Protein AF-D1A2J7-F1 (afdb_monomer)

Nearest PDB structures (foldseek):
  5mzh-assembly2_B  TM=9.781E-01  e=3.201E-33  Chlamydomonas reinhardtii
  8g3e-assembly2_B  TM=8.248E-01  e=3.879E-25  Homo sapiens
  3ow8-assembly2_B  TM=8.418E-01  e=2.308E-22  Homo sapiens
  7som-assembly1_S  TM=8.426E-01  e=3.817E-22  Chlamydomonas reinhardtii
  9dtr-assembly1_J  TM=8.241E-01  e=5.162E-22  Saccharomyces cerevisiae

Foldseek 3Di:
DDAQDQFPVFWGFHAWPDDAPFWTKTWTQRNVVRDIKIKTKGDLVCLVPPVQLVVLVVVCLVLQCVQDDQQEWHWDDWDDGPSITMTITHDAPFAFQVVVLVVPQQADDQLLLLLQLLSVLVSLQSQVVVVQAQQQDDRRQWTDGPNRRIHGHPSDRDDDPPFDDDDDPPGDDGDLLQAALCRLWSHDDGNLRVLSSSLQRSLCNNGSDGQFDDPDSVVSSVCLQPNQGDFSCVSPVPNDPLSSVLSSQSSDNDSVSHDPHSVVSSVSSVVVNVVVVDDPPDDDDDDDDDDDDDDDDDDDDDDDDDDDDDDDDDDDDDDDDDDDDDDDDDDDDDDDDDDDDDDDDDDDDDDDDDDDDDDPPPDPPDAQLQADQPPQLDDDDDDDDDDDDDDDDDDDDDDDDCPVPALFDDWQDDFPFFFRDWYAQQQNQWIWTWFQSQWIWIAGQVRRHTQDIQDDGPGGFQYWYAQNVRQWIWTWGQSQWIWIAGNRRNHTPDIQDDGPGTFNYWDAQSNNQWIWTFFQSQWIWIAGNVVRDTPDIQDDGPGGWSEKDAQSVRQKIWIWFQSQWIWIAGPNVSDTLDILDDGPGGFQYKDAQLNRQWIWTFFQSQWIWIAGNVRRHTQDIQHDAPGGWRDKDAQSNNQWMWIFAQSQWIWIAGRVRRHTDGIQHDGHRWQDWDAQNNRQWIWIWFQQQKIWIAGRRRRHTPDINHDDRGGWNDWDARNVNQWIWTTGRSRIITIGGDDD

Solvent-accessible surface area (backbone atoms only — not comparable to full-atom values): 41440 Å² total; per-residue (Å²): 141,56,67,68,45,65,49,88,85,41,32,32,31,60,45,80,74,48,78,53,76,58,27,40,31,26,37,23,41,32,70,84,74,75,43,70,27,28,36,40,33,43,38,55,69,50,51,75,74,29,68,65,55,46,54,34,46,54,49,39,54,58,51,40,54,67,54,88,48,93,26,40,60,45,42,80,49,70,52,74,49,97,75,23,44,38,38,33,26,65,54,77,80,58,47,34,43,44,59,53,42,71,79,26,63,69,24,53,61,65,73,59,48,41,56,47,49,26,41,50,27,51,34,48,34,63,35,44,79,73,72,46,63,38,83,63,56,48,46,73,38,26,34,37,30,89,88,73,45,51,30,47,41,76,71,51,49,74,69,83,91,59,71,80,86,86,81,60,93,90,59,59,71,84,72,76,63,32,54,31,39,44,65,78,66,70,46,89,78,55,63,52,42,41,41,21,12,48,18,28,49,54,41,18,42,51,52,32,46,57,71,52,79,59,99,42,73,70,57,33,48,48,38,51,59,67,50,77,61,66,57,59,42,79,82,39,74,85,52,53,69,72,57,42,51,50,35,36,34,26,44,38,62,54,60,88,66,22,72,92,46,52,59,61,55,23,53,52,33,49,51,59,52,50,69,68,70,55,78,78,77,82,85,80,80,86,82,83,86,84,89,85,83,91,80,90,82,86,88,87,82,90,85,83,88,83,85,85,88,84,85,82,90,82,88,82,85,85,89,79,88,84,88,84,81,85,82,88,80,89,81,90,80,86,81,84,83,83,83,84,86,84,79,90,78,90,79,90,82,90,83,87,86,81,82,89,76,87,73,80,82,76,75,91,74,81,76,79,67,51,34,72,57,76,76,75,82,71,86,87,76,91,76,86,84,80,91,80,86,88,87,85,88,87,85,91,74,86,86,69,84,81,68,87,80,61,49,70,71,34,79,44,76,81,57,87,30,32,20,33,12,42,32,52,28,68,85,36,55,34,33,40,38,10,13,54,66,17,31,35,38,34,27,34,56,88,76,54,45,78,71,31,72,39,77,77,59,87,26,29,20,33,11,47,32,48,28,66,85,36,56,36,30,38,39,11,13,52,63,13,34,35,36,36,25,34,55,87,74,40,47,79,72,47,76,48,77,77,57,86,28,29,21,38,21,43,41,50,28,63,86,37,55,35,34,40,40,20,12,55,64,20,34,35,38,35,26,32,57,82,83,65,44,77,74,46,71,43,74,77,58,87,30,34,24,42,20,61,32,50,27,64,84,40,55,36,34,40,38,9,11,58,62,20,29,33,35,35,29,34,55,91,79,58,43,76,74,39,72,42,74,77,58,83,28,32,18,37,21,44,41,51,27,62,84,33,58,35,29,41,37,11,12,53,62,17,31,36,36,37,25,34,51,91,72,49,50,79,72,44,74,46,57,64,54,86,28,33,16,41,21,59,32,52,27,61,85,36,55,34,34,40,37,10,12,49,63,10,29,34,38,36,27,32,55,91,80,52,45,80,70,45,64,42,63,94,46,62,35,20,42,20,50,34,46,28,63,86,37,58,33,30,40,39,22,12,61,69,14,43,33,36,37,24,35,56,86,82,49,46,79,73,48,77,49,75,83,50,86,20,26,24,40,16,57,40,50,27,66,84,38,52,32,37,38,39,10,13,54,59,13,32,35,37,36,27,53,45,82,134

Mean predicted aligned error: 19.13 Å

Organism: Thermomonospora curvata (strain ATCC 19995 / DSM 43183 / JCM 3096 / KCTC 9072 / NBRC 15933 / NCIMB 10081 / Henssen B9) (NCBI:txid471852)

InterPro domains:
  IPR000719 Protein kinase domain [PF00069] (11-260)
  IPR000719 Protein kinase domain [PS50011] (11-270)
  IPR000719 Protein kinase domain [SM00220] (11-270)
  IPR001680 WD40 repeat [PF00400] (616-653)
  IPR001680 WD40 repeat [PF00400] (659-695)
  IPR001680 WD40 repeat [PF00400] (699-736)
  IPR001680 WD40 repeat [PS50082] (412-453)
  IPR001680 WD40 repeat [PS50082] (454-495)
  IPR001680 WD40 repeat [PS50082] (496-537)
  IPR001680 WD40 repeat [PS50082] (538-579)
  IPR001680 WD40 repeat [PS50082] (580-621)
  IPR001680 WD40 repeat [PS50082] (622-663)
  IPR001680 WD40 repeat [PS50082] (663-704)
  IPR001680 WD40 repeat [PS50082] (705-740)
  IPR001680 WD40 repeat [SM00320] (405-444)
  IPR001680 WD40 repeat [SM00320] (447-486)
  IPR001680 WD40 repeat [SM00320] (489-528)
  IPR001680 WD40 repeat [SM00320] (531-570)
  IPR001680 WD40 repeat [SM00320] (573-612)
  IPR001680 WD40 repeat [SM00320] (615-654)

Sequence (740 aa):
MEPGLEIAGRYRLERSLGRGGFGEVWAAADMLRDRQVAIKFLYPQISATNPVAVAKFRQEAKIAARLDHPGITRVDDFGLHEGQWFLVMEFLHGRTLAAELADHPQGLPVPRVVALGEQLADALVAAHEMGVVHRDLKPVNLMVIDGDRLKVCDFGIARMADASVAVTFTGQVGTPLYMAPEQWLGEPTDHRTDLYAMGGILFHLLTGHPPFTADGARELMGRHLNADPPRARTERPEIPVALDALIVELLAKDPRQRPARTADVRDRLRDIQQSRTSPPPASESTSAAPDDATRRLSPPPEPQSTSPAGSAAPGPTRPSVPESRSPAFDGAARPPSPPPAPGVRDTNGTRRPGGPRRVARRALLGGAVLSLAAAAAVPLSRLTARTGSDGRAGGTGSAGTDDGDSPLRFTLKGHEKWVESVAFSPDGATLATASWDGTARLWNAKNGKPVATLEGHRGEVISVAFSPDGATLATGSGDGTARLWNAKNGELIITLKGHQKAIGSVVFSPDGATLATASWDNTVRLWNARSSELITALKGHKEVVQSVAFSPDGALLATASSDDTARLWRVRSGELITALKGHRSTVASVVFSPDGATLATASRDGTARLWRAKDGELITVLKGHQDQVTSVAFSPDGAALATAGWDGTARLWRVKDGEFIAILANHPEVWSVAFSPDGALLATANNKGIARLWNARNGELITTLEGHHGGIGSVAFSPDGALLATASRDGTAKLWRVGD

Structure (mmCIF, N/CA/C/O backbone):
data_AF-D1A2J7-F1
#
_entry.id   AF-D1A2J7-F1
#
loop_
_atom_site.group_PDB
_atom_site.id
_atom_site.type_symbol
_atom_site.label_atom_id
_atom_site.label_alt_id
_atom_site.label_comp_id
_atom_site.label_asym_id
_atom_site.label_entity_id
_atom_site.label_seq_id
_atom_site.pdbx_PDB_ins_code
_atom_site.Cartn_x
_atom_site.Cartn_y
_atom_site.Cartn_z
_atom_site.occupancy
_atom_site.B_iso_or_equiv
_atom_site.auth_seq_id
_atom_site.auth_comp_id
_atom_site.auth_asym_id
_atom_site.auth_atom_id
_atom_site.pdbx_PDB_model_num
ATOM 1 N N . MET A 1 1 ? 6.672 -34.340 -22.392 1.00 81.31 1 MET A N 1
ATOM 2 C CA . MET A 1 1 ? 7.098 -34.424 -23.801 1.00 81.31 1 MET A CA 1
ATOM 3 C C . MET A 1 1 ? 8.396 -35.198 -23.889 1.00 81.31 1 MET A C 1
ATOM 5 O O . MET A 1 1 ? 9.254 -34.997 -23.032 1.00 81.31 1 MET A O 1
ATOM 9 N N . GLU A 1 2 ? 8.529 -36.074 -24.884 1.00 87.50 2 GLU A N 1
ATOM 10 C CA . GLU A 1 2 ? 9.724 -36.893 -25.126 1.00 87.50 2 GLU A CA 1
ATOM 11 C C . GLU A 1 2 ? 10.015 -37.024 -26.633 1.00 87.50 2 GLU A C 1
ATOM 13 O O . GLU A 1 2 ? 9.089 -36.867 -27.437 1.00 87.50 2 GLU A O 1
ATOM 18 N N . PRO A 1 3 ? 11.277 -37.273 -27.041 1.00 92.38 3 PRO A N 1
ATOM 19 C CA . PRO A 1 3 ? 11.607 -37.565 -28.434 1.00 92.38 3 PRO A CA 1
ATOM 20 C C . PRO A 1 3 ? 10.793 -38.748 -28.970 1.00 92.38 3 PRO A C 1
ATOM 22 O O . PRO A 1 3 ? 10.616 -39.746 -28.280 1.00 92.38 3 PRO A O 1
ATOM 25 N N . GLY A 1 4 ? 10.325 -38.648 -30.210 1.00 89.88 4 GLY A N 1
ATOM 26 C CA . GLY A 1 4 ? 9.503 -39.662 -30.870 1.00 89.88 4 GLY A CA 1
ATOM 27 C C . GLY A 1 4 ? 7.994 -39.482 -30.687 1.00 89.88 4 GLY A C 1
ATOM 28 O O . GLY A 1 4 ? 7.241 -40.073 -31.455 1.00 89.88 4 GLY A O 1
ATOM 29 N N . LEU A 1 5 ? 7.542 -38.640 -29.749 1.00 92.12 5 LEU A N 1
ATOM 30 C CA . LEU A 1 5 ? 6.118 -38.343 -29.571 1.00 92.12 5 LEU A CA 1
ATOM 31 C C . LEU A 1 5 ? 5.534 -37.675 -30.825 1.00 92.12 5 LEU A C 1
ATOM 33 O O . LEU A 1 5 ? 6.095 -36.701 -31.336 1.00 92.12 5 LEU A O 1
ATOM 37 N N . GLU A 1 6 ? 4.394 -38.181 -31.295 1.00 92.81 6 GLU A N 1
ATOM 38 C CA . GLU A 1 6 ? 3.688 -37.648 -32.460 1.00 92.81 6 GLU A CA 1
ATOM 39 C C . GLU A 1 6 ? 2.525 -36.741 -32.048 1.00 92.81 6 GLU A C 1
ATOM 41 O O . GLU A 1 6 ? 1.570 -37.153 -31.395 1.00 92.81 6 GLU A O 1
ATOM 46 N N . ILE A 1 7 ? 2.590 -35.485 -32.477 1.00 91.81 7 ILE A N 1
ATOM 47 C CA . ILE A 1 7 ? 1.627 -34.438 -32.154 1.00 91.81 7 ILE A CA 1
ATOM 48 C C . ILE A 1 7 ? 0.661 -34.284 -33.316 1.00 91.81 7 ILE A C 1
ATOM 50 O O . ILE A 1 7 ? 1.070 -34.073 -34.464 1.00 91.81 7 ILE A O 1
ATOM 54 N N . ALA A 1 8 ? -0.630 -34.398 -33.002 1.00 85.88 8 ALA A N 1
ATOM 55 C CA . ALA A 1 8 ? -1.730 -34.320 -33.965 1.00 85.88 8 ALA A CA 1
ATOM 56 C C . ALA A 1 8 ? -1.561 -35.261 -35.184 1.00 85.88 8 ALA A C 1
ATOM 58 O O . ALA A 1 8 ? -2.025 -34.944 -36.276 1.00 85.88 8 ALA A O 1
ATOM 59 N N . GLY A 1 9 ? -0.865 -36.396 -35.011 1.00 87.69 9 GLY A N 1
ATOM 60 C CA . GLY A 1 9 ? -0.579 -37.362 -36.082 1.00 87.69 9 GLY A CA 1
ATOM 61 C C . GLY A 1 9 ? 0.308 -36.820 -37.211 1.00 87.69 9 GLY A C 1
ATOM 62 O O . GLY A 1 9 ? 0.310 -37.376 -38.306 1.00 87.69 9 GLY A O 1
ATOM 63 N N . ARG A 1 10 ? 1.017 -35.707 -36.981 1.00 92.38 10 ARG A N 1
ATOM 64 C CA . ARG A 1 10 ? 1.725 -34.968 -38.034 1.00 92.38 10 ARG A CA 1
ATOM 65 C C . ARG A 1 10 ? 3.153 -34.591 -37.673 1.00 92.38 10 ARG A C 1
ATOM 67 O O . ARG A 1 10 ? 4.033 -34.672 -38.527 1.00 92.38 10 ARG A O 1
ATOM 74 N N . TYR A 1 11 ? 3.377 -34.141 -36.446 1.00 95.44 11 TYR A N 1
ATOM 75 C CA . TYR A 1 11 ? 4.680 -33.633 -36.041 1.00 95.44 11 TYR A CA 1
ATOM 76 C C . TYR A 1 11 ? 5.353 -34.607 -35.086 1.00 95.44 11 TYR A C 1
ATOM 78 O O . TYR A 1 11 ? 4.806 -34.875 -34.021 1.00 95.44 11 TYR A O 1
ATOM 86 N N . ARG A 1 12 ? 6.537 -35.112 -35.430 1.00 95.81 12 ARG A N 1
ATOM 87 C CA . ARG A 1 12 ? 7.303 -36.004 -34.553 1.00 95.81 12 ARG A CA 1
ATOM 88 C C . ARG A 1 12 ? 8.371 -35.216 -33.811 1.00 95.81 12 ARG A C 1
ATOM 90 O O . ARG A 1 12 ? 9.242 -34.631 -34.448 1.00 95.81 12 ARG A O 1
ATOM 97 N N . LEU A 1 13 ? 8.314 -35.195 -32.481 1.00 95.88 13 LEU A N 1
ATOM 98 C CA . LEU A 1 13 ? 9.298 -34.485 -31.662 1.00 95.88 13 LEU A CA 1
ATOM 99 C C . LEU A 1 13 ? 10.685 -35.129 -31.778 1.00 95.88 13 LEU A C 1
ATOM 101 O O . LEU A 1 13 ? 10.816 -36.346 -31.698 1.00 95.88 13 LEU A O 1
ATOM 105 N N . GLU A 1 14 ? 11.730 -34.317 -31.913 1.00 95.00 14 GLU A N 1
ATOM 106 C CA . GLU A 1 14 ? 13.114 -34.788 -32.061 1.00 95.00 14 GLU A CA 1
ATOM 107 C C . GLU A 1 14 ? 13.950 -34.473 -30.820 1.00 95.00 14 GLU A C 1
ATOM 109 O O . GLU A 1 14 ? 14.566 -35.357 -30.229 1.00 95.00 14 GLU A O 1
ATOM 114 N N . ARG A 1 15 ? 13.974 -33.202 -30.402 1.00 93.19 15 ARG A N 1
ATOM 115 C CA . ARG A 1 15 ? 14.736 -32.745 -29.230 1.00 93.19 15 ARG A CA 1
ATOM 116 C C . ARG A 1 15 ? 14.168 -31.457 -28.648 1.00 93.19 15 ARG A C 1
ATOM 118 O O . ARG A 1 15 ? 13.649 -30.616 -29.377 1.00 93.19 15 ARG A O 1
ATOM 125 N N . SER A 1 16 ? 14.333 -31.269 -27.343 1.00 89.62 16 SER A N 1
ATOM 126 C CA . SER A 1 16 ? 14.023 -30.002 -26.674 1.00 89.62 16 SER A CA 1
ATOM 127 C C . SER A 1 16 ? 15.036 -28.927 -27.085 1.00 89.62 16 SER A C 1
ATOM 129 O O . SER A 1 16 ? 16.241 -29.151 -26.998 1.00 89.62 16 SER A O 1
ATOM 131 N N . LEU A 1 17 ? 14.551 -27.755 -27.495 1.00 82.19 17 LEU A N 1
ATOM 132 C CA . LEU A 1 17 ? 15.356 -26.572 -27.833 1.00 82.19 17 LEU A CA 1
ATOM 133 C C . LEU A 1 17 ? 15.484 -25.605 -26.655 1.00 82.19 17 LEU A C 1
ATOM 135 O O . LEU A 1 17 ? 16.475 -24.891 -26.546 1.00 82.19 17 LEU A O 1
ATOM 139 N N . GLY A 1 18 ? 14.502 -25.595 -25.754 1.00 74.69 18 GLY A N 1
ATOM 140 C CA . GLY A 1 18 ? 14.533 -24.735 -24.578 1.00 74.69 18 GLY A CA 1
ATOM 141 C C . GLY A 1 18 ? 13.274 -24.853 -23.732 1.00 74.69 18 GLY A C 1
ATOM 142 O O . GLY A 1 18 ? 12.224 -25.288 -24.202 1.00 74.69 18 GLY A O 1
ATOM 143 N N . ARG A 1 19 ? 13.381 -24.457 -22.464 1.00 71.19 19 ARG A N 1
ATOM 144 C CA . ARG A 1 19 ? 12.265 -24.411 -21.515 1.00 71.19 19 ARG A CA 1
ATOM 145 C C . ARG A 1 19 ? 12.180 -23.021 -20.904 1.00 71.19 19 ARG A C 1
ATOM 147 O O . ARG A 1 19 ? 13.189 -22.482 -20.463 1.00 71.19 19 ARG A O 1
ATOM 154 N N . GLY A 1 20 ? 10.977 -22.464 -20.864 1.00 63.41 20 GLY A N 1
ATOM 155 C CA . GLY A 1 20 ? 10.654 -21.233 -20.148 1.00 63.41 20 GLY A CA 1
ATOM 156 C C . GLY A 1 20 ? 9.660 -21.500 -19.019 1.00 63.41 20 GLY A C 1
ATOM 157 O O . GLY A 1 20 ? 9.145 -22.608 -18.871 1.00 63.41 20 GLY A O 1
ATOM 158 N N . GLY A 1 21 ? 9.343 -20.476 -18.227 1.00 55.31 21 GLY A N 1
ATOM 159 C CA . GLY A 1 21 ? 8.409 -20.622 -17.101 1.00 55.31 21 GLY A CA 1
ATOM 160 C C . GLY A 1 21 ? 6.950 -20.913 -17.478 1.00 55.31 21 GLY A C 1
ATOM 161 O O . GLY A 1 21 ? 6.178 -21.283 -16.599 1.00 55.31 21 GLY A O 1
ATOM 162 N N . PHE A 1 22 ? 6.567 -20.781 -18.753 1.00 59.84 22 PHE A N 1
ATOM 163 C CA . PHE A 1 22 ? 5.202 -21.072 -19.216 1.00 59.84 22 PHE A CA 1
ATOM 164 C C . PHE A 1 22 ? 5.108 -22.240 -20.205 1.00 59.84 22 PHE A C 1
ATOM 166 O O . PHE A 1 22 ? 4.009 -22.699 -20.511 1.00 59.84 22 PHE A O 1
ATOM 173 N N . GLY A 1 23 ? 6.236 -22.756 -20.685 1.00 73.75 23 GLY A N 1
ATOM 174 C CA . GLY A 1 23 ? 6.220 -23.753 -21.740 1.00 73.75 23 GLY A CA 1
ATOM 175 C C . GLY A 1 23 ? 7.594 -24.255 -22.141 1.00 73.75 23 GLY A C 1
ATOM 176 O O . GLY A 1 23 ? 8.616 -23.838 -21.597 1.00 73.75 23 GLY A O 1
ATOM 177 N N . GLU A 1 24 ? 7.611 -25.133 -23.130 1.00 82.75 24 GLU A N 1
ATOM 178 C CA . GLU A 1 24 ? 8.833 -25.685 -23.707 1.00 82.75 24 GLU A CA 1
ATOM 179 C C . GLU A 1 24 ? 8.776 -25.667 -25.232 1.00 82.75 24 GLU A C 1
ATOM 181 O O . GLU A 1 24 ? 7.705 -25.802 -25.821 1.00 82.75 24 GLU A O 1
ATOM 186 N N . VAL A 1 25 ? 9.930 -25.477 -25.865 1.00 87.19 25 VAL A N 1
ATOM 187 C CA . VAL A 1 25 ? 10.082 -25.439 -27.321 1.00 87.19 25 VAL A CA 1
ATOM 188 C C . VAL A 1 25 ? 10.868 -26.665 -27.761 1.00 87.19 25 VAL A C 1
ATOM 190 O O . VAL A 1 25 ? 11.909 -26.981 -27.184 1.00 87.19 25 VAL A O 1
ATOM 193 N N . TRP A 1 26 ? 10.377 -27.347 -28.789 1.00 93.19 26 TRP A N 1
ATOM 194 C CA . TRP A 1 26 ? 10.939 -28.577 -29.336 1.00 93.19 26 TRP A CA 1
ATOM 195 C C . TRP A 1 26 ? 11.224 -28.435 -30.825 1.00 93.19 26 TRP A C 1
ATOM 197 O O . TRP A 1 26 ? 10.441 -27.834 -31.548 1.00 93.19 26 TRP A O 1
ATOM 207 N N . ALA A 1 27 ? 12.316 -29.029 -31.295 1.00 93.94 27 ALA A N 1
ATOM 208 C CA . ALA A 1 27 ? 12.475 -29.343 -32.706 1.00 93.94 27 ALA A CA 1
ATOM 209 C C . ALA A 1 27 ? 11.601 -30.554 -33.028 1.00 93.94 27 ALA A C 1
ATOM 211 O O . ALA A 1 27 ? 11.544 -31.502 -32.235 1.00 93.94 27 ALA A O 1
ATOM 212 N N . ALA A 1 28 ? 10.932 -30.522 -34.173 1.00 96.06 28 ALA A N 1
ATOM 213 C CA . ALA A 1 28 ? 10.098 -31.612 -34.644 1.00 96.06 28 ALA A CA 1
ATOM 214 C C . ALA A 1 28 ? 10.176 -31.755 -36.167 1.00 96.06 28 ALA A C 1
ATOM 216 O O . ALA A 1 28 ? 10.334 -30.767 -36.885 1.00 96.06 28 ALA A O 1
ATOM 217 N N . ALA A 1 29 ? 10.002 -32.978 -36.655 1.00 95.81 29 ALA A N 1
ATOM 218 C CA . ALA A 1 29 ? 9.806 -33.259 -38.070 1.00 95.81 29 ALA A CA 1
ATOM 219 C C . ALA A 1 29 ? 8.319 -33.102 -38.429 1.00 95.81 29 ALA A C 1
ATOM 221 O O . ALA A 1 29 ? 7.461 -33.764 -37.841 1.00 95.81 29 ALA A O 1
ATOM 222 N N . ASP A 1 30 ? 7.999 -32.242 -39.398 1.00 95.38 30 ASP A N 1
ATOM 223 C CA . ASP A 1 30 ? 6.678 -32.162 -40.032 1.00 95.38 30 ASP A CA 1
ATOM 224 C C . ASP A 1 30 ? 6.581 -33.267 -41.089 1.00 95.38 30 ASP A C 1
ATOM 226 O O . ASP A 1 30 ? 6.999 -33.084 -42.233 1.00 95.38 30 ASP A O 1
ATOM 230 N N . MET A 1 31 ? 6.030 -34.420 -40.702 1.00 93.31 31 MET A N 1
ATOM 231 C CA . MET A 1 31 ? 6.002 -35.633 -41.531 1.00 93.31 31 MET A CA 1
ATOM 232 C C . MET A 1 31 ? 5.179 -35.468 -42.815 1.00 93.31 31 MET A C 1
ATOM 234 O O . MET A 1 31 ? 5.348 -36.234 -43.757 1.00 93.31 31 MET A O 1
ATOM 238 N N . LEU A 1 32 ? 4.290 -34.469 -42.862 1.00 91.06 32 LEU A N 1
ATOM 239 C CA . LEU A 1 32 ? 3.464 -34.184 -44.035 1.00 91.06 32 LEU A CA 1
ATOM 240 C C . LEU A 1 32 ? 4.198 -33.328 -45.074 1.00 91.06 32 LEU A C 1
ATOM 242 O O . LEU A 1 32 ? 3.936 -33.454 -46.266 1.00 91.06 32 LEU A O 1
ATOM 246 N N . ARG A 1 33 ? 5.060 -32.407 -44.624 1.00 89.12 33 ARG A N 1
ATOM 247 C CA . ARG A 1 33 ? 5.744 -31.424 -45.488 1.00 89.12 33 ARG A CA 1
ATOM 248 C C . ARG A 1 33 ? 7.241 -31.683 -45.649 1.00 89.12 33 ARG A C 1
ATOM 250 O O . ARG A 1 33 ? 7.902 -30.864 -46.275 1.00 89.12 33 ARG A O 1
ATOM 257 N N . ASP A 1 34 ? 7.741 -32.771 -45.070 1.00 91.00 34 ASP A N 1
ATOM 258 C CA . ASP A 1 34 ? 9.143 -33.195 -45.103 1.00 91.00 34 ASP A CA 1
ATOM 259 C C . ASP A 1 34 ? 10.122 -32.055 -44.775 1.00 91.00 34 ASP A C 1
ATOM 261 O O . ASP A 1 34 ? 10.998 -31.676 -45.551 1.00 91.00 34 ASP A O 1
ATOM 265 N N . ARG A 1 35 ? 9.906 -31.423 -43.617 1.00 93.44 35 ARG A N 1
ATOM 266 C CA . ARG A 1 35 ? 10.731 -30.308 -43.135 1.00 93.44 35 ARG A CA 1
ATOM 267 C C . ARG A 1 35 ? 10.834 -30.306 -41.618 1.00 93.44 35 ARG A C 1
ATOM 269 O O . ARG A 1 35 ? 9.960 -30.830 -40.926 1.00 93.44 35 ARG A O 1
ATOM 276 N N . GLN A 1 36 ? 11.845 -29.618 -41.103 1.00 94.75 36 GLN A N 1
ATOM 277 C CA . GLN A 1 36 ? 11.961 -29.355 -39.673 1.00 94.75 36 GLN A CA 1
ATOM 278 C C . GLN A 1 36 ? 11.129 -28.130 -39.265 1.00 94.75 36 GLN A C 1
ATOM 280 O O . GLN A 1 36 ? 11.053 -27.132 -39.988 1.00 94.75 36 GLN A O 1
ATOM 285 N N . VAL A 1 37 ? 10.510 -28.211 -38.091 1.00 95.06 37 VAL A N 1
ATOM 286 C CA . VAL A 1 37 ? 9.739 -27.137 -37.456 1.00 95.06 37 VAL A CA 1
ATOM 287 C C . VAL A 1 37 ? 10.133 -26.996 -35.988 1.00 95.06 37 VAL A C 1
ATOM 289 O O . VAL A 1 37 ? 10.673 -27.921 -35.379 1.00 95.06 37 VAL A O 1
ATOM 292 N N . ALA A 1 38 ? 9.854 -25.832 -35.410 1.00 93.06 38 ALA A N 1
ATOM 293 C CA . ALA A 1 38 ? 9.911 -25.624 -33.971 1.00 93.06 38 ALA A CA 1
ATOM 294 C C . ALA A 1 38 ? 8.486 -25.630 -33.405 1.00 93.06 38 ALA A C 1
ATOM 296 O O . ALA A 1 38 ? 7.606 -24.962 -33.937 1.00 93.06 38 ALA A O 1
ATOM 297 N N . ILE A 1 39 ? 8.240 -26.370 -32.326 1.00 91.88 39 ILE A N 1
ATOM 298 C CA . ILE A 1 39 ? 6.930 -26.445 -31.679 1.00 91.88 39 ILE A CA 1
ATOM 299 C C . ILE A 1 39 ? 7.042 -25.954 -30.246 1.00 91.88 39 ILE A C 1
ATOM 301 O O . ILE A 1 39 ? 7.759 -26.536 -29.435 1.00 91.88 39 ILE A O 1
ATOM 305 N N . LYS A 1 40 ? 6.317 -24.882 -29.936 1.00 88.25 40 LYS A N 1
ATOM 306 C CA . LYS A 1 40 ? 6.196 -24.313 -28.594 1.00 88.25 40 LYS A CA 1
ATOM 307 C C . LYS A 1 40 ? 4.934 -24.848 -27.938 1.00 88.25 40 LYS A C 1
ATOM 309 O O . LYS A 1 40 ? 3.840 -24.691 -28.474 1.00 88.25 40 LYS A O 1
ATOM 314 N N . PHE A 1 41 ? 5.084 -25.442 -26.766 1.00 86.81 41 PHE A N 1
ATOM 315 C CA . PHE A 1 41 ? 3.991 -25.979 -25.967 1.00 86.81 41 PHE A CA 1
ATOM 316 C C . PHE A 1 41 ? 3.742 -25.124 -24.734 1.00 86.81 41 PHE A C 1
ATOM 318 O O . PHE A 1 41 ? 4.685 -24.763 -24.035 1.00 86.81 41 PHE A O 1
ATOM 325 N N . LEU A 1 42 ? 2.475 -24.877 -24.412 1.00 81.50 42 LEU A N 1
ATOM 326 C CA . LEU A 1 42 ? 2.054 -24.354 -23.112 1.00 81.50 42 LEU A CA 1
ATOM 327 C C . LEU A 1 42 ? 1.994 -25.517 -22.113 1.00 81.50 42 LEU A C 1
ATOM 329 O O . LEU A 1 42 ? 1.465 -26.568 -22.462 1.00 81.50 42 LEU A O 1
ATOM 333 N N . TYR A 1 43 ? 2.503 -25.389 -20.882 1.00 81.12 43 TYR A N 1
ATOM 334 C CA . TYR A 1 43 ? 2.447 -26.528 -19.948 1.00 81.12 43 TYR A CA 1
ATOM 335 C C . TYR A 1 43 ? 0.995 -26.940 -19.616 1.00 81.12 43 TYR A C 1
ATOM 337 O O . TYR A 1 43 ? 0.129 -26.065 -19.477 1.00 81.12 43 TYR A O 1
ATOM 345 N N . PRO A 1 44 ? 0.701 -28.245 -19.427 1.00 78.88 44 PRO A N 1
ATOM 346 C CA . PRO A 1 44 ? -0.655 -28.719 -19.132 1.00 78.88 44 PRO A CA 1
ATOM 347 C C . PRO A 1 44 ? -1.266 -28.074 -17.880 1.00 78.88 44 PRO A C 1
ATOM 349 O O . PRO A 1 44 ? -2.438 -27.704 -17.875 1.00 78.88 44 PRO A O 1
ATOM 352 N N . GLN A 1 45 ? -0.461 -27.848 -16.837 1.00 73.75 45 GLN A N 1
ATOM 353 C CA . GLN A 1 45 ? -0.911 -27.213 -15.594 1.00 73.75 45 GLN A CA 1
ATOM 354 C C . GLN A 1 45 ? -1.369 -25.769 -15.828 1.00 73.75 45 GLN A C 1
ATOM 356 O O . GLN A 1 45 ? -2.348 -25.324 -15.232 1.00 73.75 45 GLN A O 1
ATOM 361 N N . ILE A 1 46 ? -0.693 -25.045 -16.723 1.00 69.56 46 ILE A N 1
ATOM 362 C CA . ILE A 1 46 ? -1.045 -23.667 -17.086 1.00 69.56 46 ILE A CA 1
ATOM 363 C C . ILE A 1 46 ? -2.302 -23.668 -17.951 1.00 69.56 46 ILE A C 1
ATOM 365 O O . ILE A 1 46 ? -3.200 -22.862 -17.718 1.00 69.56 46 ILE A O 1
ATOM 369 N N . SER A 1 47 ? -2.396 -24.620 -18.883 1.00 71.25 47 SER A N 1
ATOM 370 C CA . SER A 1 47 ? -3.579 -24.797 -19.727 1.00 71.25 47 SER A CA 1
ATOM 371 C C . SER A 1 47 ? -4.842 -25.075 -18.899 1.00 71.25 47 SER A C 1
ATOM 373 O O . SER A 1 47 ? -5.910 -24.561 -19.222 1.00 71.25 47 SER A O 1
ATOM 375 N N . ALA A 1 48 ? -4.718 -25.828 -17.801 1.00 70.31 48 ALA A N 1
ATOM 376 C CA . ALA A 1 48 ? -5.838 -26.204 -16.938 1.00 70.31 48 ALA A CA 1
ATOM 377 C C . ALA A 1 48 ? -6.227 -25.138 -15.894 1.00 70.31 48 ALA A C 1
ATOM 379 O O . ALA A 1 48 ? -7.394 -25.039 -15.523 1.00 70.31 48 ALA A O 1
ATOM 380 N N . THR A 1 49 ? -5.268 -24.354 -15.390 1.00 61.91 49 THR A N 1
ATOM 381 C CA . THR A 1 49 ? -5.484 -23.461 -14.228 1.00 61.91 49 THR A CA 1
ATOM 382 C C . THR A 1 49 ? -5.464 -21.971 -14.563 1.00 61.91 49 THR A C 1
ATOM 384 O O . THR A 1 49 ? -5.801 -21.153 -13.708 1.00 61.91 49 THR A O 1
ATOM 387 N N . ASN A 1 50 ? -5.100 -21.596 -15.795 1.00 65.00 50 ASN A N 1
ATOM 388 C CA . ASN A 1 50 ? -4.963 -20.200 -16.201 1.00 65.00 50 ASN A CA 1
ATOM 389 C C . ASN A 1 50 ? -5.642 -19.915 -17.562 1.00 65.00 50 ASN A C 1
ATOM 391 O O . ASN A 1 50 ? -4.968 -19.813 -18.593 1.00 65.00 50 ASN A O 1
ATOM 395 N N . PRO A 1 51 ? -6.980 -19.731 -17.577 1.00 66.75 51 PRO A N 1
ATOM 396 C CA . PRO A 1 51 ? -7.745 -19.431 -18.793 1.00 66.75 51 PRO A CA 1
ATOM 397 C C . PRO A 1 51 ? -7.265 -18.172 -19.529 1.00 66.75 51 PRO A C 1
ATOM 399 O O . PRO A 1 51 ? -7.358 -18.093 -20.753 1.00 66.75 51 PRO A O 1
ATOM 402 N N . VAL A 1 52 ? -6.706 -17.201 -18.798 1.00 55.47 52 VAL A N 1
ATOM 403 C CA . VAL A 1 52 ? -6.142 -15.965 -19.359 1.00 55.47 52 VAL A CA 1
ATOM 404 C C . VAL A 1 52 ? -4.855 -16.252 -20.134 1.00 55.47 52 VAL A C 1
ATOM 406 O O . VAL A 1 52 ? -4.701 -15.755 -21.247 1.00 55.47 52 VAL A O 1
ATOM 409 N N . ALA A 1 53 ? -3.949 -17.076 -19.598 1.00 61.22 53 ALA A N 1
ATOM 410 C CA . ALA A 1 53 ? -2.731 -17.487 -20.301 1.00 61.22 53 ALA A CA 1
ATOM 411 C C . ALA A 1 53 ? -3.052 -18.279 -21.577 1.00 61.22 53 ALA A C 1
ATOM 413 O O . ALA A 1 53 ? -2.430 -18.056 -22.611 1.00 61.22 53 ALA A O 1
ATOM 414 N N . VAL A 1 54 ? -4.075 -19.137 -21.534 1.00 69.25 54 VAL A N 1
ATOM 415 C CA . VAL A 1 54 ? -4.569 -19.863 -22.714 1.00 69.25 54 VAL A CA 1
ATOM 416 C C . VAL A 1 54 ? -5.153 -18.912 -23.761 1.00 69.25 54 VAL A C 1
ATOM 418 O O . VAL A 1 54 ? -4.833 -19.022 -24.943 1.00 69.25 54 VAL A O 1
ATOM 421 N N . ALA A 1 55 ? -6.005 -17.966 -23.354 1.00 65.19 55 ALA A N 1
ATOM 422 C CA . ALA A 1 55 ? -6.578 -16.979 -24.268 1.00 65.19 55 ALA A CA 1
ATOM 423 C C . ALA A 1 55 ? -5.490 -16.111 -24.922 1.00 65.19 55 ALA A C 1
ATOM 425 O O . ALA A 1 55 ? -5.537 -15.883 -26.131 1.00 65.19 55 ALA A O 1
ATOM 426 N N . LYS A 1 56 ? -4.485 -15.697 -24.141 1.00 61.97 56 LYS A N 1
ATOM 427 C CA . LYS A 1 56 ? -3.307 -14.957 -24.606 1.00 61.97 56 LYS A CA 1
ATOM 428 C C . LYS A 1 56 ? -2.479 -15.779 -25.599 1.00 61.97 56 LYS A C 1
ATOM 430 O O . LYS A 1 56 ? -2.293 -15.317 -26.716 1.00 61.97 56 LYS A O 1
ATOM 435 N N . PHE A 1 57 ? -2.106 -17.016 -25.268 1.00 71.38 57 PHE A N 1
ATOM 436 C CA . PHE A 1 57 ? -1.381 -17.922 -26.173 1.00 71.38 57 PHE A CA 1
ATOM 437 C C . PHE A 1 57 ? -2.114 -18.134 -27.510 1.00 71.38 57 PHE A C 1
ATOM 439 O O . PHE A 1 57 ? -1.519 -18.124 -28.584 1.00 71.38 57 PHE A O 1
ATOM 446 N N . ARG A 1 58 ? -3.446 -18.269 -27.478 1.00 73.75 58 ARG A N 1
ATOM 447 C CA . ARG A 1 58 ? -4.262 -18.385 -28.700 1.00 73.75 58 ARG A CA 1
ATOM 448 C C . ARG A 1 58 ? -4.306 -17.089 -29.505 1.00 73.75 58 ARG A C 1
ATOM 450 O O . ARG A 1 58 ? -4.369 -17.138 -30.731 1.00 73.75 58 ARG A O 1
ATOM 457 N N . GLN A 1 59 ? -4.341 -15.942 -28.835 1.00 67.38 59 GLN A N 1
ATOM 458 C CA . GLN A 1 59 ? -4.307 -14.641 -29.494 1.00 67.38 59 GLN A CA 1
ATOM 459 C C . GLN A 1 59 ? -2.926 -14.376 -30.115 1.00 67.38 59 GLN A C 1
ATOM 461 O O . GLN A 1 59 ? -2.874 -13.893 -31.240 1.00 67.38 59 GLN A O 1
ATOM 466 N N . GLU A 1 60 ? -1.839 -14.768 -29.442 1.00 66.62 60 GLU A N 1
ATOM 467 C CA . GLU A 1 60 ? -0.457 -14.760 -29.952 1.00 66.62 60 GLU A CA 1
ATOM 468 C C . GLU A 1 60 ? -0.356 -15.548 -31.248 1.00 66.62 60 GLU A C 1
ATOM 470 O O . GLU A 1 60 ? 0.027 -14.991 -32.269 1.00 66.62 60 GLU A O 1
ATOM 475 N N . ALA A 1 61 ? -0.802 -16.805 -31.232 1.00 71.50 61 ALA A N 1
ATOM 476 C CA . ALA A 1 61 ? -0.783 -17.660 -32.410 1.00 71.50 61 ALA A CA 1
ATOM 477 C C . ALA A 1 61 ? -1.528 -17.028 -33.597 1.00 71.50 61 ALA A C 1
ATOM 479 O O . ALA A 1 61 ? -1.040 -17.042 -34.723 1.00 71.50 61 ALA A O 1
ATOM 480 N N . LYS A 1 62 ? -2.688 -16.408 -33.343 1.00 73.19 62 LYS A N 1
ATOM 481 C CA . LYS A 1 62 ? -3.479 -15.719 -34.374 1.00 73.19 62 LYS A CA 1
ATOM 482 C C . LYS A 1 62 ? -2.820 -14.450 -34.904 1.00 73.19 62 LYS A C 1
ATOM 484 O O . LYS A 1 62 ? -2.994 -14.147 -36.078 1.00 73.19 62 LYS A O 1
ATOM 489 N N . ILE A 1 63 ? -2.154 -13.678 -34.047 1.00 68.38 63 ILE A N 1
ATOM 490 C CA . ILE A 1 63 ? -1.478 -12.434 -34.432 1.00 68.38 63 ILE A CA 1
ATOM 491 C C . ILE A 1 63 ? -0.193 -12.760 -35.192 1.00 68.38 63 ILE A C 1
ATOM 493 O O . ILE A 1 63 ? 0.006 -12.252 -36.289 1.00 68.38 63 ILE A O 1
ATOM 497 N N . ALA A 1 64 ? 0.635 -13.655 -34.656 1.00 70.69 64 ALA A N 1
ATOM 498 C CA . ALA A 1 64 ? 1.881 -14.083 -35.277 1.00 70.69 64 ALA A CA 1
ATOM 499 C C . ALA A 1 64 ? 1.651 -14.775 -36.628 1.00 70.69 64 ALA A C 1
ATOM 501 O O . ALA A 1 64 ? 2.405 -14.541 -37.563 1.00 70.69 64 ALA A O 1
ATOM 502 N N . ALA A 1 65 ? 0.557 -15.531 -36.788 1.00 74.81 65 ALA A N 1
ATOM 503 C CA . ALA A 1 65 ? 0.168 -16.093 -38.085 1.00 74.81 65 ALA A CA 1
ATOM 504 C C . ALA A 1 65 ? -0.238 -15.034 -39.133 1.00 74.81 65 ALA A C 1
ATOM 506 O O . ALA A 1 65 ? -0.369 -15.362 -40.309 1.00 74.81 65 ALA A O 1
ATOM 507 N N . ARG A 1 66 ? -0.487 -13.782 -38.725 1.00 74.94 66 ARG A N 1
ATOM 508 C CA . ARG A 1 66 ? -0.829 -12.663 -39.622 1.00 74.94 66 ARG A CA 1
ATOM 509 C C . ARG A 1 66 ? 0.354 -11.739 -39.909 1.00 74.94 66 ARG A C 1
ATOM 511 O O . ARG A 1 66 ? 0.232 -10.894 -40.788 1.00 74.94 66 ARG A O 1
ATOM 518 N N . LEU A 1 67 ? 1.453 -11.870 -39.165 1.00 79.25 67 LEU A N 1
ATOM 519 C CA . LEU A 1 67 ? 2.670 -11.092 -39.368 1.00 79.25 67 LEU A CA 1
ATOM 520 C C . LEU A 1 67 ? 3.506 -11.763 -40.463 1.00 79.25 67 LEU A C 1
ATOM 522 O O . LEU A 1 67 ? 4.218 -12.730 -40.202 1.00 79.25 67 LEU A O 1
ATOM 526 N N . ASP A 1 68 ? 3.408 -11.252 -41.688 1.00 83.19 68 ASP A N 1
ATOM 527 C CA . ASP A 1 68 ? 4.239 -11.688 -42.814 1.00 83.19 68 ASP A CA 1
ATOM 528 C C . ASP A 1 68 ? 5.397 -10.703 -43.015 1.00 83.19 68 ASP A C 1
ATOM 530 O O . ASP A 1 68 ? 5.266 -9.682 -43.690 1.00 83.19 68 ASP A O 1
ATOM 534 N N . HIS A 1 69 ? 6.523 -10.969 -42.350 1.00 90.69 69 HIS A N 1
ATOM 535 C CA . HIS A 1 69 ? 7.725 -10.146 -42.455 1.00 90.69 69 HIS A CA 1
ATOM 536 C C . HIS A 1 69 ? 8.989 -11.020 -42.395 1.00 90.69 69 HIS A C 1
ATOM 538 O O . HIS A 1 69 ? 9.092 -11.873 -41.510 1.00 90.69 69 HIS A O 1
ATOM 544 N N . PRO A 1 70 ? 10.000 -10.807 -43.264 1.00 90.56 70 PRO A N 1
ATOM 545 C CA . PRO A 1 70 ? 11.209 -11.638 -43.295 1.00 90.56 70 PRO A CA 1
ATOM 546 C C . PRO A 1 70 ? 12.003 -11.616 -41.980 1.00 90.56 70 PRO A C 1
ATOM 548 O O . PRO A 1 70 ? 12.633 -12.615 -41.637 1.00 90.56 70 PRO A O 1
ATOM 551 N N . GLY A 1 71 ? 11.940 -10.512 -41.230 1.00 91.88 71 GLY A N 1
ATOM 552 C CA . GLY A 1 71 ? 12.577 -10.354 -39.916 1.00 91.88 71 GLY A CA 1
ATOM 553 C C . GLY A 1 71 ? 11.758 -10.864 -38.722 1.00 91.88 71 GLY A C 1
ATOM 554 O O . GLY A 1 71 ? 12.186 -10.688 -37.586 1.00 91.88 71 GLY A O 1
ATOM 555 N N . ILE A 1 72 ? 10.586 -11.469 -38.940 1.00 90.44 72 ILE A N 1
ATOM 556 C CA . ILE A 1 72 ? 9.735 -12.048 -37.888 1.00 90.44 72 ILE A CA 1
ATOM 557 C C . ILE A 1 72 ? 9.659 -13.565 -38.088 1.00 90.44 72 ILE A C 1
ATOM 559 O O . ILE A 1 72 ? 9.604 -14.056 -39.218 1.00 90.44 72 ILE A O 1
ATOM 563 N N . THR A 1 73 ? 9.704 -14.322 -36.992 1.00 89.44 73 THR A N 1
ATOM 564 C CA . THR A 1 73 ? 9.540 -15.780 -37.036 1.00 89.44 73 THR A CA 1
ATOM 565 C C . THR A 1 73 ? 8.119 -16.147 -37.450 1.00 89.44 73 THR A C 1
ATOM 567 O O . THR A 1 73 ? 7.151 -15.768 -36.787 1.00 89.44 73 THR A O 1
ATOM 570 N N . ARG A 1 74 ? 7.991 -16.921 -38.530 1.00 87.38 74 ARG A N 1
ATOM 571 C CA . ARG A 1 74 ? 6.698 -17.343 -39.067 1.00 87.38 74 ARG A CA 1
ATOM 572 C C . ARG A 1 74 ? 6.056 -18.418 -38.196 1.00 87.38 74 ARG A C 1
ATOM 574 O O . ARG A 1 74 ? 6.688 -19.415 -37.840 1.00 87.38 74 ARG A O 1
ATOM 581 N N . VAL A 1 75 ? 4.767 -18.232 -37.929 1.00 87.25 75 VAL A N 1
ATOM 582 C CA . VAL A 1 75 ? 3.882 -19.234 -37.330 1.00 87.25 75 VAL A CA 1
ATOM 583 C C . VAL A 1 75 ? 3.112 -19.946 -38.436 1.00 87.25 75 VAL A C 1
ATOM 585 O O . VAL A 1 75 ? 2.389 -19.308 -39.196 1.00 87.25 75 VAL A O 1
ATOM 588 N N . ASP A 1 76 ? 3.250 -21.269 -38.507 1.00 85.69 76 ASP A N 1
ATOM 589 C CA . ASP A 1 76 ? 2.657 -22.089 -39.569 1.00 85.69 76 ASP A CA 1
ATOM 590 C C . ASP A 1 76 ? 1.353 -22.785 -39.144 1.00 85.69 76 ASP A C 1
ATOM 592 O O . ASP A 1 76 ? 0.522 -23.102 -39.996 1.00 85.69 76 ASP A O 1
ATOM 596 N N . ASP A 1 77 ? 1.189 -23.090 -37.853 1.00 85.31 77 ASP A N 1
ATOM 597 C CA . ASP A 1 77 ? 0.047 -23.851 -37.329 1.00 85.31 77 ASP A CA 1
ATOM 598 C C . ASP A 1 77 ? -0.084 -23.665 -35.807 1.00 85.31 77 ASP A C 1
ATOM 600 O O . ASP A 1 77 ? 0.888 -23.326 -35.132 1.00 85.31 77 ASP A O 1
ATOM 604 N N . PHE A 1 78 ? -1.262 -23.909 -35.236 1.00 88.25 78 PHE A N 1
ATOM 605 C CA . PHE A 1 78 ? -1.453 -23.980 -33.784 1.00 88.25 78 PHE A CA 1
ATOM 606 C C . PHE A 1 78 ? -2.688 -24.807 -33.436 1.00 88.25 78 PHE A C 1
ATOM 608 O O . PHE A 1 78 ? -3.689 -24.802 -34.151 1.00 88.25 78 PHE A O 1
ATOM 615 N N . GLY A 1 79 ? -2.659 -25.487 -32.294 1.00 87.38 79 GLY A N 1
ATOM 616 C CA . GLY A 1 79 ? -3.739 -26.394 -31.938 1.00 87.38 79 GLY A CA 1
ATOM 617 C C . GLY A 1 79 ? -3.692 -26.893 -30.506 1.00 87.38 79 GLY A C 1
ATOM 618 O O . GLY A 1 79 ? -2.936 -26.403 -29.667 1.00 87.38 79 GLY A O 1
ATOM 619 N N . LEU A 1 80 ? -4.548 -27.877 -30.242 1.00 86.81 80 LEU A N 1
ATOM 620 C CA . LEU A 1 80 ? -4.648 -28.573 -28.968 1.00 86.81 80 LEU A CA 1
ATOM 621 C C . LEU A 1 80 ? -4.317 -30.049 -29.190 1.00 86.81 80 LEU A C 1
ATOM 623 O O . LEU A 1 80 ? -4.889 -30.682 -30.075 1.00 86.81 80 LEU A O 1
ATOM 627 N N . HIS A 1 81 ? -3.428 -30.600 -28.374 1.00 86.00 81 HIS A N 1
ATOM 628 C CA . HIS A 1 81 ? -3.118 -32.024 -28.352 1.00 86.00 81 HIS A CA 1
ATOM 629 C C . HIS A 1 81 ? -3.179 -32.506 -26.903 1.00 86.00 81 HIS A C 1
ATOM 631 O O . HIS A 1 81 ? -2.504 -31.945 -26.048 1.00 86.00 81 HIS A O 1
ATOM 637 N N . GLU A 1 82 ? -4.059 -33.468 -26.613 1.00 84.19 82 GLU A N 1
ATOM 638 C CA . GLU A 1 82 ? -4.258 -34.028 -25.262 1.00 84.19 82 GLU A CA 1
ATOM 639 C C . GLU A 1 82 ? -4.470 -32.968 -24.158 1.00 84.19 82 GLU A C 1
ATOM 641 O O . GLU A 1 82 ? -3.973 -33.071 -23.041 1.00 84.19 82 GLU A O 1
ATOM 646 N N . GLY A 1 83 ? -5.218 -31.904 -24.475 1.00 77.19 83 GLY A N 1
ATOM 647 C CA . GLY A 1 83 ? -5.482 -30.806 -23.535 1.00 77.19 83 GLY A CA 1
ATOM 648 C C . GLY A 1 83 ? -4.333 -29.800 -23.383 1.00 77.19 83 GLY A C 1
ATOM 649 O O . GLY A 1 83 ? -4.462 -28.841 -22.622 1.00 77.19 83 GLY A O 1
ATOM 650 N N . GLN A 1 84 ? -3.246 -29.967 -24.137 1.00 83.56 84 GLN A N 1
ATOM 651 C CA . GLN A 1 84 ? -2.093 -29.078 -24.161 1.00 83.56 84 GLN A CA 1
ATOM 652 C C . GLN A 1 84 ? -2.078 -28.221 -25.435 1.00 83.56 84 GLN A C 1
ATOM 654 O O . GLN A 1 84 ? -2.152 -28.738 -26.551 1.00 83.56 84 GLN A O 1
ATOM 659 N N . TRP A 1 85 ? -1.997 -26.896 -25.279 1.00 86.62 85 TRP A N 1
ATOM 660 C CA . TRP A 1 85 ? -1.891 -25.979 -26.419 1.00 86.62 85 TRP A CA 1
ATOM 661 C C . TRP A 1 85 ? -0.479 -25.987 -27.007 1.00 86.62 85 TRP A C 1
ATOM 663 O O . TRP A 1 85 ? 0.504 -25.964 -26.262 1.00 86.62 85 TRP A O 1
ATOM 673 N N . PHE A 1 86 ? -0.387 -25.970 -28.337 1.00 89.44 86 PHE A N 1
ATOM 674 C CA . PHE A 1 86 ? 0.878 -25.899 -29.064 1.00 89.44 86 PHE A CA 1
ATOM 675 C C . PHE A 1 86 ? 0.827 -24.924 -30.245 1.00 89.44 86 PHE A C 1
ATOM 677 O O . PHE A 1 86 ? -0.238 -24.658 -30.805 1.00 89.44 86 PHE A O 1
ATOM 684 N N . LEU A 1 87 ? 1.998 -24.408 -30.611 1.00 88.56 87 LEU A N 1
ATOM 685 C CA . LEU A 1 87 ? 2.252 -23.483 -31.711 1.00 88.56 87 LEU A CA 1
ATOM 686 C C . LEU A 1 87 ? 3.403 -24.030 -32.553 1.00 88.56 87 LEU A C 1
ATOM 688 O O . LEU A 1 87 ? 4.462 -24.325 -32.006 1.00 88.56 87 LEU A O 1
ATOM 692 N N . VAL A 1 88 ? 3.208 -24.141 -33.861 1.00 90.75 88 VAL A N 1
ATOM 693 C CA . VAL A 1 88 ? 4.218 -24.588 -34.823 1.00 90.75 88 VAL A CA 1
ATOM 694 C C . VAL A 1 88 ? 4.789 -23.374 -35.538 1.00 90.75 88 VAL A C 1
ATOM 696 O O . VAL A 1 88 ? 4.059 -22.554 -36.093 1.00 90.75 88 VAL A O 1
ATOM 699 N N . MET A 1 89 ? 6.106 -23.281 -35.532 1.00 91.12 89 MET A N 1
ATOM 700 C CA . MET A 1 89 ? 6.894 -22.193 -36.086 1.00 91.12 89 MET A CA 1
ATOM 701 C C . MET A 1 89 ? 7.919 -22.759 -37.063 1.00 91.12 89 MET A C 1
ATOM 703 O O . MET A 1 89 ? 8.291 -23.938 -36.993 1.00 91.12 89 MET A O 1
ATOM 707 N N . GLU A 1 90 ? 8.421 -21.909 -37.951 1.00 90.75 90 GLU A N 1
ATOM 708 C CA . GLU A 1 90 ? 9.599 -22.266 -38.735 1.00 90.75 90 GLU A CA 1
ATOM 709 C C . GLU A 1 90 ? 10.786 -22.604 -37.816 1.00 90.75 90 GLU A C 1
ATOM 711 O O . GLU A 1 90 ? 10.976 -22.006 -36.753 1.00 90.75 90 GLU A O 1
ATOM 716 N N . PHE A 1 91 ? 11.590 -23.585 -38.217 1.00 91.44 91 PHE A N 1
ATOM 717 C CA . PHE A 1 91 ? 12.816 -23.910 -37.503 1.00 91.44 91 PHE A CA 1
ATOM 718 C C . PHE A 1 91 ? 13.961 -23.014 -37.990 1.00 91.44 91 PHE A C 1
ATOM 720 O O . PHE A 1 91 ? 14.299 -23.012 -39.176 1.00 91.44 91 PHE A O 1
ATOM 727 N N . LEU A 1 92 ? 14.569 -22.260 -37.074 1.00 90.81 92 LEU A N 1
ATOM 728 C CA . LEU A 1 92 ? 15.656 -21.333 -37.384 1.00 90.81 92 LEU A CA 1
ATOM 729 C C . LEU A 1 92 ? 17.022 -21.988 -37.153 1.00 90.81 92 LEU A C 1
ATOM 731 O O . LEU A 1 92 ? 17.385 -22.337 -36.030 1.00 90.81 92 LEU A O 1
ATOM 735 N N . HIS A 1 93 ? 17.805 -22.106 -38.225 1.00 88.25 93 HIS A N 1
ATOM 736 C CA . HIS A 1 93 ? 19.168 -22.635 -38.200 1.00 88.25 93 HIS A CA 1
ATOM 737 C C . HIS A 1 93 ? 20.164 -21.515 -37.862 1.00 88.25 93 HIS A C 1
ATOM 739 O O . HIS A 1 93 ? 20.845 -20.982 -38.734 1.00 88.25 93 HIS A O 1
ATOM 745 N N . GLY A 1 94 ? 20.220 -21.118 -36.593 1.00 89.00 94 GLY A N 1
ATOM 746 C CA . GLY A 1 94 ? 21.094 -20.035 -36.143 1.00 89.00 94 GLY A CA 1
ATOM 747 C C . GLY A 1 94 ? 21.328 -20.033 -34.640 1.00 89.00 94 GLY A C 1
ATOM 748 O O . GLY A 1 94 ? 20.997 -20.994 -33.943 1.00 89.00 94 GLY A O 1
ATOM 749 N N . ARG A 1 95 ? 21.903 -18.940 -34.135 1.00 89.50 95 ARG A N 1
ATOM 750 C CA . ARG A 1 95 ? 22.152 -18.736 -32.699 1.00 89.50 95 ARG A CA 1
ATOM 751 C C . ARG A 1 95 ? 21.354 -17.547 -32.189 1.00 89.50 95 ARG A C 1
ATOM 753 O O . ARG A 1 95 ? 21.020 -16.642 -32.951 1.00 89.50 95 ARG A O 1
ATOM 760 N N . THR A 1 96 ? 21.039 -17.540 -30.897 1.00 91.00 96 THR A N 1
ATOM 761 C CA . THR A 1 96 ? 20.441 -16.355 -30.278 1.00 91.00 96 THR A CA 1
ATOM 762 C C . THR A 1 96 ? 21.481 -15.247 -30.165 1.00 91.00 96 THR A C 1
ATOM 764 O O . THR A 1 96 ? 22.673 -15.507 -29.989 1.00 91.00 96 THR A O 1
ATOM 767 N N . LEU A 1 97 ? 21.035 -13.998 -30.196 1.00 91.38 97 LEU A N 1
ATOM 768 C CA . LEU A 1 97 ? 21.910 -12.849 -30.013 1.00 91.38 97 LEU A CA 1
ATOM 769 C C . LEU A 1 97 ? 22.534 -12.831 -28.606 1.00 91.38 97 LEU A C 1
ATOM 771 O O . LEU A 1 97 ? 23.632 -12.323 -28.420 1.00 91.38 97 LEU A O 1
ATOM 775 N N . ALA A 1 98 ? 21.870 -13.442 -27.618 1.00 90.00 98 ALA A N 1
ATOM 776 C CA . ALA A 1 98 ? 22.445 -13.687 -26.294 1.00 90.00 98 ALA A CA 1
ATOM 777 C C . ALA A 1 98 ? 23.682 -14.603 -26.339 1.00 90.00 98 ALA A C 1
ATOM 779 O O . ALA A 1 98 ? 24.643 -14.351 -25.617 1.00 90.00 98 ALA A O 1
ATOM 780 N N . ALA A 1 99 ? 23.662 -15.651 -27.170 1.00 88.94 99 ALA A N 1
ATOM 781 C CA . ALA A 1 99 ? 24.811 -16.537 -27.348 1.00 88.94 99 ALA A CA 1
ATOM 782 C C . ALA A 1 99 ? 25.953 -15.832 -28.097 1.00 88.94 99 ALA A C 1
ATOM 784 O O . ALA A 1 99 ? 27.104 -15.978 -27.709 1.00 88.94 99 ALA A O 1
ATOM 785 N N . GLU A 1 100 ? 25.636 -15.014 -29.107 1.00 89.12 100 GLU A N 1
ATOM 786 C CA . GLU A 1 100 ? 26.633 -14.164 -29.777 1.00 89.12 100 GLU A CA 1
ATOM 787 C C . GLU A 1 100 ? 27.301 -13.198 -28.783 1.00 89.12 100 GLU A C 1
ATOM 789 O O . GLU A 1 100 ? 28.522 -13.121 -28.720 1.00 89.12 100 GLU A O 1
ATOM 794 N N . LEU A 1 101 ? 26.524 -12.496 -27.953 1.00 89.25 101 LEU A N 1
ATOM 795 C CA . LEU A 1 101 ? 27.058 -11.575 -26.940 1.00 89.25 101 LEU A CA 1
ATOM 796 C C . LEU A 1 101 ? 27.995 -12.263 -25.938 1.00 89.25 101 LEU A C 1
ATOM 798 O O . LEU A 1 101 ? 28.994 -11.670 -25.537 1.00 89.25 101 LEU A O 1
ATOM 802 N N . ALA A 1 102 ? 27.708 -13.512 -25.560 1.00 88.88 102 ALA A N 1
ATOM 803 C CA . ALA A 1 102 ? 28.567 -14.282 -24.661 1.00 88.88 102 ALA A CA 1
ATOM 804 C C . ALA A 1 102 ? 29.967 -14.545 -25.252 1.00 88.88 102 ALA A C 1
ATOM 806 O O . ALA A 1 102 ? 30.945 -14.568 -24.506 1.00 88.88 102 ALA A O 1
ATOM 807 N N . ASP A 1 103 ? 30.070 -14.677 -26.578 1.00 90.81 103 ASP A N 1
ATOM 808 C CA . ASP A 1 103 ? 31.342 -14.841 -27.295 1.00 90.81 103 ASP A CA 1
ATOM 809 C C . ASP A 1 103 ? 32.063 -13.495 -27.540 1.00 90.81 103 ASP A C 1
ATOM 811 O O . ASP A 1 103 ? 33.237 -13.467 -27.917 1.00 90.81 103 ASP A O 1
ATOM 815 N N . HIS A 1 104 ? 31.380 -12.367 -27.313 1.00 91.50 104 HIS A N 1
ATOM 816 C CA . HIS A 1 104 ? 31.853 -11.016 -27.626 1.00 91.50 104 HIS A CA 1
ATOM 817 C C . HIS A 1 104 ? 31.763 -10.064 -26.414 1.00 91.50 104 HIS A C 1
ATOM 819 O O . HIS A 1 104 ? 31.049 -9.059 -26.464 1.00 91.50 104 HIS A O 1
ATOM 825 N N . PRO A 1 105 ? 32.542 -10.301 -25.339 1.00 90.69 105 PRO A N 1
ATOM 826 C CA . PRO A 1 105 ? 32.467 -9.524 -24.094 1.00 90.69 105 PRO A CA 1
ATOM 827 C C . PRO A 1 105 ? 32.928 -8.062 -24.219 1.00 90.69 105 PRO A C 1
ATOM 829 O O . PRO A 1 105 ? 32.763 -7.295 -23.281 1.00 90.69 105 PRO A O 1
ATOM 832 N N . GLN A 1 106 ? 33.526 -7.678 -25.351 1.00 90.44 106 GLN A N 1
ATOM 833 C CA . GLN A 1 106 ? 33.934 -6.298 -25.670 1.00 90.44 106 GLN A CA 1
ATOM 834 C C . GLN A 1 106 ? 32.962 -5.611 -26.651 1.00 90.44 106 GLN A C 1
ATOM 836 O O . GLN A 1 106 ? 33.241 -4.531 -27.172 1.00 90.44 106 GLN A O 1
ATOM 841 N N . GLY A 1 107 ? 31.838 -6.267 -26.956 1.00 93.62 107 GLY A N 1
ATOM 842 C CA . GLY A 1 107 ? 30.890 -5.841 -27.974 1.00 93.62 107 GLY A CA 1
ATOM 843 C C . GLY A 1 107 ? 31.300 -6.213 -29.402 1.00 93.62 107 GLY A C 1
ATOM 844 O O . GLY A 1 107 ? 32.394 -6.703 -29.687 1.00 93.62 107 GLY A O 1
ATOM 845 N N . LEU A 1 108 ? 30.371 -5.991 -30.325 1.00 94.75 108 LEU A N 1
ATOM 846 C CA . LEU A 1 108 ? 30.479 -6.290 -31.747 1.00 94.75 108 LEU A CA 1
ATOM 847 C C . LEU A 1 108 ? 31.036 -5.093 -32.540 1.00 94.75 108 LEU A C 1
ATOM 849 O O . LEU A 1 108 ? 31.028 -3.948 -32.067 1.00 94.75 108 LEU A O 1
ATOM 853 N N . PRO A 1 109 ? 31.500 -5.313 -33.784 1.00 95.19 109 PRO A N 1
ATOM 854 C CA . PRO A 1 109 ? 31.858 -4.226 -34.686 1.00 95.19 109 PRO A CA 1
ATOM 855 C C . PRO A 1 109 ? 30.660 -3.312 -34.962 1.00 95.19 109 PRO A C 1
ATOM 857 O O . PRO A 1 109 ? 29.580 -3.784 -35.318 1.00 95.19 109 PRO A O 1
ATOM 860 N N . VAL A 1 110 ? 30.864 -1.994 -34.871 1.00 95.62 110 VAL A N 1
ATOM 861 C CA . VAL A 1 110 ? 29.789 -1.002 -35.045 1.00 95.62 110 VAL A CA 1
ATOM 862 C C . VAL A 1 110 ? 28.985 -1.180 -36.346 1.00 95.62 110 VAL A C 1
ATOM 864 O O . VAL A 1 110 ? 27.761 -1.115 -36.262 1.00 95.62 110 VAL A O 1
ATOM 867 N N . PRO A 1 111 ? 29.590 -1.450 -37.527 1.00 95.19 111 PRO A N 1
ATOM 868 C CA . PRO A 1 111 ? 28.814 -1.685 -38.749 1.00 95.19 111 PRO A CA 1
ATOM 869 C C . PRO A 1 111 ? 27.814 -2.839 -38.614 1.00 95.19 111 PRO A C 1
ATOM 871 O O . PRO A 1 111 ? 26.679 -2.724 -39.067 1.00 95.19 111 PRO A O 1
ATOM 874 N N . ARG A 1 112 ? 28.211 -3.920 -37.932 1.00 94.56 112 ARG A N 1
ATOM 875 C CA . ARG A 1 112 ? 27.349 -5.080 -37.693 1.00 94.56 112 ARG A CA 1
ATOM 876 C C . ARG A 1 112 ? 26.223 -4.737 -36.721 1.00 94.56 112 ARG A C 1
ATOM 878 O O . ARG A 1 112 ? 25.087 -5.120 -36.963 1.00 94.56 112 ARG A O 1
ATOM 885 N N . VAL A 1 113 ? 26.502 -3.966 -35.665 1.00 96.44 113 VAL A N 1
ATOM 886 C CA . VAL A 1 113 ? 25.451 -3.519 -34.731 1.00 96.44 113 VAL A CA 1
ATOM 887 C C . VAL A 1 113 ? 24.420 -2.631 -35.420 1.00 96.44 113 VAL A C 1
ATOM 889 O O . VAL A 1 113 ? 23.228 -2.816 -35.197 1.00 96.44 113 VAL A O 1
ATOM 892 N N . VAL A 1 114 ? 24.855 -1.699 -36.271 1.00 97.06 114 VAL A N 1
ATOM 893 C CA . VAL A 1 114 ? 23.938 -0.833 -37.029 1.00 97.06 114 VAL A CA 1
ATOM 894 C C . VAL A 1 114 ? 23.062 -1.667 -37.966 1.00 97.06 114 VAL A C 1
ATOM 896 O O . VAL A 1 114 ? 21.847 -1.505 -37.934 1.00 97.06 114 VAL A O 1
ATOM 899 N N . ALA A 1 115 ? 23.646 -2.616 -38.704 1.00 96.38 115 ALA A N 1
ATOM 900 C CA . ALA A 1 115 ? 22.901 -3.486 -39.616 1.00 96.38 115 ALA A CA 1
ATOM 901 C C . ALA A 1 115 ? 21.890 -4.395 -38.889 1.00 96.38 115 ALA A C 1
ATOM 903 O O . ALA A 1 115 ? 20.761 -4.566 -39.348 1.00 96.38 115 ALA A O 1
ATOM 904 N N . LEU A 1 116 ? 22.262 -4.972 -37.739 1.00 96.69 116 LEU A N 1
ATOM 905 C CA . LEU A 1 116 ? 21.336 -5.758 -36.912 1.00 96.69 116 LEU A CA 1
ATOM 906 C C . LEU A 1 116 ? 20.247 -4.868 -36.293 1.00 96.69 116 LEU A C 1
ATOM 908 O O . LEU A 1 116 ? 19.084 -5.259 -36.238 1.00 96.69 116 LEU A O 1
ATOM 912 N N . GLY A 1 117 ? 20.610 -3.661 -35.854 1.00 97.50 117 GLY A N 1
ATOM 913 C CA . GLY A 1 117 ? 19.677 -2.666 -35.338 1.00 97.50 117 GLY A CA 1
ATOM 914 C C . GLY A 1 117 ? 18.648 -2.232 -36.376 1.00 97.50 117 GLY A C 1
ATOM 915 O O . GLY A 1 117 ? 17.468 -2.129 -36.055 1.00 97.50 117 GLY A O 1
ATOM 916 N N . GLU A 1 118 ? 19.071 -2.009 -37.620 1.00 97.69 118 GLU A N 1
ATOM 917 C CA . GLU A 1 118 ? 18.171 -1.664 -38.720 1.00 97.69 118 GLU A CA 1
ATOM 918 C C . GLU A 1 118 ? 17.156 -2.787 -38.965 1.00 97.69 118 GLU A C 1
ATOM 920 O O . GLU A 1 118 ? 15.955 -2.526 -38.995 1.00 97.69 118 GLU A O 1
ATOM 925 N N . GLN A 1 119 ? 17.622 -4.038 -39.066 1.00 97.81 119 GLN A N 1
ATOM 926 C CA . GLN A 1 119 ? 16.750 -5.202 -39.260 1.00 97.81 119 GLN A CA 1
ATOM 927 C C . GLN A 1 119 ? 15.752 -5.378 -38.106 1.00 97.81 119 GLN A C 1
ATOM 929 O O . GLN A 1 119 ? 14.586 -5.703 -38.337 1.00 97.81 119 GLN A O 1
ATOM 934 N N . LEU A 1 120 ? 16.186 -5.131 -36.864 1.00 97.69 120 LEU A N 1
ATOM 935 C CA . LEU A 1 120 ? 15.308 -5.144 -35.694 1.00 97.69 120 LEU A CA 1
ATOM 936 C C . LEU A 1 120 ? 14.241 -4.049 -35.781 1.00 97.69 120 LEU A C 1
ATOM 938 O O . LEU A 1 120 ? 13.063 -4.323 -35.556 1.00 97.69 120 LEU A O 1
ATOM 942 N N . ALA A 1 121 ? 14.640 -2.821 -36.118 1.00 97.94 121 ALA A N 1
ATOM 943 C CA . ALA A 1 121 ? 13.713 -1.706 -36.264 1.00 97.94 121 ALA A CA 1
ATOM 944 C C . ALA A 1 121 ? 12.687 -1.979 -37.369 1.00 97.94 121 ALA A C 1
ATOM 946 O O . ALA A 1 121 ? 11.504 -1.734 -37.166 1.00 97.94 121 ALA A O 1
ATOM 947 N N . ASP A 1 122 ? 13.118 -2.528 -38.505 1.00 97.75 122 ASP A N 1
ATOM 948 C CA . ASP A 1 122 ? 12.246 -2.861 -39.633 1.00 97.75 122 ASP A CA 1
ATOM 949 C C . ASP A 1 122 ? 11.217 -3.946 -39.270 1.00 97.75 122 ASP A C 1
ATOM 951 O O . ASP A 1 122 ? 10.024 -3.782 -39.520 1.00 97.75 122 ASP A O 1
ATOM 955 N N . ALA A 1 123 ? 11.636 -4.994 -38.551 1.00 95.25 123 ALA A N 1
ATOM 956 C CA . ALA A 1 123 ? 10.711 -5.995 -38.016 1.00 95.25 123 ALA A CA 1
ATOM 957 C C . ALA A 1 123 ? 9.704 -5.396 -37.015 1.00 95.25 123 ALA A C 1
ATOM 959 O O . ALA A 1 123 ? 8.517 -5.721 -37.053 1.00 95.25 123 ALA A O 1
ATOM 960 N N . LEU A 1 124 ? 10.153 -4.499 -36.131 1.00 94.44 124 LEU A N 1
ATOM 961 C CA . LEU A 1 124 ? 9.272 -3.826 -35.177 1.00 94.44 124 LEU A CA 1
ATOM 962 C C . LEU A 1 124 ? 8.304 -2.849 -35.863 1.00 94.44 124 LEU A C 1
ATOM 964 O O . LEU A 1 124 ? 7.175 -2.722 -35.404 1.00 94.44 124 LEU A O 1
ATOM 968 N N . VAL A 1 125 ? 8.690 -2.196 -36.968 1.00 95.50 125 VAL A N 1
ATOM 969 C CA . VAL A 1 125 ? 7.772 -1.372 -37.781 1.00 95.50 125 VAL A CA 1
ATOM 970 C C . VAL A 1 125 ? 6.588 -2.217 -38.244 1.00 95.50 125 VAL A C 1
ATOM 972 O O . VAL A 1 125 ? 5.447 -1.858 -37.955 1.00 95.50 125 VAL A O 1
ATOM 975 N N . ALA A 1 126 ? 6.856 -3.367 -38.870 1.00 91.06 126 ALA A N 1
ATOM 976 C CA . ALA A 1 126 ? 5.809 -4.262 -39.364 1.00 91.06 126 ALA A CA 1
ATOM 977 C C . ALA A 1 126 ? 4.865 -4.735 -38.242 1.00 91.06 126 ALA A C 1
ATOM 979 O O . ALA A 1 126 ? 3.648 -4.787 -38.421 1.00 91.06 126 ALA A O 1
ATOM 980 N N . ALA A 1 127 ? 5.406 -5.033 -37.056 1.00 88.06 127 ALA A N 1
ATOM 981 C CA . ALA A 1 127 ? 4.601 -5.415 -35.899 1.00 88.06 127 ALA A CA 1
ATOM 982 C C . ALA A 1 127 ? 3.745 -4.252 -35.360 1.00 88.06 127 ALA A C 1
ATOM 984 O O . ALA A 1 127 ? 2.535 -4.404 -35.164 1.00 88.06 127 ALA A O 1
ATOM 985 N N . HIS A 1 128 ? 4.345 -3.077 -35.154 1.00 89.25 128 HIS A N 1
ATOM 986 C CA . HIS A 1 128 ? 3.666 -1.918 -34.575 1.00 89.25 128 HIS A CA 1
ATOM 987 C C . HIS A 1 128 ? 2.576 -1.346 -35.490 1.00 89.25 128 HIS A C 1
ATOM 989 O O . HIS A 1 128 ? 1.538 -0.918 -34.985 1.00 89.25 128 HIS A O 1
ATOM 995 N N . GLU A 1 129 ? 2.747 -1.394 -36.815 1.00 86.50 129 GLU A N 1
ATOM 996 C CA . GLU A 1 129 ? 1.706 -1.002 -37.783 1.00 86.50 129 GLU A CA 1
ATOM 997 C C . GLU A 1 129 ? 0.456 -1.887 -37.693 1.00 86.50 129 GLU A C 1
ATOM 999 O O . GLU A 1 129 ? -0.662 -1.426 -37.924 1.00 86.50 129 GLU A O 1
ATOM 1004 N N . MET A 1 130 ? 0.622 -3.142 -37.270 1.00 79.00 130 MET A N 1
ATOM 1005 C CA . MET A 1 130 ? -0.479 -4.062 -36.980 1.00 79.00 130 MET A CA 1
ATOM 1006 C C . MET A 1 130 ? -0.999 -3.957 -35.535 1.00 79.00 130 MET A C 1
ATOM 1008 O O . MET A 1 130 ? -1.844 -4.755 -35.122 1.00 79.00 130 MET A O 1
ATOM 1012 N N . GLY A 1 131 ? -0.509 -2.987 -34.755 1.00 75.75 131 GLY A N 1
ATOM 1013 C CA . GLY A 1 131 ? -0.872 -2.785 -33.350 1.00 75.75 131 GLY A CA 1
ATOM 1014 C C . GLY A 1 131 ? -0.266 -3.818 -32.394 1.00 75.75 131 GLY A C 1
ATOM 1015 O O . GLY A 1 131 ? -0.776 -4.005 -31.288 1.00 75.75 131 GLY A O 1
ATOM 1016 N N . VAL A 1 132 ? 0.792 -4.517 -32.811 1.00 79.25 132 VAL A N 1
ATOM 1017 C CA . VAL A 1 132 ? 1.451 -5.568 -32.028 1.00 79.25 132 VAL A CA 1
ATOM 1018 C C . VAL A 1 132 ? 2.688 -5.001 -31.347 1.00 79.25 132 VAL A C 1
ATOM 1020 O O . VAL A 1 132 ? 3.617 -4.586 -32.023 1.00 79.25 132 VAL A O 1
ATOM 1023 N N . VAL A 1 133 ? 2.715 -5.038 -30.013 1.00 81.25 133 VAL A N 1
ATOM 1024 C CA . VAL A 1 133 ? 3.867 -4.640 -29.183 1.00 81.25 133 VAL A CA 1
ATOM 1025 C C . VAL A 1 133 ? 4.464 -5.892 -28.536 1.00 81.25 133 VAL A C 1
ATOM 1027 O O . VAL A 1 133 ? 3.728 -6.696 -27.959 1.00 81.25 133 VAL A O 1
ATOM 1030 N N . HIS A 1 134 ? 5.781 -6.065 -28.612 1.00 85.12 134 HIS A N 1
ATOM 1031 C CA . HIS A 1 134 ? 6.502 -7.246 -28.142 1.00 85.12 134 HIS A CA 1
ATOM 1032 C C . HIS A 1 134 ? 6.590 -7.337 -26.609 1.00 85.12 134 HIS A C 1
ATOM 1034 O O . HIS A 1 134 ? 6.410 -8.425 -26.062 1.00 85.12 134 HIS A O 1
ATOM 1040 N N . ARG A 1 135 ? 6.899 -6.245 -25.895 1.00 82.62 135 ARG A N 1
ATOM 1041 C CA . ARG A 1 135 ? 6.934 -6.120 -24.415 1.00 82.62 135 ARG A CA 1
ATOM 1042 C C . ARG A 1 135 ? 7.942 -6.991 -23.645 1.00 82.62 135 ARG A C 1
ATOM 1044 O O . ARG A 1 135 ? 7.997 -6.916 -22.421 1.00 82.62 135 ARG A O 1
ATOM 1051 N N . ASP A 1 136 ? 8.741 -7.818 -24.304 1.00 81.38 136 ASP A N 1
ATOM 1052 C CA . ASP A 1 136 ? 9.782 -8.659 -23.675 1.00 81.38 136 ASP A CA 1
ATOM 1053 C C . ASP A 1 136 ? 10.964 -8.813 -24.635 1.00 81.38 136 ASP A C 1
ATOM 1055 O O . ASP A 1 136 ? 11.516 -9.898 -24.812 1.00 81.38 136 ASP A O 1
ATOM 1059 N N . LEU A 1 137 ? 11.310 -7.730 -25.330 1.00 89.50 137 LEU A N 1
ATOM 1060 C CA . LEU A 1 137 ? 12.419 -7.735 -26.268 1.00 89.50 137 LEU A CA 1
ATOM 1061 C C . LEU A 1 137 ? 13.740 -7.853 -25.495 1.00 89.50 137 LEU A C 1
ATOM 1063 O O . LEU A 1 137 ? 14.011 -7.103 -24.559 1.00 89.50 137 LEU A O 1
ATOM 1067 N N . LYS A 1 138 ? 14.559 -8.835 -25.869 1.00 89.81 138 LYS A N 1
ATOM 1068 C CA . LYS A 1 138 ? 15.846 -9.144 -25.231 1.00 89.81 138 LYS A CA 1
ATOM 1069 C C . LYS A 1 138 ? 16.689 -10.018 -26.161 1.00 89.81 138 LYS A C 1
ATOM 1071 O O . LYS A 1 138 ? 16.115 -10.713 -26.998 1.00 89.81 138 LYS A O 1
ATOM 1076 N N . PRO A 1 139 ? 18.018 -10.098 -25.979 1.00 91.94 139 PRO A N 1
ATOM 1077 C CA . PRO A 1 139 ? 18.882 -10.826 -26.910 1.00 91.94 139 PRO A CA 1
ATOM 1078 C C . PRO A 1 139 ? 18.565 -12.320 -27.077 1.00 91.94 139 PRO A C 1
ATOM 1080 O O . PRO A 1 139 ? 18.881 -12.896 -28.109 1.00 91.94 139 PRO A O 1
ATOM 1083 N N . VAL A 1 140 ? 17.933 -12.977 -26.096 1.00 86.38 140 VAL A N 1
ATOM 1084 C CA . VAL A 1 140 ? 17.538 -14.394 -26.242 1.00 86.38 140 VAL A CA 1
ATOM 1085 C C . VAL A 1 140 ? 16.331 -14.585 -27.174 1.00 86.38 140 VAL A C 1
ATOM 1087 O O . VAL A 1 140 ? 16.199 -15.648 -27.766 1.00 86.38 140 VAL A O 1
ATOM 1090 N N . ASN A 1 141 ? 15.506 -13.550 -27.363 1.00 88.69 141 ASN A N 1
ATOM 1091 C CA . ASN A 1 141 ? 14.351 -13.562 -28.272 1.00 88.69 141 ASN A CA 1
ATOM 1092 C C . ASN A 1 141 ? 14.724 -13.088 -29.689 1.00 88.69 141 ASN A C 1
ATOM 1094 O O . ASN A 1 141 ? 13.860 -12.880 -30.534 1.00 88.69 141 ASN A O 1
ATOM 1098 N N . LEU A 1 142 ? 16.013 -12.892 -29.957 1.00 92.69 142 LEU A N 1
ATOM 1099 C CA . LEU A 1 142 ? 16.536 -12.471 -31.248 1.00 92.69 142 LEU A CA 1
ATOM 1100 C C . LEU A 1 142 ? 17.468 -13.559 -31.764 1.00 92.69 142 LEU A C 1
ATOM 1102 O O . LEU A 1 142 ? 18.379 -13.967 -31.046 1.00 92.69 142 LEU A O 1
ATOM 1106 N N . MET A 1 143 ? 17.259 -14.027 -32.991 1.00 93.25 143 MET A N 1
ATOM 1107 C CA . MET A 1 143 ? 18.120 -15.025 -33.624 1.00 93.25 143 MET A CA 1
ATOM 1108 C C . MET A 1 143 ? 18.866 -14.432 -34.808 1.00 93.25 143 MET A C 1
ATOM 1110 O O . MET A 1 143 ? 18.283 -13.721 -35.620 1.00 93.25 143 MET A O 1
ATOM 1114 N N . VAL A 1 144 ? 20.149 -14.765 -34.910 1.00 93.12 144 VAL A N 1
ATOM 1115 C CA . VAL A 1 144 ? 20.978 -14.482 -36.079 1.00 93.12 144 VAL A CA 1
ATOM 1116 C C . VAL A 1 144 ? 21.091 -15.768 -36.890 1.00 93.12 144 VAL A C 1
ATOM 1118 O O . VAL A 1 144 ? 21.564 -16.792 -36.386 1.00 93.12 144 VAL A O 1
ATOM 1121 N N . ILE A 1 145 ? 20.624 -15.717 -38.134 1.00 92.62 145 ILE A N 1
ATOM 1122 C CA . ILE A 1 145 ? 20.666 -16.812 -39.107 1.00 92.62 145 ILE A CA 1
ATOM 1123 C C . ILE A 1 145 ? 21.534 -16.395 -40.298 1.00 92.62 145 ILE A C 1
ATOM 1125 O O . ILE A 1 145 ? 21.596 -15.217 -40.650 1.00 92.62 145 ILE A O 1
ATOM 1129 N N . ASP A 1 146 ? 22.224 -17.358 -40.908 1.00 85.88 146 ASP A N 1
ATOM 1130 C CA . ASP A 1 146 ? 23.099 -17.136 -42.073 1.00 85.88 146 ASP A CA 1
ATOM 1131 C C . ASP A 1 146 ? 24.120 -15.998 -41.883 1.00 85.88 146 ASP A C 1
ATOM 1133 O O . ASP A 1 146 ? 24.380 -15.204 -42.784 1.00 85.88 146 ASP A O 1
ATOM 1137 N N . GLY A 1 147 ? 24.678 -15.892 -40.675 1.00 77.19 147 GLY A N 1
ATOM 1138 C CA . GLY A 1 147 ? 25.735 -14.941 -40.326 1.00 77.19 147 GLY A CA 1
ATOM 1139 C C . GLY A 1 147 ? 25.246 -13.541 -39.950 1.00 77.19 147 GLY A C 1
ATOM 1140 O O . GLY A 1 147 ? 25.698 -13.027 -38.930 1.00 77.19 147 GLY A O 1
ATOM 1141 N N . ASP A 1 148 ? 24.313 -12.951 -40.703 1.00 85.44 148 ASP A N 1
ATOM 1142 C CA . ASP A 1 148 ? 23.933 -11.534 -40.527 1.00 85.44 148 ASP A CA 1
ATOM 1143 C C . ASP A 1 148 ? 22.430 -11.226 -40.661 1.00 85.44 148 ASP A C 1
ATOM 1145 O O . ASP A 1 148 ? 22.036 -10.061 -40.558 1.00 85.44 148 ASP A O 1
ATOM 1149 N N . ARG A 1 149 ? 21.562 -12.228 -40.856 1.00 92.56 149 ARG A N 1
ATOM 1150 C CA . ARG A 1 149 ? 20.109 -11.994 -40.906 1.00 92.56 149 ARG A CA 1
ATOM 1151 C C . ARG A 1 149 ? 19.499 -12.121 -39.517 1.00 92.56 149 ARG A C 1
ATOM 1153 O O . ARG A 1 149 ? 19.664 -13.149 -38.863 1.00 92.56 149 ARG A O 1
ATOM 1160 N N . LEU A 1 150 ? 18.765 -11.105 -39.079 1.00 95.12 150 LEU A N 1
ATOM 1161 C CA . LEU A 1 150 ? 18.097 -11.084 -37.782 1.00 95.12 150 LEU A CA 1
ATOM 1162 C C . LEU A 1 150 ? 16.638 -11.538 -37.903 1.00 95.12 150 LEU A C 1
ATOM 1164 O O . LEU A 1 150 ? 15.896 -11.060 -38.761 1.00 95.12 150 LEU A O 1
ATOM 1168 N N . LYS A 1 151 ? 16.207 -12.398 -36.980 1.00 94.00 151 LYS A N 1
ATOM 1169 C CA . LYS A 1 151 ? 14.799 -12.729 -36.753 1.00 94.00 151 LYS A CA 1
ATOM 1170 C C . LYS A 1 151 ? 14.369 -12.434 -35.323 1.00 94.00 151 LYS A C 1
ATOM 1172 O O . LYS A 1 151 ? 15.005 -12.884 -34.368 1.00 94.00 151 LYS A O 1
ATOM 1177 N N . VAL A 1 152 ? 13.251 -11.726 -35.188 1.00 91.88 152 VAL A N 1
ATOM 1178 C CA . VAL A 1 152 ? 12.542 -11.520 -33.925 1.00 91.88 152 VAL A CA 1
ATOM 1179 C C . VAL A 1 152 ? 11.660 -12.734 -33.652 1.00 91.88 152 VAL A C 1
ATOM 1181 O O . VAL A 1 152 ? 10.767 -13.064 -34.435 1.00 91.88 152 VAL A O 1
ATOM 1184 N N . CYS A 1 153 ? 11.931 -13.395 -32.534 1.00 85.56 153 CYS A N 1
ATOM 1185 C CA . CYS A 1 153 ? 11.193 -14.548 -32.037 1.00 85.56 153 CYS A CA 1
ATOM 1186 C C . CYS A 1 153 ? 10.294 -14.129 -30.868 1.00 85.56 153 CYS A C 1
ATOM 1188 O O . CYS A 1 153 ? 10.575 -13.142 -30.198 1.00 85.56 153 CYS A O 1
ATOM 1190 N N . ASP A 1 154 ? 9.261 -14.924 -30.576 1.00 72.75 154 ASP A N 1
ATOM 1191 C CA . ASP A 1 154 ? 8.481 -14.818 -29.334 1.00 72.75 154 ASP A CA 1
ATOM 1192 C C . ASP A 1 154 ? 7.946 -13.404 -29.015 1.00 72.75 154 ASP A C 1
ATOM 1194 O O . ASP A 1 154 ? 8.252 -12.844 -27.960 1.00 72.75 154 ASP A O 1
ATOM 1198 N N . PHE A 1 155 ? 7.080 -12.847 -29.873 1.00 65.88 155 PHE A N 1
ATOM 1199 C CA . PHE A 1 155 ? 6.301 -11.648 -29.529 1.00 65.88 155 PHE A CA 1
ATOM 1200 C C . PHE A 1 155 ? 5.527 -11.907 -28.221 1.00 65.88 155 PHE A C 1
ATOM 1202 O O . PHE A 1 155 ? 4.616 -12.732 -28.161 1.00 65.88 155 PHE A O 1
ATOM 1209 N N . GLY A 1 156 ? 5.977 -11.265 -27.141 1.00 53.91 156 GLY A N 1
ATOM 1210 C CA . GLY A 1 156 ? 5.815 -11.731 -25.765 1.00 53.91 156 GLY A CA 1
ATOM 1211 C C . GLY A 1 156 ? 4.373 -11.793 -25.267 1.00 53.91 156 GLY A C 1
ATOM 1212 O O . GLY A 1 156 ? 3.815 -10.789 -24.827 1.00 53.91 156 GLY A O 1
ATOM 1213 N N . ILE A 1 157 ? 3.767 -12.987 -25.260 1.00 46.59 157 ILE A N 1
ATOM 1214 C CA . ILE A 1 157 ? 2.365 -13.160 -24.834 1.00 46.59 157 ILE A CA 1
ATOM 1215 C C . ILE A 1 157 ? 2.175 -14.301 -23.795 1.00 46.59 157 ILE A C 1
ATOM 1217 O O . ILE A 1 157 ? 1.065 -14.726 -23.476 1.00 46.59 157 ILE A O 1
ATOM 1221 N N . ALA A 1 158 ? 3.236 -14.679 -23.073 1.00 38.22 158 ALA A N 1
ATOM 1222 C CA . ALA A 1 158 ? 3.093 -15.368 -21.782 1.00 38.22 158 ALA A CA 1
ATOM 1223 C C . ALA A 1 158 ? 4.212 -15.012 -20.793 1.00 38.22 158 ALA A C 1
ATOM 1225 O O . ALA A 1 158 ? 5.078 -15.817 -20.463 1.00 38.22 158 ALA A O 1
ATOM 1226 N N . ARG A 1 159 ? 4.132 -13.806 -20.231 1.00 36.75 159 ARG A N 1
ATOM 1227 C CA . ARG A 1 159 ? 4.417 -13.612 -18.810 1.00 36.75 159 ARG A CA 1
ATOM 1228 C C . ARG A 1 159 ? 3.268 -12.812 -18.219 1.00 36.75 159 ARG A C 1
ATOM 1230 O O . ARG A 1 159 ? 2.715 -11.938 -18.880 1.00 36.75 159 ARG A O 1
ATOM 1237 N N . MET A 1 160 ? 2.876 -13.150 -16.998 1.00 32.47 160 MET A N 1
ATOM 1238 C CA . MET A 1 160 ? 1.956 -12.341 -16.212 1.00 32.47 160 MET A CA 1
ATOM 1239 C C . MET A 1 160 ? 2.347 -10.855 -16.268 1.00 32.47 160 MET A C 1
ATOM 1241 O O . MET A 1 160 ? 3.314 -10.447 -15.638 1.00 32.47 160 MET A O 1
ATOM 1245 N N . ALA A 1 161 ? 1.560 -10.065 -16.989 1.00 29.31 161 ALA A N 1
ATOM 1246 C CA . ALA A 1 161 ? 1.229 -8.699 -16.612 1.00 29.31 161 ALA A CA 1
ATOM 1247 C C . ALA A 1 161 ? -0.175 -8.772 -15.997 1.00 29.31 161 ALA A C 1
ATOM 1249 O O . ALA A 1 161 ? -1.177 -8.482 -16.638 1.00 29.31 161 ALA A O 1
ATOM 1250 N N . ASP A 1 162 ? -0.191 -9.404 -14.826 1.00 25.55 162 ASP A N 1
ATOM 1251 C CA . ASP A 1 162 ? -1.180 -9.347 -13.753 1.00 25.55 162 ASP A CA 1
ATOM 1252 C C . ASP A 1 162 ? -0.396 -9.818 -12.528 1.00 25.55 162 ASP A C 1
ATOM 1254 O O . ASP A 1 162 ? 0.085 -10.952 -12.475 1.00 25.55 162 ASP A O 1
ATOM 1258 N N . ALA A 1 163 ? -0.157 -8.909 -11.593 1.00 30.45 163 ALA A N 1
ATOM 1259 C CA . ALA A 1 163 ? 0.679 -9.092 -10.416 1.00 30.45 163 ALA A CA 1
ATOM 1260 C C . ALA A 1 163 ? 0.475 -10.455 -9.716 1.00 30.45 163 ALA A C 1
ATOM 1262 O O . ALA A 1 163 ? -0.482 -10.621 -8.963 1.00 30.45 163 ALA A O 1
ATOM 1263 N N . SER A 1 164 ? 1.361 -11.439 -9.948 1.00 26.31 164 SER A N 1
ATOM 1264 C CA . SER A 1 164 ? 1.552 -12.605 -9.054 1.00 26.31 164 SER A CA 1
ATOM 1265 C C . SER A 1 164 ? 2.706 -13.574 -9.391 1.00 26.31 164 SER A C 1
ATOM 1267 O O . SER A 1 164 ? 2.664 -14.702 -8.911 1.00 26.31 164 SER A O 1
ATOM 1269 N N . VAL A 1 165 ? 3.764 -13.197 -10.129 1.00 26.03 165 VAL A N 1
ATOM 1270 C CA . VAL A 1 165 ? 5.001 -14.021 -10.177 1.00 26.03 165 VAL A CA 1
ATOM 1271 C C . VAL A 1 165 ? 6.267 -13.159 -10.286 1.00 26.03 165 VAL A C 1
ATOM 1273 O O . VAL A 1 165 ? 6.769 -12.889 -11.374 1.00 26.03 165 VAL A O 1
ATOM 1276 N N . ALA A 1 166 ? 6.827 -12.804 -9.136 1.00 28.20 166 ALA A N 1
ATOM 1277 C CA . ALA A 1 166 ? 8.269 -12.739 -8.906 1.00 28.20 166 ALA A CA 1
ATOM 1278 C C . ALA A 1 166 ? 8.456 -13.625 -7.655 1.00 28.20 166 ALA A C 1
ATOM 1280 O O . ALA A 1 166 ? 7.709 -13.476 -6.701 1.00 28.20 166 ALA A O 1
ATOM 1281 N N . VAL A 1 167 ? 9.279 -14.664 -7.575 1.00 28.31 167 VAL A N 1
ATOM 1282 C CA . VAL A 1 167 ? 10.629 -14.888 -8.071 1.00 28.31 167 VAL A CA 1
ATOM 1283 C C . VAL A 1 167 ? 10.874 -16.405 -7.986 1.00 28.31 167 VAL A C 1
ATOM 1285 O O . VAL A 1 167 ? 10.646 -16.999 -6.937 1.00 28.31 167 VAL A O 1
ATOM 1288 N N . THR A 1 168 ? 11.411 -17.029 -9.032 1.00 23.02 168 THR A N 1
ATOM 1289 C CA . THR A 1 168 ? 12.314 -18.176 -8.855 1.00 23.02 168 THR A CA 1
ATOM 1290 C C . THR A 1 168 ? 13.698 -17.725 -9.291 1.00 23.02 168 THR A C 1
ATOM 1292 O O . THR A 1 168 ? 14.026 -17.685 -10.477 1.00 23.02 168 THR A O 1
ATOM 1295 N N . PHE A 1 169 ? 14.524 -17.365 -8.305 1.00 33.78 169 PHE A N 1
ATOM 1296 C CA . PHE A 1 169 ? 15.972 -17.458 -8.440 1.00 33.78 169 PHE A CA 1
ATOM 1297 C C . PHE A 1 169 ? 16.235 -18.923 -8.810 1.00 33.78 169 PHE A C 1
ATOM 1299 O O . PHE A 1 169 ? 15.907 -19.798 -8.011 1.00 33.78 169 PHE A O 1
ATOM 1306 N N . THR A 1 170 ? 16.735 -19.147 -10.034 1.00 24.84 170 THR A N 1
ATOM 1307 C CA . THR A 1 170 ? 17.006 -20.420 -10.759 1.00 24.84 170 THR A CA 1
ATOM 1308 C C . THR A 1 170 ? 16.105 -20.808 -11.949 1.00 24.84 170 THR A C 1
ATOM 1310 O O . THR A 1 170 ? 16.300 -21.885 -12.502 1.00 24.84 170 THR A O 1
ATOM 1313 N N . GLY A 1 171 ? 15.199 -19.964 -12.465 1.00 25.86 171 GLY A N 1
ATOM 1314 C CA . GLY A 1 171 ? 14.481 -20.361 -13.693 1.00 25.86 171 GLY A CA 1
ATOM 1315 C C . GLY A 1 171 ? 13.608 -19.286 -14.321 1.00 25.86 171 GLY A C 1
ATOM 1316 O O . GLY A 1 171 ? 12.479 -19.071 -13.896 1.00 25.86 171 GLY A O 1
ATOM 1317 N N . GLN A 1 172 ? 14.170 -18.635 -15.338 1.00 32.62 172 GLN A N 1
ATOM 1318 C CA . GLN A 1 172 ? 13.682 -17.484 -16.096 1.00 32.62 172 GLN A CA 1
ATOM 1319 C C . GLN A 1 172 ? 12.186 -17.465 -16.429 1.00 32.62 172 GLN A C 1
ATOM 1321 O O . GLN A 1 172 ? 11.662 -18.336 -17.120 1.00 32.62 172 GLN A O 1
ATOM 1326 N N . VAL A 1 173 ? 11.581 -16.314 -16.148 1.00 32.09 173 VAL A N 1
ATOM 1327 C CA . VAL A 1 173 ? 10.887 -15.550 -17.192 1.00 32.09 173 VAL A CA 1
ATOM 1328 C C . VAL A 1 173 ? 11.402 -14.096 -17.057 1.00 32.09 173 VAL A C 1
ATOM 1330 O O . VAL A 1 173 ? 11.947 -13.780 -15.999 1.00 32.09 173 VAL A O 1
ATOM 1333 N N . GLY A 1 174 ? 11.317 -13.256 -18.102 1.00 45.66 174 GLY A N 1
ATOM 1334 C CA . GLY A 1 174 ? 11.716 -11.826 -18.208 1.00 45.66 174 GLY A CA 1
ATOM 1335 C C . GLY A 1 174 ? 13.091 -11.414 -17.656 1.00 45.66 174 GLY A C 1
ATOM 1336 O O . GLY A 1 174 ? 13.297 -11.422 -16.447 1.00 45.66 174 GLY A O 1
ATOM 1337 N N . THR A 1 175 ? 14.010 -10.999 -18.532 1.00 62.03 175 THR A N 1
ATOM 1338 C CA . THR A 1 175 ? 15.346 -10.520 -18.140 1.00 62.03 175 THR A CA 1
ATOM 1339 C C . THR A 1 175 ? 15.245 -9.053 -17.710 1.00 62.03 175 THR A C 1
ATOM 1341 O O . THR A 1 175 ? 15.062 -8.205 -18.581 1.00 62.03 175 THR A O 1
ATOM 1344 N N . PRO A 1 176 ? 15.383 -8.712 -16.415 1.00 79.75 176 PRO A N 1
ATOM 1345 C CA . PRO A 1 176 ? 15.121 -7.352 -15.931 1.00 79.75 176 PRO A CA 1
ATOM 1346 C C . PRO A 1 176 ? 16.042 -6.268 -16.526 1.00 79.75 176 PRO A C 1
ATOM 1348 O O . PRO A 1 176 ? 15.718 -5.091 -16.451 1.00 79.75 176 PRO A O 1
ATOM 1351 N N . LEU A 1 177 ? 17.154 -6.673 -17.153 1.00 88.12 177 LEU A N 1
ATOM 1352 C CA . LEU A 1 177 ? 18.198 -5.817 -17.738 1.00 88.12 177 LEU A CA 1
ATOM 1353 C C . LEU A 1 177 ? 17.748 -4.960 -18.938 1.00 88.12 177 LEU A C 1
ATOM 1355 O O . LEU A 1 177 ? 18.468 -4.046 -19.326 1.00 88.12 177 LEU A O 1
ATOM 1359 N N . TYR A 1 178 ? 16.603 -5.269 -19.558 1.00 92.12 178 TYR A N 1
ATOM 1360 C CA . TYR A 1 178 ? 16.082 -4.536 -20.731 1.00 92.12 178 TYR A CA 1
ATOM 1361 C C . TYR A 1 178 ? 14.682 -3.963 -20.499 1.00 92.12 178 TYR A C 1
ATOM 1363 O O . TYR A 1 178 ? 14.060 -3.453 -21.426 1.00 92.12 178 TYR A O 1
ATOM 1371 N N . MET A 1 179 ? 14.168 -4.075 -19.274 1.00 89.81 179 MET A N 1
ATOM 1372 C CA . MET A 1 179 ? 12.801 -3.688 -18.947 1.00 89.81 179 MET A CA 1
ATOM 1373 C C . MET A 1 179 ? 12.678 -2.162 -18.869 1.00 89.81 179 MET A C 1
ATOM 1375 O O . MET A 1 179 ? 13.469 -1.503 -18.190 1.00 89.81 179 MET A O 1
ATOM 1379 N N . ALA A 1 180 ? 11.689 -1.607 -19.570 1.00 92.44 180 ALA A N 1
ATOM 1380 C CA . ALA A 1 180 ? 11.456 -0.168 -19.619 1.00 92.44 180 ALA A CA 1
ATOM 1381 C C . ALA A 1 180 ? 10.905 0.377 -18.286 1.00 92.44 180 ALA A C 1
ATOM 1383 O O . ALA A 1 180 ? 10.273 -0.373 -17.535 1.00 92.44 180 ALA A O 1
ATOM 1384 N N . PRO A 1 181 ? 11.096 1.673 -17.974 1.00 87.94 181 PRO A N 1
ATOM 1385 C CA . PRO A 1 181 ? 10.562 2.305 -16.768 1.00 87.94 181 PRO A CA 1
ATOM 1386 C C . PRO A 1 181 ? 9.069 2.059 -16.557 1.00 87.94 181 PRO A C 1
ATOM 1388 O O . PRO A 1 181 ? 8.666 1.628 -15.483 1.00 87.94 181 PRO A O 1
ATOM 1391 N N . GLU A 1 182 ? 8.255 2.230 -17.597 1.00 84.62 182 GLU A N 1
ATOM 1392 C CA . GLU A 1 182 ? 6.812 1.992 -17.543 1.00 84.62 182 GLU A CA 1
ATOM 1393 C C . GLU A 1 182 ? 6.464 0.532 -17.197 1.00 84.62 182 GLU A C 1
ATOM 1395 O O . GLU A 1 182 ? 5.493 0.273 -16.493 1.00 84.62 182 GLU A O 1
ATOM 1400 N N . GLN A 1 183 ? 7.299 -0.435 -17.591 1.00 82.19 183 GLN A N 1
ATOM 1401 C CA . GLN A 1 183 ? 7.104 -1.843 -17.239 1.00 82.19 183 GLN A CA 1
ATOM 1402 C C . GLN A 1 183 ? 7.444 -2.119 -15.772 1.00 82.19 183 GLN A C 1
ATOM 1404 O O . GLN A 1 183 ? 6.738 -2.882 -15.115 1.00 82.19 183 GLN A O 1
ATOM 1409 N N . TRP A 1 184 ? 8.498 -1.485 -15.250 1.00 77.56 184 TRP A N 1
ATOM 1410 C CA . TRP A 1 184 ? 8.846 -1.540 -13.827 1.00 77.56 184 TRP A CA 1
ATOM 1411 C C . TRP A 1 184 ? 7.778 -0.889 -12.941 1.00 77.56 184 TRP A C 1
ATOM 1413 O O . TRP A 1 184 ? 7.538 -1.354 -11.826 1.00 77.56 184 TRP A O 1
ATOM 1423 N N . LEU A 1 185 ? 7.133 0.167 -13.443 1.00 62.75 185 LEU A N 1
ATOM 1424 C CA . LEU A 1 185 ? 6.087 0.918 -12.746 1.00 62.75 185 LEU A CA 1
ATOM 1425 C C . LEU A 1 185 ? 4.689 0.293 -12.894 1.00 62.75 185 LEU A C 1
ATOM 1427 O O . LEU A 1 185 ? 3.792 0.637 -12.129 1.00 62.75 185 LEU A O 1
ATOM 1431 N N . GLY A 1 186 ? 4.509 -0.655 -13.821 1.00 61.03 186 GLY A N 1
ATOM 1432 C CA . GLY A 1 186 ? 3.200 -1.242 -14.124 1.00 61.03 186 GLY A CA 1
ATOM 1433 C C . GLY A 1 186 ? 2.262 -0.291 -14.875 1.00 61.03 186 GLY A C 1
ATOM 1434 O O . GLY A 1 186 ? 1.049 -0.484 -14.842 1.00 61.03 186 GLY A O 1
ATOM 1435 N N . GLU A 1 187 ? 2.824 0.720 -15.533 1.00 64.06 187 GLU A N 1
ATOM 1436 C CA . GLU A 1 187 ? 2.113 1.700 -16.350 1.00 64.06 187 GLU A CA 1
ATOM 1437 C C . GLU A 1 187 ? 1.687 1.098 -17.705 1.00 64.06 187 GLU A C 1
ATOM 1439 O O . GLU A 1 187 ? 2.230 0.071 -18.142 1.00 64.06 187 GLU A O 1
ATOM 1444 N N . PRO A 1 188 ? 0.728 1.719 -18.416 1.00 65.75 188 PRO A N 1
ATOM 1445 C CA . PRO A 1 188 ? 0.376 1.316 -19.772 1.00 65.75 188 PRO A CA 1
ATOM 1446 C C . PRO A 1 188 ? 1.600 1.300 -20.700 1.00 65.75 188 PRO A C 1
ATOM 1448 O O . PRO A 1 188 ? 2.359 2.262 -20.773 1.00 65.75 188 PRO A O 1
ATOM 1451 N N . THR A 1 189 ? 1.767 0.200 -21.437 1.00 80.31 189 THR A N 1
ATOM 1452 C CA . THR A 1 189 ? 2.872 0.009 -22.390 1.00 80.31 189 THR A CA 1
ATOM 1453 C C . THR A 1 189 ? 2.380 0.136 -23.827 1.00 80.31 189 THR A C 1
ATOM 1455 O O . THR A 1 189 ? 1.363 -0.467 -24.198 1.00 80.31 189 THR A O 1
ATOM 1458 N N . ASP A 1 190 ? 3.131 0.875 -24.640 1.00 85.69 190 ASP A N 1
ATOM 1459 C CA . ASP A 1 190 ? 2.939 1.035 -26.083 1.00 85.69 190 ASP A CA 1
ATOM 1460 C C . ASP A 1 190 ? 4.207 0.603 -26.852 1.00 85.69 190 ASP A C 1
ATOM 1462 O O . ASP A 1 190 ? 5.131 0.021 -26.281 1.00 85.69 190 ASP A O 1
ATOM 1466 N N . HIS A 1 191 ? 4.266 0.862 -28.159 1.00 89.38 191 HIS A N 1
ATOM 1467 C CA . HIS A 1 191 ? 5.421 0.520 -29.002 1.00 89.38 191 HIS A CA 1
ATOM 1468 C C . HIS A 1 191 ? 6.741 1.147 -28.528 1.00 89.38 191 HIS A C 1
ATOM 1470 O O . HIS A 1 191 ? 7.818 0.633 -28.833 1.00 89.38 191 HIS A O 1
ATOM 1476 N N . ARG A 1 192 ? 6.701 2.241 -27.759 1.00 95.81 192 ARG A N 1
ATOM 1477 C CA . ARG A 1 192 ? 7.901 2.897 -27.225 1.00 95.81 192 ARG A CA 1
ATOM 1478 C C . ARG A 1 192 ? 8.542 2.104 -26.093 1.00 95.81 192 ARG A C 1
ATOM 1480 O O . ARG A 1 192 ? 9.717 2.328 -25.796 1.00 95.81 192 ARG A O 1
ATOM 1487 N N . THR A 1 193 ? 7.818 1.161 -25.495 1.00 94.00 193 THR A N 1
ATOM 1488 C CA . THR A 1 193 ? 8.382 0.172 -24.572 1.00 94.00 193 THR A CA 1
ATOM 1489 C C . THR A 1 193 ? 9.393 -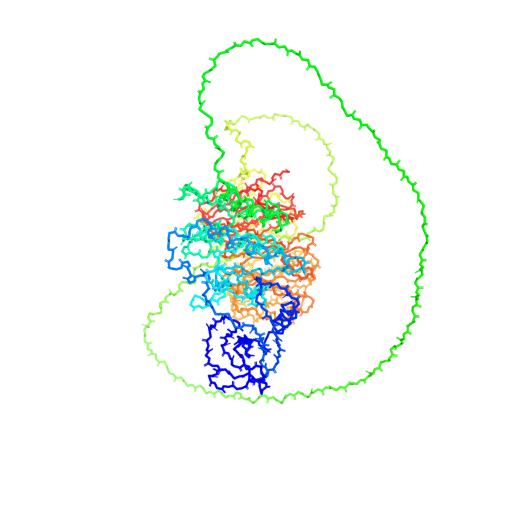0.729 -25.281 1.00 94.00 193 THR A C 1
ATOM 1491 O O . THR A 1 193 ? 10.487 -0.954 -24.763 1.00 94.00 193 THR A O 1
ATOM 1494 N N . ASP A 1 194 ? 9.091 -1.166 -26.505 1.00 95.06 194 ASP A N 1
ATOM 1495 C CA . ASP A 1 194 ? 10.026 -1.968 -27.303 1.00 95.06 194 ASP A CA 1
ATOM 1496 C C . ASP A 1 194 ? 11.233 -1.143 -27.756 1.00 95.06 194 ASP A C 1
ATOM 1498 O O . ASP A 1 194 ? 12.349 -1.661 -27.804 1.00 95.06 194 ASP A O 1
ATOM 1502 N N . LEU A 1 195 ? 11.041 0.157 -28.013 1.00 98.12 195 LEU A N 1
ATOM 1503 C CA . LEU A 1 195 ? 12.135 1.076 -28.341 1.00 98.12 195 LEU A CA 1
ATOM 1504 C C . LEU A 1 195 ? 13.146 1.215 -27.193 1.00 98.12 195 LEU A C 1
ATOM 1506 O O . LEU A 1 195 ? 14.348 1.254 -27.447 1.00 98.12 195 LEU A O 1
ATOM 1510 N N . TYR A 1 196 ? 12.691 1.224 -25.938 1.00 98.19 196 TYR A N 1
ATOM 1511 C CA . TYR A 1 196 ? 13.597 1.237 -24.786 1.00 98.19 196 TYR A CA 1
ATOM 1512 C C . TYR A 1 196 ? 14.440 -0.034 -24.709 1.00 98.19 196 TYR A C 1
ATOM 1514 O O . TYR A 1 196 ? 15.667 0.025 -24.584 1.00 98.19 196 TYR A O 1
ATOM 1522 N N . ALA A 1 197 ? 13.787 -1.191 -24.826 1.00 96.88 197 ALA A N 1
ATOM 1523 C CA . ALA A 1 197 ? 14.473 -2.474 -24.832 1.00 96.88 197 ALA A CA 1
ATOM 1524 C C . ALA A 1 197 ? 15.468 -2.564 -26.002 1.00 96.88 197 ALA A C 1
ATOM 1526 O O . ALA A 1 197 ? 16.601 -3.008 -25.815 1.00 96.88 197 ALA A O 1
ATOM 1527 N N . MET A 1 198 ? 15.090 -2.059 -27.182 1.00 97.88 198 MET A N 1
ATOM 1528 C CA . MET A 1 198 ? 15.971 -1.931 -28.342 1.00 97.88 198 MET A CA 1
ATOM 1529 C C . MET A 1 198 ? 17.195 -1.058 -28.036 1.00 97.88 198 MET A C 1
ATOM 1531 O O . MET A 1 198 ? 18.310 -1.467 -28.351 1.00 97.88 198 MET A O 1
ATOM 1535 N N . GLY A 1 199 ? 17.027 0.092 -27.377 1.00 98.31 199 GLY A N 1
ATOM 1536 C CA . GLY A 1 199 ? 18.143 0.936 -26.934 1.00 98.31 199 GLY A CA 1
ATOM 1537 C C . GLY A 1 199 ? 19.113 0.188 -26.017 1.00 98.31 199 GLY A C 1
ATOM 1538 O O . GLY A 1 199 ? 20.326 0.229 -26.226 1.00 98.31 199 GLY A O 1
ATOM 1539 N N . GLY A 1 200 ? 18.585 -0.576 -25.056 1.00 97.81 200 GLY A N 1
ATOM 1540 C CA . GLY A 1 200 ? 19.402 -1.406 -24.168 1.00 97.81 200 GLY A CA 1
ATOM 1541 C C . GLY A 1 200 ? 20.126 -2.547 -24.887 1.00 97.81 200 GLY A C 1
ATOM 1542 O O . GLY A 1 200 ? 21.270 -2.854 -24.554 1.00 97.81 200 GLY A O 1
ATOM 1543 N N . ILE A 1 201 ? 19.497 -3.148 -25.900 1.00 97.62 201 ILE A N 1
ATOM 1544 C CA . ILE A 1 201 ? 20.115 -4.178 -26.745 1.00 97.62 201 ILE A CA 1
ATOM 1545 C C . ILE A 1 201 ? 21.230 -3.573 -27.599 1.00 97.62 201 ILE A C 1
ATOM 1547 O O . ILE A 1 201 ? 22.321 -4.128 -27.625 1.00 97.62 201 ILE A O 1
ATOM 1551 N N . LEU A 1 202 ? 20.998 -2.433 -28.256 1.00 98.31 202 LEU A N 1
ATOM 1552 C CA . LEU A 1 202 ? 22.020 -1.751 -29.055 1.00 98.31 202 LEU A CA 1
ATOM 1553 C C . LEU A 1 202 ? 23.227 -1.346 -28.208 1.00 98.31 202 LEU A C 1
ATOM 1555 O O . LEU A 1 202 ? 24.358 -1.574 -28.629 1.00 98.31 202 LEU A O 1
ATOM 1559 N N . PHE A 1 203 ? 22.992 -0.805 -27.008 1.00 98.25 203 PHE A N 1
ATOM 1560 C CA . PHE A 1 203 ? 24.061 -0.517 -26.054 1.00 98.25 203 PHE A CA 1
ATOM 1561 C C . PHE A 1 203 ? 24.874 -1.783 -25.759 1.00 98.25 203 PHE A C 1
ATOM 1563 O O . PHE A 1 203 ? 26.083 -1.793 -25.965 1.00 98.25 203 PHE A O 1
ATOM 1570 N N . HIS A 1 204 ? 24.204 -2.879 -25.390 1.00 97.31 204 HIS A N 1
ATOM 1571 C CA . HIS A 1 204 ? 24.867 -4.143 -25.068 1.00 97.31 204 HIS A CA 1
ATOM 1572 C C . HIS A 1 204 ? 25.657 -4.714 -26.247 1.00 97.31 204 HIS A C 1
ATOM 1574 O O . HIS A 1 204 ? 26.788 -5.161 -26.083 1.00 97.31 204 HIS A O 1
ATOM 1580 N N . LEU A 1 205 ? 25.113 -4.649 -27.461 1.00 97.19 205 LEU A N 1
ATOM 1581 C CA . LEU A 1 205 ? 25.835 -5.076 -28.657 1.00 97.19 205 LEU A CA 1
ATOM 1582 C C . LEU A 1 205 ? 27.097 -4.255 -28.899 1.00 97.19 205 LEU A C 1
ATOM 1584 O O . LEU A 1 205 ? 28.052 -4.790 -29.450 1.00 97.19 205 LEU A O 1
ATOM 1588 N N . LEU A 1 206 ? 27.125 -2.983 -28.507 1.00 97.81 206 LEU A N 1
ATOM 1589 C CA . LEU A 1 206 ? 28.299 -2.132 -28.675 1.00 97.81 206 LEU A CA 1
ATOM 1590 C C . LEU A 1 206 ? 29.332 -2.336 -27.570 1.00 97.81 206 LEU A C 1
ATOM 1592 O O . LEU A 1 206 ? 30.518 -2.300 -27.878 1.00 97.81 206 LEU A O 1
ATOM 1596 N N . THR A 1 207 ? 28.920 -2.550 -26.323 1.00 96.56 207 THR A N 1
ATOM 1597 C CA . THR A 1 207 ? 29.829 -2.527 -25.162 1.00 96.56 207 THR A CA 1
ATOM 1598 C C . THR A 1 207 ? 30.135 -3.904 -24.576 1.00 96.56 207 THR A C 1
ATOM 1600 O O . THR A 1 207 ? 31.092 -4.057 -23.826 1.00 96.56 207 THR A O 1
ATOM 1603 N N . GLY A 1 208 ? 29.350 -4.929 -24.915 1.00 94.88 208 GLY A N 1
ATOM 1604 C CA . GLY A 1 208 ? 29.483 -6.271 -24.343 1.00 94.88 208 GLY A CA 1
ATOM 1605 C C . GLY A 1 208 ? 28.823 -6.442 -22.970 1.00 94.88 208 GLY A C 1
ATOM 1606 O O . GLY A 1 208 ? 28.880 -7.529 -22.401 1.00 94.88 208 GLY A O 1
ATOM 1607 N N . HIS A 1 209 ? 28.145 -5.412 -22.449 1.00 93.56 209 HIS A N 1
ATOM 1608 C CA . HIS A 1 209 ? 27.314 -5.505 -21.245 1.00 93.56 209 HIS A CA 1
ATOM 1609 C C . HIS A 1 209 ? 26.048 -4.635 -21.346 1.00 93.56 209 HIS A C 1
ATOM 1611 O O . HIS A 1 209 ? 26.031 -3.639 -22.065 1.00 93.56 209 HIS A O 1
ATOM 1617 N N . PRO A 1 210 ? 24.957 -4.954 -20.626 1.00 95.25 210 PRO A N 1
ATOM 1618 C CA . PRO A 1 210 ? 23.747 -4.129 -20.648 1.00 95.25 210 PRO A CA 1
ATOM 1619 C C . PRO A 1 210 ? 24.009 -2.722 -20.068 1.00 95.25 210 PRO A C 1
ATOM 1621 O O . PRO A 1 210 ? 24.961 -2.543 -19.301 1.00 95.25 210 PRO A O 1
ATOM 1624 N N . PRO A 1 211 ? 23.156 -1.725 -20.382 1.00 95.19 211 PRO A N 1
ATOM 1625 C CA . PRO A 1 211 ? 23.335 -0.345 -19.913 1.00 95.19 211 PRO A CA 1
ATOM 1626 C C . PRO A 1 211 ? 23.243 -0.218 -18.390 1.00 95.19 211 PRO A C 1
ATOM 1628 O O . PRO A 1 211 ? 23.891 0.632 -17.787 1.00 95.19 211 PRO A O 1
ATOM 1631 N N . PHE A 1 212 ? 22.456 -1.080 -17.746 1.00 94.56 212 PHE A N 1
ATOM 1632 C CA . PHE A 1 212 ? 22.336 -1.119 -16.298 1.00 94.56 212 PHE A CA 1
ATOM 1633 C C . PHE A 1 212 ? 22.528 -2.551 -15.801 1.00 94.56 212 PHE A C 1
ATOM 1635 O O . PHE A 1 212 ? 21.932 -3.499 -16.310 1.00 94.56 212 PHE A O 1
ATOM 1642 N N . THR A 1 213 ? 23.360 -2.695 -14.776 1.00 88.56 213 THR A N 1
ATOM 1643 C CA . THR A 1 213 ? 23.600 -3.933 -14.026 1.00 88.56 213 THR A CA 1
ATOM 1644 C C . THR A 1 213 ? 23.418 -3.645 -12.541 1.00 88.56 213 THR A C 1
ATOM 1646 O O . THR A 1 213 ? 23.605 -2.512 -12.115 1.00 88.56 213 THR A O 1
ATOM 1649 N N . ALA A 1 214 ? 23.025 -4.634 -11.744 1.00 80.62 214 ALA A N 1
ATOM 1650 C CA . ALA A 1 214 ? 23.072 -4.559 -10.285 1.00 80.62 214 ALA A CA 1
ATOM 1651 C C . ALA A 1 214 ? 22.940 -5.964 -9.688 1.00 80.62 214 ALA A C 1
ATOM 1653 O O . ALA A 1 214 ? 22.381 -6.855 -10.333 1.00 80.62 214 ALA A O 1
ATOM 1654 N N . ASP A 1 215 ? 23.381 -6.134 -8.442 1.00 68.69 215 ASP A N 1
ATOM 1655 C CA . ASP A 1 215 ? 23.328 -7.422 -7.736 1.00 68.69 215 ASP A CA 1
ATOM 1656 C C . ASP A 1 215 ? 21.899 -7.805 -7.313 1.00 68.69 215 ASP A C 1
ATOM 1658 O O . ASP A 1 215 ? 21.587 -8.977 -7.092 1.00 68.69 215 ASP A O 1
ATOM 1662 N N . GLY A 1 216 ? 21.000 -6.817 -7.221 1.00 58.41 216 GLY A N 1
ATOM 1663 C CA . GLY A 1 216 ? 19.611 -7.001 -6.810 1.00 58.41 216 GLY A CA 1
ATOM 1664 C C . GLY A 1 216 ? 18.607 -6.328 -7.743 1.00 58.41 216 GLY A C 1
ATOM 1665 O O . GLY A 1 216 ? 18.835 -5.235 -8.259 1.00 58.41 216 GLY A O 1
ATOM 1666 N N . ALA A 1 217 ? 17.433 -6.948 -7.897 1.00 63.16 217 ALA A N 1
ATOM 1667 C CA . ALA A 1 217 ? 16.369 -6.457 -8.778 1.00 63.16 217 ALA A CA 1
ATOM 1668 C C . ALA A 1 217 ? 15.889 -5.038 -8.419 1.00 63.16 217 ALA A C 1
ATOM 1670 O O . ALA A 1 217 ? 15.578 -4.254 -9.307 1.00 63.16 217 ALA A O 1
ATOM 1671 N N . ARG A 1 218 ? 15.871 -4.690 -7.125 1.00 58.72 218 ARG A N 1
ATOM 1672 C CA . ARG A 1 218 ? 15.489 -3.356 -6.635 1.00 58.72 218 ARG A CA 1
ATOM 1673 C C . ARG A 1 218 ? 16.473 -2.272 -7.075 1.00 58.72 218 ARG A C 1
ATOM 1675 O O . ARG A 1 218 ? 16.054 -1.182 -7.449 1.00 58.72 218 ARG A O 1
ATOM 1682 N N . GLU A 1 219 ? 17.767 -2.561 -7.011 1.00 70.44 219 GLU A N 1
ATOM 1683 C CA . GLU A 1 219 ? 18.799 -1.619 -7.438 1.00 70.44 219 GLU A CA 1
ATOM 1684 C C . GLU A 1 219 ? 18.800 -1.487 -8.963 1.00 70.44 219 GLU A C 1
ATOM 1686 O O . GLU A 1 219 ? 18.823 -0.372 -9.480 1.00 70.44 219 GLU A O 1
ATOM 1691 N N . LEU A 1 220 ? 18.672 -2.608 -9.678 1.00 80.56 220 LEU A N 1
ATOM 1692 C CA . LEU A 1 220 ? 18.553 -2.614 -11.133 1.00 80.56 220 LEU A CA 1
ATOM 1693 C C . LEU A 1 220 ? 17.344 -1.790 -11.596 1.00 80.56 220 LEU A C 1
ATOM 1695 O O . LEU A 1 220 ? 17.481 -0.928 -12.461 1.00 80.56 220 LEU A O 1
ATOM 1699 N N . MET A 1 221 ? 16.186 -1.986 -10.959 1.00 76.19 221 MET A N 1
ATOM 1700 C CA . MET A 1 221 ? 14.996 -1.160 -11.159 1.00 76.19 221 MET A CA 1
ATOM 1701 C C . MET A 1 221 ? 15.301 0.319 -10.905 1.00 76.19 221 MET A C 1
ATOM 1703 O O . MET A 1 221 ? 15.009 1.157 -11.750 1.00 76.19 221 MET A O 1
ATOM 1707 N N . GLY A 1 222 ? 15.942 0.649 -9.778 1.00 63.38 222 GLY A N 1
ATOM 1708 C CA . GLY A 1 222 ? 16.332 2.021 -9.450 1.00 63.38 222 GLY A CA 1
ATOM 1709 C C . GLY A 1 222 ? 17.185 2.684 -10.538 1.00 63.38 222 GLY A C 1
ATOM 1710 O O . GLY A 1 222 ? 16.958 3.854 -10.849 1.00 63.38 222 GLY A O 1
ATOM 1711 N N . ARG A 1 223 ? 18.102 1.933 -11.164 1.00 80.81 223 ARG A N 1
ATOM 1712 C CA . ARG A 1 223 ? 18.914 2.405 -12.297 1.00 80.81 223 ARG A CA 1
ATOM 1713 C C . ARG A 1 223 ? 18.076 2.606 -13.561 1.00 80.81 223 ARG A C 1
ATOM 1715 O O . ARG A 1 223 ? 18.156 3.662 -14.186 1.00 80.81 223 ARG A O 1
ATOM 1722 N N . HIS A 1 224 ? 17.213 1.649 -13.901 1.00 87.69 224 HIS A N 1
ATOM 1723 C CA . HIS A 1 224 ? 16.308 1.793 -15.042 1.00 87.69 224 HIS A CA 1
ATOM 1724 C C . HIS A 1 224 ? 15.380 3.005 -14.899 1.00 87.69 224 HIS A C 1
ATOM 1726 O O . HIS A 1 224 ? 15.193 3.708 -15.890 1.00 87.69 224 HIS A O 1
ATOM 1732 N N . LEU A 1 225 ? 14.888 3.296 -13.691 1.00 79.06 225 LEU A N 1
ATOM 1733 C CA . LEU A 1 225 ? 13.983 4.414 -13.412 1.00 79.06 225 LEU A CA 1
ATOM 1734 C C . LEU A 1 225 ? 14.683 5.776 -13.338 1.00 79.06 225 LEU A C 1
ATOM 1736 O O . LEU A 1 225 ? 14.154 6.745 -13.870 1.00 79.06 225 LEU A O 1
ATOM 1740 N N . ASN A 1 226 ? 15.856 5.858 -12.700 1.00 78.25 226 ASN A N 1
ATOM 1741 C CA . ASN A 1 226 ? 16.402 7.152 -12.268 1.00 78.25 226 ASN A CA 1
ATOM 1742 C C . ASN A 1 226 ? 17.821 7.458 -12.760 1.00 78.25 226 ASN A C 1
ATOM 1744 O O . ASN A 1 226 ? 18.204 8.621 -12.760 1.00 78.25 226 ASN A O 1
ATOM 1748 N N . ALA A 1 227 ? 18.625 6.457 -13.136 1.00 88.50 227 ALA A N 1
ATOM 1749 C CA . ALA A 1 227 ? 20.000 6.719 -13.561 1.00 88.50 227 ALA A CA 1
ATOM 1750 C C . ALA A 1 227 ? 20.032 7.262 -14.991 1.00 88.50 227 ALA A C 1
ATOM 1752 O O . ALA A 1 227 ? 19.347 6.722 -15.865 1.00 88.50 227 ALA A O 1
ATOM 1753 N N . ASP A 1 228 ? 20.859 8.276 -15.241 1.00 92.06 228 ASP A N 1
ATOM 1754 C CA . ASP A 1 228 ? 21.070 8.800 -16.589 1.00 92.06 228 ASP A CA 1
ATOM 1755 C C . ASP A 1 228 ? 21.502 7.680 -17.553 1.00 92.06 228 ASP A C 1
ATOM 1757 O O . ASP A 1 228 ? 22.272 6.793 -17.161 1.00 92.06 228 ASP A O 1
ATOM 1761 N N . PRO A 1 229 ? 21.010 7.673 -18.807 1.00 93.25 229 PRO A N 1
ATOM 1762 C CA . PRO A 1 229 ? 21.450 6.698 -19.794 1.00 93.25 229 PRO A CA 1
ATOM 1763 C C . PRO A 1 229 ? 22.972 6.763 -19.997 1.00 93.25 229 PRO A C 1
ATOM 1765 O O . PRO A 1 229 ? 23.498 7.839 -20.305 1.00 93.25 229 PRO A O 1
ATOM 1768 N N . PRO A 1 230 ? 23.697 5.639 -19.852 1.00 93.94 230 PRO A N 1
ATOM 1769 C CA . PRO A 1 230 ? 25.125 5.614 -20.126 1.00 93.94 230 PRO A CA 1
ATOM 1770 C C . PRO A 1 230 ? 25.382 5.872 -21.613 1.00 93.94 230 PRO A C 1
ATOM 1772 O O . PRO A 1 230 ? 24.598 5.483 -22.481 1.00 93.94 230 PRO A O 1
ATOM 1775 N N . ARG A 1 231 ? 26.515 6.510 -21.911 1.00 96.00 231 ARG A N 1
ATOM 1776 C CA . ARG A 1 231 ? 26.973 6.744 -23.284 1.00 96.00 231 ARG A CA 1
ATOM 1777 C C . ARG A 1 231 ? 27.949 5.657 -23.694 1.00 96.00 231 ARG A C 1
ATOM 1779 O O . ARG A 1 231 ? 29.026 5.552 -23.111 1.00 96.00 231 ARG A O 1
ATOM 1786 N N . ALA A 1 232 ? 27.611 4.900 -24.733 1.00 94.31 232 ALA A N 1
ATOM 1787 C CA . ALA A 1 232 ? 28.480 3.854 -25.265 1.00 94.31 232 ALA A CA 1
ATOM 1788 C C . ALA A 1 232 ? 29.808 4.445 -25.773 1.00 94.31 232 ALA A C 1
ATOM 1790 O O . ALA A 1 232 ? 30.863 3.827 -25.645 1.00 94.31 232 ALA A O 1
ATOM 1791 N N . ARG A 1 233 ? 29.784 5.690 -26.275 1.00 95.94 233 ARG A N 1
ATOM 1792 C CA . ARG A 1 233 ? 30.992 6.424 -26.694 1.00 95.94 233 ARG A CA 1
ATOM 1793 C C . ARG A 1 233 ? 31.993 6.715 -25.577 1.00 95.94 233 ARG A C 1
ATOM 1795 O O . ARG A 1 233 ? 33.155 6.960 -25.890 1.00 95.94 233 ARG A O 1
ATOM 1802 N N . THR A 1 234 ? 31.567 6.717 -24.313 1.00 94.38 234 THR A N 1
ATOM 1803 C CA . THR A 1 234 ? 32.486 6.875 -23.175 1.00 94.38 234 THR A CA 1
ATOM 1804 C C . THR A 1 234 ? 33.413 5.666 -23.055 1.00 94.38 234 THR A C 1
ATOM 1806 O O . THR A 1 234 ? 34.577 5.822 -22.704 1.00 94.38 234 THR A O 1
ATOM 1809 N N . GLU A 1 235 ? 32.912 4.476 -23.389 1.00 91.81 235 GLU A N 1
ATOM 1810 C CA . GLU A 1 235 ? 33.667 3.221 -23.344 1.00 91.81 235 GLU A CA 1
ATOM 1811 C C . GLU A 1 235 ? 34.363 2.925 -24.678 1.00 91.81 235 GLU A C 1
ATOM 1813 O O . GLU A 1 235 ? 35.480 2.412 -24.703 1.00 91.81 235 GLU A O 1
ATOM 1818 N N . ARG A 1 236 ? 33.718 3.284 -25.795 1.00 94.06 236 ARG A N 1
ATOM 1819 C CA . ARG A 1 236 ? 34.195 3.027 -27.160 1.00 94.06 236 ARG A CA 1
ATOM 1820 C C . ARG A 1 236 ? 34.090 4.281 -28.040 1.00 94.06 236 ARG A C 1
ATOM 1822 O O . ARG A 1 236 ? 33.066 4.494 -28.703 1.00 94.06 236 ARG A O 1
ATOM 1829 N N . PRO A 1 237 ? 35.128 5.139 -28.066 1.00 93.94 237 PRO A N 1
ATOM 1830 C CA . PRO A 1 237 ? 35.108 6.426 -28.772 1.00 93.94 237 PRO A CA 1
ATOM 1831 C C . PRO A 1 237 ? 34.844 6.348 -30.287 1.00 93.94 237 PRO A C 1
ATOM 1833 O O . PRO A 1 237 ? 34.439 7.345 -30.895 1.00 93.94 237 PRO A O 1
ATOM 1836 N N . GLU A 1 238 ? 35.053 5.185 -30.909 1.00 92.31 238 GLU A N 1
ATOM 1837 C CA . GLU A 1 238 ? 34.823 4.925 -32.334 1.00 92.31 238 GLU A CA 1
ATOM 1838 C C . GLU A 1 238 ? 33.337 4.816 -32.734 1.00 92.31 238 GLU A C 1
ATOM 1840 O O . GLU A 1 238 ? 33.004 4.846 -33.924 1.00 92.31 238 GLU A O 1
ATOM 1845 N N . ILE A 1 239 ? 32.421 4.691 -31.769 1.00 95.31 239 ILE A N 1
ATOM 1846 C CA . ILE A 1 239 ? 30.970 4.620 -32.009 1.00 95.31 239 ILE A CA 1
ATOM 1847 C C . ILE A 1 239 ? 30.476 5.971 -32.535 1.00 95.31 239 ILE A C 1
ATOM 1849 O O . ILE A 1 239 ? 30.665 6.943 -31.829 1.00 95.31 239 ILE A O 1
ATOM 1853 N N . PRO A 1 240 ? 29.805 6.109 -33.696 1.00 95.81 240 PRO A N 1
ATOM 1854 C CA . PRO A 1 240 ? 29.359 7.404 -34.226 1.00 95.81 240 PRO A CA 1
ATOM 1855 C C . PRO A 1 240 ? 28.499 8.220 -33.250 1.00 95.81 240 PRO A C 1
ATOM 1857 O O . PRO A 1 240 ? 27.645 7.668 -32.562 1.00 95.81 240 PRO A O 1
ATOM 1860 N N . VAL A 1 241 ? 28.677 9.548 -33.233 1.00 95.56 241 VAL A N 1
ATOM 1861 C CA . VAL A 1 241 ? 27.917 10.465 -32.353 1.00 95.56 241 VAL A CA 1
ATOM 1862 C C . VAL A 1 241 ? 26.408 10.305 -32.545 1.00 95.56 241 VAL A C 1
ATOM 1864 O O . VAL A 1 241 ? 25.667 10.244 -31.569 1.00 95.56 241 VAL A O 1
ATOM 1867 N N . ALA A 1 242 ? 25.960 10.172 -33.795 1.00 96.12 242 ALA A N 1
ATOM 1868 C CA . ALA A 1 242 ? 24.550 9.977 -34.120 1.00 96.12 242 ALA A CA 1
ATOM 1869 C C . ALA A 1 242 ? 23.974 8.665 -33.549 1.00 96.12 242 ALA A C 1
ATOM 1871 O O . ALA A 1 242 ? 22.822 8.646 -33.121 1.00 96.12 242 ALA A O 1
ATOM 1872 N N . LEU A 1 243 ? 24.775 7.592 -33.499 1.00 97.62 243 LEU A N 1
ATOM 1873 C CA . LEU A 1 243 ? 24.358 6.300 -32.945 1.00 97.62 243 LEU A CA 1
ATOM 1874 C C . LEU A 1 243 ? 24.259 6.350 -31.416 1.00 97.62 243 LEU A C 1
ATOM 1876 O O . LEU A 1 243 ? 23.276 5.883 -30.853 1.00 97.62 243 LEU A O 1
ATOM 1880 N N . ASP A 1 244 ? 25.242 6.961 -30.750 1.00 97.75 244 ASP A N 1
ATOM 1881 C CA . ASP A 1 244 ? 25.223 7.161 -29.293 1.00 97.75 244 ASP A CA 1
ATOM 1882 C C . ASP A 1 244 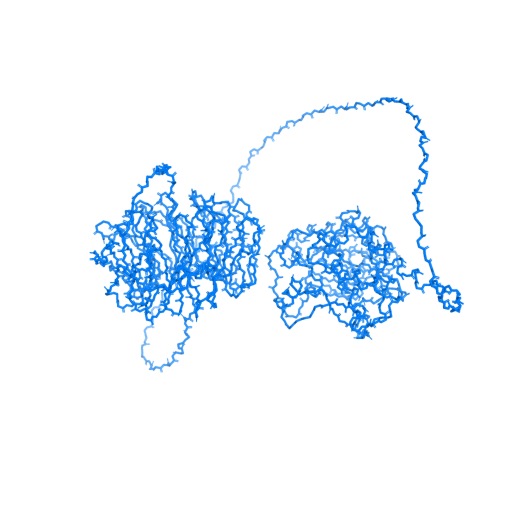? 24.034 8.026 -28.858 1.00 97.75 244 ASP A C 1
ATOM 1884 O O . ASP A 1 244 ? 23.307 7.671 -27.933 1.00 97.75 244 ASP A O 1
ATOM 1888 N N . ALA A 1 245 ? 23.780 9.124 -29.578 1.00 97.62 245 ALA A N 1
ATOM 1889 C CA . ALA A 1 245 ? 22.635 9.991 -29.325 1.00 97.62 245 ALA A CA 1
ATOM 1890 C C . ALA A 1 245 ? 21.300 9.250 -29.492 1.00 97.62 245 ALA A C 1
ATOM 1892 O O . ALA A 1 245 ? 20.420 9.396 -28.647 1.00 97.62 245 ALA A O 1
ATOM 1893 N N . LEU A 1 246 ? 21.166 8.420 -30.535 1.00 98.25 246 LEU A N 1
ATOM 1894 C CA . LEU A 1 246 ? 19.980 7.585 -30.732 1.00 98.25 246 LEU A CA 1
ATOM 1895 C C . LEU A 1 246 ? 19.783 6.597 -29.572 1.00 98.25 246 LEU A C 1
ATOM 1897 O O . LEU A 1 246 ? 18.668 6.454 -29.086 1.00 98.25 246 LEU A O 1
ATOM 1901 N N . ILE A 1 247 ? 20.842 5.939 -29.095 1.00 98.50 247 ILE A N 1
ATOM 1902 C CA . ILE A 1 247 ? 20.751 4.992 -27.970 1.00 98.50 247 ILE A CA 1
ATOM 1903 C C . ILE A 1 247 ? 20.306 5.695 -26.684 1.00 98.50 247 ILE A C 1
ATOM 1905 O O . ILE A 1 247 ? 19.426 5.189 -25.989 1.00 98.50 247 ILE A O 1
ATOM 1909 N N . VAL A 1 248 ? 20.865 6.870 -26.385 1.00 98.19 248 VAL A N 1
ATOM 1910 C CA . VAL A 1 248 ? 20.465 7.676 -25.219 1.00 98.19 248 VAL A CA 1
ATOM 1911 C C . VAL A 1 248 ? 18.993 8.084 -25.310 1.00 98.19 248 VAL A C 1
ATOM 1913 O O . VAL A 1 248 ? 18.271 7.987 -24.321 1.00 98.19 248 VAL A O 1
ATOM 1916 N N . GLU A 1 249 ? 18.535 8.491 -26.493 1.00 98.25 249 GLU A N 1
ATOM 1917 C CA . GLU A 1 249 ? 17.140 8.861 -26.744 1.00 98.25 249 GLU A CA 1
ATOM 1918 C C . GLU A 1 249 ? 16.187 7.665 -26.601 1.00 98.25 249 GLU A C 1
ATOM 1920 O O . GLU A 1 249 ? 15.136 7.785 -25.979 1.00 98.25 249 GLU A O 1
ATOM 1925 N N . LEU A 1 250 ? 16.564 6.482 -27.099 1.00 98.56 250 LEU A N 1
ATOM 1926 C CA . LEU A 1 250 ? 15.802 5.244 -26.896 1.00 98.56 250 LEU A CA 1
ATOM 1927 C C . LEU A 1 250 ? 15.715 4.868 -25.407 1.00 98.56 250 LEU A C 1
ATOM 1929 O O . LEU A 1 250 ? 14.677 4.398 -24.948 1.00 98.56 250 LEU A O 1
ATOM 1933 N N . LEU A 1 251 ? 16.778 5.119 -24.638 1.00 98.38 251 LEU A N 1
ATOM 1934 C CA . LEU A 1 251 ? 16.848 4.878 -23.193 1.00 98.38 251 LEU A CA 1
ATOM 1935 C C . LEU A 1 251 ? 16.243 6.010 -22.339 1.00 98.38 251 LEU A C 1
ATOM 1937 O O . LEU A 1 251 ? 16.367 5.975 -21.107 1.00 98.38 251 LEU A O 1
ATOM 1941 N N . ALA A 1 252 ? 15.572 6.991 -22.955 1.00 97.19 252 ALA A N 1
ATOM 1942 C CA . ALA A 1 252 ? 14.895 8.059 -22.231 1.00 97.19 252 ALA A CA 1
ATOM 1943 C C . ALA A 1 252 ? 13.844 7.494 -21.262 1.00 97.19 252 ALA A C 1
ATOM 1945 O O . ALA A 1 252 ? 13.126 6.529 -21.560 1.00 97.19 252 ALA A O 1
ATOM 1946 N N . LYS A 1 253 ? 13.770 8.091 -20.068 1.00 94.75 253 LYS A N 1
ATOM 1947 C CA . LYS A 1 253 ? 12.933 7.575 -18.977 1.00 94.75 253 LYS A CA 1
ATOM 1948 C C . LYS A 1 253 ? 11.455 7.795 -19.250 1.00 94.75 253 LYS A C 1
ATOM 1950 O O . LYS A 1 253 ? 10.671 6.861 -19.115 1.00 94.75 253 LYS A O 1
ATOM 1955 N N . ASP A 1 254 ? 11.111 8.996 -19.705 1.00 91.00 254 ASP A N 1
ATOM 1956 C CA . ASP A 1 254 ? 9.781 9.323 -20.203 1.00 91.00 254 ASP A CA 1
ATOM 1957 C C . ASP A 1 254 ? 9.610 8.756 -21.624 1.00 91.00 254 ASP A C 1
ATOM 1959 O O . ASP A 1 254 ? 10.346 9.164 -22.530 1.00 91.00 254 ASP A O 1
ATOM 1963 N N . PRO A 1 255 ? 8.635 7.859 -21.867 1.00 93.25 255 PRO A N 1
ATOM 1964 C CA . PRO A 1 255 ? 8.367 7.335 -23.202 1.00 93.25 255 PRO A CA 1
ATOM 1965 C C . PRO A 1 255 ? 8.139 8.433 -24.246 1.00 93.25 255 PRO A C 1
ATOM 1967 O O . PRO A 1 255 ? 8.518 8.264 -25.398 1.00 93.25 255 PRO A O 1
ATOM 1970 N N . ARG A 1 256 ? 7.579 9.590 -23.871 1.00 93.50 256 ARG A N 1
ATOM 1971 C CA . ARG A 1 256 ? 7.293 10.700 -24.801 1.00 93.50 256 ARG A CA 1
ATOM 1972 C C . ARG A 1 256 ? 8.549 11.376 -25.354 1.00 93.50 256 ARG A C 1
ATOM 1974 O O . ARG A 1 256 ? 8.449 12.085 -26.349 1.00 93.50 256 ARG A O 1
ATOM 1981 N N . GLN A 1 257 ? 9.697 11.167 -24.713 1.00 94.81 257 GLN A N 1
ATOM 1982 C CA . GLN A 1 257 ? 11.001 11.660 -25.163 1.00 94.81 257 GLN A CA 1
ATOM 1983 C C . GLN A 1 257 ? 11.702 10.688 -26.121 1.00 94.81 257 GLN A C 1
ATOM 1985 O O . GLN A 1 257 ? 12.716 11.049 -26.713 1.00 94.81 257 GLN A O 1
ATOM 1990 N N . ARG A 1 258 ? 11.179 9.466 -26.280 1.00 98.00 258 ARG A N 1
ATOM 1991 C CA . ARG A 1 258 ? 11.671 8.491 -27.260 1.00 98.00 258 ARG A CA 1
ATOM 1992 C C . ARG A 1 258 ? 11.087 8.810 -28.644 1.00 98.00 258 ARG A C 1
ATOM 1994 O O . ARG A 1 258 ? 10.037 9.459 -28.725 1.00 98.00 258 ARG A O 1
ATOM 2001 N N . PRO A 1 259 ? 11.690 8.306 -29.737 1.00 97.69 259 PRO A N 1
ATOM 2002 C CA . PRO A 1 259 ? 11.162 8.489 -31.083 1.00 97.69 259 PRO A CA 1
ATOM 2003 C C . PRO A 1 259 ? 9.679 8.121 -31.173 1.00 97.69 259 PRO A C 1
ATOM 2005 O O . PRO A 1 259 ? 9.237 7.078 -30.682 1.00 97.69 259 PRO A O 1
ATOM 2008 N N . ALA A 1 260 ? 8.889 9.000 -31.792 1.00 91.56 260 ALA A N 1
ATOM 2009 C CA . ALA A 1 260 ? 7.443 8.831 -31.844 1.00 91.56 260 ALA A CA 1
ATOM 2010 C C . ALA A 1 260 ? 7.036 7.597 -32.659 1.00 91.56 260 ALA A C 1
ATOM 2012 O O . ALA A 1 260 ? 6.045 6.955 -32.309 1.00 91.56 260 ALA A O 1
ATOM 2013 N N . ARG A 1 261 ? 7.797 7.251 -33.706 1.00 94.50 261 ARG A N 1
ATOM 2014 C CA . ARG A 1 261 ? 7.559 6.082 -34.557 1.00 94.50 261 ARG A CA 1
ATOM 2015 C C . ARG A 1 261 ? 8.818 5.231 -34.661 1.00 94.50 261 ARG A C 1
ATOM 2017 O O . ARG A 1 261 ? 9.925 5.744 -34.785 1.00 94.50 261 ARG A O 1
ATOM 2024 N N . THR A 1 262 ? 8.643 3.914 -34.709 1.00 96.00 262 THR A N 1
ATOM 2025 C CA . THR A 1 262 ? 9.749 2.970 -34.942 1.00 96.00 262 THR A CA 1
ATOM 2026 C C . THR A 1 262 ? 10.400 3.168 -36.313 1.00 96.00 262 THR A C 1
ATOM 2028 O O . THR A 1 262 ? 11.605 2.975 -36.446 1.00 96.00 262 THR A O 1
ATOM 2031 N N . ALA A 1 263 ? 9.639 3.631 -37.311 1.00 97.00 263 ALA A N 1
ATOM 2032 C CA . ALA A 1 263 ? 10.172 3.967 -38.632 1.00 97.00 263 ALA A CA 1
ATOM 2033 C C . ALA A 1 263 ? 11.270 5.042 -38.555 1.00 97.00 263 ALA A C 1
ATOM 2035 O O . ALA A 1 263 ? 12.296 4.903 -39.211 1.00 97.00 263 ALA A O 1
ATOM 2036 N N . ASP A 1 264 ? 11.116 6.037 -37.671 1.00 97.31 264 ASP A N 1
ATOM 2037 C CA . ASP A 1 264 ? 12.107 7.105 -37.493 1.00 97.31 264 ASP A CA 1
ATOM 2038 C C . ASP A 1 264 ? 13.445 6.544 -36.962 1.00 97.31 264 ASP A C 1
ATOM 2040 O O . ASP A 1 264 ? 14.520 7.030 -37.310 1.00 97.31 264 ASP A O 1
ATOM 2044 N N . VAL A 1 265 ? 13.397 5.485 -36.142 1.00 98.19 265 VAL A N 1
ATOM 2045 C CA . VAL A 1 265 ? 14.589 4.779 -35.635 1.00 98.19 265 VAL A CA 1
ATOM 2046 C C . VAL A 1 265 ? 15.283 4.007 -36.752 1.00 98.19 265 VAL A C 1
ATOM 2048 O O . VAL A 1 265 ? 16.502 4.100 -36.894 1.00 98.19 265 VAL A O 1
ATOM 2051 N N . ARG A 1 266 ? 14.514 3.264 -37.559 1.00 98.06 266 ARG A N 1
ATOM 2052 C CA . ARG A 1 266 ? 15.034 2.512 -38.708 1.00 98.06 266 ARG A CA 1
ATOM 2053 C C . ARG A 1 266 ? 15.733 3.438 -39.699 1.00 98.06 266 ARG A C 1
ATOM 2055 O O . ARG A 1 266 ? 16.853 3.155 -40.112 1.00 98.06 266 ARG A O 1
ATOM 2062 N N . ASP A 1 267 ? 15.083 4.537 -40.061 1.00 97.31 267 ASP A N 1
ATOM 2063 C CA . ASP A 1 267 ? 15.591 5.455 -41.078 1.00 97.31 267 ASP A CA 1
ATOM 2064 C C . ASP A 1 267 ? 16.877 6.149 -40.585 1.00 97.31 267 ASP A C 1
ATOM 2066 O O . ASP A 1 267 ? 17.869 6.200 -41.308 1.00 97.31 267 ASP A O 1
ATOM 2070 N N . ARG A 1 268 ? 16.953 6.517 -39.296 1.00 97.56 268 ARG A N 1
ATOM 2071 C CA . ARG A 1 268 ? 18.202 7.013 -38.683 1.00 97.56 268 ARG A CA 1
ATOM 2072 C C . ARG A 1 268 ? 19.330 5.981 -38.684 1.00 97.56 268 ARG A C 1
ATOM 2074 O O . ARG A 1 268 ? 20.488 6.348 -38.874 1.00 97.56 268 ARG A O 1
ATOM 2081 N N . LEU A 1 269 ? 19.031 4.699 -38.459 1.00 97.44 269 LEU A N 1
ATOM 2082 C CA . LEU A 1 269 ? 20.038 3.632 -38.532 1.00 97.44 269 LEU A CA 1
ATOM 2083 C C . LEU A 1 269 ? 20.543 3.431 -39.969 1.00 97.44 269 LEU A C 1
ATOM 2085 O O . LEU A 1 269 ? 21.751 3.278 -40.158 1.00 97.44 269 LEU A O 1
ATOM 2089 N N . ARG A 1 270 ? 19.66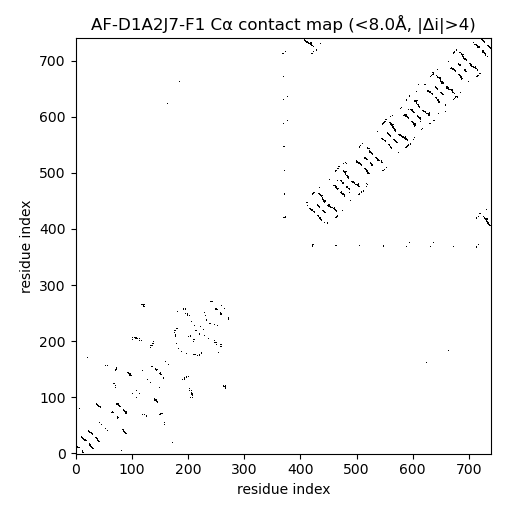4 3.543 -40.976 1.00 95.75 270 ARG A N 1
ATOM 2090 C CA . ARG A 1 270 ? 20.044 3.549 -42.401 1.00 95.75 270 ARG A CA 1
ATOM 2091 C C . ARG A 1 270 ? 20.972 4.708 -42.741 1.00 95.75 270 ARG A C 1
ATOM 2093 O O . ARG A 1 270 ? 22.006 4.486 -43.368 1.00 95.75 270 ARG A O 1
ATOM 2100 N N . ASP A 1 271 ? 20.665 5.917 -42.280 1.00 94.94 271 ASP A N 1
ATOM 2101 C CA . ASP A 1 271 ? 21.508 7.096 -42.514 1.00 94.94 271 ASP A CA 1
ATOM 2102 C C . ASP A 1 271 ? 22.903 6.930 -41.884 1.00 94.94 271 ASP A C 1
ATOM 2104 O O . ASP A 1 271 ? 23.936 7.243 -42.490 1.00 94.94 271 ASP A O 1
ATOM 2108 N N . ILE A 1 272 ? 22.964 6.369 -40.671 1.00 93.44 272 ILE A N 1
ATOM 2109 C CA . ILE A 1 272 ? 24.228 6.041 -39.992 1.00 93.44 272 ILE A CA 1
ATOM 2110 C C . ILE A 1 272 ? 25.015 4.983 -40.779 1.00 93.44 272 ILE A C 1
ATOM 2112 O O . ILE A 1 272 ? 26.243 5.045 -40.833 1.00 93.44 272 ILE A O 1
ATOM 2116 N N . GLN A 1 273 ? 24.340 4.017 -41.399 1.00 88.62 273 GLN A N 1
ATOM 2117 C CA . GLN A 1 273 ? 24.989 3.005 -42.229 1.00 88.62 273 GLN A CA 1
ATOM 2118 C C . GLN A 1 273 ? 25.551 3.608 -43.523 1.00 88.62 273 GLN A C 1
ATOM 2120 O O . GLN A 1 273 ? 26.711 3.367 -43.857 1.00 88.62 273 GLN A O 1
ATOM 2125 N N . GLN A 1 274 ? 24.769 4.445 -44.208 1.00 86.12 274 GLN A N 1
ATOM 2126 C CA . GLN A 1 274 ? 25.140 5.066 -45.484 1.00 86.12 274 GLN A CA 1
ATOM 2127 C C . GLN A 1 274 ? 26.267 6.096 -45.342 1.00 86.12 274 GLN A C 1
ATOM 2129 O O . GLN A 1 274 ? 27.210 6.105 -46.135 1.00 86.12 274 GLN A O 1
ATOM 2134 N N . SER A 1 275 ? 26.228 6.921 -44.291 1.00 78.94 275 SER A N 1
ATOM 2135 C CA . SER A 1 275 ? 27.284 7.902 -43.989 1.00 78.94 275 SER A CA 1
ATOM 2136 C C . SER A 1 275 ? 28.649 7.260 -43.704 1.00 78.94 275 SER A C 1
ATOM 2138 O O . SER A 1 275 ? 29.676 7.924 -43.825 1.00 78.94 275 SER A O 1
ATOM 2140 N N . ARG A 1 276 ? 28.685 5.961 -43.376 1.00 69.12 276 ARG A N 1
ATOM 2141 C CA . ARG A 1 276 ? 29.920 5.179 -43.196 1.00 69.12 276 ARG A CA 1
ATOM 2142 C C . ARG A 1 276 ? 30.418 4.503 -44.473 1.00 69.12 276 ARG A C 1
ATOM 2144 O O . ARG A 1 276 ? 31.581 4.113 -44.513 1.00 69.12 276 ARG A O 1
ATOM 2151 N N . THR A 1 277 ? 29.561 4.326 -45.480 1.00 60.09 277 THR A N 1
ATOM 2152 C CA . THR A 1 277 ? 29.911 3.686 -46.762 1.00 60.09 277 THR A CA 1
ATOM 2153 C C . THR A 1 277 ? 30.333 4.677 -47.847 1.00 60.09 277 THR A C 1
ATOM 2155 O O . THR A 1 277 ? 30.901 4.262 -48.855 1.00 60.09 277 THR A O 1
ATOM 2158 N N . SER A 1 278 ? 30.088 5.975 -47.655 1.00 43.12 278 SER A N 1
ATOM 2159 C CA . SER A 1 278 ? 30.550 7.025 -48.569 1.00 43.12 278 SER A CA 1
ATOM 2160 C C . SER A 1 278 ? 32.061 7.269 -48.412 1.00 43.12 278 SER A C 1
ATOM 2162 O O . SER A 1 278 ? 32.522 7.448 -47.282 1.00 43.12 278 SER A O 1
ATOM 2164 N N . PRO A 1 279 ? 32.852 7.316 -49.504 1.00 39.62 279 PRO A N 1
ATOM 2165 C CA . PRO A 1 279 ? 34.242 7.757 -49.434 1.00 39.62 279 PRO A CA 1
ATOM 2166 C C . PRO A 1 279 ? 34.308 9.194 -48.896 1.00 39.62 279 PRO A C 1
ATOM 2168 O O . PRO A 1 279 ? 33.402 9.983 -49.187 1.00 39.62 279 PRO A O 1
ATOM 2171 N N . PRO A 1 280 ? 35.360 9.574 -48.148 1.00 38.25 280 PRO A N 1
ATOM 2172 C CA . PRO A 1 280 ? 35.546 10.971 -47.782 1.00 38.25 280 PRO A CA 1
ATOM 2173 C C . PRO A 1 280 ? 35.633 11.825 -49.062 1.00 38.25 280 PRO A C 1
ATOM 2175 O O . PRO A 1 280 ? 36.264 11.390 -50.033 1.00 38.25 280 PRO A O 1
ATOM 2178 N N . PRO A 1 281 ? 35.022 13.024 -49.103 1.00 37.62 281 PRO A N 1
ATOM 2179 C CA . PRO A 1 281 ? 35.256 13.950 -50.201 1.00 37.62 281 PRO A CA 1
ATOM 2180 C C . PRO A 1 281 ? 36.754 14.268 -50.278 1.00 37.62 281 PRO A C 1
ATOM 2182 O O . PRO A 1 281 ? 37.430 14.373 -49.251 1.00 37.62 281 PRO A O 1
ATOM 2185 N N . ALA A 1 282 ? 37.270 14.367 -51.505 1.00 35.09 282 ALA A N 1
ATOM 2186 C CA . ALA A 1 282 ? 38.672 14.654 -51.771 1.00 35.09 282 ALA A CA 1
ATOM 2187 C C . ALA A 1 282 ? 39.122 15.896 -50.988 1.00 35.09 282 ALA A C 1
ATOM 2189 O O . ALA A 1 282 ? 38.474 16.940 -51.014 1.00 35.09 282 ALA A O 1
ATOM 2190 N N . SER A 1 283 ? 40.231 15.747 -50.271 1.00 36.78 283 SER A N 1
ATOM 2191 C CA . SER A 1 283 ? 40.880 16.800 -49.505 1.00 36.78 283 SER A CA 1
ATOM 2192 C C . SER A 1 283 ? 41.298 17.952 -50.418 1.00 36.78 283 SER A C 1
ATOM 2194 O O . SER A 1 283 ? 42.270 17.815 -51.163 1.00 36.78 283 SER A O 1
ATOM 2196 N N . GLU A 1 284 ? 40.625 19.097 -50.323 1.00 33.56 284 GLU A N 1
ATOM 2197 C CA . GLU A 1 284 ? 41.223 20.364 -50.734 1.00 33.56 284 GLU A CA 1
ATOM 2198 C C . GLU A 1 284 ? 42.067 20.919 -49.586 1.00 33.56 284 GLU A C 1
ATOM 2200 O O . GLU A 1 284 ? 41.624 21.122 -48.454 1.00 33.56 284 GLU A O 1
ATOM 2205 N N . SER A 1 285 ? 43.345 21.082 -49.903 1.00 30.38 285 SER A N 1
ATOM 2206 C CA . SER A 1 285 ? 44.405 21.602 -49.062 1.00 30.38 285 SER A CA 1
ATOM 2207 C C . SER A 1 285 ? 44.200 23.079 -48.716 1.00 30.38 285 SER A C 1
ATOM 2209 O O . SER A 1 285 ? 44.042 23.913 -49.601 1.00 30.38 285 SER A O 1
ATOM 2211 N N . THR A 1 286 ? 44.293 23.372 -47.419 1.00 32.59 286 THR A N 1
ATOM 2212 C CA . THR A 1 286 ? 44.828 24.588 -46.774 1.00 32.59 286 THR A CA 1
ATOM 2213 C C . THR A 1 286 ? 45.174 25.804 -47.650 1.00 32.59 286 THR A C 1
ATOM 2215 O O . THR A 1 286 ? 46.110 25.739 -48.444 1.00 32.59 286 THR A O 1
ATOM 2218 N N . SER A 1 287 ? 44.606 26.972 -47.322 1.00 28.16 287 SER A N 1
ATOM 2219 C CA . SER A 1 287 ? 45.368 28.232 -47.246 1.00 28.16 287 SER A CA 1
ATOM 2220 C C . SER A 1 287 ? 44.626 29.315 -46.448 1.00 28.16 287 SER A C 1
ATOM 2222 O O . SER A 1 287 ? 43.406 29.404 -46.475 1.00 28.16 287 SER A O 1
ATOM 2224 N N . ALA A 1 288 ? 45.420 30.102 -45.725 1.00 30.14 288 ALA A N 1
ATOM 2225 C CA . ALA A 1 288 ? 45.106 31.134 -44.743 1.00 30.14 288 ALA A CA 1
ATOM 2226 C C . ALA A 1 288 ? 44.208 32.306 -45.204 1.00 30.14 288 ALA A C 1
ATOM 2228 O O . ALA A 1 288 ? 44.139 32.639 -46.385 1.00 30.14 288 ALA A O 1
ATOM 2229 N N . ALA A 1 289 ? 43.599 32.961 -44.205 1.00 28.59 289 ALA A N 1
ATOM 2230 C CA . ALA A 1 289 ? 42.920 34.265 -44.264 1.00 28.59 289 ALA A CA 1
ATOM 2231 C C . ALA A 1 289 ? 43.891 35.428 -44.610 1.00 28.59 289 ALA A C 1
ATOM 2233 O O . ALA A 1 289 ? 45.109 35.220 -44.548 1.00 28.59 289 ALA A O 1
ATOM 2234 N N . PRO A 1 290 ? 43.399 36.645 -44.950 1.00 41.53 290 PRO A N 1
ATOM 2235 C CA . PRO A 1 290 ? 42.922 37.584 -43.914 1.00 41.53 290 PRO A CA 1
ATOM 2236 C C . PRO A 1 290 ? 41.717 38.493 -44.292 1.00 41.53 290 PRO A C 1
ATOM 2238 O O . PRO A 1 290 ? 41.241 38.481 -45.422 1.00 41.53 290 PRO A O 1
ATOM 2241 N N . ASP A 1 291 ? 41.255 39.232 -43.271 1.00 30.75 291 ASP A N 1
ATOM 2242 C CA . ASP A 1 291 ? 40.295 40.357 -43.167 1.00 30.75 291 ASP A CA 1
ATOM 2243 C C . ASP A 1 291 ? 39.849 41.120 -44.438 1.00 30.75 291 ASP A C 1
ATOM 2245 O O . ASP A 1 291 ? 40.684 41.465 -45.267 1.00 30.75 291 ASP A O 1
ATOM 2249 N N . ASP A 1 292 ? 38.557 41.510 -44.510 1.00 28.42 292 ASP A N 1
ATOM 2250 C CA . ASP A 1 292 ? 38.100 42.925 -44.428 1.00 28.42 292 ASP A CA 1
ATOM 2251 C C . ASP A 1 292 ? 36.553 43.109 -44.553 1.00 28.42 292 ASP A C 1
ATOM 2253 O O . ASP A 1 292 ? 35.855 42.376 -45.251 1.00 28.42 292 ASP A O 1
ATOM 2257 N N . ALA A 1 293 ? 36.059 44.135 -43.849 1.00 28.88 293 ALA A N 1
ATOM 2258 C CA . ALA A 1 293 ? 34.895 45.019 -44.039 1.00 28.88 293 ALA A CA 1
ATOM 2259 C C . ALA A 1 293 ? 33.489 44.536 -44.498 1.00 28.88 293 ALA A C 1
ATOM 2261 O O . ALA A 1 293 ? 33.208 44.210 -45.647 1.00 28.88 293 ALA A O 1
ATOM 2262 N N . THR A 1 294 ? 32.532 44.771 -43.587 1.00 31.33 294 THR A N 1
ATOM 2263 C CA . THR A 1 294 ? 31.172 45.338 -43.766 1.00 31.33 294 THR A CA 1
ATOM 2264 C C . THR A 1 294 ? 30.586 45.533 -45.179 1.00 31.33 294 THR A C 1
ATOM 2266 O O . THR A 1 294 ? 31.005 46.438 -45.898 1.00 31.33 294 THR A O 1
ATOM 2269 N N . ARG A 1 295 ? 29.404 44.936 -45.436 1.00 29.19 295 ARG A N 1
ATOM 2270 C CA . ARG A 1 295 ? 28.242 45.661 -46.008 1.00 29.19 295 ARG A CA 1
ATOM 2271 C C . ARG A 1 295 ? 26.911 44.904 -45.867 1.00 29.19 295 ARG A C 1
ATOM 2273 O O . ARG A 1 295 ? 26.805 43.731 -46.194 1.00 29.19 295 ARG A O 1
ATOM 2280 N N . ARG A 1 296 ? 25.885 45.638 -45.418 1.00 33.03 296 ARG A N 1
ATOM 2281 C CA . ARG A 1 296 ? 24.447 45.323 -45.526 1.00 33.03 296 ARG A CA 1
ATOM 2282 C C . ARG A 1 296 ? 24.051 45.012 -46.977 1.00 33.03 296 ARG A C 1
ATOM 2284 O O . ARG A 1 296 ? 24.572 45.688 -47.859 1.00 33.03 296 ARG A O 1
ATOM 2291 N N . LEU A 1 297 ? 23.040 44.155 -47.178 1.00 30.06 297 LEU A N 1
ATOM 2292 C CA . LEU A 1 297 ? 21.839 44.400 -48.008 1.00 30.06 297 LEU A CA 1
ATOM 2293 C C . LEU A 1 297 ? 20.855 43.206 -47.945 1.00 30.06 297 LEU A C 1
ATOM 2295 O O . LEU A 1 297 ? 21.254 42.059 -47.791 1.00 30.06 297 LEU A O 1
ATOM 2299 N N . SER A 1 298 ? 19.567 43.548 -47.996 1.00 30.72 298 SER A N 1
ATOM 2300 C CA . SER A 1 298 ? 18.338 42.752 -47.815 1.00 30.72 298 SER A CA 1
ATOM 2301 C C . SER A 1 298 ? 18.058 41.700 -48.922 1.00 30.72 298 SER A C 1
ATOM 2303 O O . SER A 1 298 ? 18.745 41.717 -49.943 1.00 30.72 298 SER A O 1
ATOM 2305 N N . PRO A 1 299 ? 17.040 40.815 -48.770 1.00 44.88 299 PRO A N 1
ATOM 2306 C CA . PRO A 1 299 ? 16.784 39.685 -49.671 1.00 44.88 299 PRO A CA 1
ATOM 2307 C C . PRO A 1 299 ? 15.780 40.026 -50.790 1.00 44.88 299 PRO A C 1
ATOM 2309 O O . PRO A 1 299 ? 15.057 41.020 -50.682 1.00 44.88 299 PRO A O 1
ATOM 2312 N N . PRO A 1 300 ? 15.668 39.177 -51.829 1.00 39.47 300 PRO A N 1
ATOM 2313 C CA . PRO A 1 300 ? 14.435 39.113 -52.624 1.00 39.47 300 PRO A CA 1
ATOM 2314 C C . PRO A 1 300 ? 14.028 37.635 -52.930 1.00 39.47 300 PRO A C 1
ATOM 2316 O O . PRO A 1 300 ? 14.683 36.717 -52.439 1.00 39.47 300 PRO A O 1
ATOM 2319 N N . PRO A 1 301 ? 12.921 37.353 -53.649 1.00 43.44 301 PRO A N 1
ATOM 2320 C CA . PRO A 1 301 ? 11.636 37.000 -53.041 1.00 43.44 301 PRO A CA 1
ATOM 2321 C C . PRO A 1 301 ? 11.086 35.631 -53.510 1.00 43.44 301 PRO A C 1
ATOM 2323 O O . PRO A 1 301 ? 11.583 35.022 -54.456 1.00 43.44 301 PRO A O 1
ATOM 2326 N N . GLU A 1 302 ? 10.009 35.170 -52.869 1.00 38.53 302 GLU A N 1
ATOM 2327 C CA . GLU A 1 302 ? 9.117 34.122 -53.392 1.00 38.53 302 GLU A CA 1
ATOM 2328 C C . GLU A 1 302 ? 8.440 34.538 -54.714 1.00 38.53 302 GLU A C 1
ATOM 2330 O O . GLU A 1 302 ? 8.173 35.726 -54.924 1.00 38.53 302 GLU A O 1
ATOM 2335 N N . PRO A 1 303 ? 7.998 33.564 -55.529 1.00 34.84 303 PRO A N 1
ATOM 2336 C CA . PRO A 1 303 ? 6.828 33.730 -56.375 1.00 34.84 303 PRO A CA 1
ATOM 2337 C C . PRO A 1 303 ? 5.668 32.810 -55.954 1.00 34.84 303 PRO A C 1
ATOM 2339 O O . PRO A 1 303 ? 5.826 31.618 -55.691 1.00 34.84 303 PRO A O 1
ATOM 2342 N N . GLN A 1 304 ? 4.480 33.413 -55.929 1.00 28.22 304 GLN A N 1
ATOM 2343 C CA . GLN A 1 304 ? 3.176 32.821 -55.641 1.00 28.22 304 GLN A CA 1
ATOM 2344 C C . GLN A 1 304 ? 2.553 32.087 -56.846 1.00 28.22 304 GLN A C 1
ATOM 2346 O O . GLN A 1 304 ? 2.825 32.411 -58.001 1.00 28.22 304 GLN A O 1
ATOM 2351 N N . SER A 1 305 ? 1.528 31.287 -56.514 1.00 30.64 305 SER A N 1
ATOM 2352 C CA . SER A 1 305 ? 0.361 30.880 -57.327 1.00 30.64 305 SER A CA 1
ATOM 2353 C C . SER A 1 305 ? 0.598 29.739 -58.338 1.00 30.64 305 SER A C 1
ATOM 2355 O O . SER A 1 305 ? 1.608 29.694 -59.021 1.00 30.64 305 SER A O 1
ATOM 2357 N N . THR A 1 306 ? -0.275 28.737 -58.473 1.00 29.45 306 THR A N 1
ATOM 2358 C CA . THR A 1 306 ? -1.739 28.805 -58.608 1.00 29.45 306 THR A CA 1
ATOM 2359 C C . THR A 1 306 ? -2.393 27.464 -58.228 1.00 29.45 306 THR A C 1
ATOM 2361 O O . THR A 1 306 ? -1.868 26.394 -58.524 1.00 29.45 306 THR A O 1
ATOM 2364 N N . SER A 1 307 ? -3.573 27.520 -57.604 1.00 33.56 307 SER A N 1
ATOM 2365 C CA . SER A 1 307 ? -4.578 26.442 -57.655 1.00 33.56 307 SER A CA 1
ATOM 2366 C C . SER A 1 307 ? -5.454 26.584 -58.907 1.00 33.56 307 SER A C 1
ATOM 2368 O O . SER A 1 307 ? -5.558 27.681 -59.460 1.00 33.56 307 SER A O 1
ATOM 2370 N N . PRO A 1 308 ? -6.205 25.530 -59.267 1.00 41.97 308 PRO A N 1
ATOM 2371 C CA . PRO A 1 308 ? -7.655 25.711 -59.303 1.00 41.97 308 PRO A CA 1
ATOM 2372 C C . PRO A 1 308 ? -8.446 24.570 -58.645 1.00 41.97 308 PRO A C 1
ATOM 2374 O O . PRO A 1 308 ? -8.049 23.408 -58.624 1.00 41.97 308 PRO A O 1
ATOM 2377 N N . ALA A 1 309 ? -9.600 24.963 -58.109 1.00 30.19 309 ALA A N 1
ATOM 2378 C CA . ALA A 1 309 ? -10.653 24.126 -57.551 1.00 30.19 309 ALA A CA 1
ATOM 2379 C C . ALA A 1 309 ? -11.558 23.519 -58.642 1.00 30.19 309 ALA A C 1
ATOM 2381 O O . ALA A 1 309 ? -11.680 24.087 -59.726 1.00 30.19 309 ALA A O 1
ATOM 2382 N N . GLY A 1 310 ? -12.299 22.452 -58.303 1.00 29.97 310 GLY A N 1
ATOM 2383 C CA . GLY A 1 310 ? -13.527 22.107 -59.029 1.00 29.97 310 GLY A CA 1
ATOM 2384 C C . GLY A 1 310 ? -14.125 20.710 -58.803 1.00 29.97 310 GLY A C 1
ATOM 2385 O O . GLY A 1 310 ? -13.740 19.771 -59.481 1.00 29.97 310 GLY A O 1
ATOM 2386 N N . SER A 1 311 ? -15.190 20.662 -57.985 1.00 28.14 311 SER A N 1
ATOM 2387 C CA . SER A 1 311 ? -16.454 19.921 -58.229 1.00 28.14 311 SER A CA 1
ATOM 2388 C C . SER A 1 311 ? -16.654 18.446 -57.786 1.00 28.14 311 SER A C 1
ATOM 2390 O O . SER A 1 311 ? -16.362 17.510 -58.516 1.00 28.14 311 SER A O 1
ATOM 2392 N N . ALA A 1 312 ? -17.331 18.309 -56.632 1.00 29.12 312 ALA A N 1
ATOM 2393 C CA . ALA A 1 312 ? -18.650 17.673 -56.383 1.00 29.12 312 ALA A CA 1
ATOM 2394 C C . ALA A 1 312 ? -18.978 16.186 -56.730 1.00 29.12 312 ALA A C 1
ATOM 2396 O O . ALA A 1 312 ? -19.176 15.863 -57.892 1.00 29.12 312 ALA A O 1
ATOM 2397 N N . ALA A 1 313 ? -19.220 15.399 -55.650 1.00 32.56 313 ALA A N 1
ATOM 2398 C CA . ALA A 1 313 ? -20.363 14.497 -55.295 1.00 32.56 313 ALA A CA 1
ATOM 2399 C C . ALA A 1 313 ? -20.868 13.388 -56.275 1.00 32.56 313 ALA A C 1
ATOM 2401 O O . ALA A 1 313 ? -20.597 13.492 -57.463 1.00 32.56 313 ALA A O 1
ATOM 2402 N N . PRO A 1 314 ? -21.674 12.361 -55.856 1.00 43.22 314 PRO A N 1
ATOM 2403 C CA . PRO A 1 314 ? -22.327 12.085 -54.555 1.00 43.22 314 PRO A CA 1
ATOM 2404 C C . PRO A 1 314 ? -22.168 10.630 -54.003 1.00 43.22 314 PRO A C 1
ATOM 2406 O O . PRO A 1 314 ? -21.520 9.782 -54.606 1.00 43.22 314 PRO A O 1
ATOM 2409 N N . GLY A 1 315 ? -22.756 10.356 -52.822 1.00 28.67 315 GLY A N 1
ATOM 2410 C CA . GLY A 1 315 ? -22.752 9.054 -52.110 1.00 28.67 315 GLY A CA 1
ATOM 2411 C C . GLY A 1 315 ? -23.582 7.929 -52.760 1.00 28.67 315 GLY A C 1
ATOM 2412 O O . GLY A 1 315 ? -24.085 8.108 -53.868 1.00 28.67 315 GLY A O 1
ATOM 2413 N N . PRO A 1 316 ? -23.775 6.777 -52.072 1.00 42.75 316 PRO A N 1
ATOM 2414 C CA . PRO A 1 316 ? -25.082 6.593 -51.420 1.00 42.75 316 PRO A CA 1
ATOM 2415 C C . PRO A 1 316 ? -25.123 5.709 -50.137 1.00 42.75 316 PRO A C 1
ATOM 2417 O O . PRO A 1 316 ? -24.347 4.783 -49.935 1.00 42.75 316 PRO A O 1
ATOM 2420 N N . THR A 1 317 ? -26.101 6.050 -49.290 1.00 30.23 317 THR A N 1
ATOM 2421 C CA . THR A 1 317 ? -27.064 5.225 -48.516 1.00 30.23 317 THR A CA 1
ATOM 2422 C C . THR A 1 317 ? -26.677 3.957 -47.731 1.00 30.23 317 THR A C 1
ATOM 2424 O O . THR A 1 317 ? -26.239 2.941 -48.259 1.00 30.23 317 THR A O 1
ATOM 2427 N N . ARG A 1 318 ? -27.097 4.006 -46.459 1.00 30.80 318 ARG A N 1
ATOM 2428 C CA . ARG A 1 318 ? -27.384 2.935 -45.484 1.00 30.80 318 ARG A CA 1
ATOM 2429 C C . ARG A 1 318 ? -28.516 1.989 -45.948 1.00 30.80 318 ARG A C 1
ATOM 2431 O O . ARG A 1 318 ? -29.371 2.419 -46.721 1.00 30.80 318 ARG A O 1
ATOM 2438 N N . PRO A 1 319 ? -28.653 0.807 -45.320 1.00 35.16 319 PRO A N 1
ATOM 2439 C CA . PRO A 1 319 ? -29.965 0.452 -44.769 1.00 35.16 319 PRO A CA 1
ATOM 2440 C C . PRO A 1 319 ? -29.907 -0.089 -43.329 1.00 35.16 319 PRO A C 1
ATOM 2442 O O . PRO A 1 319 ? -28.853 -0.413 -42.783 1.00 35.16 319 PRO A O 1
ATOM 2445 N N . SER A 1 320 ? -31.083 -0.128 -42.708 1.00 30.34 320 SER A N 1
ATOM 2446 C CA . SER A 1 320 ? -31.342 -0.310 -41.277 1.00 30.34 320 SER A CA 1
ATOM 2447 C C . SER A 1 320 ? -32.149 -1.595 -41.025 1.00 30.34 320 SER A C 1
ATOM 2449 O O . SER A 1 320 ? -33.123 -1.789 -41.738 1.00 30.34 320 SER A O 1
ATOM 2451 N N . VAL A 1 321 ? -31.769 -2.349 -39.973 1.00 35.38 321 VAL A N 1
ATOM 2452 C CA . VAL A 1 321 ? -32.520 -3.258 -39.043 1.00 35.38 321 VAL A CA 1
ATOM 2453 C C . VAL A 1 321 ? -33.447 -4.369 -39.619 1.00 35.38 321 VAL A C 1
ATOM 2455 O O . VAL A 1 321 ? -33.988 -4.217 -40.708 1.00 35.38 321 VAL A O 1
ATOM 2458 N N . PRO A 1 322 ? -33.662 -5.503 -38.903 1.00 37.09 322 PRO A N 1
ATOM 2459 C CA . PRO A 1 322 ? -34.658 -5.528 -37.814 1.00 37.09 322 PRO A CA 1
ATOM 2460 C C . PRO A 1 322 ? -34.294 -6.376 -36.570 1.00 37.09 322 PRO A C 1
ATOM 2462 O O . PRO A 1 322 ? -33.398 -7.217 -36.575 1.00 37.09 322 PRO A O 1
ATOM 2465 N N . GLU A 1 323 ? -35.035 -6.106 -35.492 1.00 30.41 323 GLU A N 1
ATOM 2466 C CA . GLU A 1 323 ? -35.100 -6.831 -34.217 1.00 30.41 323 GLU A CA 1
ATOM 2467 C C . GLU A 1 323 ? -35.472 -8.317 -34.377 1.00 30.41 323 GLU A C 1
ATOM 2469 O O . GLU A 1 323 ? -36.247 -8.683 -35.261 1.00 30.41 323 GLU A O 1
ATOM 2474 N N . SER A 1 324 ? -35.058 -9.165 -33.425 1.00 28.84 324 SER A N 1
ATOM 2475 C CA . SER A 1 324 ? -35.880 -10.319 -33.035 1.00 28.84 324 SER A CA 1
ATOM 2476 C C . SER A 1 324 ? -35.709 -10.699 -31.559 1.00 28.84 324 SER A C 1
ATOM 2478 O O . SER A 1 324 ? -34.689 -10.440 -30.926 1.00 28.84 324 SER A O 1
ATOM 2480 N N . ARG A 1 325 ? -36.813 -11.232 -31.032 1.00 27.39 325 ARG A N 1
ATOM 2481 C CA . ARG A 1 325 ? -37.218 -11.438 -29.638 1.00 27.39 325 ARG A CA 1
ATOM 2482 C C . ARG A 1 325 ? -36.497 -12.594 -28.929 1.00 27.39 325 ARG A C 1
ATOM 2484 O O . ARG A 1 325 ? -36.070 -13.554 -29.562 1.00 27.39 325 ARG A O 1
ATOM 2491 N N . SER A 1 326 ? -36.509 -12.533 -27.596 1.00 28.56 326 SER A N 1
ATOM 2492 C CA . SER A 1 326 ? -36.275 -13.645 -26.658 1.00 28.56 326 SER A CA 1
ATOM 2493 C C . SER A 1 326 ? -37.193 -14.858 -26.910 1.00 28.56 326 SER A C 1
ATOM 2495 O O . SER A 1 326 ? -38.250 -14.718 -27.533 1.00 28.56 326 SER A O 1
ATOM 2497 N N . PRO A 1 327 ? -36.878 -16.016 -26.300 1.00 35.34 327 PRO A N 1
ATOM 2498 C CA . PRO A 1 327 ? -37.690 -16.386 -25.138 1.00 35.34 327 PRO A CA 1
ATOM 2499 C C . PRO A 1 327 ? -36.892 -16.947 -23.950 1.00 35.34 327 PRO A C 1
ATOM 2501 O O . PRO A 1 327 ? -35.769 -17.428 -24.069 1.00 35.34 327 PRO A O 1
ATOM 2504 N N . ALA A 1 328 ? -37.538 -16.856 -22.791 1.00 27.12 328 ALA A N 1
ATOM 2505 C CA . ALA A 1 328 ? -37.169 -17.479 -21.532 1.00 27.12 328 ALA A CA 1
ATOM 2506 C C . ALA A 1 328 ? -37.231 -19.014 -21.599 1.00 27.12 328 ALA A C 1
ATOM 2508 O O . ALA A 1 328 ? -38.043 -19.569 -22.337 1.00 27.12 328 ALA A O 1
ATOM 2509 N N . PHE A 1 329 ? -36.454 -19.674 -20.737 1.00 28.19 329 PHE A N 1
ATOM 2510 C CA . PHE A 1 329 ? -36.811 -20.978 -20.183 1.00 28.19 329 PHE A CA 1
ATOM 2511 C C . PHE A 1 329 ? -36.423 -21.050 -18.702 1.00 28.19 329 PHE A C 1
ATOM 2513 O O . PHE A 1 329 ? -35.267 -20.845 -18.332 1.00 28.19 329 PHE A O 1
ATOM 2520 N N . ASP A 1 330 ? -37.441 -21.334 -17.891 1.00 27.67 330 ASP A N 1
ATOM 2521 C CA . ASP A 1 330 ? -37.370 -21.880 -16.540 1.00 27.67 330 ASP A CA 1
ATOM 2522 C C . ASP A 1 330 ? -36.605 -23.209 -16.512 1.00 27.67 330 ASP A C 1
ATOM 2524 O O . ASP A 1 330 ? -36.629 -23.978 -17.475 1.00 27.67 330 ASP A O 1
ATOM 2528 N N . GLY A 1 331 ? -36.006 -23.537 -15.366 1.00 27.48 331 GLY A N 1
ATOM 2529 C CA . GLY A 1 331 ? -35.459 -24.875 -15.151 1.00 27.48 331 GLY A CA 1
ATOM 2530 C C . GLY A 1 331 ? -34.644 -25.020 -13.876 1.00 27.48 331 GLY A C 1
ATOM 2531 O O . GLY A 1 331 ? -33.420 -25.049 -13.907 1.00 27.48 331 GLY A O 1
ATOM 2532 N N . ALA A 1 332 ? -35.337 -25.123 -12.746 1.00 28.25 332 ALA A N 1
ATOM 2533 C CA . ALA A 1 332 ? -34.780 -25.507 -11.458 1.00 28.25 332 ALA A CA 1
ATOM 2534 C C . ALA A 1 332 ? -34.066 -26.874 -11.499 1.00 28.25 332 ALA A C 1
ATOM 2536 O O . ALA A 1 332 ? -34.629 -27.834 -12.012 1.00 28.25 332 ALA A O 1
ATOM 2537 N N . ALA A 1 333 ? -32.903 -26.992 -10.845 1.00 29.91 333 ALA A N 1
ATOM 2538 C CA . ALA A 1 333 ? -32.468 -28.229 -10.182 1.00 29.91 333 ALA A CA 1
ATOM 2539 C C . ALA A 1 333 ? -31.282 -27.977 -9.229 1.00 29.91 333 ALA A C 1
ATOM 2541 O O . ALA A 1 333 ? -30.156 -27.705 -9.638 1.00 29.91 333 ALA A O 1
ATOM 2542 N N . ARG A 1 334 ? -31.559 -28.108 -7.928 1.00 31.66 334 ARG A N 1
ATOM 2543 C CA . ARG A 1 334 ? -30.591 -28.310 -6.836 1.00 31.66 334 ARG A CA 1
ATOM 2544 C C . ARG A 1 334 ? -29.777 -29.596 -7.058 1.00 31.66 334 ARG A C 1
ATOM 2546 O O . ARG A 1 334 ? -30.391 -30.618 -7.359 1.00 31.66 334 ARG A O 1
ATOM 2553 N N . PRO A 1 335 ? -28.482 -29.624 -6.703 1.00 35.53 335 PRO A N 1
ATOM 2554 C CA . PRO A 1 335 ? -27.824 -30.843 -6.241 1.00 35.53 335 PRO A CA 1
ATOM 2555 C C . PRO A 1 335 ? -27.849 -30.944 -4.699 1.00 35.53 335 PRO A C 1
ATOM 2557 O O . PRO A 1 335 ? -27.896 -29.918 -4.013 1.00 35.53 335 PRO A O 1
ATOM 2560 N N . PRO A 1 336 ? -27.848 -32.166 -4.137 1.00 35.31 336 PRO A N 1
ATOM 2561 C CA . PRO A 1 336 ? -28.111 -32.430 -2.724 1.00 35.31 336 PRO A CA 1
ATOM 2562 C C . PRO A 1 336 ? -26.896 -32.205 -1.812 1.00 35.31 336 PRO A C 1
ATOM 2564 O O . PRO A 1 336 ? -25.740 -32.304 -2.220 1.00 35.31 336 PRO A O 1
ATOM 2567 N N . SER A 1 337 ? -27.194 -31.934 -0.542 1.00 34.41 337 SER A N 1
ATOM 2568 C CA . SER A 1 337 ? -26.253 -31.832 0.575 1.00 34.41 337 SER A CA 1
ATOM 2569 C C . SER A 1 337 ? -25.552 -33.170 0.876 1.00 34.41 337 SER A C 1
ATOM 2571 O O . SER A 1 337 ? -26.212 -34.210 0.832 1.00 34.41 337 SER A O 1
ATOM 2573 N N . PRO A 1 338 ? -24.261 -33.175 1.258 1.00 42.44 338 PRO A N 1
ATOM 2574 C CA . PRO A 1 338 ? -23.612 -34.361 1.812 1.00 42.44 338 PRO A CA 1
ATOM 2575 C C . PRO A 1 338 ? -24.004 -34.596 3.293 1.00 42.44 338 PRO A C 1
ATOM 2577 O O . PRO A 1 338 ? -24.282 -33.631 4.012 1.00 42.44 338 PRO A O 1
ATOM 2580 N N . PRO A 1 339 ? -24.034 -35.860 3.764 1.00 40.62 339 PRO A N 1
ATOM 2581 C CA . PRO A 1 339 ? -24.401 -36.233 5.136 1.00 40.62 339 PRO A CA 1
ATOM 2582 C C . PRO A 1 339 ? -23.297 -35.910 6.172 1.00 40.62 339 PRO A C 1
ATOM 2584 O O . PRO A 1 339 ? -22.152 -35.651 5.792 1.00 40.62 339 PRO A O 1
ATOM 2587 N N . PRO A 1 340 ? -23.620 -35.903 7.484 1.00 35.50 340 PRO A N 1
ATOM 2588 C CA . PRO A 1 340 ? -22.757 -35.357 8.532 1.00 35.50 340 PRO A CA 1
ATOM 2589 C C . PRO A 1 340 ? -21.608 -36.292 8.941 1.00 35.50 340 PRO A C 1
ATOM 2591 O O . PRO A 1 340 ? -21.713 -37.516 8.883 1.00 35.50 340 PRO A O 1
ATOM 2594 N N . ALA A 1 341 ? -20.520 -35.683 9.417 1.00 32.69 341 ALA A N 1
ATOM 2595 C CA . ALA A 1 341 ? -19.363 -36.360 9.997 1.00 32.69 341 ALA A CA 1
ATOM 2596 C C . ALA A 1 341 ? -19.694 -37.039 11.344 1.00 32.69 341 ALA A C 1
ATOM 2598 O O . ALA A 1 341 ? -20.418 -36.453 12.155 1.00 32.69 341 ALA A O 1
ATOM 2599 N N . PRO A 1 342 ? -19.118 -38.217 11.649 1.00 34.03 342 PRO A N 1
ATOM 2600 C CA . PRO A 1 342 ? -19.212 -38.802 12.977 1.00 34.03 342 PRO A CA 1
ATOM 2601 C C . PRO A 1 342 ? -18.088 -38.312 13.906 1.00 34.03 342 PRO A C 1
ATOM 2603 O O . PRO A 1 342 ? -16.905 -38.458 13.616 1.00 34.03 342 PRO A O 1
ATOM 2606 N N . GLY A 1 343 ? -18.501 -37.789 15.063 1.00 29.52 343 GLY A N 1
ATOM 2607 C CA . GLY A 1 343 ? -18.179 -38.404 16.355 1.00 29.52 343 GLY A CA 1
ATOM 2608 C C . GLY A 1 343 ? -16.755 -38.288 16.900 1.00 29.52 343 GLY A C 1
ATOM 2609 O O . GLY A 1 343 ? -15.868 -39.065 16.568 1.00 29.52 343 GLY A O 1
ATOM 2610 N N . VAL A 1 344 ? -16.625 -37.393 17.877 1.00 29.61 344 VAL A N 1
ATOM 2611 C CA . VAL A 1 344 ? -15.581 -37.306 18.908 1.00 29.61 344 VAL A CA 1
ATOM 2612 C C . VAL A 1 344 ? -15.317 -38.661 19.589 1.00 29.61 344 VAL A C 1
ATOM 2614 O O . VAL A 1 344 ? -16.255 -39.365 19.966 1.00 29.61 344 VAL A O 1
ATOM 2617 N N . ARG A 1 345 ? -14.041 -38.969 19.856 1.00 27.64 345 ARG A N 1
ATOM 2618 C CA . ARG A 1 345 ? -13.640 -39.802 20.999 1.00 27.64 345 ARG A CA 1
ATOM 2619 C C . ARG A 1 345 ? -12.518 -39.132 21.782 1.00 27.64 345 ARG A C 1
ATOM 2621 O O . ARG A 1 345 ? -11.409 -38.964 21.283 1.00 27.64 345 ARG A O 1
ATOM 2628 N N . ASP A 1 346 ? -12.855 -38.801 23.021 1.00 28.34 346 ASP A N 1
ATOM 2629 C CA . ASP A 1 346 ? -11.942 -38.513 24.116 1.00 28.34 346 ASP A CA 1
ATOM 2630 C C . ASP A 1 346 ? -11.171 -39.773 24.523 1.00 28.34 346 ASP A C 1
ATOM 2632 O O . ASP A 1 346 ? -11.766 -40.840 24.682 1.00 28.34 346 ASP A O 1
ATOM 2636 N N . THR A 1 347 ? -9.884 -39.620 24.833 1.00 30.06 347 THR A N 1
ATOM 2637 C CA . THR A 1 347 ? -9.241 -40.417 25.885 1.00 30.06 347 THR A CA 1
ATOM 2638 C C . THR A 1 347 ? -8.270 -39.549 26.674 1.00 30.06 347 THR A C 1
ATOM 2640 O O . THR A 1 347 ? -7.222 -39.138 26.176 1.00 30.06 347 THR A O 1
ATOM 2643 N N . ASN A 1 348 ? -8.642 -39.306 27.930 1.00 26.73 348 ASN A N 1
ATOM 2644 C CA . ASN A 1 348 ? -7.781 -38.845 29.013 1.00 26.73 348 ASN A CA 1
ATOM 2645 C C . ASN A 1 348 ? -6.647 -39.849 29.281 1.00 26.73 348 ASN A C 1
ATOM 2647 O O . ASN A 1 348 ? -6.879 -41.056 29.324 1.00 26.73 348 ASN A O 1
ATOM 2651 N N . GLY A 1 349 ? -5.452 -39.338 29.578 1.00 27.41 349 GLY A N 1
ATOM 2652 C CA . GLY A 1 349 ? -4.322 -40.118 30.082 1.00 27.41 349 GLY A CA 1
ATOM 2653 C C . GLY A 1 349 ? -3.295 -39.215 30.761 1.00 27.41 349 GLY A C 1
ATOM 2654 O O . GLY A 1 349 ? -2.441 -38.618 30.117 1.00 27.41 349 GLY A O 1
ATOM 2655 N N . THR A 1 350 ? -3.414 -39.084 32.077 1.00 28.22 350 THR A N 1
ATOM 2656 C CA . THR A 1 350 ? -2.549 -38.316 32.978 1.00 28.22 350 THR A CA 1
ATOM 2657 C C . THR A 1 350 ? -1.192 -38.995 33.214 1.00 28.22 350 THR A C 1
ATOM 2659 O O . THR A 1 350 ? -1.153 -40.183 33.517 1.00 28.22 350 THR A O 1
ATOM 2662 N N . ARG A 1 351 ? -0.086 -38.223 33.200 1.00 26.42 351 ARG A N 1
ATOM 2663 C CA . ARG A 1 351 ? 1.020 -38.272 34.195 1.00 26.42 351 ARG A CA 1
ATOM 2664 C C . ARG A 1 351 ? 2.069 -37.158 33.967 1.00 26.42 351 ARG A C 1
ATOM 2666 O O . ARG A 1 351 ? 2.595 -36.987 32.876 1.00 26.42 351 ARG A O 1
ATOM 2673 N N . ARG A 1 352 ? 2.345 -36.403 35.040 1.00 25.84 352 ARG A N 1
ATOM 2674 C CA . ARG A 1 352 ? 3.454 -35.439 35.281 1.00 25.84 352 ARG A CA 1
ATOM 2675 C C . ARG A 1 352 ? 4.727 -36.186 35.770 1.00 25.84 352 ARG A C 1
ATOM 2677 O O . ARG A 1 352 ? 4.587 -37.370 36.072 1.00 25.84 352 ARG A O 1
ATOM 2684 N N . PRO A 1 353 ? 5.862 -35.526 36.116 1.00 35.22 353 PRO A N 1
ATOM 2685 C CA . PRO A 1 353 ? 6.518 -34.316 35.581 1.00 35.22 353 PRO A CA 1
ATOM 2686 C C . PRO A 1 353 ? 8.022 -34.548 35.249 1.00 35.22 353 PRO A C 1
ATOM 2688 O O . PRO A 1 353 ? 8.669 -35.424 35.813 1.00 35.22 353 PRO A O 1
ATOM 2691 N N . GLY A 1 354 ? 8.624 -33.703 34.407 1.00 25.95 354 GLY A N 1
ATOM 2692 C CA . GLY A 1 354 ? 10.078 -33.659 34.185 1.00 25.95 354 GLY A CA 1
ATOM 2693 C C . GLY A 1 354 ? 10.536 -32.236 33.860 1.00 25.95 354 GLY A C 1
ATOM 2694 O O . GLY A 1 354 ? 9.901 -31.565 33.055 1.00 25.95 354 GLY A O 1
ATOM 2695 N N . GLY A 1 355 ? 11.580 -31.775 34.555 1.00 25.25 355 GLY A N 1
ATOM 2696 C CA . GLY A 1 355 ? 12.056 -30.389 34.640 1.00 25.25 355 GLY A CA 1
ATOM 2697 C C . GLY A 1 355 ? 12.643 -29.752 33.364 1.00 25.25 355 GLY A C 1
ATOM 2698 O O . GLY A 1 355 ? 12.497 -30.264 32.256 1.00 25.25 355 GLY A O 1
ATOM 2699 N N . PRO A 1 356 ? 13.262 -28.566 33.510 1.00 25.02 356 PRO A N 1
ATOM 2700 C CA . PRO A 1 356 ? 13.076 -27.444 32.601 1.00 25.02 356 PRO A CA 1
ATOM 2701 C C . PRO A 1 356 ? 13.940 -27.571 31.348 1.00 25.02 356 PRO A C 1
ATOM 2703 O O . PRO A 1 356 ? 15.165 -27.482 31.400 1.00 25.02 356 PRO A O 1
ATOM 2706 N N . ARG A 1 357 ? 13.299 -27.693 30.184 1.00 24.70 357 ARG A N 1
ATOM 2707 C CA . ARG A 1 357 ? 13.965 -27.428 28.908 1.00 24.70 357 ARG A CA 1
ATOM 2708 C C . ARG A 1 357 ? 13.800 -25.956 28.563 1.00 24.70 357 ARG A C 1
ATOM 2710 O O . ARG A 1 357 ? 12.689 -25.469 28.377 1.00 24.70 357 ARG A O 1
ATOM 2717 N N . ARG A 1 358 ? 14.939 -25.261 28.508 1.00 27.47 358 ARG A N 1
ATOM 2718 C CA . ARG A 1 358 ? 15.102 -23.911 27.964 1.00 27.47 358 ARG A CA 1
ATOM 2719 C C . ARG A 1 358 ? 14.415 -23.834 26.600 1.00 27.47 358 ARG A C 1
ATOM 2721 O O . ARG A 1 358 ? 14.931 -24.357 25.618 1.00 27.47 358 ARG A O 1
ATOM 2728 N N . VAL A 1 359 ? 13.261 -23.180 26.548 1.00 23.91 359 VAL A N 1
ATOM 2729 C CA . VAL A 1 359 ? 12.655 -22.758 25.287 1.00 23.91 359 VAL A CA 1
ATOM 2730 C C . VAL A 1 359 ? 13.303 -21.432 24.927 1.00 23.91 359 VAL A C 1
ATOM 2732 O O . VAL A 1 359 ? 13.196 -20.450 25.664 1.00 23.91 359 VAL A O 1
ATOM 2735 N N . ALA A 1 360 ? 14.029 -21.435 23.814 1.00 22.03 360 ALA A N 1
ATOM 2736 C CA . ALA A 1 360 ? 14.539 -20.233 23.187 1.00 22.03 360 ALA A CA 1
ATOM 2737 C C . ALA A 1 360 ? 13.379 -19.246 22.997 1.00 22.03 360 ALA A C 1
ATOM 2739 O O . ALA A 1 360 ? 12.425 -19.519 22.267 1.00 22.03 360 ALA A O 1
ATOM 2740 N N . ARG A 1 361 ? 13.458 -18.099 23.680 1.00 22.31 361 ARG A N 1
ATOM 2741 C CA . ARG A 1 361 ? 12.623 -16.932 23.403 1.00 22.31 361 ARG A CA 1
ATOM 2742 C C . ARG A 1 361 ? 12.933 -16.478 21.976 1.00 22.31 361 ARG A C 1
ATOM 2744 O O . ARG A 1 361 ? 13.865 -15.712 21.758 1.00 22.31 361 ARG A O 1
ATOM 2751 N N . ARG A 1 362 ? 12.165 -16.958 20.998 1.00 21.80 362 ARG A N 1
ATOM 2752 C CA . ARG A 1 362 ? 12.032 -16.265 19.716 1.00 21.80 362 ARG A CA 1
ATOM 2753 C C . ARG A 1 362 ? 11.275 -14.975 20.010 1.00 21.80 362 ARG A C 1
ATOM 2755 O O . ARG A 1 362 ? 10.090 -14.999 20.326 1.00 21.80 362 ARG A O 1
ATOM 2762 N N . ALA A 1 363 ? 12.007 -13.870 19.997 1.00 22.02 363 ALA A N 1
ATOM 2763 C CA . ALA A 1 363 ? 11.464 -12.532 20.085 1.00 22.02 363 ALA A CA 1
ATOM 2764 C C . ALA A 1 363 ? 10.483 -12.303 18.921 1.00 22.02 363 ALA A C 1
ATOM 2766 O O . ALA A 1 363 ? 10.896 -12.145 17.778 1.00 22.02 363 ALA A O 1
ATOM 2767 N N . LEU A 1 364 ? 9.182 -12.279 19.215 1.00 23.80 364 LEU A N 1
ATOM 2768 C CA . LEU A 1 364 ? 8.156 -11.623 18.396 1.00 23.80 364 LEU A CA 1
ATOM 2769 C C . LEU A 1 364 ? 8.197 -10.110 18.687 1.00 23.80 364 LEU A C 1
ATOM 2771 O O . LEU A 1 364 ? 7.224 -9.518 19.135 1.00 23.80 364 LEU A O 1
ATOM 2775 N N . LEU A 1 365 ? 9.367 -9.497 18.502 1.00 25.77 365 LEU A N 1
ATOM 2776 C CA . LEU A 1 365 ? 9.580 -8.055 18.617 1.00 25.77 365 LEU A CA 1
ATOM 2777 C C . LEU A 1 365 ? 9.892 -7.540 17.215 1.00 25.77 365 LEU A C 1
ATOM 2779 O O . LEU A 1 365 ? 10.937 -7.874 16.663 1.00 25.77 365 LEU A O 1
ATOM 2783 N N . GLY A 1 366 ? 8.973 -6.767 16.630 1.00 22.58 366 GLY A N 1
ATOM 2784 C CA . GLY A 1 366 ? 9.230 -6.104 15.348 1.00 22.58 366 GLY A CA 1
ATOM 2785 C C . GLY A 1 366 ? 8.026 -5.764 14.470 1.00 22.58 366 GLY A C 1
ATOM 2786 O O . GLY A 1 366 ? 8.229 -5.174 13.418 1.00 22.58 366 GLY A O 1
ATOM 2787 N N . GLY A 1 367 ? 6.787 -6.088 14.850 1.00 25.89 367 GLY A N 1
ATOM 2788 C CA . GLY A 1 367 ? 5.616 -5.537 14.162 1.00 25.89 367 GLY A CA 1
ATOM 2789 C C . GLY A 1 367 ? 5.207 -4.237 14.836 1.00 25.89 367 GLY A C 1
ATOM 2790 O O . GLY A 1 367 ? 4.753 -4.302 15.973 1.00 25.89 367 GLY A O 1
ATOM 2791 N N . ALA A 1 368 ? 5.379 -3.088 14.177 1.00 28.88 368 ALA A N 1
ATOM 2792 C CA . ALA A 1 368 ? 4.690 -1.867 14.592 1.00 28.88 368 ALA A CA 1
ATOM 2793 C C . ALA A 1 368 ? 3.194 -2.199 14.707 1.00 28.88 368 ALA A C 1
ATOM 2795 O O . ALA A 1 368 ? 2.622 -2.752 13.760 1.00 28.88 368 ALA A O 1
ATOM 2796 N N . VAL A 1 369 ? 2.581 -1.940 15.863 1.00 33.28 369 VAL A N 1
ATOM 2797 C CA . VAL A 1 369 ? 1.122 -1.973 15.950 1.00 33.28 369 VAL A CA 1
ATOM 2798 C C . VAL A 1 369 ? 0.700 -0.647 15.350 1.00 33.28 369 VAL A C 1
ATOM 2800 O O . VAL A 1 369 ? 0.765 0.391 15.996 1.00 33.28 369 VAL A O 1
ATOM 2803 N N . LEU A 1 370 ? 0.365 -0.669 14.063 1.00 35.94 370 LEU A N 1
ATOM 2804 C CA . LEU A 1 370 ? -0.084 0.517 13.351 1.00 35.94 370 LEU A CA 1
ATOM 2805 C C . LEU A 1 370 ? -1.448 0.922 13.902 1.00 35.94 370 LEU A C 1
ATOM 2807 O O . LEU A 1 370 ? -2.487 0.410 13.490 1.00 35.94 370 LEU A O 1
ATOM 2811 N N . SER A 1 371 ? -1.424 1.829 14.873 1.00 35.22 371 SER A N 1
ATOM 2812 C CA . SER A 1 371 ? -2.606 2.533 15.342 1.00 35.22 371 SER A CA 1
ATOM 2813 C C . SER A 1 371 ? -3.063 3.449 14.207 1.00 35.22 371 SER A C 1
ATOM 2815 O O . SER A 1 371 ? -2.390 4.417 13.857 1.00 35.22 371 SER A O 1
ATOM 2817 N N . LEU A 1 372 ? -4.185 3.104 13.578 1.00 33.66 372 LEU A N 1
ATOM 2818 C CA . LEU A 1 372 ? -4.877 4.009 12.675 1.00 33.66 372 LEU A CA 1
ATOM 2819 C C . LEU A 1 372 ? -5.523 5.110 13.514 1.00 33.66 372 LEU A C 1
ATOM 2821 O O . LEU A 1 372 ? -6.404 4.833 14.327 1.00 33.66 372 LEU A O 1
ATOM 2825 N N . ALA A 1 373 ? -5.135 6.360 13.271 1.00 32.38 373 ALA A N 1
ATOM 2826 C CA . ALA A 1 373 ? -6.031 7.469 13.535 1.00 32.38 373 ALA A CA 1
ATOM 2827 C C . ALA A 1 373 ? -7.235 7.280 12.602 1.00 32.38 373 ALA A C 1
ATOM 2829 O O . ALA A 1 373 ? -7.146 7.522 11.399 1.00 32.38 373 ALA A O 1
ATOM 2830 N N . ALA A 1 374 ? -8.346 6.774 13.135 1.00 30.30 374 ALA A N 1
ATOM 2831 C CA . ALA A 1 374 ? -9.617 6.846 12.439 1.00 30.30 374 ALA A CA 1
ATOM 2832 C C . ALA A 1 374 ? -9.937 8.337 12.270 1.00 30.30 374 ALA A C 1
ATOM 2834 O O . ALA A 1 374 ? -10.338 9.001 13.225 1.00 30.30 374 ALA A O 1
ATOM 2835 N N . ALA A 1 375 ? -9.720 8.879 11.071 1.00 28.17 375 ALA A N 1
ATOM 2836 C CA . ALA A 1 375 ? -10.389 10.102 10.674 1.00 28.17 375 ALA A CA 1
ATOM 2837 C C . ALA A 1 375 ? -11.884 9.774 10.697 1.00 28.17 375 ALA A C 1
ATOM 2839 O O . ALA A 1 375 ? -12.390 9.073 9.820 1.00 28.17 375 ALA A O 1
ATOM 2840 N N . ALA A 1 376 ? -12.578 10.190 11.755 1.00 26.80 376 ALA A N 1
ATOM 2841 C CA . ALA A 1 376 ? -14.026 10.196 11.750 1.00 26.80 376 ALA A CA 1
ATOM 2842 C C . ALA A 1 376 ? -14.443 11.086 10.573 1.00 26.80 376 ALA A C 1
ATOM 2844 O O . ALA A 1 376 ? -14.182 12.289 10.579 1.00 26.80 376 ALA A O 1
ATOM 2845 N N . ALA A 1 377 ? -15.027 10.485 9.538 1.00 24.97 377 ALA A N 1
ATOM 2846 C CA . ALA A 1 377 ? -15.667 11.219 8.461 1.00 24.97 377 ALA A CA 1
ATOM 2847 C C . ALA A 1 377 ? -16.876 11.954 9.059 1.00 24.97 377 ALA A C 1
ATOM 2849 O O . ALA A 1 377 ? -17.968 11.402 9.163 1.00 24.97 377 ALA A O 1
ATOM 2850 N N . VAL A 1 378 ? -16.667 13.185 9.525 1.00 25.33 378 VAL A N 1
ATOM 2851 C CA . VAL A 1 378 ? -17.754 14.090 9.900 1.00 25.33 378 VAL A CA 1
ATOM 2852 C C . VAL A 1 378 ? -18.155 14.858 8.636 1.00 25.33 378 VAL A C 1
ATOM 2854 O O . VAL A 1 378 ? -17.292 15.483 8.016 1.00 25.33 378 VAL A O 1
ATOM 2857 N N . PRO A 1 379 ? -19.432 14.845 8.215 1.00 23.80 379 PRO A N 1
ATOM 2858 C CA . PRO A 1 379 ? -19.870 15.653 7.083 1.00 23.80 379 PRO A CA 1
ATOM 2859 C C . PRO A 1 379 ? -19.760 17.148 7.428 1.00 23.80 379 PRO A C 1
ATOM 2861 O O . PRO A 1 379 ? -20.373 17.627 8.385 1.00 23.80 379 PRO A O 1
ATOM 2864 N N . LEU A 1 380 ? -18.980 17.900 6.643 1.00 25.95 380 LEU A N 1
ATOM 2865 C CA . LEU A 1 380 ? -18.815 19.348 6.800 1.00 25.95 380 LEU A CA 1
ATOM 2866 C C . LEU A 1 380 ? -20.145 20.086 6.568 1.00 25.95 380 LEU A C 1
ATOM 2868 O O . LEU A 1 380 ? -20.663 20.132 5.452 1.00 25.95 380 LEU A O 1
ATOM 2872 N N . SER A 1 381 ? -20.650 20.751 7.608 1.00 25.12 381 SER A N 1
ATOM 2873 C CA . SER A 1 381 ? -21.629 21.836 7.475 1.00 25.12 381 SER A CA 1
ATOM 2874 C C . SER A 1 381 ? -20.889 23.175 7.484 1.00 25.12 381 SER A C 1
ATOM 2876 O O . SER A 1 381 ? -20.140 23.476 8.410 1.00 25.12 381 SER A O 1
ATOM 2878 N N . ARG A 1 382 ? -21.074 23.957 6.415 1.00 27.28 382 ARG A N 1
ATOM 2879 C CA . ARG A 1 382 ? -20.400 25.237 6.141 1.00 27.28 382 ARG A CA 1
ATOM 2880 C C . ARG A 1 382 ? -20.516 26.232 7.305 1.00 27.28 382 ARG A C 1
ATOM 2882 O O . ARG A 1 382 ? -21.624 26.594 7.690 1.00 27.28 382 ARG A O 1
ATOM 2889 N N . LEU A 1 383 ? -19.385 26.787 7.739 1.00 25.05 383 LEU A N 1
ATOM 2890 C CA . LEU A 1 383 ? -19.321 28.029 8.512 1.00 25.05 383 LEU A CA 1
ATOM 2891 C C . LEU A 1 383 ? -18.460 29.047 7.760 1.00 25.05 383 LEU A C 1
ATOM 2893 O O . LEU A 1 383 ? -17.253 28.900 7.611 1.00 25.05 383 LEU A O 1
ATOM 2897 N N . THR A 1 384 ? -19.121 30.082 7.251 1.00 24.05 384 THR A N 1
ATOM 2898 C CA . THR A 1 384 ? -18.511 31.273 6.656 1.00 24.05 384 THR A CA 1
ATOM 2899 C C . THR A 1 384 ? -17.821 32.100 7.741 1.00 24.05 384 THR A C 1
ATOM 2901 O O . THR A 1 384 ? -18.493 32.607 8.643 1.00 24.05 384 THR A O 1
ATOM 2904 N N . ALA A 1 385 ? -16.502 32.269 7.649 1.00 25.84 385 ALA A N 1
ATOM 2905 C CA . ALA A 1 385 ? -15.751 33.165 8.521 1.00 25.84 385 ALA A CA 1
ATOM 2906 C C . ALA A 1 385 ? -15.957 34.630 8.096 1.00 25.84 385 ALA A C 1
ATOM 2908 O O . ALA A 1 385 ? -15.643 35.026 6.974 1.00 25.84 385 ALA A O 1
ATOM 2909 N N . ARG A 1 386 ? -16.495 35.436 9.018 1.00 25.06 386 ARG A N 1
ATOM 2910 C CA . ARG A 1 386 ? -16.492 36.903 8.965 1.00 25.06 386 ARG A CA 1
ATOM 2911 C C . ARG A 1 386 ? -15.123 37.398 9.428 1.00 25.06 386 ARG A C 1
ATOM 2913 O O . ARG A 1 386 ? -14.682 37.056 10.521 1.00 25.06 386 ARG A O 1
ATOM 2920 N N . THR A 1 387 ? -14.482 38.224 8.612 1.00 29.27 387 THR A N 1
ATOM 2921 C CA . THR A 1 387 ? -13.269 38.971 8.958 1.00 29.27 387 THR A CA 1
ATOM 2922 C C . THR A 1 387 ? -13.588 40.073 9.967 1.00 29.27 387 THR A C 1
ATOM 2924 O O . THR A 1 387 ? -14.494 40.874 9.736 1.00 29.27 387 THR A O 1
ATOM 2927 N N . GLY A 1 388 ? -12.822 40.140 11.055 1.00 24.70 388 GLY A N 1
ATOM 2928 C CA . GLY A 1 388 ? -12.815 41.251 12.004 1.00 24.70 388 GLY A CA 1
ATOM 2929 C C . GLY A 1 388 ? -11.398 41.460 12.527 1.00 24.70 388 GLY A C 1
ATOM 2930 O O . GLY A 1 388 ? -10.794 40.532 13.057 1.00 24.70 388 GLY A O 1
ATOM 2931 N N . SER A 1 389 ? -10.871 42.655 12.280 1.00 29.33 389 SER A N 1
ATOM 2932 C CA . SER A 1 389 ? -9.546 43.153 12.643 1.00 29.33 389 SER A CA 1
ATOM 2933 C C . SER A 1 389 ? -9.464 43.638 14.098 1.00 29.33 389 SER A C 1
ATOM 2935 O O . SER A 1 389 ? -10.488 43.825 14.750 1.00 29.33 389 SER A O 1
ATOM 2937 N N . ASP A 1 390 ? -8.221 43.919 14.513 1.00 28.14 390 ASP A N 1
ATOM 2938 C CA . ASP A 1 390 ? -7.749 44.646 15.712 1.00 28.14 390 ASP A CA 1
ATOM 2939 C C . ASP A 1 390 ? -7.434 43.742 16.926 1.00 28.14 390 ASP A C 1
ATOM 2941 O O . ASP A 1 390 ? -8.199 42.857 17.278 1.00 28.14 390 ASP A O 1
ATOM 2945 N N . GLY A 1 391 ? -6.299 43.841 17.627 1.00 26.78 391 GLY A N 1
ATOM 2946 C CA . GLY A 1 391 ? -5.268 44.874 17.697 1.00 26.78 391 GLY A CA 1
ATOM 2947 C C . GLY A 1 391 ? -4.024 44.389 18.472 1.00 26.78 391 GLY A C 1
ATOM 2948 O O . GLY A 1 391 ? -3.876 43.217 18.810 1.00 26.78 391 GLY A O 1
ATOM 2949 N N . ARG A 1 392 ? -3.092 45.320 18.676 1.00 28.55 392 ARG A N 1
ATOM 2950 C CA . ARG A 1 392 ? -1.638 45.167 18.883 1.00 28.55 392 ARG A CA 1
ATOM 2951 C C . ARG A 1 392 ? -1.198 45.166 20.366 1.00 28.55 392 ARG A C 1
ATOM 2953 O O . ARG A 1 392 ? -1.918 45.681 21.211 1.00 28.55 392 ARG A O 1
ATOM 2960 N N . ALA A 1 393 ? 0.076 44.779 20.563 1.00 27.48 393 ALA A N 1
ATOM 2961 C CA . ALA A 1 393 ? 0.998 44.965 21.712 1.00 27.48 393 ALA A CA 1
ATOM 2962 C C . ALA A 1 393 ? 1.001 43.832 22.760 1.00 27.48 393 ALA A C 1
ATOM 2964 O O . ALA A 1 393 ? -0.047 43.388 23.196 1.00 27.48 393 ALA A O 1
ATOM 2965 N N . GLY A 1 394 ? 2.124 43.291 23.242 1.00 24.52 394 GLY A N 1
ATOM 2966 C CA . GLY A 1 394 ? 3.558 43.562 23.097 1.00 24.52 394 GLY A CA 1
ATOM 2967 C C . GLY A 1 394 ? 4.275 42.779 24.218 1.00 24.52 394 GLY A C 1
ATOM 2968 O O . GLY A 1 394 ? 3.734 42.671 25.314 1.00 24.52 394 GLY A O 1
ATOM 2969 N N . GLY A 1 395 ? 5.446 42.188 23.964 1.00 25.31 395 GLY A N 1
ATOM 2970 C CA . GLY A 1 395 ? 6.190 41.455 24.998 1.00 25.31 395 GLY A CA 1
ATOM 2971 C C . GLY A 1 395 ? 7.365 40.658 24.435 1.00 25.31 395 GLY A C 1
ATOM 2972 O O . GLY A 1 395 ? 7.182 39.664 23.746 1.00 25.31 395 GLY A O 1
ATOM 2973 N N . THR A 1 396 ? 8.564 41.152 24.710 1.00 29.98 396 THR A N 1
ATOM 2974 C CA . THR A 1 396 ? 9.876 40.783 24.168 1.00 29.98 396 THR A CA 1
ATOM 2975 C C . THR A 1 396 ? 10.363 39.387 24.576 1.00 29.98 396 THR A C 1
ATOM 2977 O O . THR A 1 396 ? 10.417 39.078 25.764 1.00 29.98 396 THR A O 1
ATOM 2980 N N . GLY A 1 397 ? 10.827 38.594 23.607 1.00 27.28 397 GLY A N 1
ATOM 2981 C CA . GLY A 1 397 ? 11.600 37.365 23.807 1.00 27.28 397 GLY A CA 1
ATOM 2982 C C . GLY A 1 397 ? 12.371 37.046 22.527 1.00 27.28 397 GLY A C 1
ATOM 2983 O O . GLY A 1 397 ? 11.796 37.111 21.447 1.00 27.28 397 GLY A O 1
ATOM 2984 N N . SER A 1 398 ? 13.678 36.816 22.653 1.00 29.52 398 SER A N 1
ATOM 2985 C CA . SER A 1 398 ? 14.691 36.850 21.590 1.00 29.52 398 SER A CA 1
ATOM 2986 C C . SER A 1 398 ? 14.286 36.186 20.270 1.00 29.52 398 SER A C 1
ATOM 2988 O O . SER A 1 398 ? 14.009 34.987 20.225 1.00 29.52 398 SER A O 1
ATOM 2990 N N . ALA A 1 399 ? 14.354 36.979 19.201 1.00 33.41 399 ALA A N 1
ATOM 2991 C CA . ALA A 1 399 ? 14.313 36.539 17.819 1.00 33.41 399 ALA A CA 1
ATOM 2992 C C . ALA A 1 399 ? 15.471 35.564 17.542 1.00 33.41 399 ALA A C 1
ATOM 2994 O O . ALA A 1 399 ? 16.621 35.970 17.388 1.00 33.41 399 ALA A O 1
ATOM 2995 N N . GLY A 1 400 ? 15.147 34.271 17.514 1.00 31.78 400 GLY A N 1
ATOM 2996 C CA . GLY A 1 400 ? 15.846 33.320 16.662 1.00 31.78 400 GLY A CA 1
ATOM 2997 C C . GLY A 1 400 ? 15.430 33.600 15.224 1.00 31.78 400 GLY A C 1
ATOM 2998 O O . GLY A 1 400 ? 14.264 33.894 14.965 1.00 31.78 400 GLY A O 1
ATOM 2999 N N . THR A 1 401 ? 16.404 33.584 14.328 1.00 30.80 401 THR A N 1
ATOM 3000 C CA . THR A 1 401 ? 16.252 33.738 12.884 1.00 30.80 401 THR A CA 1
ATOM 3001 C C . THR A 1 401 ? 15.090 32.897 12.358 1.00 30.80 401 THR A C 1
ATOM 3003 O O . THR A 1 401 ? 15.026 31.690 12.581 1.00 30.80 401 THR A O 1
ATOM 3006 N N . ASP A 1 402 ? 14.157 33.582 11.707 1.00 38.03 402 ASP A N 1
ATOM 3007 C CA . ASP A 1 402 ? 12.987 33.031 11.038 1.00 38.03 402 ASP A CA 1
ATOM 3008 C C . ASP A 1 402 ? 13.472 32.258 9.796 1.00 38.03 402 ASP A C 1
ATOM 3010 O O . ASP A 1 402 ? 13.662 32.835 8.726 1.00 38.03 402 ASP A O 1
ATOM 3014 N N . ASP A 1 403 ? 13.746 30.959 9.953 1.00 38.06 403 ASP A N 1
ATOM 3015 C CA . ASP A 1 403 ? 13.917 30.023 8.834 1.00 38.06 403 ASP A CA 1
ATOM 3016 C C . ASP A 1 403 ? 12.534 29.780 8.206 1.00 38.06 403 ASP A C 1
ATOM 3018 O O . ASP A 1 403 ? 11.872 28.770 8.457 1.00 38.06 403 ASP A O 1
ATOM 3022 N N . GLY A 1 404 ? 12.071 30.749 7.412 1.00 45.62 404 GLY A N 1
ATOM 3023 C CA . GLY A 1 404 ? 10.742 30.772 6.787 1.00 45.62 404 GLY A CA 1
ATOM 3024 C C . GLY A 1 404 ? 10.451 29.651 5.778 1.00 45.62 404 GLY A C 1
ATOM 3025 O O . GLY A 1 404 ? 9.336 29.599 5.269 1.00 45.62 404 GLY A O 1
ATOM 3026 N N . ASP A 1 405 ? 11.405 28.752 5.522 1.00 62.28 405 ASP A N 1
ATOM 3027 C CA . ASP A 1 405 ? 11.321 27.687 4.509 1.00 62.28 405 ASP A CA 1
ATOM 3028 C C . ASP A 1 405 ? 11.236 26.262 5.088 1.00 62.28 405 ASP A C 1
ATOM 3030 O O . ASP A 1 405 ? 11.068 25.293 4.346 1.00 62.28 405 ASP A O 1
ATOM 3034 N N . SER A 1 406 ? 11.344 26.082 6.411 1.00 82.56 406 SER A N 1
ATOM 3035 C CA . SER A 1 406 ? 11.253 24.737 6.991 1.00 82.56 406 SER A CA 1
ATOM 3036 C C . SER A 1 406 ? 9.793 24.288 7.145 1.00 82.56 406 SER A C 1
ATOM 3038 O O . SER A 1 406 ? 9.017 24.954 7.839 1.00 82.56 406 SER A O 1
ATOM 3040 N N . PRO A 1 407 ? 9.395 23.116 6.604 1.00 91.12 407 PRO A N 1
ATOM 3041 C CA . PRO A 1 407 ? 8.068 22.565 6.859 1.00 91.12 407 PRO A CA 1
ATOM 3042 C C . PRO A 1 407 ? 7.911 22.115 8.319 1.00 91.12 407 PRO A C 1
ATOM 3044 O O . PRO A 1 407 ? 6.790 21.941 8.788 1.00 91.12 407 PRO A O 1
ATOM 3047 N N . LEU A 1 408 ? 8.997 21.924 9.077 1.00 95.56 408 LEU A N 1
ATOM 3048 C CA . LEU A 1 408 ? 8.920 21.536 10.484 1.00 95.56 408 LEU A CA 1
ATOM 3049 C C . LEU A 1 408 ? 8.441 22.712 11.342 1.00 95.56 408 LEU A C 1
ATOM 3051 O O . LEU A 1 408 ? 9.163 23.681 11.553 1.00 95.56 408 LEU A O 1
ATOM 3055 N N . ARG A 1 409 ? 7.245 22.590 11.921 1.00 95.19 409 ARG A N 1
ATOM 3056 C CA . ARG A 1 409 ? 6.682 23.604 12.818 1.00 95.19 409 ARG A CA 1
ATOM 3057 C C . ARG A 1 409 ? 7.144 23.411 14.257 1.00 95.19 409 ARG A C 1
ATOM 3059 O O . ARG A 1 409 ? 7.598 24.360 14.884 1.00 95.19 409 ARG A O 1
ATOM 3066 N N . PHE A 1 410 ? 7.011 22.193 14.789 1.00 97.44 410 PHE A N 1
ATOM 3067 C CA . PHE A 1 410 ? 7.364 21.879 16.177 1.00 97.44 410 PHE A CA 1
ATOM 3068 C C . PHE A 1 410 ? 7.944 20.470 16.308 1.00 97.44 410 PHE A C 1
ATOM 3070 O O . PHE A 1 410 ? 7.444 19.524 15.704 1.00 97.44 410 PHE A O 1
ATOM 3077 N N . THR A 1 411 ? 8.956 20.313 17.167 1.00 97.81 411 THR A N 1
ATOM 3078 C CA . THR A 1 411 ? 9.360 19.002 17.702 1.00 97.81 411 THR A CA 1
ATOM 3079 C C . THR A 1 411 ? 8.844 18.878 19.130 1.00 97.81 411 THR A C 1
ATOM 3081 O O . THR A 1 411 ? 9.287 19.606 20.017 1.00 97.81 411 THR A O 1
ATOM 3084 N N . LEU A 1 412 ? 7.916 17.952 19.347 1.00 98.00 412 LEU A N 1
ATOM 3085 C CA . LEU A 1 412 ? 7.258 17.701 20.623 1.00 98.00 412 LEU A CA 1
ATOM 3086 C C . LEU A 1 412 ? 8.112 16.719 21.432 1.00 98.00 412 LEU A C 1
ATOM 3088 O O . LEU A 1 412 ? 8.111 15.510 21.186 1.00 98.00 412 LEU A O 1
ATOM 3092 N N . LYS A 1 413 ? 8.902 17.267 22.361 1.00 95.75 413 LYS A N 1
ATOM 3093 C CA . LYS A 1 413 ? 9.814 16.512 23.231 1.00 95.75 413 LYS A CA 1
ATOM 3094 C C . LYS A 1 413 ? 9.199 16.315 24.610 1.00 95.75 413 LYS A C 1
ATOM 3096 O O . LYS A 1 413 ? 8.606 17.239 25.160 1.00 95.75 413 LYS A O 1
ATOM 3101 N N . GLY A 1 414 ? 9.397 15.134 25.188 1.00 93.88 414 GLY A N 1
ATOM 3102 C CA . GLY A 1 414 ? 8.982 14.839 26.559 1.00 93.88 414 GLY A CA 1
ATOM 3103 C C . GLY A 1 414 ? 8.786 13.354 26.841 1.00 93.88 414 GLY A C 1
ATOM 3104 O O . GLY A 1 414 ? 8.901 12.956 27.992 1.00 93.88 414 GLY A O 1
ATOM 3105 N N . HIS A 1 415 ? 8.517 12.544 25.817 1.00 97.44 415 HIS A N 1
ATOM 3106 C CA . HIS A 1 415 ? 8.503 11.092 25.962 1.00 97.44 415 HIS A CA 1
ATOM 3107 C C . HIS A 1 415 ? 9.927 10.532 26.083 1.00 97.44 415 HIS A C 1
ATOM 3109 O O . HIS A 1 415 ? 10.860 11.045 25.468 1.00 97.44 415 HIS A O 1
ATOM 3115 N N . GLU A 1 416 ? 10.087 9.483 26.891 1.00 95.81 416 GLU A N 1
ATOM 3116 C CA . GLU A 1 416 ? 11.392 8.851 27.168 1.00 95.81 416 GLU A CA 1
ATOM 3117 C C . GLU A 1 416 ? 11.644 7.602 26.312 1.00 95.81 416 GLU A C 1
ATOM 3119 O O . GLU A 1 416 ? 12.755 7.072 26.256 1.00 95.81 416 GLU A O 1
ATOM 3124 N N . LYS A 1 417 ? 10.597 7.109 25.648 1.00 97.06 417 LYS A N 1
ATOM 3125 C CA . LYS A 1 417 ? 10.614 5.938 24.768 1.00 97.06 417 LYS A CA 1
ATOM 3126 C C . LYS A 1 417 ? 9.770 6.214 23.527 1.00 97.06 417 LYS A C 1
ATOM 3128 O O . LYS A 1 417 ? 9.275 7.319 23.347 1.00 97.06 417 LYS A O 1
ATOM 3133 N N . TRP A 1 418 ? 9.636 5.206 22.668 1.00 97.06 418 TRP A N 1
ATOM 3134 C CA . TRP A 1 418 ? 8.959 5.290 21.375 1.00 97.06 418 TRP A CA 1
ATOM 3135 C C . TRP A 1 418 ? 7.568 5.904 21.484 1.00 97.06 418 TRP A C 1
ATOM 3137 O O . TRP A 1 418 ? 6.769 5.467 22.311 1.00 97.06 418 TRP A O 1
ATOM 3147 N N . VAL A 1 419 ? 7.275 6.857 20.599 1.00 98.00 419 VAL A N 1
ATOM 3148 C CA . VAL A 1 419 ? 5.916 7.358 20.397 1.00 98.00 419 VAL A CA 1
ATOM 3149 C C . VAL A 1 419 ? 5.262 6.491 19.326 1.00 98.00 419 VAL A C 1
ATOM 3151 O O . VAL A 1 419 ? 5.680 6.515 18.169 1.00 98.00 419 VAL A O 1
ATOM 3154 N N . GLU A 1 420 ? 4.267 5.699 19.718 1.00 94.00 420 GLU A N 1
ATOM 3155 C CA . GLU A 1 420 ? 3.640 4.693 18.849 1.00 94.00 420 GLU A CA 1
ATOM 3156 C C . GLU A 1 420 ? 2.502 5.288 18.009 1.00 94.00 420 GLU A C 1
ATOM 3158 O O . GLU A 1 420 ? 2.378 4.986 16.825 1.00 94.00 420 GLU A O 1
ATOM 3163 N N . SER A 1 421 ? 1.685 6.162 18.604 1.00 95.75 421 SER A N 1
ATOM 3164 C CA . SER A 1 421 ? 0.450 6.671 17.994 1.00 95.75 421 SER A CA 1
ATOM 3165 C C . SER A 1 421 ? 0.312 8.178 18.182 1.00 95.75 421 SER A C 1
ATOM 3167 O O . SER A 1 421 ? 0.660 8.717 19.235 1.00 95.75 421 SER A O 1
ATOM 3169 N N . VAL A 1 422 ? -0.266 8.840 17.176 1.00 97.94 422 VAL A N 1
ATOM 3170 C CA . VAL A 1 422 ? -0.704 10.245 17.220 1.00 97.94 422 VAL A CA 1
ATOM 3171 C C . VAL A 1 422 ? -2.161 10.367 16.789 1.00 97.94 422 VAL A C 1
ATOM 3173 O O . VAL A 1 422 ? -2.601 9.631 15.912 1.00 97.94 422 VAL A O 1
ATOM 3176 N N . ALA A 1 423 ? -2.895 11.311 17.377 1.00 98.12 423 ALA A N 1
ATOM 3177 C CA . ALA A 1 423 ? -4.248 11.662 16.950 1.00 98.12 423 ALA A CA 1
ATOM 3178 C C . ALA A 1 423 ? -4.521 13.149 17.207 1.00 98.12 4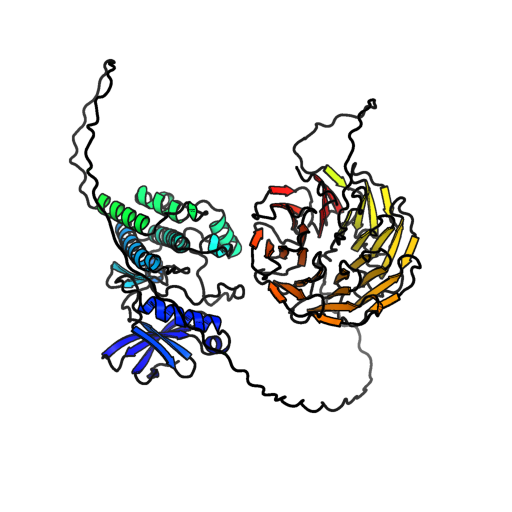23 ALA A C 1
ATOM 3180 O O . ALA A 1 423 ? -4.184 13.656 18.275 1.00 98.12 423 ALA A O 1
ATOM 3181 N N . PHE A 1 424 ? -5.140 13.844 16.253 1.00 98.19 424 PHE A N 1
ATOM 3182 C CA . PHE A 1 424 ? -5.677 15.186 16.484 1.00 98.19 424 PHE A CA 1
ATOM 3183 C C . PHE A 1 424 ? -7.068 15.106 17.118 1.00 98.19 424 PHE A C 1
ATOM 3185 O O . PHE A 1 424 ? -7.828 14.175 16.843 1.00 98.19 424 PHE A O 1
ATOM 3192 N N . SER A 1 425 ? -7.412 16.095 17.941 1.00 97.75 425 SER A N 1
ATOM 3193 C CA . SER A 1 425 ? -8.798 16.345 18.329 1.00 97.75 425 SER A CA 1
ATOM 3194 C C . SER A 1 425 ? -9.628 16.741 17.096 1.00 97.75 425 SER A C 1
ATOM 3196 O O . SER A 1 425 ? -9.066 17.268 16.132 1.00 97.75 425 SER A O 1
ATOM 3198 N N . PRO A 1 426 ? -10.958 16.530 17.101 1.00 94.19 426 PRO A N 1
ATOM 3199 C CA . PRO A 1 426 ? -11.822 16.844 15.955 1.00 94.19 426 PRO A CA 1
ATOM 3200 C C . PRO A 1 426 ? -11.793 18.314 15.510 1.00 94.19 426 PRO A C 1
ATOM 3202 O O . PRO A 1 426 ? -12.028 18.609 14.343 1.00 94.19 426 PRO A O 1
ATOM 3205 N N . ASP A 1 427 ? -11.478 19.236 16.422 1.00 93.31 427 ASP A N 1
ATOM 3206 C CA . ASP A 1 427 ? -11.293 20.667 16.140 1.00 93.31 427 ASP A CA 1
ATOM 3207 C C . ASP A 1 427 ? -9.858 21.034 15.705 1.00 93.31 427 ASP A C 1
ATOM 3209 O O . ASP A 1 427 ? -9.570 22.198 15.434 1.00 93.31 427 ASP A O 1
ATOM 3213 N N . GLY A 1 428 ? -8.937 20.065 15.681 1.00 95.44 428 GLY A N 1
ATOM 3214 C CA . GLY A 1 428 ? -7.524 20.244 15.347 1.00 95.44 428 GLY A CA 1
ATOM 3215 C C . GLY A 1 428 ? -6.696 21.000 16.390 1.00 95.44 428 GLY A C 1
ATOM 3216 O O . GLY A 1 428 ? -5.490 21.163 16.201 1.00 95.44 428 GLY A O 1
ATOM 3217 N N . ALA A 1 429 ? -7.290 21.461 17.495 1.00 96.38 429 ALA A N 1
ATOM 3218 C CA . ALA A 1 429 ? -6.611 22.323 18.460 1.00 96.38 429 ALA A CA 1
ATOM 3219 C C . ALA A 1 429 ? -5.605 21.567 19.343 1.00 96.38 429 ALA A C 1
ATOM 3221 O O . ALA A 1 429 ? -4.616 22.152 19.804 1.00 96.38 429 ALA A O 1
ATOM 3222 N N . THR A 1 430 ? -5.844 20.273 19.568 1.00 97.88 430 THR A N 1
ATOM 3223 C CA . THR A 1 430 ? -5.046 19.416 20.448 1.00 97.88 430 THR A CA 1
ATOM 3224 C C . THR A 1 430 ? -4.515 18.210 19.680 1.00 97.88 430 THR A C 1
ATOM 3226 O O . THR A 1 430 ? -5.239 17.570 18.926 1.00 97.88 430 THR A O 1
ATOM 3229 N N . LEU A 1 431 ? -3.248 17.866 19.893 1.00 98.56 431 LEU A N 1
ATOM 3230 C CA . LEU A 1 431 ? -2.659 16.601 19.460 1.00 98.56 431 LEU A CA 1
ATOM 3231 C C . LEU A 1 431 ? -2.455 15.705 20.684 1.00 98.56 431 LEU A C 1
ATOM 3233 O O . LEU A 1 431 ? -1.916 16.160 21.690 1.00 98.56 431 LEU A O 1
ATOM 3237 N N . ALA A 1 432 ? -2.835 14.436 20.592 1.00 98.75 432 ALA A N 1
ATOM 3238 C CA . ALA A 1 432 ? -2.490 13.401 21.557 1.00 98.75 432 ALA A CA 1
ATOM 3239 C C . ALA A 1 432 ? -1.359 12.514 21.022 1.00 98.75 432 ALA A C 1
ATOM 3241 O O . ALA A 1 432 ? -1.357 12.152 19.844 1.00 98.75 432 ALA A O 1
ATOM 3242 N N . THR A 1 433 ? -0.428 12.128 21.892 1.00 98.69 433 THR A N 1
ATOM 3243 C CA . THR A 1 433 ? 0.642 11.156 21.612 1.00 98.69 433 THR A CA 1
ATOM 3244 C C . THR A 1 433 ? 0.586 10.003 22.609 1.00 98.69 433 THR A C 1
ATOM 3246 O O . THR A 1 433 ? 0.355 10.236 23.793 1.00 98.69 433 THR A O 1
ATOM 3249 N N . ALA A 1 434 ? 0.815 8.772 22.151 1.00 98.31 434 ALA A N 1
ATOM 3250 C CA . ALA A 1 434 ? 0.924 7.566 22.980 1.00 98.31 434 ALA A CA 1
ATOM 3251 C C . ALA A 1 434 ? 2.362 7.041 22.976 1.00 98.31 434 ALA A C 1
ATOM 3253 O O . ALA A 1 434 ? 2.965 6.971 21.903 1.00 98.31 434 ALA A O 1
ATOM 3254 N N . SER A 1 435 ? 2.900 6.652 24.133 1.00 98.50 435 SER A N 1
ATOM 3255 C CA . SER A 1 435 ? 4.297 6.234 24.247 1.00 98.50 435 SER A CA 1
ATOM 3256 C C . SER A 1 435 ? 4.511 4.958 25.050 1.00 98.50 435 SER A C 1
ATOM 3258 O O . SER A 1 435 ? 3.807 4.633 26.011 1.00 98.50 435 SER A O 1
ATOM 3260 N N . TRP A 1 436 ? 5.589 4.265 24.696 1.00 98.00 436 TRP A N 1
ATOM 3261 C CA . TRP A 1 436 ? 6.100 3.098 25.407 1.00 98.00 436 TRP A CA 1
ATOM 3262 C C . TRP A 1 436 ? 6.682 3.434 26.790 1.00 98.00 436 TRP A C 1
ATOM 3264 O O . TRP A 1 436 ? 7.026 2.531 27.554 1.00 98.00 436 TRP A O 1
ATOM 3274 N N . ASP A 1 437 ? 6.796 4.715 27.146 1.00 97.88 437 ASP A N 1
ATOM 3275 C CA . ASP A 1 437 ? 7.116 5.146 28.515 1.00 97.88 437 ASP A CA 1
ATOM 3276 C C . ASP A 1 437 ? 5.942 4.986 29.494 1.00 97.88 437 ASP A C 1
ATOM 3278 O O . ASP A 1 437 ? 6.106 5.205 30.691 1.00 97.88 437 ASP A O 1
ATOM 3282 N N . GLY A 1 438 ? 4.779 4.546 29.005 1.00 97.12 438 GLY A N 1
ATOM 3283 C CA . GLY A 1 438 ? 3.590 4.319 29.820 1.00 97.12 438 GLY A CA 1
ATOM 3284 C C . GLY A 1 438 ? 2.733 5.566 30.021 1.00 97.12 438 GLY A C 1
ATOM 3285 O O . GLY A 1 438 ? 1.787 5.536 30.808 1.00 97.12 438 GLY A O 1
ATOM 3286 N N . THR A 1 439 ? 3.014 6.643 29.286 1.00 98.50 439 THR A N 1
ATOM 3287 C CA . THR A 1 439 ? 2.213 7.868 29.290 1.00 98.50 439 THR A CA 1
ATOM 3288 C C . THR A 1 439 ? 1.601 8.146 27.921 1.00 98.50 439 THR A C 1
ATOM 3290 O O . THR A 1 439 ? 2.133 7.772 26.871 1.00 98.50 439 THR A O 1
ATOM 3293 N N . ALA A 1 440 ? 0.474 8.852 27.934 1.00 98.62 440 ALA A N 1
ATOM 3294 C CA . ALA A 1 440 ? 0.044 9.646 26.792 1.00 98.62 440 ALA A CA 1
ATOM 3295 C C . ALA A 1 440 ? 0.251 11.132 27.107 1.00 98.62 440 ALA A C 1
ATOM 3297 O O . ALA A 1 440 ? 0.279 11.521 28.274 1.00 98.62 440 ALA A O 1
ATOM 3298 N N . ARG A 1 441 ? 0.413 11.979 26.093 1.00 98.62 441 ARG A N 1
ATOM 3299 C CA . ARG A 1 441 ? 0.563 13.431 26.279 1.00 98.62 441 ARG A CA 1
ATOM 3300 C C . ARG A 1 441 ? -0.367 14.194 25.357 1.00 98.62 441 ARG A C 1
ATOM 3302 O O . ARG A 1 441 ? -0.607 13.775 24.230 1.00 98.62 441 ARG A O 1
ATOM 3309 N N . LEU A 1 442 ? -0.868 15.318 25.855 1.00 98.69 442 LEU A N 1
ATOM 3310 C CA . LEU A 1 442 ? -1.673 16.278 25.114 1.00 98.69 442 LEU A CA 1
ATOM 3311 C C . LEU A 1 442 ? -0.826 17.506 24.798 1.00 98.69 442 LEU A C 1
ATOM 3313 O O . LEU A 1 442 ? -0.126 18.024 25.669 1.00 98.69 442 LEU A O 1
ATOM 3317 N N . TRP A 1 443 ? -0.925 17.994 23.570 1.00 98.50 443 TRP A N 1
ATOM 3318 C CA . TRP A 1 443 ? -0.157 19.122 23.057 1.00 98.50 443 TRP A CA 1
ATOM 3319 C C . TRP A 1 443 ? -1.090 20.108 22.381 1.00 98.50 443 TRP A C 1
ATOM 3321 O O . TRP A 1 443 ? -1.996 19.716 21.652 1.00 98.50 443 TRP A O 1
ATOM 3331 N N . ASN A 1 444 ? -0.837 21.396 22.558 1.00 97.88 444 ASN A N 1
ATOM 3332 C CA . ASN A 1 444 ? -1.525 22.417 21.792 1.00 97.88 444 ASN A CA 1
ATOM 3333 C C . ASN A 1 444 ? -0.942 22.450 20.370 1.00 97.88 444 ASN A C 1
ATOM 3335 O O . ASN A 1 444 ? 0.229 22.783 20.186 1.00 97.88 444 ASN A O 1
ATOM 3339 N N . ALA A 1 445 ? -1.747 22.135 19.356 1.00 96.31 445 ALA A N 1
ATOM 3340 C CA . ALA A 1 445 ? -1.276 22.020 17.974 1.00 96.31 445 ALA A CA 1
ATOM 3341 C C . ALA A 1 445 ? -0.798 23.360 17.383 1.00 96.31 445 ALA A C 1
ATOM 3343 O O . ALA A 1 445 ? 0.099 23.400 16.539 1.00 96.31 445 ALA A O 1
ATOM 3344 N N . LYS A 1 446 ? -1.355 24.484 17.855 1.00 95.19 446 LYS A N 1
ATOM 3345 C CA . LYS A 1 446 ? -1.034 25.826 17.349 1.00 95.19 446 LYS A CA 1
ATOM 3346 C C . LYS A 1 446 ? 0.357 26.297 17.773 1.00 95.19 446 LYS A C 1
ATOM 3348 O O . LYS A 1 446 ? 1.015 26.994 16.995 1.00 95.19 446 LYS A O 1
ATOM 3353 N N . ASN A 1 447 ? 0.790 25.966 18.989 1.00 95.69 447 ASN A N 1
ATOM 3354 C CA . ASN A 1 447 ? 2.041 26.475 19.566 1.00 95.69 447 ASN A CA 1
ATOM 3355 C C . ASN A 1 447 ? 3.023 25.390 20.049 1.00 95.69 447 ASN A C 1
ATOM 3357 O O . ASN A 1 447 ? 4.086 25.735 20.559 1.00 95.69 447 ASN A O 1
ATOM 3361 N N . GLY A 1 448 ? 2.673 24.108 19.920 1.00 96.19 448 GLY A N 1
ATOM 3362 C CA . GLY A 1 448 ? 3.515 22.969 20.289 1.00 96.19 448 GLY A CA 1
ATOM 3363 C C . GLY A 1 448 ? 3.735 22.783 21.793 1.00 96.19 448 GLY A C 1
ATOM 3364 O O . GLY A 1 448 ? 4.527 21.927 22.185 1.00 96.19 448 GLY A O 1
ATOM 3365 N N . LYS A 1 449 ? 3.077 23.569 22.656 1.00 97.12 449 LYS A N 1
ATOM 3366 C CA . LYS A 1 449 ? 3.262 23.473 24.110 1.00 97.12 449 LYS A CA 1
ATOM 3367 C C . LYS A 1 449 ? 2.523 22.257 24.682 1.00 97.12 449 LYS A C 1
ATOM 3369 O O . LYS A 1 449 ? 1.404 21.977 24.242 1.00 97.12 449 LYS A O 1
ATOM 3374 N N . PRO A 1 450 ? 3.101 21.560 25.677 1.00 97.06 450 PRO A N 1
ATOM 3375 C CA . PRO A 1 450 ? 2.394 20.507 26.394 1.00 97.06 450 PRO A CA 1
ATOM 3376 C C . PRO A 1 450 ? 1.193 21.097 27.145 1.00 97.06 450 PRO A C 1
ATOM 3378 O O . PRO A 1 450 ? 1.294 22.157 27.761 1.00 97.06 450 PRO A O 1
ATOM 3381 N N . VAL A 1 451 ? 0.063 20.399 27.078 1.00 96.94 451 VAL A N 1
ATOM 3382 C CA . VAL A 1 451 ? -1.179 20.705 27.802 1.00 96.94 451 VAL A CA 1
ATOM 3383 C C . VAL A 1 451 ? -1.274 19.839 29.053 1.00 96.94 451 VAL A C 1
ATOM 3385 O O . VAL A 1 451 ? -1.505 20.362 30.138 1.00 96.94 451 VAL A O 1
ATOM 3388 N N . ALA A 1 452 ? -1.060 18.527 28.915 1.00 97.75 452 ALA A N 1
ATOM 3389 C CA . ALA A 1 452 ? -1.092 17.579 30.025 1.00 97.75 452 ALA A CA 1
ATOM 3390 C C . ALA A 1 452 ? -0.260 16.323 29.720 1.00 97.75 452 ALA A C 1
ATOM 3392 O O . ALA A 1 452 ? -0.137 15.916 28.562 1.00 97.75 452 ALA A O 1
ATOM 3393 N N . THR A 1 453 ? 0.254 15.683 30.771 1.00 98.31 453 THR A N 1
ATOM 3394 C CA . THR A 1 453 ? 0.809 14.322 30.724 1.00 98.31 453 THR A CA 1
ATOM 3395 C C . THR A 1 453 ? -0.163 13.393 31.444 1.00 98.31 453 THR A C 1
ATOM 3397 O O . THR A 1 453 ? -0.518 13.630 32.595 1.00 98.31 453 THR A O 1
ATOM 3400 N N . LEU A 1 454 ? -0.614 12.352 30.753 1.00 98.44 454 LEU A N 1
ATOM 3401 C CA . LEU A 1 454 ? -1.626 11.409 31.216 1.00 98.44 454 LEU A CA 1
ATOM 3402 C C . LEU A 1 454 ? -0.929 10.204 31.850 1.00 98.44 454 LEU A C 1
ATOM 3404 O O . LEU A 1 454 ? -0.541 9.251 31.168 1.00 98.44 454 LEU A O 1
ATOM 3408 N N . GLU A 1 455 ? -0.724 10.285 33.162 1.00 97.50 455 GLU A N 1
ATOM 3409 C CA . GLU A 1 455 ? 0.015 9.289 33.936 1.00 97.50 455 GLU A CA 1
ATOM 3410 C C . GLU A 1 455 ? -0.894 8.244 34.587 1.00 97.50 455 GLU A C 1
ATOM 3412 O O . GLU A 1 455 ? -2.006 8.519 35.041 1.00 97.50 455 GLU A O 1
ATOM 3417 N N . GLY A 1 456 ? -0.379 7.019 34.703 1.00 95.62 456 GLY A N 1
ATOM 3418 C CA . GLY A 1 456 ? -0.940 5.996 35.582 1.00 95.62 456 GLY A CA 1
ATOM 3419 C C . GLY A 1 456 ? -1.109 4.620 34.951 1.00 95.62 456 GLY A C 1
ATOM 3420 O O . GLY A 1 456 ? -1.378 3.672 35.696 1.00 95.62 456 GLY A O 1
ATOM 3421 N N . HIS A 1 457 ? -0.964 4.477 33.630 1.00 97.94 457 HIS A N 1
ATOM 3422 C CA . HIS A 1 457 ? -0.796 3.160 33.008 1.00 97.94 457 HIS A CA 1
ATOM 3423 C C . HIS A 1 457 ? 0.474 2.476 33.533 1.00 97.94 457 HIS A C 1
ATOM 3425 O O . HIS A 1 457 ? 1.445 3.132 33.903 1.00 97.94 457 HIS A O 1
ATOM 3431 N N . ARG A 1 458 ? 0.445 1.142 33.623 1.00 97.19 458 ARG A N 1
ATOM 3432 C CA . ARG A 1 458 ? 1.556 0.326 34.161 1.00 97.19 458 ARG A CA 1
ATOM 3433 C C . ARG A 1 458 ? 2.370 -0.389 33.083 1.00 97.19 458 ARG A C 1
ATOM 3435 O O . ARG A 1 458 ? 3.269 -1.159 33.407 1.00 97.19 458 ARG A O 1
ATOM 3442 N N . GLY A 1 459 ? 2.027 -0.159 31.825 1.00 96.62 459 GLY A N 1
ATOM 3443 C CA . GLY A 1 459 ? 2.708 -0.675 30.647 1.00 96.62 459 GLY A CA 1
ATOM 3444 C C . GLY A 1 459 ? 2.652 0.363 29.536 1.00 96.62 459 GLY A C 1
ATOM 3445 O O . GLY A 1 459 ? 2.082 1.438 29.716 1.00 96.62 459 GLY A O 1
ATOM 3446 N N . GLU A 1 460 ? 3.221 0.028 28.385 1.00 97.88 460 GLU A N 1
ATOM 3447 C CA . GLU A 1 460 ? 3.287 0.888 27.204 1.00 97.88 460 GLU A CA 1
ATOM 3448 C C . GLU A 1 460 ? 1.894 1.409 26.829 1.00 97.88 460 GLU A C 1
ATOM 3450 O O . GLU A 1 460 ? 0.931 0.644 26.853 1.00 97.88 460 GLU A O 1
ATOM 3455 N N . VAL A 1 461 ? 1.750 2.687 26.474 1.00 98.44 461 VAL A N 1
ATOM 3456 C CA . VAL A 1 461 ? 0.513 3.192 25.861 1.00 98.44 461 VAL A CA 1
ATOM 3457 C C . VAL A 1 461 ? 0.670 3.060 24.352 1.00 98.44 461 VAL A C 1
ATOM 3459 O O . VAL A 1 461 ? 1.563 3.661 23.760 1.00 98.44 461 VAL A O 1
ATOM 3462 N N . ILE A 1 462 ? -0.175 2.232 23.742 1.00 96.81 462 ILE A N 1
ATOM 3463 C CA . ILE A 1 462 ? -0.023 1.785 22.350 1.00 96.81 462 ILE A CA 1
ATOM 3464 C C . ILE A 1 462 ? -0.928 2.594 21.417 1.00 96.81 462 ILE A C 1
ATOM 3466 O O . ILE A 1 462 ? -0.540 2.914 20.298 1.00 96.81 462 ILE A O 1
ATOM 3470 N N . SER A 1 463 ? -2.129 2.957 21.874 1.00 96.69 463 SER A N 1
ATOM 3471 C CA . SER A 1 463 ? -3.146 3.597 21.034 1.00 96.69 463 SER A CA 1
ATOM 3472 C C . SER A 1 463 ? -3.851 4.732 21.773 1.00 96.69 463 SER A C 1
ATOM 3474 O O . SER A 1 463 ? -4.087 4.643 22.982 1.00 96.69 463 SER A O 1
ATOM 3476 N N . VAL A 1 464 ? -4.177 5.793 21.032 1.00 98.12 464 VAL A N 1
ATOM 3477 C CA . VAL A 1 464 ? -4.937 6.968 21.481 1.00 98.12 464 VAL A CA 1
ATOM 3478 C C . VAL A 1 464 ? -6.047 7.285 20.484 1.00 98.12 464 VAL A C 1
ATOM 3480 O O . VAL A 1 464 ? -5.816 7.227 19.279 1.00 98.12 464 VAL A O 1
ATOM 3483 N N . ALA A 1 465 ? -7.223 7.671 20.979 1.00 98.25 465 ALA A N 1
ATOM 3484 C CA . ALA A 1 465 ? -8.331 8.141 20.147 1.00 98.25 465 ALA A CA 1
ATOM 3485 C C . ALA A 1 465 ? -9.164 9.195 20.886 1.00 98.25 465 ALA A C 1
ATOM 3487 O O . ALA A 1 465 ? -9.518 8.998 22.048 1.00 98.25 465 ALA A O 1
ATOM 3488 N N . PHE A 1 466 ? -9.500 10.300 20.221 1.00 98.19 466 PHE A N 1
ATOM 3489 C CA . PHE A 1 466 ?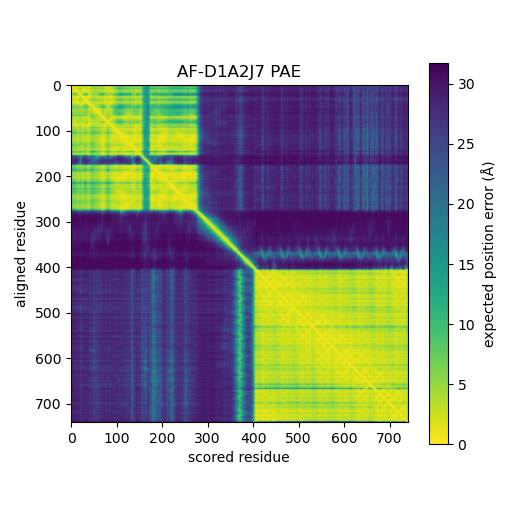 -10.467 11.264 20.748 1.00 98.19 466 PHE A CA 1
ATOM 3490 C C . PHE A 1 466 ? -11.901 10.789 20.498 1.00 98.19 466 PHE A C 1
ATOM 3492 O O . PHE A 1 466 ? -12.182 10.138 19.489 1.00 98.19 466 PHE A O 1
ATOM 3499 N N . SER A 1 467 ? -12.815 11.137 21.402 1.00 97.19 467 SER A N 1
ATOM 3500 C CA . SER A 1 467 ? -14.249 11.074 21.134 1.00 97.19 467 SER A CA 1
ATOM 3501 C C . SER A 1 467 ? -14.625 12.062 20.017 1.00 97.19 467 SER A C 1
ATOM 3503 O O . SER A 1 467 ? -13.939 13.073 19.844 1.00 97.19 467 SER A O 1
ATOM 3505 N N . PRO A 1 468 ? -15.716 11.823 19.264 1.00 94.44 468 PRO A N 1
ATOM 3506 C CA . PRO A 1 468 ? -16.130 12.699 18.161 1.00 94.44 468 PRO A CA 1
ATOM 3507 C C . PRO A 1 468 ? -16.442 14.147 18.571 1.00 94.44 468 PRO A C 1
ATOM 3509 O O . PRO A 1 468 ? -16.308 15.056 17.759 1.00 94.44 468 PRO A O 1
ATOM 3512 N N . ASP A 1 469 ? -16.827 14.374 19.829 1.00 94.31 469 ASP A N 1
ATOM 3513 C CA . ASP A 1 469 ? -17.024 15.711 20.408 1.00 94.31 469 ASP A CA 1
ATOM 3514 C C . ASP A 1 469 ? -15.723 16.359 20.923 1.00 94.31 469 ASP A C 1
ATOM 3516 O O . ASP A 1 469 ? -15.732 17.501 21.378 1.00 94.31 469 ASP A O 1
ATOM 3520 N N . GLY A 1 470 ? -14.603 15.630 20.884 1.00 95.69 470 GLY A N 1
ATOM 3521 C CA . GLY A 1 470 ? -13.293 16.064 21.361 1.00 95.69 470 GLY A CA 1
ATOM 3522 C C . GLY A 1 470 ? -13.157 16.176 22.880 1.00 95.69 470 GLY A C 1
ATOM 3523 O O . GLY A 1 470 ? -12.082 16.534 23.352 1.00 95.69 470 GLY A O 1
ATOM 3524 N N . ALA A 1 471 ? -14.199 15.877 23.661 1.00 96.06 471 ALA A N 1
ATOM 3525 C CA . ALA A 1 471 ? -14.197 16.087 25.109 1.00 96.06 471 ALA A CA 1
ATOM 3526 C C . ALA A 1 471 ? -13.422 15.005 25.878 1.00 96.06 471 ALA A C 1
ATOM 3528 O O . ALA A 1 471 ? -12.904 15.263 26.970 1.00 96.06 471 ALA A O 1
ATOM 3529 N N . THR A 1 472 ? -13.330 13.801 25.315 1.00 97.00 472 THR A N 1
ATOM 3530 C CA . THR A 1 472 ? -12.710 12.635 25.946 1.00 97.00 472 THR A CA 1
ATOM 3531 C C . THR A 1 472 ? -11.585 12.090 25.074 1.00 97.00 472 THR A C 1
ATOM 3533 O O . THR A 1 472 ? -11.736 11.950 23.865 1.00 97.00 472 THR A O 1
ATOM 3536 N N . LEU A 1 473 ? -10.461 11.724 25.686 1.00 98.44 473 LEU A N 1
ATOM 3537 C CA . LEU A 1 473 ? -9.427 10.907 25.055 1.00 98.44 473 LEU A CA 1
ATOM 3538 C C . LEU A 1 473 ? -9.487 9.490 25.629 1.00 98.44 473 LEU A C 1
ATOM 3540 O O . LEU A 1 473 ? -9.516 9.324 26.844 1.00 98.44 473 LEU A O 1
ATOM 3544 N N . ALA A 1 474 ? -9.457 8.469 24.779 1.00 98.56 474 ALA A N 1
ATOM 3545 C CA . ALA A 1 474 ? -9.228 7.086 25.171 1.00 98.56 474 ALA A CA 1
ATOM 3546 C C . ALA A 1 474 ? -7.763 6.694 24.945 1.00 98.56 474 ALA A C 1
ATOM 3548 O O . ALA A 1 474 ? -7.187 7.020 23.908 1.00 98.56 474 ALA A O 1
ATOM 3549 N N . THR A 1 475 ? -7.179 5.948 25.882 1.00 98.75 475 THR A N 1
ATOM 3550 C CA . THR A 1 475 ? -5.861 5.307 25.746 1.00 98.75 475 THR A CA 1
ATOM 3551 C C . THR A 1 475 ? -5.985 3.797 25.912 1.00 98.75 475 THR A C 1
ATOM 3553 O O . THR A 1 475 ? -6.724 3.335 26.779 1.00 98.75 475 THR A O 1
ATOM 3556 N N . GLY A 1 476 ? -5.249 3.021 25.115 1.00 98.19 476 GLY A N 1
ATOM 3557 C CA . GLY A 1 476 ? -5.088 1.570 25.272 1.00 98.19 476 GLY A CA 1
ATOM 3558 C C . GLY A 1 476 ? -3.643 1.206 25.604 1.00 98.19 476 GLY A C 1
ATOM 3559 O O . GLY A 1 476 ? -2.721 1.768 25.009 1.00 98.19 476 GLY A O 1
ATOM 3560 N N . SER A 1 477 ? -3.437 0.286 26.553 1.00 98.44 477 SER A N 1
ATOM 3561 C CA . SER A 1 477 ? -2.104 -0.021 27.084 1.00 98.44 477 SER A CA 1
ATOM 3562 C C . SER A 1 477 ? -1.740 -1.508 27.094 1.00 98.44 477 SER A C 1
ATOM 3564 O O . SER A 1 477 ? -2.593 -2.399 27.167 1.00 98.44 477 SER A O 1
ATOM 3566 N N . GLY A 1 478 ? -0.428 -1.763 27.094 1.00 97.62 478 GLY A N 1
ATOM 3567 C CA . GLY A 1 478 ? 0.221 -3.035 27.394 1.00 97.62 478 GLY A CA 1
ATOM 3568 C C . GLY A 1 478 ? -0.160 -3.634 28.752 1.00 97.62 478 GLY A C 1
ATOM 3569 O O . GLY A 1 478 ? -0.067 -4.847 28.924 1.00 97.62 478 GLY A O 1
ATOM 3570 N N . ASP A 1 479 ? -0.675 -2.825 29.685 1.00 98.06 479 ASP A N 1
ATOM 3571 C CA . ASP A 1 479 ? -1.192 -3.300 30.976 1.00 98.06 479 ASP A CA 1
ATOM 3572 C C . ASP A 1 479 ? -2.578 -3.974 30.902 1.00 98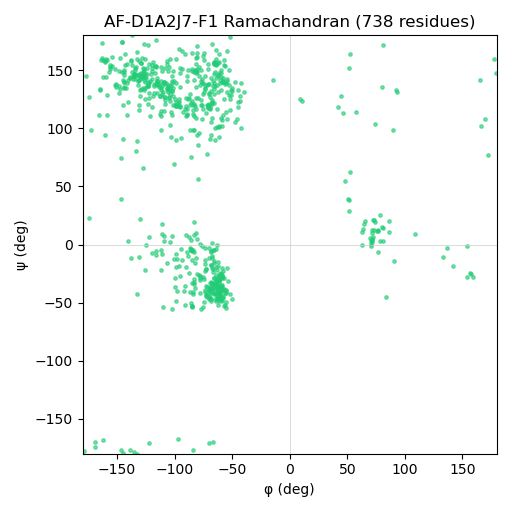.06 479 ASP A C 1
ATOM 3574 O O . ASP A 1 479 ? -3.095 -4.438 31.920 1.00 98.06 479 ASP A O 1
ATOM 3578 N N . GLY A 1 480 ? -3.180 -4.044 29.709 1.00 97.25 480 GLY A N 1
ATOM 3579 C CA . GLY A 1 480 ? -4.491 -4.657 29.486 1.00 97.25 480 GLY A CA 1
ATOM 3580 C C . GLY A 1 480 ? -5.673 -3.797 29.937 1.00 97.25 480 GLY A C 1
ATOM 3581 O O . GLY A 1 480 ? -6.803 -4.286 30.004 1.00 97.25 480 GLY A O 1
ATOM 3582 N N . THR A 1 481 ? -5.445 -2.519 30.241 1.00 98.44 481 THR A N 1
ATOM 3583 C CA . THR A 1 481 ? -6.503 -1.553 30.548 1.00 98.44 481 THR A CA 1
ATOM 3584 C C . THR A 1 481 ? -6.633 -0.509 29.451 1.00 98.44 481 THR A C 1
ATOM 3586 O O . THR A 1 481 ? -5.659 -0.144 28.786 1.00 98.44 481 THR A O 1
ATOM 3589 N N . ALA A 1 482 ? -7.860 -0.025 29.270 1.00 98.50 482 ALA A N 1
ATOM 3590 C CA . ALA A 1 482 ? -8.105 1.224 28.568 1.00 98.50 482 ALA A CA 1
ATOM 3591 C C . ALA A 1 482 ? -8.469 2.302 29.591 1.00 98.50 482 ALA A C 1
ATOM 3593 O O . ALA A 1 482 ? -9.045 1.997 30.638 1.00 98.50 482 ALA A O 1
ATOM 3594 N N . ARG A 1 483 ? -8.134 3.560 29.321 1.00 98.44 483 ARG A N 1
ATOM 3595 C CA . ARG A 1 483 ? -8.496 4.687 30.189 1.00 98.44 483 ARG A CA 1
ATOM 3596 C C . ARG A 1 483 ? -9.152 5.789 29.389 1.00 98.44 483 ARG A C 1
ATOM 3598 O O . ARG A 1 483 ? -8.771 6.018 28.248 1.00 98.44 483 ARG A O 1
ATOM 3605 N N . LEU A 1 484 ? -10.128 6.446 30.005 1.00 98.19 484 LEU A N 1
ATOM 3606 C CA . LEU A 1 484 ? -10.753 7.647 29.467 1.00 98.19 484 LEU A CA 1
ATOM 3607 C C . LEU A 1 484 ? -10.282 8.852 30.265 1.00 98.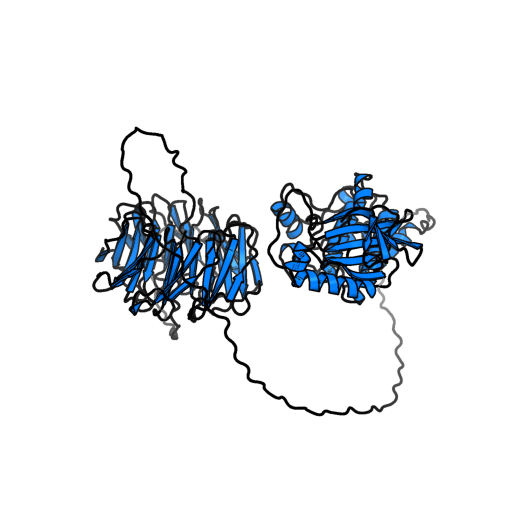19 484 LEU A C 1
ATOM 3609 O O . LEU A 1 484 ? -10.277 8.816 31.496 1.00 98.19 484 LEU A O 1
ATOM 3613 N N . TRP A 1 485 ? -9.921 9.909 29.559 1.00 98.31 485 TRP A N 1
ATOM 3614 C CA . TRP A 1 485 ? -9.356 11.130 30.110 1.00 98.31 485 TRP A CA 1
ATOM 3615 C C . TRP A 1 485 ? -10.152 12.321 29.619 1.00 98.31 485 TRP A C 1
ATOM 3617 O O . TRP A 1 485 ? -10.605 12.340 28.475 1.00 98.31 485 TRP A O 1
ATOM 3627 N N . ASN A 1 486 ? -10.275 13.340 30.452 1.00 97.25 486 ASN A N 1
ATOM 3628 C CA . ASN A 1 486 ? -10.797 14.619 30.018 1.00 97.25 486 ASN A CA 1
ATOM 3629 C C . ASN A 1 486 ? -9.753 15.294 29.115 1.00 97.25 486 ASN A C 1
ATOM 3631 O O . ASN A 1 486 ? -8.634 15.581 29.538 1.00 97.25 486 ASN A O 1
ATOM 3635 N N . ALA A 1 487 ? -10.119 15.551 27.862 1.00 95.62 487 ALA A N 1
ATOM 3636 C CA . ALA A 1 487 ? -9.211 16.087 26.852 1.00 95.62 487 ALA A CA 1
ATOM 3637 C C . ALA A 1 487 ? -8.735 17.521 27.141 1.00 95.62 487 ALA A C 1
ATOM 3639 O O . ALA A 1 487 ? -7.716 17.953 26.608 1.00 95.62 487 ALA A O 1
ATOM 3640 N N . LYS A 1 488 ? -9.460 18.280 27.970 1.00 93.81 488 LYS A N 1
ATOM 3641 C CA . LYS A 1 488 ? -9.149 19.684 28.256 1.00 93.81 488 LYS A CA 1
ATOM 3642 C C . LYS A 1 488 ? -8.096 19.839 29.350 1.00 93.81 488 LYS A C 1
ATOM 3644 O O . LYS A 1 488 ? -7.261 20.735 29.259 1.00 93.81 488 LYS A O 1
ATOM 3649 N N . ASN A 1 489 ? -8.170 19.024 30.401 1.00 92.62 489 ASN A N 1
ATOM 3650 C CA . ASN A 1 489 ? -7.310 19.152 31.584 1.00 92.62 489 ASN A CA 1
ATOM 3651 C C . ASN A 1 489 ? -6.443 17.911 31.862 1.00 92.62 489 ASN A C 1
ATOM 3653 O O . ASN A 1 489 ? -5.567 17.973 32.719 1.00 92.62 489 ASN A O 1
ATOM 3657 N N . GLY A 1 490 ? -6.651 16.810 31.137 1.00 96.12 490 GLY A N 1
ATOM 3658 C CA . GLY A 1 490 ? -5.895 15.570 31.287 1.00 96.12 490 GLY A CA 1
ATOM 3659 C C . GLY A 1 490 ? -6.260 14.733 32.513 1.00 96.12 490 GLY A C 1
ATOM 3660 O O . GLY A 1 490 ? -5.540 13.792 32.841 1.00 96.12 490 GLY A O 1
ATOM 3661 N N . GLU A 1 491 ? -7.360 15.038 33.201 1.00 97.44 491 GLU A N 1
ATOM 3662 C CA . GLU A 1 491 ? -7.795 14.250 34.354 1.00 97.44 491 GLU A CA 1
ATOM 3663 C C . GLU A 1 491 ? -8.314 12.874 33.927 1.00 97.44 491 GLU A C 1
ATOM 3665 O O . GLU A 1 491 ? -9.054 12.737 32.948 1.00 97.44 491 GLU A O 1
ATOM 3670 N N . LEU A 1 492 ? -7.947 11.841 34.687 1.00 97.69 492 LEU A N 1
ATOM 3671 C CA . LEU A 1 492 ? -8.471 10.493 34.501 1.00 97.69 492 LEU A CA 1
ATOM 3672 C C . LEU A 1 492 ? -9.957 10.458 34.877 1.00 97.69 492 LEU A C 1
ATOM 3674 O O . LEU A 1 492 ? -10.308 10.687 36.032 1.00 97.69 492 LEU A O 1
ATOM 3678 N N . ILE A 1 493 ? -10.812 10.100 33.923 1.00 95.94 493 ILE A N 1
ATOM 3679 C CA . ILE A 1 493 ? -12.249 9.902 34.145 1.00 95.94 493 ILE A CA 1
ATOM 3680 C C . ILE A 1 493 ? -12.493 8.481 34.655 1.00 95.94 493 ILE A C 1
ATOM 3682 O O . ILE A 1 493 ? -13.122 8.282 35.692 1.00 95.94 493 ILE A O 1
ATOM 3686 N N . ILE A 1 494 ? -11.991 7.473 33.933 1.00 95.81 494 ILE A N 1
ATOM 3687 C CA . ILE A 1 494 ? -12.233 6.065 34.269 1.00 95.81 494 ILE A CA 1
ATOM 3688 C C . ILE A 1 494 ? -11.121 5.145 33.758 1.00 95.81 494 ILE A C 1
ATOM 3690 O O . ILE A 1 494 ? -10.450 5.424 32.765 1.00 95.81 494 ILE A O 1
ATOM 3694 N N . THR A 1 495 ? -10.945 4.005 34.431 1.00 97.50 495 THR A N 1
ATOM 3695 C CA . THR A 1 495 ? -10.134 2.874 33.961 1.00 97.50 495 THR A CA 1
ATOM 3696 C C . THR A 1 495 ? -11.034 1.685 33.634 1.00 97.50 495 THR A C 1
ATOM 3698 O O . THR A 1 495 ? -11.634 1.090 34.529 1.00 97.50 495 THR A O 1
ATOM 3701 N N . LEU A 1 496 ? -11.073 1.303 32.361 1.00 97.81 496 LEU A N 1
ATOM 3702 C CA . LEU A 1 496 ? -11.790 0.143 31.843 1.00 97.81 496 LEU A CA 1
ATOM 3703 C C . LEU A 1 496 ? -10.916 -1.106 32.000 1.00 97.81 496 LEU A C 1
ATOM 3705 O O . LEU A 1 496 ? -9.868 -1.248 31.363 1.00 97.81 496 LEU A O 1
ATOM 3709 N N . LYS A 1 497 ? -11.342 -2.017 32.879 1.00 96.75 497 LYS A N 1
ATOM 3710 C CA . LYS A 1 497 ? -10.628 -3.260 33.205 1.00 96.75 497 LYS A CA 1
ATOM 3711 C C . LYS A 1 497 ? -11.365 -4.467 32.642 1.00 96.75 497 LYS A C 1
ATOM 3713 O O . LYS A 1 497 ? -12.583 -4.562 32.759 1.00 96.75 497 LYS A O 1
ATOM 3718 N N . GLY A 1 498 ? -10.626 -5.439 32.112 1.00 95.00 498 GLY A N 1
ATOM 3719 C CA . GLY A 1 498 ? -11.196 -6.742 31.766 1.00 95.00 498 GLY A CA 1
ATOM 3720 C C . GLY A 1 498 ? -10.417 -7.535 30.723 1.00 95.00 498 GLY A C 1
ATOM 3721 O O . GLY A 1 498 ? -10.508 -8.766 30.727 1.00 95.00 498 GLY A O 1
ATOM 3722 N N . HIS A 1 499 ? -9.652 -6.868 29.858 1.00 97.81 499 HIS A N 1
ATOM 3723 C CA . HIS A 1 499 ? -8.725 -7.560 28.967 1.00 97.81 499 HIS A CA 1
ATOM 3724 C C . HIS A 1 499 ? -7.603 -8.234 29.761 1.00 97.81 499 HIS A C 1
ATOM 3726 O O . HIS A 1 499 ? -7.206 -7.764 30.825 1.00 97.81 499 HIS A O 1
ATOM 3732 N N . GLN A 1 500 ? -7.135 -9.378 29.262 1.00 97.88 500 GLN A N 1
ATOM 3733 C CA . GLN A 1 500 ? -6.126 -10.208 29.941 1.00 97.88 500 GLN A CA 1
ATOM 3734 C C . GLN A 1 500 ? -4.708 -9.995 29.401 1.00 97.88 500 GLN A C 1
ATOM 3736 O O . GLN A 1 500 ? -3.743 -10.536 29.937 1.00 97.88 500 GLN A O 1
ATOM 3741 N N . LYS A 1 501 ? -4.584 -9.239 28.311 1.00 97.94 501 LYS A N 1
ATOM 3742 C CA . LYS A 1 501 ? -3.328 -8.880 27.653 1.00 97.94 501 LYS A CA 1
ATOM 3743 C C . LYS A 1 501 ? -3.445 -7.466 27.086 1.00 97.94 501 LYS A C 1
ATOM 3745 O O . LYS A 1 501 ? -4.526 -6.880 27.108 1.00 97.94 501 LYS A O 1
ATOM 3750 N N . ALA A 1 502 ? -2.337 -6.959 26.553 1.00 97.31 502 ALA A N 1
ATOM 3751 C CA . ALA A 1 502 ? -2.223 -5.645 25.931 1.00 97.31 502 ALA A CA 1
ATOM 3752 C C . ALA A 1 502 ? -3.416 -5.284 25.029 1.00 97.31 502 ALA A C 1
ATOM 3754 O O . ALA A 1 502 ? -3.912 -6.120 24.266 1.00 97.31 502 ALA A O 1
ATOM 3755 N N . ILE A 1 503 ? -3.854 -4.031 25.113 1.00 97.75 503 ILE A N 1
ATOM 3756 C CA . ILE A 1 503 ? -4.823 -3.431 24.195 1.00 97.75 503 ILE A CA 1
ATOM 3757 C C . ILE A 1 503 ? -4.034 -2.741 23.085 1.00 97.75 503 ILE A C 1
ATOM 3759 O O . ILE A 1 503 ? -3.315 -1.780 23.346 1.00 97.75 503 ILE A O 1
ATOM 3763 N N . GLY A 1 504 ? -4.156 -3.252 21.860 1.00 93.00 504 GLY A N 1
ATOM 3764 C CA . GLY A 1 504 ? -3.420 -2.748 20.699 1.00 93.00 504 GLY A CA 1
ATOM 3765 C C . GLY A 1 504 ? -4.115 -1.593 19.979 1.00 93.00 504 GLY A C 1
ATOM 3766 O O . GLY A 1 504 ? -3.449 -0.801 19.325 1.00 93.00 504 GLY A O 1
ATOM 3767 N N . SER A 1 505 ? -5.440 -1.472 20.101 1.00 96.06 505 SER A N 1
ATOM 3768 C CA . SER A 1 505 ? -6.214 -0.436 19.408 1.00 96.06 505 SER A CA 1
ATOM 3769 C C . SER A 1 505 ? -7.464 -0.050 20.201 1.00 96.06 505 SER A C 1
ATOM 3771 O O . SER A 1 505 ? -8.139 -0.916 20.771 1.00 96.06 505 SER A O 1
ATOM 3773 N N . VAL A 1 506 ? -7.754 1.253 20.248 1.00 97.69 506 VAL A N 1
ATOM 3774 C CA . VAL A 1 506 ? -8.968 1.830 20.842 1.00 97.69 506 VAL A CA 1
ATOM 3775 C C . VAL A 1 506 ? -9.631 2.781 19.850 1.00 97.69 506 VAL A C 1
ATOM 3777 O O . VAL A 1 506 ? -8.945 3.595 19.240 1.00 97.69 506 VAL A O 1
ATOM 3780 N N . VAL A 1 507 ? -10.952 2.688 19.680 1.00 97.88 507 VAL A N 1
ATOM 3781 C CA . VAL A 1 507 ? -11.714 3.564 18.769 1.00 97.88 507 VAL A CA 1
ATOM 3782 C C . VAL A 1 507 ? -13.093 3.881 19.344 1.00 97.88 507 VAL A C 1
ATOM 3784 O O . VAL A 1 507 ? -13.744 3.002 19.913 1.00 97.88 507 VAL A O 1
ATOM 3787 N N . PHE A 1 508 ? -13.556 5.120 19.194 1.00 97.94 508 PHE A N 1
ATOM 3788 C CA . PHE A 1 508 ? -14.942 5.489 19.497 1.00 97.94 508 PHE A CA 1
ATOM 3789 C C . PHE A 1 508 ? -15.857 5.208 18.301 1.00 97.94 508 PHE A C 1
ATOM 3791 O O . PHE A 1 508 ? -15.426 5.281 17.149 1.00 97.94 508 PHE A O 1
ATOM 3798 N N . SER A 1 509 ? -17.128 4.912 18.572 1.00 97.50 509 SER A N 1
ATOM 3799 C CA . SER A 1 509 ? -18.182 4.947 17.561 1.00 97.50 509 SER A CA 1
ATOM 3800 C C . SER A 1 509 ? -18.399 6.385 17.063 1.00 97.50 509 SER A C 1
ATOM 3802 O O . SER A 1 509 ? -18.101 7.330 17.797 1.00 97.50 509 SER A O 1
ATOM 3804 N N . PRO A 1 510 ? -18.944 6.583 15.847 1.00 94.62 510 PRO A N 1
ATOM 3805 C CA . PRO A 1 510 ? -19.148 7.917 15.268 1.00 94.62 510 PRO A CA 1
ATOM 3806 C C . PRO A 1 510 ? -20.037 8.852 16.103 1.00 94.62 510 PRO A C 1
ATOM 3808 O O . PRO A 1 510 ? -19.867 10.066 16.064 1.00 94.62 510 PRO A O 1
ATOM 3811 N N . ASP A 1 511 ? -20.960 8.296 16.890 1.00 93.81 511 ASP A N 1
ATOM 3812 C CA . ASP A 1 511 ? -21.814 9.034 17.832 1.00 93.81 511 ASP A CA 1
ATOM 3813 C C . ASP A 1 511 ? -21.165 9.257 19.215 1.00 93.81 511 ASP A C 1
ATOM 3815 O O . ASP A 1 511 ? -21.755 9.887 20.093 1.00 93.81 511 ASP A O 1
ATOM 3819 N N . GLY A 1 512 ? -19.966 8.709 19.438 1.00 95.06 512 GLY A N 1
ATOM 3820 C CA . GLY A 1 512 ? -19.231 8.762 20.699 1.00 95.06 512 GLY A CA 1
ATOM 3821 C C . GLY A 1 512 ? -19.831 7.926 21.831 1.00 95.06 512 GLY A C 1
ATOM 3822 O O . GLY A 1 512 ? -19.311 7.965 22.943 1.00 95.06 512 GLY A O 1
ATOM 3823 N N . ALA A 1 513 ? -20.910 7.175 21.596 1.00 94.94 513 ALA A N 1
ATOM 3824 C CA . ALA A 1 513 ? -21.619 6.447 22.647 1.00 94.94 513 ALA A CA 1
ATOM 3825 C C . ALA A 1 513 ? -20.923 5.142 23.059 1.00 94.94 513 ALA A C 1
ATOM 3827 O O . ALA A 1 513 ? -21.092 4.680 24.191 1.00 94.94 513 ALA A O 1
ATOM 3828 N N . THR A 1 514 ? -20.141 4.547 22.157 1.00 96.94 514 THR A N 1
ATOM 3829 C CA . THR A 1 514 ? -19.467 3.264 22.360 1.00 96.94 514 THR A CA 1
ATOM 3830 C C . THR A 1 514 ? -17.964 3.409 22.151 1.00 96.94 514 THR A C 1
ATOM 3832 O O . THR A 1 514 ? -17.522 4.015 21.182 1.00 96.94 514 THR A O 1
ATOM 3835 N N . LEU A 1 515 ? -17.163 2.805 23.025 1.00 98.31 515 LEU A N 1
ATOM 3836 C CA . LEU A 1 515 ? -15.732 2.598 22.806 1.00 98.31 515 LEU A CA 1
ATOM 3837 C C . LEU A 1 515 ? -15.487 1.125 22.471 1.00 98.31 515 LEU A C 1
ATOM 3839 O O . LEU A 1 515 ? -15.939 0.248 23.206 1.00 98.31 515 LEU A O 1
ATOM 3843 N N . ALA A 1 516 ? -14.741 0.842 21.408 1.00 98.62 516 ALA A N 1
ATOM 3844 C CA . ALA A 1 516 ? -14.224 -0.489 21.117 1.00 98.62 516 ALA A CA 1
ATOM 3845 C C . ALA A 1 516 ? -12.747 -0.593 21.516 1.00 98.62 516 ALA A C 1
ATOM 3847 O O . ALA A 1 516 ? -11.947 0.287 21.201 1.00 98.62 516 ALA A O 1
ATOM 3848 N N . THR A 1 517 ? -12.376 -1.688 22.180 1.00 98.56 517 THR A N 1
ATOM 3849 C CA . THR A 1 517 ? -10.989 -2.002 22.549 1.00 98.56 517 THR A CA 1
ATOM 3850 C C . THR A 1 517 ? -10.594 -3.361 21.981 1.00 98.56 517 THR A C 1
ATOM 3852 O O . THR A 1 517 ? -11.233 -4.365 22.298 1.00 98.56 517 THR A O 1
ATOM 3855 N N . ALA A 1 518 ? -9.550 -3.410 21.151 1.00 97.94 518 ALA A N 1
ATOM 3856 C CA . ALA A 1 518 ? -9.017 -4.640 20.565 1.00 97.94 518 ALA A CA 1
ATOM 3857 C C . ALA A 1 518 ? -7.739 -5.087 21.280 1.00 97.94 518 ALA A C 1
ATOM 3859 O O . ALA A 1 518 ? -6.833 -4.282 21.514 1.00 97.94 518 ALA A O 1
ATOM 3860 N N . SER A 1 519 ? -7.666 -6.370 21.640 1.00 98.19 519 SER A N 1
ATOM 3861 C CA . SER A 1 519 ? -6.613 -6.883 22.515 1.00 98.19 519 SER A CA 1
ATOM 3862 C C . SER A 1 519 ? -5.899 -8.114 21.969 1.00 98.19 519 SER A C 1
ATOM 3864 O O . SER A 1 519 ? -6.420 -8.930 21.202 1.00 98.19 519 SER A O 1
ATOM 3866 N N . TRP A 1 520 ? -4.674 -8.279 22.457 1.00 97.88 520 TRP A N 1
ATOM 3867 C CA . TRP A 1 520 ? -3.845 -9.461 22.270 1.00 97.88 520 TRP A CA 1
ATOM 3868 C C . TRP A 1 520 ? -4.363 -10.691 23.027 1.00 97.88 520 TRP A C 1
ATOM 3870 O O . TRP A 1 520 ? -3.783 -11.770 22.911 1.00 97.88 520 TRP A O 1
ATOM 3880 N N . ASP A 1 521 ? -5.442 -10.548 23.804 1.00 97.69 521 ASP A N 1
ATOM 3881 C CA . ASP A 1 521 ? -6.213 -11.657 24.376 1.00 97.69 521 ASP A CA 1
ATOM 3882 C C . ASP A 1 521 ? -7.225 -12.279 23.396 1.00 97.69 521 ASP A C 1
ATOM 3884 O O . ASP A 1 521 ? -8.029 -13.122 23.794 1.00 97.69 521 ASP A O 1
ATOM 3888 N N . ASN A 1 522 ? -7.138 -11.894 22.118 1.00 97.88 522 ASN A N 1
ATOM 3889 C CA . ASN A 1 522 ? -7.931 -12.391 20.993 1.00 97.88 522 ASN A CA 1
ATOM 3890 C C . ASN A 1 522 ? -9.397 -11.922 21.020 1.00 97.88 522 ASN A C 1
ATOM 3892 O O . ASN A 1 522 ? -10.236 -12.452 20.285 1.00 97.88 522 ASN A O 1
ATOM 3896 N N . THR A 1 523 ? -9.729 -10.941 21.864 1.00 98.25 523 THR A N 1
ATOM 3897 C CA . THR A 1 523 ? -11.083 -10.394 21.975 1.00 98.25 523 THR A CA 1
ATOM 3898 C C . THR A 1 523 ? -11.138 -8.913 21.629 1.00 98.25 523 THR A C 1
ATOM 3900 O O . THR A 1 523 ? -10.151 -8.180 21.729 1.00 98.25 523 THR A O 1
ATOM 3903 N N . VAL A 1 524 ? -12.336 -8.474 21.248 1.00 98.69 524 VAL A N 1
ATOM 3904 C CA . VAL A 1 524 ? -12.700 -7.056 21.212 1.00 98.69 524 VAL A CA 1
ATOM 3905 C C . VAL A 1 524 ? -13.789 -6.815 22.242 1.00 98.69 524 VAL A C 1
ATOM 3907 O O . VAL A 1 524 ? -14.699 -7.629 22.378 1.00 98.69 524 VAL A O 1
ATOM 3910 N N . ARG A 1 525 ? -13.716 -5.719 22.991 1.00 98.56 525 ARG A N 1
ATOM 3911 C CA . ARG A 1 525 ? -14.758 -5.333 23.950 1.00 98.56 525 ARG A CA 1
ATOM 3912 C C . ARG A 1 525 ? -15.399 -4.023 23.537 1.00 98.56 525 ARG A C 1
ATOM 3914 O O . ARG A 1 525 ? -14.698 -3.106 23.125 1.00 98.56 525 ARG A O 1
ATOM 3921 N N . LEU A 1 526 ? -16.721 -3.963 23.660 1.00 98.44 526 LEU A N 1
ATOM 3922 C CA . LEU A 1 526 ? -17.517 -2.759 23.459 1.00 98.44 526 LEU A CA 1
ATOM 3923 C C . LEU A 1 526 ? -17.957 -2.228 24.817 1.00 98.44 526 LEU A C 1
ATOM 3925 O O . LEU A 1 526 ? -18.549 -2.963 25.609 1.00 98.44 526 LEU A O 1
ATOM 3929 N N . TRP A 1 527 ? -17.675 -0.961 25.071 1.00 98.06 527 TRP A N 1
ATOM 3930 C CA . TRP A 1 527 ? -17.950 -0.276 26.326 1.00 98.06 527 TRP A CA 1
ATOM 3931 C C . TRP A 1 527 ? -18.890 0.886 26.071 1.00 98.06 527 TRP A C 1
ATOM 3933 O O . TRP A 1 527 ? -18.740 1.591 25.076 1.00 98.06 527 TRP A O 1
ATOM 3943 N N . ASN A 1 528 ? -19.819 1.130 26.984 1.00 95.81 528 ASN A N 1
ATOM 3944 C CA . ASN A 1 528 ? -20.577 2.368 26.975 1.00 95.81 528 ASN A CA 1
ATOM 3945 C C . ASN A 1 528 ? -19.639 3.509 27.390 1.00 95.81 528 ASN A C 1
ATOM 3947 O O . ASN A 1 528 ? -19.094 3.487 28.490 1.00 95.81 528 ASN A O 1
ATOM 3951 N N . ALA A 1 529 ? -19.447 4.508 26.532 1.00 90.81 529 ALA A N 1
ATOM 3952 C CA . ALA A 1 529 ? -18.510 5.599 26.789 1.00 90.81 529 ALA A CA 1
ATOM 3953 C C . ALA A 1 529 ? -18.929 6.502 27.964 1.00 90.81 529 ALA A C 1
ATOM 3955 O O . ALA A 1 529 ? -18.078 7.152 28.565 1.00 90.81 529 ALA A O 1
ATOM 3956 N N . ARG A 1 530 ? -20.226 6.541 28.307 1.00 88.31 530 ARG A N 1
ATOM 3957 C CA . ARG A 1 530 ? -20.762 7.361 29.404 1.00 88.31 530 ARG A CA 1
ATOM 3958 C C . ARG A 1 530 ? -20.797 6.607 30.729 1.00 88.31 530 ARG A C 1
ATOM 3960 O O . ARG A 1 530 ? -20.292 7.116 31.722 1.00 88.31 530 ARG A O 1
ATOM 3967 N N . SER A 1 531 ? -21.391 5.410 30.761 1.00 90.25 531 SER A N 1
ATOM 3968 C CA . SER A 1 531 ? -21.493 4.612 31.997 1.00 90.25 531 SER A CA 1
ATOM 3969 C C . SER A 1 531 ? -20.230 3.811 32.297 1.00 90.25 531 SER A C 1
ATOM 3971 O O . SER A 1 531 ? -20.041 3.372 33.426 1.00 90.25 531 SER A O 1
ATOM 3973 N N . SER A 1 532 ? -19.344 3.643 31.308 1.00 89.50 532 SER A N 1
ATOM 3974 C CA . SER A 1 532 ? -18.130 2.816 31.390 1.00 89.50 532 SER A CA 1
ATOM 3975 C C . SER A 1 532 ? -18.399 1.323 31.597 1.00 89.50 532 SER A C 1
ATOM 3977 O O . SER A 1 532 ? -17.492 0.549 31.910 1.00 89.50 532 SER A O 1
ATOM 3979 N N . GLU A 1 533 ? -19.645 0.899 31.400 1.00 93.94 533 GLU A N 1
ATOM 3980 C CA . GLU A 1 533 ? -20.047 -0.495 31.503 1.00 93.94 533 GLU A CA 1
ATOM 3981 C C . GLU A 1 533 ? -19.664 -1.267 30.242 1.00 93.94 533 GLU A C 1
ATOM 3983 O O . GLU A 1 533 ? -19.728 -0.761 29.118 1.00 93.94 533 GLU A O 1
ATOM 3988 N N . LEU A 1 534 ? -19.287 -2.531 30.427 1.00 96.25 534 LEU A N 1
ATOM 3989 C CA . LEU A 1 534 ? -19.083 -3.451 29.319 1.00 96.25 534 LEU A CA 1
ATOM 3990 C C . LEU A 1 534 ? -20.442 -3.780 28.687 1.00 96.25 534 LEU A C 1
ATOM 3992 O O . LEU A 1 534 ? -21.278 -4.411 29.326 1.00 96.25 534 LEU A O 1
ATOM 3996 N N . ILE A 1 535 ? -20.629 -3.409 27.421 1.00 95.88 535 ILE A N 1
ATOM 3997 C CA . ILE A 1 535 ? -21.810 -3.775 26.631 1.00 95.88 535 ILE A CA 1
ATOM 3998 C C . ILE A 1 535 ? -21.696 -5.241 26.214 1.00 95.88 535 ILE A C 1
ATOM 4000 O O . ILE A 1 535 ? -22.596 -6.041 26.453 1.00 95.88 535 ILE A O 1
ATOM 4004 N N . THR A 1 536 ? -20.578 -5.607 25.581 1.00 96.62 536 THR A N 1
ATOM 4005 C CA . THR A 1 536 ? -20.331 -6.983 25.137 1.00 96.62 536 THR A CA 1
ATOM 4006 C C . THR A 1 536 ? -18.846 -7.247 24.889 1.00 96.62 536 THR A C 1
ATOM 4008 O O . THR A 1 536 ? -18.057 -6.329 24.657 1.00 96.62 536 THR A O 1
ATOM 4011 N N . ALA A 1 537 ? -18.462 -8.523 24.925 1.00 97.31 537 ALA A N 1
ATOM 4012 C CA . ALA A 1 537 ? -17.147 -8.999 24.515 1.00 97.31 537 ALA A CA 1
ATOM 4013 C C . ALA A 1 537 ? -17.291 -9.867 23.258 1.00 97.31 537 ALA A C 1
ATOM 4015 O O . ALA A 1 537 ? -17.829 -10.974 23.310 1.00 97.31 537 ALA A O 1
ATOM 4016 N N . LEU A 1 538 ? -16.776 -9.370 22.139 1.00 98.00 538 LEU A N 1
ATOM 4017 C CA . LEU A 1 538 ? -16.756 -10.044 20.850 1.00 98.00 538 LEU A CA 1
ATOM 4018 C C . LEU A 1 538 ? -15.659 -11.112 20.866 1.00 98.00 538 LEU A C 1
ATOM 4020 O O . LEU A 1 538 ? -14.459 -10.817 20.864 1.00 98.00 538 LEU A O 1
ATOM 4024 N N . LYS A 1 539 ? -16.088 -12.373 20.918 1.00 97.00 539 LYS A N 1
ATOM 4025 C CA . LYS A 1 539 ? -15.215 -13.550 20.929 1.00 97.00 539 LYS A CA 1
ATOM 4026 C C . LYS A 1 539 ? -15.285 -14.257 19.587 1.00 97.00 539 LYS A C 1
ATOM 4028 O O . LYS A 1 539 ? -16.363 -14.447 19.032 1.00 97.00 539 LYS A O 1
ATOM 4033 N N . GLY A 1 540 ? -14.138 -14.715 19.096 1.00 95.19 540 GLY A N 1
ATOM 4034 C CA . GLY A 1 540 ? -14.106 -15.600 17.938 1.00 95.19 540 GLY A CA 1
ATOM 4035 C C . GLY A 1 540 ? -12.772 -15.645 17.209 1.00 95.19 540 GLY A C 1
ATOM 4036 O O . GLY A 1 540 ? -12.484 -16.679 16.603 1.00 95.19 540 GLY A O 1
ATOM 4037 N N . HIS A 1 541 ? -11.972 -14.576 17.258 1.00 97.81 541 HIS A N 1
ATOM 4038 C CA . HIS A 1 541 ? -10.600 -14.609 16.752 1.00 97.81 541 HIS A CA 1
ATOM 4039 C C . HIS A 1 541 ? -9.757 -15.625 17.527 1.00 97.81 541 HIS A C 1
ATOM 4041 O O . HIS A 1 541 ? -9.980 -15.865 18.716 1.00 97.81 541 HIS A O 1
ATOM 4047 N N . LYS A 1 542 ? -8.825 -16.269 16.824 1.00 97.38 542 LYS A N 1
ATOM 4048 C CA . LYS A 1 542 ? -7.969 -17.327 17.389 1.00 97.38 542 LYS A CA 1
ATOM 4049 C C . LYS A 1 542 ? -6.616 -16.813 17.862 1.00 97.38 542 LYS A C 1
ATOM 4051 O O . LYS A 1 542 ? -5.977 -17.468 18.675 1.00 97.38 542 LYS A O 1
ATOM 4056 N N . GLU A 1 543 ? -6.228 -15.643 17.381 1.00 97.12 543 GLU A N 1
ATOM 4057 C CA . GLU A 1 543 ? -4.977 -14.966 17.695 1.00 97.12 543 GLU A CA 1
ATOM 4058 C C . GLU A 1 543 ? -5.250 -13.482 17.962 1.00 97.12 543 GLU A C 1
ATOM 4060 O O . GLU A 1 543 ? -6.394 -13.018 17.927 1.00 97.12 543 GLU A O 1
ATOM 4065 N N . VAL A 1 544 ? -4.178 -12.743 18.235 1.00 95.94 544 VAL A N 1
ATOM 4066 C CA . VAL A 1 544 ? -4.178 -11.311 18.546 1.00 95.94 544 VAL A CA 1
ATOM 4067 C C . VAL A 1 544 ? -5.081 -10.516 17.601 1.00 95.94 544 VAL A C 1
ATOM 4069 O O . VAL A 1 544 ? -4.977 -10.666 16.382 1.00 95.94 544 VAL A O 1
ATOM 4072 N N . VAL A 1 545 ? -5.923 -9.635 18.149 1.00 97.19 545 VAL A N 1
ATOM 4073 C CA . VAL A 1 545 ? -6.644 -8.627 17.359 1.00 97.19 545 VAL A CA 1
ATOM 4074 C C . VAL A 1 545 ? -5.785 -7.365 17.290 1.00 97.19 545 VAL A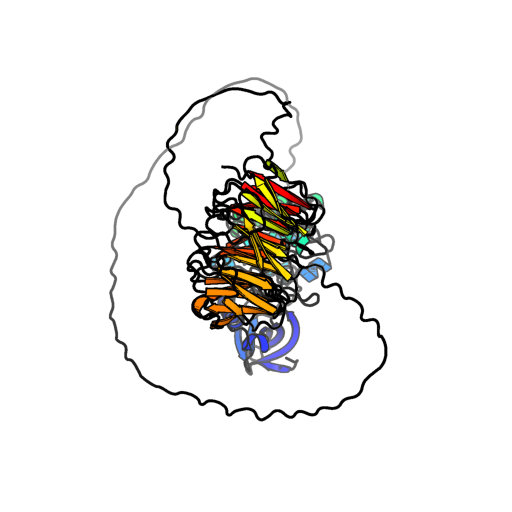 C 1
ATOM 4076 O O . VAL A 1 545 ? -5.446 -6.789 18.322 1.00 97.19 545 VAL A O 1
ATOM 4079 N N . GLN A 1 546 ? -5.401 -6.975 16.076 1.00 90.69 546 GLN A N 1
ATOM 4080 C CA . GLN A 1 546 ? -4.452 -5.889 15.806 1.00 90.69 546 GLN A CA 1
ATOM 4081 C C . GLN A 1 546 ? -5.148 -4.541 15.612 1.00 90.69 546 GLN A C 1
ATOM 4083 O O . GLN A 1 546 ? -4.657 -3.515 16.068 1.00 90.69 546 GLN A O 1
ATOM 4088 N N . SER A 1 547 ? -6.292 -4.542 14.926 1.00 94.19 547 SER A N 1
ATOM 4089 C CA . SER A 1 547 ? -6.977 -3.325 14.490 1.00 94.19 547 SER A CA 1
ATOM 4090 C C . SER A 1 547 ? -8.490 -3.507 14.565 1.00 94.19 547 SER A C 1
ATOM 4092 O O . SER A 1 547 ? -9.008 -4.619 14.404 1.00 94.19 547 SER A O 1
ATOM 4094 N N . VAL A 1 548 ? -9.190 -2.410 14.843 1.00 97.31 548 VAL A N 1
ATOM 4095 C CA . VAL A 1 548 ? -10.647 -2.331 14.925 1.00 97.31 548 VAL A CA 1
ATOM 4096 C C . VAL A 1 548 ? -11.131 -1.023 14.296 1.00 97.31 548 VAL A C 1
ATOM 4098 O O . VAL A 1 548 ? -10.490 0.011 14.460 1.00 97.31 548 VAL A O 1
ATOM 4101 N N . ALA A 1 549 ? -12.259 -1.064 13.588 1.00 97.94 549 ALA A N 1
ATOM 4102 C CA . ALA A 1 549 ? -12.880 0.107 12.973 1.00 97.94 549 ALA A CA 1
ATOM 4103 C C . ALA A 1 549 ? -14.410 0.011 13.032 1.00 97.94 549 ALA A C 1
ATOM 4105 O O . ALA A 1 549 ? -14.971 -1.060 12.798 1.00 97.94 549 ALA A O 1
ATOM 4106 N N . PHE A 1 550 ? -15.085 1.125 13.318 1.00 98.12 550 PHE A N 1
ATOM 4107 C CA . PHE A 1 550 ? -16.534 1.252 13.137 1.00 98.12 550 PHE A CA 1
ATOM 4108 C C . PHE A 1 550 ? -16.860 1.652 11.696 1.00 98.12 550 PHE A C 1
ATOM 4110 O O . PHE A 1 550 ? -16.080 2.365 11.061 1.00 98.12 550 PHE A O 1
ATOM 4117 N N . SER A 1 551 ? -18.021 1.230 11.191 1.00 97.94 551 SER A N 1
ATOM 4118 C CA . SER A 1 551 ? -18.601 1.849 9.996 1.00 97.94 551 SER A CA 1
ATOM 4119 C C . SER A 1 551 ? -19.005 3.304 10.286 1.00 97.94 551 SER A C 1
ATOM 4121 O O . SER A 1 551 ? -19.273 3.636 11.444 1.00 97.94 551 SER A O 1
ATOM 4123 N N . PRO A 1 552 ? -19.093 4.179 9.266 1.00 94.94 552 PRO A N 1
ATOM 4124 C CA . PRO A 1 552 ? -19.455 5.592 9.444 1.00 94.94 552 PRO A CA 1
ATOM 4125 C C . PRO A 1 552 ? -20.823 5.829 10.102 1.00 94.94 552 PRO A C 1
ATOM 4127 O O . PRO A 1 552 ? -21.016 6.834 10.778 1.00 94.94 552 PRO A O 1
ATOM 4130 N N . ASP A 1 553 ? -21.762 4.894 9.950 1.00 94.19 553 ASP A N 1
ATOM 4131 C CA . ASP A 1 553 ? -23.075 4.916 10.611 1.00 94.19 553 ASP A CA 1
ATOM 4132 C C . ASP A 1 553 ? -23.071 4.293 12.024 1.00 94.19 553 ASP A C 1
ATOM 4134 O O . ASP A 1 553 ? -24.090 4.298 12.712 1.00 94.19 553 ASP A O 1
ATOM 4138 N N . GLY A 1 554 ? -21.942 3.721 12.458 1.00 95.88 554 GLY A N 1
ATOM 4139 C CA . GLY A 1 554 ? -21.779 3.041 13.743 1.00 95.88 554 GLY A CA 1
ATOM 4140 C C . GLY A 1 554 ? -22.497 1.692 13.865 1.00 95.88 554 GLY A C 1
ATOM 4141 O O . GLY A 1 554 ? -22.465 1.087 14.938 1.00 95.88 554 GLY A O 1
ATOM 4142 N N . ALA A 1 555 ? -23.146 1.192 12.810 1.00 96.44 555 ALA A N 1
ATOM 4143 C CA . ALA A 1 555 ? -23.931 -0.040 12.871 1.00 96.44 555 ALA A CA 1
ATOM 4144 C C . ALA A 1 555 ? -23.063 -1.310 12.840 1.00 96.44 555 ALA A C 1
ATOM 4146 O O . ALA A 1 555 ? -23.435 -2.345 13.416 1.00 96.44 555 ALA A O 1
ATOM 4147 N N . LEU A 1 556 ? -21.912 -1.235 12.171 1.00 97.81 556 LEU A N 1
ATOM 4148 C CA . LEU A 1 556 ? -20.978 -2.333 11.967 1.00 97.81 556 LEU A CA 1
ATOM 4149 C C . LEU A 1 556 ? -19.638 -2.058 12.649 1.00 97.81 556 LEU A C 1
ATOM 4151 O O . LEU A 1 556 ? -19.208 -0.917 12.814 1.00 97.81 556 LEU A O 1
ATOM 4155 N N . LEU A 1 557 ? -18.958 -3.143 13.009 1.00 98.44 557 LEU A N 1
ATOM 4156 C CA . LEU A 1 557 ? -17.578 -3.129 13.475 1.00 98.44 557 LEU A CA 1
ATOM 4157 C C . LEU A 1 557 ? -16.772 -4.130 12.657 1.00 98.44 557 LEU A C 1
ATOM 4159 O O . LEU A 1 557 ? -17.205 -5.268 12.480 1.00 98.44 557 LEU A O 1
ATOM 4163 N N . ALA A 1 558 ? -15.590 -3.738 12.203 1.00 98.50 558 ALA A N 1
ATOM 4164 C CA . ALA A 1 558 ? -14.636 -4.627 11.564 1.00 98.50 558 ALA A CA 1
ATOM 4165 C C . ALA A 1 558 ? -13.398 -4.807 12.445 1.00 98.50 558 ALA A C 1
ATOM 4167 O O . ALA A 1 558 ? -12.936 -3.861 13.080 1.00 98.50 558 ALA A O 1
ATOM 4168 N N . THR A 1 559 ? -12.865 -6.025 12.498 1.00 98.56 559 THR A N 1
ATOM 4169 C CA . THR A 1 559 ? -11.698 -6.381 13.320 1.00 98.56 559 THR A CA 1
ATOM 4170 C C . THR A 1 559 ? -10.693 -7.164 12.488 1.00 98.56 559 THR A C 1
ATOM 4172 O O . THR A 1 559 ? -11.098 -8.043 11.735 1.00 98.56 559 THR A O 1
ATOM 4175 N N . ALA A 1 560 ? -9.399 -6.877 12.620 1.00 97.94 560 ALA A N 1
ATOM 4176 C CA . ALA A 1 560 ? -8.312 -7.570 11.923 1.00 97.94 560 ALA A CA 1
ATOM 4177 C C . ALA A 1 560 ? -7.403 -8.305 12.909 1.00 97.94 560 ALA A C 1
ATOM 4179 O O . ALA A 1 560 ? -7.113 -7.789 13.992 1.00 97.94 560 ALA A O 1
ATOM 4180 N N . SER A 1 561 ? -6.950 -9.506 12.548 1.00 98.12 561 SER A N 1
ATOM 4181 C CA . SER A 1 561 ? -6.218 -10.380 13.461 1.00 98.12 561 SER A CA 1
ATOM 4182 C C . SER A 1 561 ? -5.017 -11.072 12.821 1.00 98.12 561 SER A C 1
ATOM 4184 O O . SER A 1 561 ? -4.939 -11.290 11.610 1.00 98.12 561 SER A O 1
ATOM 4186 N N . SER A 1 562 ? -4.088 -11.475 13.689 1.00 97.25 562 SER A N 1
ATOM 4187 C CA . SER A 1 562 ? -3.002 -12.400 13.368 1.00 97.25 562 SER A CA 1
ATOM 4188 C C . SER A 1 562 ? -3.471 -13.817 13.020 1.00 97.25 562 SER A C 1
ATOM 4190 O O . SER A 1 562 ? -2.635 -14.624 12.637 1.00 97.25 562 SER A O 1
ATOM 4192 N N . ASP A 1 563 ? -4.770 -14.128 13.119 1.00 96.81 563 ASP A N 1
ATOM 4193 C CA . ASP A 1 563 ? -5.351 -15.410 12.686 1.00 96.81 563 ASP A CA 1
ATOM 4194 C C . ASP A 1 563 ? -5.679 -15.470 11.183 1.00 96.81 563 ASP A C 1
ATOM 4196 O O . ASP A 1 563 ? -6.487 -16.294 10.750 1.00 96.81 563 ASP A O 1
ATOM 4200 N N . ASP A 1 564 ? -5.064 -14.576 10.407 1.00 96.44 564 ASP A N 1
ATOM 4201 C CA . ASP A 1 564 ? -5.214 -14.399 8.960 1.00 96.44 564 ASP A CA 1
ATOM 4202 C C . ASP A 1 564 ? -6.626 -13.987 8.509 1.00 96.44 564 ASP A C 1
ATOM 4204 O O . ASP A 1 564 ? -6.931 -13.983 7.313 1.00 96.44 564 ASP A O 1
ATOM 4208 N N . THR A 1 565 ? -7.504 -13.610 9.445 1.00 97.81 565 THR A N 1
ATOM 4209 C CA . THR A 1 565 ? -8.860 -13.154 9.130 1.00 97.81 565 THR A CA 1
ATOM 4210 C C . THR A 1 565 ? -9.117 -11.732 9.597 1.00 97.81 565 THR A C 1
ATOM 4212 O O . THR A 1 565 ? -8.612 -11.271 10.624 1.00 97.81 565 THR A O 1
ATOM 4215 N N . ALA A 1 566 ? -9.976 -11.046 8.847 1.00 98.56 566 ALA A N 1
ATOM 4216 C CA . ALA A 1 566 ? -10.782 -9.975 9.404 1.00 98.56 566 ALA A CA 1
ATOM 4217 C C . ALA A 1 566 ? -12.191 -10.498 9.713 1.00 98.56 566 ALA A C 1
ATOM 4219 O O . ALA A 1 566 ? -12.618 -11.528 9.185 1.00 98.56 566 ALA A O 1
ATOM 4220 N N . ARG A 1 567 ? -12.930 -9.822 10.586 1.00 98.62 567 ARG A N 1
ATOM 4221 C CA . ARG A 1 567 ? -14.310 -10.172 10.940 1.00 98.62 567 ARG A CA 1
ATOM 4222 C C . ARG A 1 567 ? -15.185 -8.945 10.960 1.00 98.62 567 ARG A C 1
ATOM 4224 O O . ARG A 1 567 ? -14.727 -7.872 11.333 1.00 98.62 567 ARG A O 1
ATOM 4231 N N . LEU A 1 568 ? -16.440 -9.145 10.585 1.00 98.38 568 LEU A N 1
ATOM 4232 C CA . LEU A 1 568 ? -17.462 -8.117 10.565 1.00 98.38 568 LEU A CA 1
ATOM 4233 C C . LEU A 1 568 ? -18.552 -8.455 11.581 1.00 98.38 568 LEU A C 1
ATOM 4235 O O . LEU A 1 568 ? -19.081 -9.568 11.582 1.00 98.38 568 LEU A O 1
ATOM 4239 N N . TRP A 1 569 ? -18.901 -7.491 12.421 1.00 98.38 569 TRP A N 1
ATOM 4240 C CA . TRP A 1 569 ? -19.809 -7.651 13.550 1.00 98.38 569 TRP A CA 1
ATOM 4241 C C . TRP A 1 569 ? -20.926 -6.619 13.492 1.00 98.38 569 TRP A C 1
ATOM 4243 O O . TRP A 1 569 ? -20.718 -5.488 13.055 1.00 98.38 569 TRP A O 1
ATOM 4253 N N . ARG A 1 570 ? -22.100 -6.988 14.002 1.00 97.19 570 ARG A N 1
ATOM 4254 C CA . ARG A 1 570 ? -23.185 -6.043 14.266 1.00 97.19 570 ARG A CA 1
ATOM 4255 C C . ARG A 1 570 ? -22.993 -5.441 15.653 1.00 97.19 570 ARG A C 1
ATOM 4257 O O . ARG A 1 570 ? -23.038 -6.170 16.640 1.00 97.19 570 ARG A O 1
ATOM 4264 N N . VAL A 1 571 ? -22.841 -4.121 15.748 1.00 95.69 571 VAL A N 1
ATOM 4265 C CA . VAL A 1 571 ? -22.526 -3.435 17.017 1.00 95.69 571 VAL A CA 1
ATOM 4266 C C . VAL A 1 571 ? -23.625 -3.640 18.058 1.00 95.69 571 VAL A C 1
ATOM 4268 O O . VAL A 1 571 ? -23.342 -4.020 19.190 1.00 95.69 571 VAL A O 1
ATOM 4271 N N . ARG A 1 572 ? -24.892 -3.463 17.661 1.00 93.12 572 ARG A N 1
ATOM 4272 C CA . ARG A 1 572 ? -26.038 -3.516 18.583 1.00 93.12 572 ARG A CA 1
ATOM 4273 C C . ARG A 1 572 ? -26.246 -4.884 19.240 1.00 93.12 572 ARG A C 1
ATOM 4275 O O . ARG A 1 572 ? -26.643 -4.930 20.398 1.00 93.12 572 ARG A O 1
ATOM 4282 N N . SER A 1 573 ? -26.038 -5.980 18.506 1.00 94.06 573 SER A N 1
ATOM 4283 C CA . SER A 1 573 ? -26.229 -7.342 19.034 1.00 94.06 573 SER A CA 1
ATOM 4284 C C . SER A 1 573 ? -24.927 -8.011 19.480 1.00 94.06 573 SER A C 1
ATOM 4286 O O . SER A 1 573 ? -24.967 -8.977 20.235 1.00 94.06 573 SER A O 1
ATOM 4288 N N . GLY A 1 574 ? -23.771 -7.525 19.017 1.00 94.56 574 GLY A N 1
ATOM 4289 C CA . GLY A 1 574 ? -22.479 -8.186 19.195 1.00 94.56 574 GLY A CA 1
ATOM 4290 C C . GLY A 1 574 ? -22.313 -9.459 18.357 1.00 94.56 574 GLY A C 1
ATOM 4291 O O . GLY A 1 574 ? -21.361 -10.212 18.560 1.00 94.56 574 GLY A O 1
ATOM 4292 N N . GLU A 1 575 ? -23.229 -9.731 17.428 1.00 96.25 575 GLU A N 1
ATOM 4293 C CA . GLU A 1 575 ? -23.182 -10.930 16.596 1.00 96.25 575 GLU A CA 1
ATOM 4294 C C . GLU A 1 575 ? -22.142 -10.802 15.485 1.00 96.25 575 GLU A C 1
ATOM 4296 O O . GLU A 1 575 ? -22.013 -9.760 14.835 1.00 96.25 575 GLU A O 1
ATOM 4301 N N . LEU A 1 576 ? -21.442 -11.905 15.224 1.00 97.69 576 LEU A N 1
ATOM 4302 C CA . LEU A 1 576 ? -20.602 -12.048 14.043 1.00 97.69 576 LEU A CA 1
ATOM 4303 C C . LEU A 1 576 ? -21.498 -12.146 12.804 1.00 97.69 576 LEU A C 1
ATOM 4305 O O . LEU A 1 576 ? -22.295 -13.074 12.695 1.00 97.69 576 LEU A O 1
ATOM 4309 N N . ILE A 1 577 ? -21.331 -11.223 11.859 1.00 96.50 577 ILE A N 1
ATOM 4310 C CA . ILE A 1 577 ? -21.974 -11.299 10.544 1.00 96.50 577 ILE A CA 1
ATOM 4311 C C . ILE A 1 577 ? -21.219 -12.312 9.689 1.00 96.50 577 ILE A C 1
ATOM 4313 O O . ILE A 1 577 ? -21.801 -13.274 9.197 1.00 96.50 577 ILE A O 1
ATOM 4317 N N . THR A 1 578 ? -19.907 -12.121 9.539 1.00 97.88 578 THR A N 1
ATOM 4318 C CA . THR A 1 578 ? -19.061 -13.041 8.776 1.00 97.88 578 THR A CA 1
ATOM 4319 C C . THR A 1 578 ? -17.583 -12.911 9.143 1.00 97.88 578 THR A C 1
ATOM 4321 O O . THR A 1 578 ? -17.132 -11.890 9.671 1.00 97.88 578 THR A O 1
ATOM 4324 N N . ALA A 1 579 ? -16.815 -13.957 8.836 1.00 97.94 579 ALA A N 1
ATOM 4325 C CA . ALA A 1 579 ? -15.360 -13.912 8.823 1.00 97.94 579 ALA A CA 1
ATOM 4326 C C . ALA A 1 579 ? -14.870 -13.714 7.382 1.00 97.94 579 ALA A C 1
ATOM 4328 O O . ALA A 1 579 ? -15.142 -14.536 6.507 1.00 97.94 579 ALA A O 1
ATOM 4329 N N . LEU A 1 580 ? -14.106 -12.649 7.162 1.00 97.62 580 LEU A N 1
ATOM 4330 C CA . LEU A 1 580 ? -13.510 -12.266 5.887 1.00 97.62 580 LEU A CA 1
ATOM 4331 C C . LEU A 1 580 ? -12.256 -13.113 5.651 1.00 97.62 580 LEU A C 1
ATOM 4333 O O . LEU A 1 580 ? -11.141 -12.762 6.047 1.00 97.62 580 LEU A O 1
ATOM 4337 N N . LYS A 1 581 ? -12.466 -14.300 5.080 1.00 94.38 581 LYS A N 1
ATOM 4338 C CA . LYS A 1 581 ? -11.415 -15.296 4.853 1.00 94.38 581 LYS A CA 1
ATOM 4339 C C . LYS A 1 581 ? -10.735 -15.099 3.508 1.00 94.38 581 LYS A C 1
ATOM 4341 O O . LYS A 1 581 ? -11.378 -14.816 2.502 1.00 94.38 581 LYS A O 1
ATOM 4346 N N . GLY A 1 582 ? -9.436 -15.376 3.479 1.00 88.69 582 GLY A N 1
ATOM 4347 C CA . GLY A 1 582 ? -8.690 -15.572 2.242 1.00 88.69 582 GLY A CA 1
ATOM 4348 C C . GLY A 1 582 ? -7.286 -14.984 2.261 1.00 88.69 582 GLY A C 1
ATOM 4349 O O . GLY A 1 582 ? -6.482 -15.394 1.423 1.00 88.69 582 GLY A O 1
ATOM 4350 N N . HIS A 1 583 ? -6.982 -14.063 3.182 1.00 92.19 583 HIS A N 1
ATOM 4351 C CA . HIS A 1 583 ? -5.596 -13.697 3.471 1.00 92.19 583 HIS A CA 1
ATOM 4352 C C . HIS A 1 583 ? -4.803 -14.926 3.939 1.00 92.19 583 HIS A C 1
ATOM 4354 O O . HIS A 1 583 ? -5.374 -15.878 4.472 1.00 92.19 583 HIS A O 1
ATOM 4360 N N . ARG A 1 584 ? -3.497 -14.929 3.662 1.00 88.75 584 ARG A N 1
ATOM 4361 C CA . ARG A 1 584 ? -2.584 -16.063 3.935 1.00 88.75 584 ARG A CA 1
ATOM 4362 C C . ARG A 1 584 ? -1.568 -15.771 5.040 1.00 88.75 584 ARG A C 1
ATOM 4364 O O . ARG A 1 584 ? -0.591 -16.498 5.187 1.00 88.75 584 ARG A O 1
ATOM 4371 N N . SER A 1 585 ? -1.748 -14.647 5.717 1.00 93.19 585 SER A N 1
ATOM 4372 C CA . SER A 1 585 ? -0.927 -14.173 6.822 1.00 93.19 585 SER A CA 1
ATOM 4373 C C . SER A 1 585 ? -1.705 -13.092 7.577 1.00 93.19 585 SER A C 1
ATOM 4375 O O . SER A 1 585 ? -2.767 -12.644 7.124 1.00 93.19 585 SER A O 1
ATOM 4377 N N . THR A 1 586 ? -1.148 -12.640 8.700 1.00 94.31 586 THR A N 1
ATOM 4378 C CA . THR A 1 586 ? -1.742 -11.663 9.619 1.00 94.31 586 THR A CA 1
ATOM 4379 C C . THR A 1 586 ? -2.388 -10.499 8.881 1.00 94.31 586 THR A C 1
ATOM 4381 O O . THR A 1 586 ? -1.737 -9.833 8.071 1.00 94.31 586 THR A O 1
ATOM 4384 N N . VAL A 1 587 ? -3.648 -10.216 9.210 1.00 97.88 587 VAL A N 1
ATOM 4385 C CA . VAL A 1 587 ? -4.327 -8.996 8.776 1.00 97.88 587 VAL A CA 1
ATOM 4386 C C . VAL A 1 587 ? -3.927 -7.889 9.745 1.00 97.88 587 VAL A C 1
ATOM 4388 O O . VAL A 1 587 ? -4.253 -7.934 10.930 1.00 97.88 587 VAL A O 1
ATOM 4391 N N . ALA A 1 588 ? -3.143 -6.935 9.253 1.00 93.69 588 ALA A N 1
ATOM 4392 C CA . ALA A 1 588 ? -2.525 -5.893 10.064 1.00 93.69 588 ALA A CA 1
ATOM 4393 C C . ALA A 1 588 ? -3.460 -4.699 10.297 1.00 93.69 588 ALA A C 1
ATOM 4395 O O . ALA A 1 588 ? -3.417 -4.086 11.359 1.00 93.69 588 ALA A O 1
ATOM 4396 N N . SER A 1 589 ? -4.307 -4.379 9.319 1.00 95.31 589 SER A N 1
ATOM 4397 C CA . SER A 1 589 ? -5.149 -3.184 9.337 1.00 95.31 589 SER A CA 1
ATOM 4398 C C . SER A 1 589 ? -6.492 -3.445 8.657 1.00 95.31 589 SER A C 1
ATOM 4400 O O . SER A 1 589 ? -6.583 -4.260 7.731 1.00 95.31 589 SER A O 1
ATOM 4402 N N . VAL A 1 590 ? -7.530 -2.761 9.141 1.00 97.88 590 VAL A N 1
ATOM 4403 C CA . VAL A 1 590 ? -8.880 -2.776 8.584 1.00 97.88 590 VAL A CA 1
ATOM 4404 C C . VAL A 1 590 ? -9.515 -1.389 8.669 1.00 97.88 590 VAL A C 1
ATOM 4406 O O . VAL A 1 590 ? -9.430 -0.737 9.707 1.00 97.88 590 VAL A O 1
ATOM 4409 N N . VAL A 1 591 ? -10.154 -0.939 7.587 1.00 97.94 591 VAL A N 1
ATOM 4410 C CA . VAL A 1 591 ? -10.811 0.379 7.495 1.00 97.94 591 VAL A CA 1
ATOM 4411 C C . VAL A 1 591 ? -12.081 0.306 6.652 1.00 97.94 591 VAL A C 1
ATOM 4413 O O . VAL A 1 591 ? -12.132 -0.445 5.677 1.00 97.94 591 VAL A O 1
ATOM 4416 N N . PHE A 1 592 ? -13.101 1.090 7.002 1.00 98.06 592 PHE A N 1
ATOM 4417 C CA . PHE A 1 592 ? -14.280 1.298 6.154 1.00 98.06 592 PHE A CA 1
ATOM 4418 C C . PHE A 1 592 ? -14.052 2.460 5.184 1.00 98.06 592 PHE A C 1
ATOM 4420 O O . PHE A 1 592 ? -13.332 3.406 5.504 1.00 98.06 592 PHE A O 1
ATOM 4427 N N . SER A 1 593 ? -14.687 2.397 4.015 1.00 97.62 593 SER A N 1
ATOM 4428 C CA . SER A 1 593 ? -14.828 3.552 3.132 1.00 97.62 593 SER A CA 1
ATOM 4429 C C . SER A 1 593 ? -15.706 4.631 3.788 1.00 97.62 593 SER A C 1
ATOM 4431 O O . SER A 1 593 ? -16.528 4.303 4.650 1.00 97.62 593 SER A O 1
ATOM 4433 N N . PRO A 1 594 ? -15.580 5.910 3.385 1.00 94.12 594 PRO A N 1
ATOM 4434 C CA . PRO A 1 594 ? -16.351 7.016 3.968 1.00 94.12 594 PRO A CA 1
ATOM 4435 C C . PRO A 1 594 ? -17.875 6.865 3.852 1.00 94.12 594 PRO A C 1
ATOM 4437 O O . PRO A 1 594 ? -18.609 7.338 4.713 1.00 94.12 594 PRO A O 1
ATOM 4440 N N . ASP A 1 595 ? -18.356 6.176 2.815 1.00 93.12 595 ASP A N 1
ATOM 4441 C CA . ASP A 1 595 ? -19.775 5.845 2.622 1.00 93.12 595 ASP A CA 1
ATOM 4442 C C . ASP A 1 595 ? -20.223 4.584 3.389 1.00 93.12 595 ASP A C 1
ATOM 4444 O O . ASP A 1 595 ? -21.403 4.237 3.392 1.00 93.12 595 ASP A O 1
ATOM 4448 N N . GLY A 1 596 ? -19.287 3.869 4.021 1.00 94.94 596 GLY A N 1
ATOM 4449 C CA . GLY A 1 596 ? -19.526 2.629 4.750 1.00 94.94 596 GLY A CA 1
ATOM 4450 C C . GLY A 1 596 ? -19.842 1.413 3.880 1.00 94.94 596 GLY A C 1
ATOM 4451 O O . GLY A 1 596 ? -20.088 0.343 4.431 1.00 94.94 596 GLY A O 1
ATOM 4452 N N . ALA A 1 597 ? -19.840 1.533 2.549 1.00 95.62 597 ALA A N 1
ATOM 4453 C CA . ALA A 1 597 ? -20.241 0.455 1.645 1.00 95.62 597 ALA A CA 1
ATOM 4454 C C . ALA A 1 597 ? -19.135 -0.589 1.418 1.00 95.62 597 ALA A C 1
ATOM 4456 O O . ALA A 1 597 ? -19.425 -1.755 1.118 1.00 95.62 597 ALA A O 1
ATOM 4457 N N . THR A 1 598 ? -17.876 -0.186 1.583 1.00 96.69 598 THR A N 1
ATOM 4458 C CA . THR A 1 598 ? -16.687 -1.000 1.324 1.00 96.69 598 THR A CA 1
ATOM 4459 C C . THR A 1 598 ? -15.813 -1.081 2.571 1.00 96.69 598 THR A C 1
ATOM 4461 O O . THR A 1 598 ? -15.719 -0.148 3.362 1.00 96.69 598 THR A O 1
ATOM 4464 N N . LEU A 1 599 ? -15.145 -2.214 2.748 1.00 98.00 599 LEU A N 1
ATOM 4465 C CA . LEU A 1 599 ? -14.113 -2.426 3.750 1.00 98.00 599 LEU A CA 1
ATOM 4466 C C . LEU A 1 599 ? -12.797 -2.748 3.045 1.00 98.00 599 LEU A C 1
ATOM 4468 O O . LEU A 1 599 ? -12.787 -3.568 2.129 1.00 98.00 599 LEU A O 1
ATOM 4472 N N . ALA A 1 600 ? -11.689 -2.162 3.487 1.00 98.50 600 ALA A N 1
ATOM 4473 C CA . ALA A 1 600 ? -10.351 -2.539 3.054 1.00 98.50 600 ALA A CA 1
ATOM 4474 C C . ALA A 1 600 ? -9.597 -3.249 4.180 1.00 98.50 600 ALA A C 1
ATOM 4476 O O . ALA A 1 600 ? -9.674 -2.846 5.341 1.00 98.50 600 ALA A O 1
ATOM 4477 N N . THR A 1 601 ? -8.843 -4.290 3.835 1.00 98.56 601 THR A N 1
ATOM 4478 C CA . THR A 1 601 ? -7.937 -4.991 4.756 1.00 98.56 601 THR A CA 1
ATOM 4479 C C . THR A 1 601 ? -6.529 -5.036 4.180 1.00 98.56 601 THR A C 1
ATOM 4481 O O . THR A 1 601 ? -6.372 -5.280 2.986 1.00 98.56 601 THR A O 1
ATOM 4484 N N . ALA A 1 602 ? -5.511 -4.841 5.019 1.00 97.62 602 ALA A N 1
ATOM 4485 C CA . ALA A 1 602 ? -4.096 -5.003 4.669 1.00 97.62 602 ALA A CA 1
ATOM 4486 C C . ALA A 1 602 ? -3.507 -6.228 5.367 1.00 97.62 602 ALA A C 1
ATOM 4488 O O . ALA A 1 602 ? -3.777 -6.446 6.552 1.00 97.62 602 ALA A O 1
ATOM 4489 N N . SER A 1 603 ? -2.681 -7.008 4.671 1.00 97.31 603 SER A N 1
ATOM 4490 C CA . SER A 1 603 ? -2.077 -8.210 5.241 1.00 97.31 603 SER A CA 1
ATOM 4491 C C . SER A 1 603 ? -0.583 -8.330 4.974 1.00 97.31 603 SER A C 1
ATOM 4493 O O . SER A 1 603 ? -0.034 -7.926 3.945 1.00 97.31 603 SER A O 1
ATOM 4495 N N . ARG A 1 604 ? 0.063 -9.026 5.909 1.00 94.12 604 ARG A N 1
ATOM 4496 C CA . ARG A 1 604 ? 1.439 -9.503 5.800 1.00 94.12 604 ARG A CA 1
ATOM 4497 C C . ARG A 1 604 ? 1.654 -10.522 4.675 1.00 94.12 604 ARG A C 1
ATOM 4499 O O . ARG A 1 604 ? 2.782 -10.929 4.437 1.00 94.12 604 ARG A O 1
ATOM 4506 N N . ASP A 1 605 ? 0.602 -10.941 3.975 1.00 86.69 605 ASP A N 1
ATOM 4507 C CA . ASP A 1 605 ? 0.705 -11.774 2.773 1.00 86.69 605 ASP A CA 1
ATOM 4508 C C . ASP A 1 605 ? 1.047 -10.987 1.494 1.00 86.69 605 ASP A C 1
ATOM 4510 O O . ASP A 1 605 ? 1.056 -11.567 0.406 1.00 86.69 605 ASP A O 1
ATOM 4514 N N . GLY A 1 606 ? 1.307 -9.682 1.627 1.00 86.69 606 GLY A N 1
ATOM 4515 C CA . GLY A 1 606 ? 1.648 -8.787 0.523 1.00 86.69 606 GLY A CA 1
ATOM 4516 C C . GLY A 1 606 ? 0.440 -8.294 -0.273 1.00 86.69 606 GLY A C 1
ATOM 4517 O O . GLY A 1 606 ? 0.596 -7.755 -1.368 1.00 86.69 606 GLY A O 1
ATOM 4518 N N . THR A 1 607 ? -0.777 -8.471 0.249 1.00 92.88 607 THR A N 1
ATOM 4519 C CA . THR A 1 607 ? -2.002 -8.015 -0.414 1.00 92.88 607 THR A CA 1
ATOM 4520 C C . THR A 1 607 ? -2.825 -7.086 0.464 1.00 92.88 607 THR A C 1
ATOM 4522 O O . THR A 1 607 ? -2.841 -7.194 1.694 1.00 92.88 607 THR A O 1
ATOM 4525 N N . ALA A 1 608 ? -3.568 -6.203 -0.197 1.00 98.00 608 ALA A N 1
ATOM 4526 C CA . ALA A 1 608 ? -4.767 -5.615 0.374 1.00 98.00 608 ALA A CA 1
ATOM 4527 C C . ALA A 1 608 ? -6.008 -6.224 -0.291 1.00 98.00 608 ALA A C 1
ATOM 4529 O O . ALA A 1 608 ? -5.931 -6.788 -1.385 1.00 98.00 608 ALA A O 1
ATOM 4530 N N . ARG A 1 609 ? -7.162 -6.164 0.367 1.00 97.81 609 ARG A N 1
ATOM 4531 C CA . ARG A 1 609 ? -8.429 -6.677 -0.174 1.00 97.81 609 ARG A CA 1
ATOM 4532 C C . ARG A 1 609 ? -9.554 -5.704 0.083 1.00 97.81 609 ARG A C 1
ATOM 4534 O O . ARG A 1 609 ? -9.603 -5.110 1.155 1.00 97.81 609 ARG A O 1
ATOM 4541 N N . LEU A 1 610 ? -10.453 -5.594 -0.890 1.00 97.38 610 LEU A N 1
ATOM 4542 C CA . LEU A 1 610 ? -11.701 -4.855 -0.761 1.00 97.38 610 LEU A CA 1
ATOM 4543 C C . LEU A 1 610 ? -12.853 -5.834 -0.584 1.00 97.38 610 LEU A C 1
ATOM 4545 O O . LEU A 1 610 ? -12.972 -6.809 -1.327 1.00 97.38 610 LEU A O 1
ATOM 4549 N N . TRP A 1 611 ? -13.716 -5.544 0.376 1.00 97.81 611 TRP A N 1
ATOM 4550 C CA . TRP A 1 611 ? -14.876 -6.346 0.730 1.00 97.81 611 TRP A CA 1
ATOM 4551 C C . TRP A 1 611 ? -16.106 -5.463 0.741 1.00 97.81 611 TRP A C 1
ATOM 4553 O O . TRP A 1 611 ? -16.037 -4.293 1.110 1.00 97.81 611 TRP A O 1
ATOM 4563 N N . ARG A 1 612 ? -17.256 -6.024 0.401 1.00 96.50 612 ARG A N 1
ATOM 4564 C CA . ARG A 1 612 ? -18.518 -5.324 0.562 1.00 96.50 612 ARG A CA 1
ATOM 4565 C C . ARG A 1 612 ? -18.919 -5.352 2.030 1.00 96.50 612 ARG A C 1
ATOM 4567 O O . ARG A 1 612 ? -19.055 -6.417 2.621 1.00 96.50 612 ARG A O 1
ATOM 4574 N N . ALA A 1 613 ? -19.153 -4.189 2.621 1.00 95.12 613 ALA A N 1
A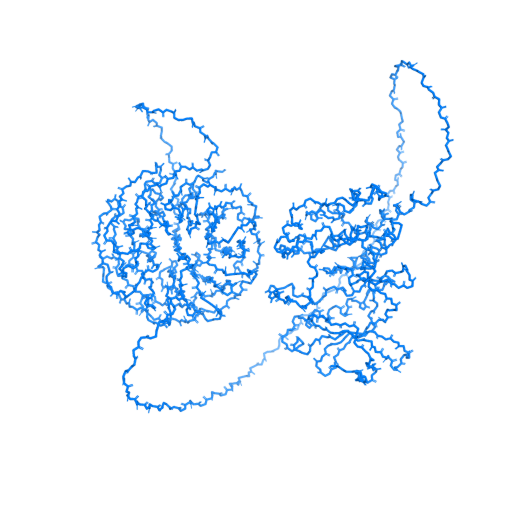TOM 4575 C CA . ALA A 1 613 ? -19.416 -4.067 4.051 1.00 95.12 613 ALA A CA 1
ATOM 4576 C C . ALA A 1 613 ? -20.724 -4.733 4.502 1.00 95.12 613 ALA A C 1
ATOM 4578 O O . ALA A 1 613 ? -20.819 -5.166 5.640 1.00 95.12 613 ALA A O 1
ATOM 4579 N N . LYS A 1 614 ? -21.741 -4.832 3.637 1.00 92.12 614 LYS A N 1
ATOM 4580 C CA . LYS A 1 614 ? -23.068 -5.341 4.035 1.00 92.12 614 LYS A CA 1
ATOM 4581 C C . LYS A 1 614 ? -23.076 -6.833 4.405 1.00 92.12 614 LYS A C 1
ATOM 4583 O O . LYS A 1 614 ? -23.871 -7.257 5.238 1.00 92.12 614 LYS A O 1
ATOM 4588 N N . ASP A 1 615 ? -22.234 -7.624 3.744 1.00 88.56 615 ASP A N 1
ATOM 4589 C CA . ASP A 1 615 ? -22.244 -9.094 3.776 1.00 88.56 615 ASP A CA 1
ATOM 4590 C C . ASP A 1 615 ? -20.835 -9.704 3.880 1.00 88.56 615 ASP A C 1
ATOM 4592 O O . ASP A 1 615 ? -20.701 -10.891 4.175 1.00 88.56 615 ASP A O 1
ATOM 4596 N N . GLY A 1 616 ? -19.788 -8.898 3.687 1.00 93.38 616 GLY A N 1
ATOM 4597 C CA . GLY A 1 616 ? -18.393 -9.315 3.691 1.00 93.38 616 GLY A CA 1
ATOM 4598 C C . GLY A 1 616 ? -17.969 -10.097 2.451 1.00 93.38 616 GLY A C 1
ATOM 4599 O O . GLY A 1 616 ? -16.980 -10.828 2.509 1.00 93.38 616 GLY A O 1
ATOM 4600 N N . GLU A 1 617 ? -18.689 -9.971 1.333 1.00 94.62 617 GLU A N 1
ATOM 4601 C CA . GLU A 1 617 ? -18.240 -10.555 0.070 1.00 94.62 617 GLU A CA 1
ATOM 4602 C C . GLU A 1 617 ? -16.951 -9.888 -0.417 1.00 94.62 617 GLU A C 1
ATOM 4604 O O . GLU A 1 617 ? -16.818 -8.664 -0.400 1.00 94.62 617 GLU A O 1
ATOM 4609 N N . LEU A 1 618 ? -15.996 -10.695 -0.883 1.00 95.94 618 LEU A N 1
ATOM 4610 C CA . LEU A 1 618 ? -14.769 -10.193 -1.495 1.00 95.94 618 LEU A CA 1
ATOM 4611 C C . LEU A 1 618 ? -15.104 -9.512 -2.828 1.00 95.94 618 LEU A C 1
ATOM 4613 O O . LEU A 1 618 ? -15.633 -10.154 -3.731 1.00 95.94 618 LEU A O 1
ATOM 4617 N N . ILE A 1 619 ? -14.758 -8.233 -2.957 1.00 91.44 619 ILE A N 1
ATOM 4618 C CA . ILE A 1 619 ? -14.888 -7.470 -4.204 1.00 91.44 619 ILE A CA 1
ATOM 4619 C C . ILE A 1 619 ? -13.656 -7.717 -5.073 1.00 91.44 619 ILE A C 1
ATOM 4621 O O . ILE A 1 619 ? -13.774 -8.120 -6.225 1.00 91.44 619 ILE A O 1
ATOM 4625 N N . THR A 1 620 ? -12.461 -7.491 -4.519 1.00 91.00 620 THR A N 1
ATOM 4626 C CA . THR A 1 620 ? -11.204 -7.651 -5.258 1.00 91.00 620 THR A CA 1
ATOM 4627 C C . THR A 1 620 ? -10.008 -7.856 -4.328 1.00 91.00 620 THR A C 1
ATOM 4629 O O . THR A 1 620 ? -10.038 -7.500 -3.145 1.00 91.00 620 THR A O 1
ATOM 4632 N N . VAL A 1 621 ? -8.938 -8.436 -4.874 1.00 91.31 621 VAL A N 1
ATOM 4633 C CA . VAL A 1 621 ? -7.637 -8.580 -4.212 1.00 91.31 621 VAL A CA 1
ATOM 4634 C C . VAL A 1 621 ? -6.649 -7.639 -4.887 1.00 91.31 621 VAL A C 1
ATOM 4636 O O . VAL A 1 621 ? -6.283 -7.843 -6.042 1.00 91.31 621 VAL A O 1
ATOM 4639 N N . LEU A 1 622 ? -6.177 -6.650 -4.139 1.00 84.06 622 LEU A N 1
ATOM 4640 C CA . LEU A 1 622 ? -5.188 -5.675 -4.576 1.00 84.06 622 LEU A CA 1
ATOM 4641 C C . LEU A 1 622 ? -3.794 -6.290 -4.408 1.00 84.06 622 LEU A C 1
ATOM 4643 O O . LEU A 1 622 ? -3.243 -6.365 -3.303 1.00 84.06 622 LEU A O 1
ATOM 4647 N N . LYS A 1 623 ? -3.259 -6.814 -5.512 1.00 81.44 623 LYS A N 1
ATOM 4648 C CA . LYS A 1 623 ? -1.955 -7.483 -5.572 1.00 81.44 623 LYS A CA 1
ATOM 4649 C C . LYS A 1 623 ? -0.909 -6.559 -6.165 1.00 81.44 623 LYS A C 1
ATOM 4651 O O . LYS A 1 623 ? -1.181 -5.844 -7.120 1.00 81.44 623 LYS A O 1
ATOM 4656 N N . GLY A 1 624 ? 0.320 -6.665 -5.678 1.00 64.62 624 GLY A N 1
ATOM 4657 C CA . GLY A 1 624 ? 1.456 -6.001 -6.307 1.00 64.62 624 GLY A CA 1
ATOM 4658 C C . GLY A 1 624 ? 2.593 -5.705 -5.349 1.00 64.62 624 GLY A C 1
ATOM 4659 O O . GLY A 1 624 ? 3.741 -5.707 -5.789 1.00 64.62 624 GLY A O 1
ATOM 4660 N N . HIS A 1 625 ? 2.301 -5.515 -4.060 1.00 74.88 625 HIS A N 1
ATOM 4661 C CA . HIS A 1 625 ? 3.356 -5.396 -3.064 1.00 74.88 625 HIS A CA 1
ATOM 4662 C C . HIS A 1 625 ? 4.212 -6.672 -3.012 1.00 74.88 625 HIS A C 1
ATOM 4664 O O . HIS A 1 625 ? 3.694 -7.783 -3.131 1.00 74.88 625 HIS A O 1
ATOM 4670 N N . GLN A 1 626 ? 5.530 -6.501 -2.893 1.00 78.06 626 GLN A N 1
ATOM 4671 C CA . GLN A 1 626 ? 6.517 -7.595 -2.863 1.00 78.06 626 GLN A CA 1
ATOM 4672 C C . GLN A 1 626 ? 6.887 -8.035 -1.440 1.00 78.06 626 GLN A C 1
ATOM 4674 O O . GLN A 1 626 ? 7.648 -8.979 -1.254 1.00 78.06 626 GLN A O 1
ATOM 4679 N N . ASP A 1 627 ? 6.341 -7.345 -0.446 1.00 82.69 627 ASP A N 1
ATOM 4680 C CA . ASP A 1 627 ? 6.477 -7.636 0.975 1.00 82.69 627 ASP A CA 1
ATOM 4681 C C . ASP A 1 627 ? 5.163 -7.235 1.671 1.00 82.69 627 ASP A C 1
ATOM 4683 O O . ASP A 1 627 ? 4.201 -6.816 1.026 1.00 82.69 627 ASP A O 1
ATOM 4687 N N . GLN A 1 628 ? 5.117 -7.370 2.988 1.00 91.88 628 GLN A N 1
ATOM 4688 C CA . GLN A 1 628 ? 3.969 -7.136 3.852 1.00 91.88 628 GLN A CA 1
ATOM 4689 C C . GLN A 1 628 ? 3.303 -5.780 3.601 1.00 91.88 628 GLN A C 1
ATOM 4691 O O . GLN A 1 628 ? 3.973 -4.747 3.554 1.00 91.88 628 GLN A O 1
ATOM 4696 N N . VAL A 1 629 ? 1.969 -5.786 3.524 1.00 95.06 629 VAL A N 1
ATOM 4697 C CA . VAL A 1 629 ? 1.151 -4.570 3.527 1.00 95.06 629 VAL A CA 1
ATOM 4698 C C . VAL A 1 629 ? 0.666 -4.338 4.945 1.00 95.06 629 VAL A C 1
ATOM 4700 O O . VAL A 1 629 ? -0.021 -5.184 5.523 1.00 95.06 629 VAL A O 1
ATOM 4703 N N . THR A 1 630 ? 1.040 -3.205 5.526 1.00 89.88 630 THR A N 1
ATOM 4704 C CA . THR A 1 630 ? 0.828 -2.974 6.958 1.00 89.88 630 THR A CA 1
ATOM 4705 C C . THR A 1 630 ? -0.194 -1.891 7.264 1.00 89.88 630 THR A C 1
ATOM 4707 O O . THR A 1 630 ? -0.798 -1.932 8.332 1.00 89.88 630 THR A O 1
ATOM 4710 N N . SER A 1 631 ? -0.454 -0.976 6.326 1.00 94.94 631 SER A N 1
ATOM 4711 C CA . SER A 1 631 ? -1.468 0.073 6.473 1.00 94.94 631 SER A CA 1
ATOM 4712 C C . SER A 1 631 ? -2.287 0.261 5.195 1.00 94.94 631 SER A C 1
ATOM 4714 O O . SER A 1 631 ? -1.779 0.064 4.087 1.00 94.94 631 SER A O 1
ATOM 4716 N N . VAL A 1 632 ? -3.554 0.636 5.373 1.00 96.94 632 VAL A N 1
ATOM 4717 C CA . VAL A 1 632 ? -4.513 1.015 4.329 1.00 96.94 632 VAL A CA 1
ATOM 4718 C C . VAL A 1 632 ? -5.257 2.280 4.742 1.00 96.94 632 VAL A C 1
ATOM 4720 O O . VAL A 1 632 ? -5.621 2.424 5.907 1.00 96.94 632 VAL A O 1
ATOM 4723 N N . ALA A 1 633 ? -5.530 3.166 3.785 1.00 97.62 633 ALA A N 1
ATOM 4724 C CA . ALA A 1 633 ? -6.345 4.362 3.994 1.00 97.62 633 ALA A CA 1
ATOM 4725 C C . ALA A 1 633 ? -7.191 4.660 2.751 1.00 97.62 633 ALA A C 1
ATOM 4727 O O . ALA A 1 633 ? -6.672 4.620 1.639 1.00 97.62 633 ALA A O 1
ATOM 4728 N N . PHE A 1 634 ? -8.477 4.965 2.924 1.00 97.69 634 PHE A N 1
ATOM 4729 C CA . PHE A 1 634 ? -9.310 5.493 1.839 1.00 97.69 634 PHE A CA 1
ATOM 4730 C C . PHE A 1 634 ? -9.077 6.996 1.670 1.00 97.69 634 PHE A C 1
ATOM 4732 O O . PHE A 1 634 ? -8.814 7.694 2.651 1.00 97.69 634 PHE A O 1
ATOM 4739 N N . SER A 1 635 ? -9.210 7.498 0.442 1.00 96.25 635 SER A N 1
ATOM 4740 C CA . SER A 1 635 ? -9.381 8.931 0.211 1.00 96.25 635 SER A CA 1
ATOM 4741 C C . SER A 1 635 ? -10.705 9.410 0.831 1.00 96.25 635 SER A C 1
ATOM 4743 O O . SER A 1 635 ? -11.633 8.609 0.980 1.00 96.25 635 SER A O 1
ATOM 4745 N N . PRO A 1 636 ? -10.839 10.702 1.181 1.00 92.00 636 PRO A N 1
ATOM 4746 C CA . PRO A 1 636 ? -12.044 11.233 1.832 1.00 92.00 636 PRO A CA 1
ATOM 4747 C C . PRO A 1 636 ? -13.332 11.089 1.012 1.00 92.00 636 PRO A C 1
ATOM 4749 O O . PRO A 1 636 ? -14.417 10.989 1.579 1.00 92.00 636 PRO A O 1
ATOM 4752 N N . ASP A 1 637 ? -13.222 11.047 -0.316 1.00 90.12 637 ASP A N 1
ATOM 4753 C CA . ASP A 1 637 ? -14.335 10.788 -1.235 1.00 90.12 637 ASP A CA 1
ATOM 4754 C C . ASP A 1 637 ? -14.613 9.287 -1.457 1.00 90.12 637 ASP A C 1
ATOM 4756 O O . ASP A 1 637 ? -15.571 8.927 -2.140 1.00 90.12 637 ASP A O 1
ATOM 4760 N N . GLY A 1 638 ? -13.776 8.401 -0.907 1.00 91.81 638 GLY A N 1
ATOM 4761 C CA . GLY A 1 638 ? -13.860 6.952 -1.074 1.00 91.81 638 GLY A CA 1
ATOM 4762 C C . GLY A 1 638 ? -13.481 6.438 -2.465 1.00 91.81 638 GLY A C 1
ATOM 4763 O O . GLY A 1 638 ? -13.610 5.240 -2.714 1.00 91.81 638 GLY A O 1
ATOM 4764 N N . ALA A 1 639 ? -13.019 7.296 -3.378 1.00 90.94 639 ALA A N 1
ATOM 4765 C CA . ALA A 1 639 ? -12.716 6.908 -4.755 1.00 90.94 639 ALA A CA 1
ATOM 4766 C C . ALA A 1 639 ? -11.374 6.172 -4.893 1.00 90.94 639 ALA A C 1
ATOM 4768 O O . ALA A 1 639 ? -11.217 5.337 -5.794 1.00 90.94 639 ALA A O 1
ATOM 4769 N N . ALA A 1 640 ? -10.422 6.459 -4.003 1.00 93.06 640 ALA A N 1
ATOM 4770 C CA . ALA A 1 640 ? -9.092 5.872 -3.981 1.00 93.06 640 ALA A CA 1
ATOM 4771 C C . ALA A 1 640 ? -8.783 5.176 -2.646 1.00 93.06 640 ALA A C 1
ATOM 4773 O O . ALA A 1 640 ? -9.333 5.498 -1.593 1.00 93.06 640 ALA A O 1
ATOM 4774 N N . LEU A 1 641 ? -7.868 4.212 -2.697 1.00 97.06 641 LEU A N 1
ATOM 4775 C CA . LEU A 1 641 ? -7.272 3.549 -1.545 1.00 97.06 641 LEU A CA 1
ATOM 4776 C C . LEU A 1 641 ? -5.751 3.656 -1.655 1.00 97.06 641 LEU A C 1
ATOM 4778 O O . LEU A 1 641 ? -5.192 3.380 -2.712 1.00 97.06 641 LEU A O 1
ATOM 4782 N N . ALA A 1 642 ? -5.082 4.001 -0.562 1.00 97.19 642 ALA A N 1
ATOM 4783 C CA . ALA A 1 642 ? -3.638 3.917 -0.415 1.00 97.19 642 ALA A CA 1
ATOM 4784 C C . ALA A 1 642 ? -3.258 2.682 0.408 1.00 97.19 642 ALA A C 1
ATOM 4786 O O . ALA A 1 642 ? -3.890 2.396 1.424 1.00 97.19 642 ALA A O 1
ATOM 4787 N N . THR A 1 643 ? -2.204 1.975 0.003 1.00 96.88 643 THR A N 1
ATOM 4788 C CA . THR A 1 643 ? -1.604 0.855 0.747 1.00 96.88 643 THR A CA 1
ATOM 4789 C C . THR A 1 643 ? -0.133 1.134 1.039 1.00 96.88 643 THR A C 1
ATOM 4791 O O . THR A 1 643 ? 0.576 1.623 0.164 1.00 96.88 643 THR A O 1
ATOM 4794 N N . ALA A 1 644 ? 0.337 0.808 2.246 1.00 94.38 644 ALA A N 1
ATOM 4795 C CA . ALA A 1 644 ? 1.740 0.930 2.661 1.00 94.38 644 ALA A CA 1
ATOM 4796 C C . ALA A 1 644 ? 2.430 -0.439 2.692 1.00 94.38 644 ALA A C 1
ATOM 4798 O O . ALA A 1 644 ? 1.967 -1.334 3.407 1.00 94.38 644 ALA A O 1
ATOM 4799 N N . GLY A 1 645 ? 3.529 -0.589 1.948 1.00 91.00 645 GLY A N 1
ATOM 4800 C CA . GLY A 1 645 ? 4.282 -1.835 1.832 1.00 91.00 645 GLY A CA 1
ATOM 4801 C C . GLY A 1 645 ? 5.704 -1.767 2.387 1.00 91.00 645 GLY A C 1
ATOM 4802 O O . GLY A 1 645 ? 6.443 -0.793 2.201 1.00 91.00 645 GLY A O 1
ATOM 4803 N N . TRP A 1 646 ? 6.140 -2.868 2.999 1.00 89.19 646 TRP A N 1
ATOM 4804 C CA . TRP A 1 646 ? 7.535 -3.064 3.418 1.00 89.19 646 TRP A CA 1
ATOM 4805 C C . TRP A 1 646 ? 8.496 -3.249 2.238 1.00 89.19 646 TRP A C 1
ATOM 4807 O O . TRP A 1 646 ? 9.701 -3.071 2.370 1.00 89.19 646 TRP A O 1
ATOM 4817 N N . ASP A 1 647 ? 7.965 -3.447 1.035 1.00 78.56 647 ASP A N 1
ATOM 4818 C CA . ASP A 1 647 ? 8.735 -3.364 -0.206 1.00 78.56 647 ASP A CA 1
ATOM 4819 C C . ASP A 1 647 ? 9.230 -1.939 -0.524 1.00 78.56 647 ASP A C 1
ATOM 4821 O O . ASP A 1 647 ? 9.904 -1.714 -1.531 1.00 78.56 647 ASP A O 1
ATOM 4825 N N . GLY A 1 648 ? 8.933 -0.971 0.344 1.00 80.81 648 GLY A N 1
ATOM 4826 C CA . GLY A 1 648 ? 9.364 0.413 0.226 1.00 80.81 648 GLY A CA 1
ATOM 4827 C C . GLY A 1 648 ? 8.539 1.216 -0.768 1.00 80.81 648 GLY A C 1
ATOM 4828 O O . GLY A 1 648 ? 9.027 2.192 -1.344 1.00 80.81 648 GLY A O 1
ATOM 4829 N N . THR A 1 649 ? 7.299 0.786 -0.983 1.00 85.69 649 THR A N 1
ATOM 4830 C CA . THR A 1 649 ? 6.347 1.454 -1.861 1.00 85.69 649 THR A CA 1
ATOM 4831 C C . THR A 1 649 ? 5.063 1.735 -1.097 1.00 85.69 649 THR A C 1
ATOM 4833 O O . THR A 1 649 ? 4.634 0.941 -0.257 1.00 85.69 649 THR A O 1
ATOM 4836 N N . ALA A 1 650 ? 4.434 2.868 -1.391 1.00 92.06 650 ALA A N 1
ATOM 4837 C CA . ALA A 1 650 ? 2.997 2.996 -1.218 1.00 92.06 650 ALA A CA 1
ATOM 4838 C C . ALA A 1 650 ? 2.326 2.853 -2.585 1.00 92.06 650 ALA A C 1
ATOM 4840 O O . ALA A 1 650 ? 2.923 3.184 -3.609 1.00 92.06 650 ALA A O 1
ATOM 4841 N N . ARG A 1 651 ? 1.107 2.321 -2.630 1.00 89.38 651 ARG A N 1
ATOM 4842 C CA . ARG A 1 651 ? 0.357 2.165 -3.885 1.00 89.38 651 ARG A CA 1
ATOM 4843 C C . ARG A 1 651 ? -1.012 2.793 -3.763 1.00 89.38 651 ARG A C 1
ATOM 4845 O O . ARG A 1 651 ? -1.644 2.683 -2.715 1.00 89.38 651 ARG A O 1
ATOM 4852 N N . LEU A 1 652 ? -1.446 3.425 -4.843 1.00 85.88 652 LEU A N 1
ATOM 4853 C CA . LEU A 1 652 ? -2.776 3.987 -4.999 1.00 85.88 652 LEU A CA 1
ATOM 4854 C C . LEU A 1 652 ? -3.617 3.073 -5.882 1.00 85.88 652 LEU A C 1
ATOM 4856 O O . LEU A 1 652 ? -3.159 2.590 -6.917 1.00 85.88 652 LEU A O 1
ATOM 4860 N N . TRP A 1 653 ? -4.858 2.864 -5.469 1.00 89.75 653 TRP A N 1
ATOM 4861 C CA . TRP A 1 653 ? -5.825 1.996 -6.127 1.00 89.75 653 TRP A CA 1
ATOM 4862 C C . TRP A 1 653 ? -7.137 2.733 -6.272 1.00 89.75 653 TRP A C 1
ATOM 4864 O O . TRP A 1 653 ? -7.527 3.484 -5.381 1.00 89.75 653 TRP A O 1
ATOM 4874 N N . ARG A 1 654 ? -7.858 2.481 -7.354 1.00 85.44 654 ARG A N 1
ATOM 4875 C CA . ARG A 1 654 ? -9.216 2.963 -7.527 1.00 85.44 654 ARG A CA 1
ATOM 4876 C C . ARG A 1 654 ? -10.177 1.966 -6.905 1.00 85.44 654 ARG A C 1
ATOM 4878 O O . ARG A 1 654 ? -10.127 0.775 -7.186 1.00 85.44 654 ARG A O 1
ATOM 4885 N N . VAL A 1 655 ? -11.075 2.451 -6.061 1.00 88.75 655 VAL A N 1
ATOM 4886 C CA . VAL A 1 655 ? -11.936 1.583 -5.245 1.00 88.75 655 VAL A CA 1
ATOM 4887 C C . VAL A 1 655 ? -13.023 0.904 -6.074 1.00 88.75 655 VAL A C 1
ATOM 4889 O O . VAL A 1 655 ? -13.348 -0.253 -5.821 1.00 88.75 655 VAL A O 1
ATOM 4892 N N . LYS A 1 656 ? -13.564 1.600 -7.084 1.00 82.00 656 LYS A N 1
ATOM 4893 C CA . LYS A 1 656 ? -14.723 1.135 -7.868 1.00 82.00 656 LYS A CA 1
ATOM 4894 C C . LYS A 1 656 ? -14.491 -0.207 -8.581 1.00 82.00 656 LYS A C 1
ATOM 4896 O O . LYS A 1 656 ? -15.426 -0.984 -8.735 1.00 82.00 656 LYS A O 1
ATOM 4901 N N . ASP A 1 657 ? -13.267 -0.441 -9.044 1.00 76.19 657 ASP A N 1
ATOM 4902 C CA . ASP A 1 657 ? -12.865 -1.565 -9.898 1.00 76.19 657 ASP A CA 1
ATOM 4903 C C . ASP A 1 657 ? -11.608 -2.283 -9.373 1.00 76.19 657 ASP A C 1
ATOM 4905 O O . ASP A 1 657 ? -11.293 -3.384 -9.824 1.00 76.19 657 ASP A O 1
ATOM 4909 N N . GLY A 1 658 ? -10.914 -1.712 -8.384 1.00 76.38 658 GLY A N 1
ATOM 4910 C CA . GLY A 1 658 ? -9.651 -2.236 -7.874 1.00 76.38 658 GLY A CA 1
ATOM 4911 C C . GLY A 1 658 ? -8.460 -1.953 -8.778 1.00 76.38 658 GLY A C 1
ATOM 4912 O O . GLY A 1 658 ? -7.407 -2.559 -8.572 1.00 76.38 658 GLY A O 1
ATOM 4913 N N . GLU A 1 659 ? -8.610 -1.088 -9.785 1.00 76.38 659 GLU A N 1
ATOM 4914 C CA . GLU A 1 659 ? -7.516 -0.784 -10.700 1.00 76.38 659 GLU A CA 1
ATOM 4915 C C . GLU A 1 659 ? -6.379 -0.073 -9.971 1.00 76.38 659 GLU A C 1
ATOM 4917 O O . GLU A 1 659 ? -6.580 0.809 -9.136 1.00 76.38 659 GLU A O 1
ATOM 4922 N N . PHE A 1 660 ? -5.158 -0.461 -10.307 1.00 75.25 660 PHE A N 1
ATOM 4923 C CA . PHE A 1 660 ? -3.964 0.238 -9.870 1.00 75.25 660 PHE A CA 1
ATOM 4924 C C . PHE A 1 660 ? -3.925 1.642 -10.498 1.00 75.25 660 PHE A C 1
ATOM 4926 O O . PHE A 1 660 ? -4.190 1.795 -11.688 1.00 75.25 660 PHE A O 1
ATOM 4933 N N . ILE A 1 661 ? -3.628 2.661 -9.688 1.00 75.06 661 ILE A N 1
ATOM 4934 C CA . ILE A 1 661 ? -3.516 4.059 -10.128 1.00 75.06 661 ILE A CA 1
ATOM 4935 C C . ILE A 1 661 ? -2.050 4.456 -10.257 1.00 75.06 661 ILE A C 1
ATOM 4937 O O . ILE A 1 661 ? -1.656 4.964 -11.296 1.00 75.06 661 ILE A O 1
ATOM 4941 N N . ALA A 1 662 ? -1.269 4.288 -9.187 1.00 73.94 662 ALA A N 1
ATOM 4942 C CA . ALA A 1 662 ? 0.106 4.774 -9.133 1.00 73.94 662 ALA A CA 1
ATOM 4943 C C . ALA A 1 662 ? 0.921 4.068 -8.045 1.00 73.94 662 ALA A C 1
ATOM 4945 O O . ALA A 1 662 ? 0.380 3.574 -7.047 1.00 73.94 662 ALA A O 1
ATOM 4946 N N . ILE A 1 663 ? 2.244 4.081 -8.211 1.00 77.69 663 ILE A N 1
ATOM 4947 C CA . ILE A 1 663 ? 3.214 3.648 -7.205 1.00 77.69 663 ILE A CA 1
ATOM 4948 C C . ILE A 1 663 ? 4.018 4.844 -6.702 1.00 77.69 663 ILE A C 1
ATOM 4950 O O . ILE A 1 663 ? 4.616 5.590 -7.469 1.00 77.69 663 ILE A O 1
ATOM 4954 N N . LEU A 1 664 ? 4.061 4.995 -5.386 1.00 80.62 664 LEU A N 1
ATOM 4955 C CA . LEU A 1 664 ? 4.822 6.022 -4.690 1.00 80.62 664 LEU A CA 1
ATOM 4956 C C . LEU A 1 664 ? 6.070 5.344 -4.130 1.00 80.62 664 LEU A C 1
ATOM 4958 O O . LEU A 1 664 ? 6.045 4.684 -3.085 1.00 80.62 664 LEU A O 1
ATOM 4962 N N . ALA A 1 665 ? 7.133 5.392 -4.926 1.00 72.69 665 ALA A N 1
ATOM 4963 C CA . ALA A 1 665 ? 8.333 4.589 -4.733 1.00 72.69 665 ALA A CA 1
ATOM 4964 C C . ALA A 1 665 ? 9.448 5.352 -3.990 1.00 72.69 665 ALA A C 1
ATOM 4966 O O . ALA A 1 665 ? 9.255 6.420 -3.408 1.00 72.69 665 ALA A O 1
ATOM 4967 N N . ASN A 1 666 ? 10.652 4.776 -4.008 1.00 65.06 666 ASN A N 1
ATOM 4968 C CA . ASN A 1 666 ? 11.875 5.345 -3.437 1.00 65.06 666 ASN A CA 1
ATOM 4969 C C . ASN A 1 666 ? 11.864 5.500 -1.908 1.00 65.06 666 ASN A C 1
ATOM 4971 O O . ASN A 1 666 ? 12.632 6.305 -1.376 1.00 65.06 666 ASN A O 1
ATOM 4975 N N . HIS A 1 667 ? 11.009 4.784 -1.173 1.00 70.75 667 HIS A N 1
ATOM 4976 C CA . HIS A 1 667 ? 11.105 4.703 0.285 1.00 70.75 667 HIS A CA 1
ATOM 4977 C C . HIS A 1 667 ? 11.893 3.452 0.722 1.00 70.75 667 HIS A C 1
ATOM 4979 O O . HIS A 1 667 ? 11.866 2.423 0.043 1.00 70.75 667 HIS A O 1
ATOM 4985 N N . PRO A 1 668 ? 12.558 3.485 1.889 1.00 78.62 668 PRO A N 1
ATOM 4986 C CA . PRO A 1 668 ? 12.625 2.338 2.802 1.00 78.62 668 PRO A CA 1
ATOM 4987 C C . PRO A 1 668 ? 11.228 1.766 3.119 1.00 78.62 668 PRO A C 1
ATOM 4989 O O . PRO A 1 668 ? 10.236 2.326 2.674 1.00 78.62 668 PRO A O 1
ATOM 4992 N N . GLU A 1 669 ? 11.114 0.695 3.907 1.00 84.88 669 GLU A N 1
ATOM 4993 C CA . GLU A 1 669 ? 9.812 0.102 4.286 1.00 84.88 669 GLU A CA 1
ATOM 4994 C C . GLU A 1 669 ? 8.778 1.169 4.692 1.00 84.88 669 GLU A C 1
ATOM 4996 O O . GLU A 1 669 ? 8.991 1.893 5.670 1.00 84.88 669 GLU A O 1
ATOM 5001 N N . VAL A 1 670 ? 7.664 1.270 3.957 1.00 92.50 670 VAL A N 1
ATOM 5002 C CA . VAL A 1 670 ? 6.583 2.206 4.284 1.00 92.50 670 VAL A CA 1
ATOM 5003 C C . VAL A 1 670 ? 5.700 1.543 5.328 1.00 92.50 670 VAL A C 1
ATOM 5005 O O . VAL A 1 670 ? 5.164 0.458 5.109 1.00 92.50 670 VAL A O 1
ATOM 5008 N N . TRP A 1 671 ? 5.568 2.182 6.483 1.00 93.06 671 TRP A N 1
ATOM 5009 C CA . TRP A 1 671 ? 4.801 1.655 7.605 1.00 93.06 671 TRP A CA 1
ATOM 5010 C C . TRP A 1 671 ? 3.397 2.244 7.658 1.00 93.06 671 TRP A C 1
ATOM 5012 O O . TRP A 1 671 ? 2.447 1.504 7.904 1.00 93.06 671 TRP A O 1
ATOM 5022 N N . SER A 1 672 ? 3.249 3.543 7.387 1.00 94.62 672 SER A N 1
ATOM 5023 C CA . SER A 1 672 ? 1.981 4.257 7.553 1.00 94.62 672 SER A CA 1
ATOM 5024 C C . SER A 1 672 ? 1.668 5.170 6.366 1.00 94.62 672 SER A C 1
ATOM 5026 O O . SER A 1 672 ? 2.577 5.721 5.741 1.00 94.62 672 SER A O 1
ATOM 5028 N N . VAL A 1 673 ? 0.376 5.301 6.061 1.00 97.00 673 VAL A N 1
ATOM 5029 C CA . VAL A 1 673 ? -0.196 6.148 5.006 1.00 97.00 673 VAL A CA 1
ATOM 5030 C C . VAL A 1 673 ? -1.422 6.881 5.541 1.00 97.00 673 VAL A C 1
ATOM 5032 O O . VAL A 1 673 ? -2.174 6.312 6.330 1.00 97.00 673 VAL A O 1
ATOM 5035 N N . ALA A 1 674 ? -1.643 8.116 5.095 1.00 97.56 674 ALA A N 1
ATOM 5036 C CA . ALA A 1 674 ? -2.847 8.890 5.396 1.00 97.56 674 ALA A CA 1
ATOM 5037 C C . ALA A 1 674 ? -3.137 9.878 4.261 1.00 97.56 674 ALA A C 1
ATOM 5039 O O . ALA A 1 674 ? -2.211 10.517 3.771 1.00 97.56 674 ALA A O 1
ATOM 5040 N N . PHE A 1 675 ? -4.397 10.026 3.853 1.00 97.00 675 PHE A N 1
ATOM 5041 C CA . PHE A 1 675 ? -4.802 11.115 2.958 1.00 97.00 675 PHE A CA 1
ATOM 5042 C C . PHE A 1 675 ? -5.030 12.407 3.747 1.00 97.00 675 PHE A C 1
ATOM 5044 O O . PHE A 1 675 ? -5.436 12.355 4.911 1.00 97.00 675 PHE A O 1
ATOM 5051 N N . SER A 1 676 ? -4.800 13.557 3.111 1.00 96.75 676 SER A N 1
ATOM 5052 C CA . SER A 1 676 ? -5.293 14.836 3.628 1.00 96.75 676 SER A CA 1
ATOM 5053 C C . SER A 1 676 ? -6.829 14.868 3.613 1.00 96.75 676 SER A C 1
ATOM 5055 O O . SER A 1 676 ? -7.445 14.145 2.825 1.00 96.75 676 SER A O 1
ATOM 5057 N N . PRO A 1 677 ? -7.477 15.704 4.447 1.00 91.69 677 PRO A N 1
ATOM 5058 C CA . PRO A 1 677 ? -8.942 15.767 4.541 1.00 91.69 677 PRO A CA 1
ATOM 5059 C C . PRO A 1 677 ? -9.662 16.147 3.239 1.00 91.69 677 PRO A C 1
ATOM 5061 O O . PRO A 1 677 ? -10.818 15.778 3.047 1.00 91.69 677 PRO A O 1
ATOM 5064 N N . ASP A 1 678 ? -8.988 16.858 2.337 1.00 88.50 678 ASP A N 1
ATOM 5065 C CA . ASP A 1 678 ? -9.488 17.212 1.004 1.00 88.50 678 ASP A CA 1
ATOM 5066 C C . ASP A 1 678 ? -9.152 16.164 -0.078 1.00 88.50 678 ASP A C 1
ATOM 5068 O O . ASP A 1 678 ? -9.606 16.271 -1.217 1.00 88.50 678 ASP A O 1
ATOM 5072 N N . GLY A 1 679 ? -8.352 15.150 0.267 1.00 90.25 679 GLY A N 1
ATOM 5073 C CA . GLY A 1 679 ? -7.894 14.095 -0.631 1.00 90.25 679 GLY A CA 1
ATOM 5074 C C . GLY A 1 679 ? -6.856 14.538 -1.661 1.00 90.25 679 GLY A C 1
ATOM 5075 O O . GLY A 1 679 ? -6.515 13.744 -2.535 1.00 90.25 679 GLY A O 1
ATOM 5076 N N . ALA A 1 680 ? -6.357 15.776 -1.596 1.00 88.31 680 ALA A N 1
ATOM 5077 C CA . ALA A 1 680 ? -5.371 16.288 -2.545 1.00 88.31 680 ALA A CA 1
ATOM 5078 C C . ALA A 1 680 ? -3.970 15.715 -2.299 1.00 88.31 680 ALA A C 1
ATOM 5080 O O . ALA A 1 680 ? -3.189 15.550 -3.241 1.00 88.31 680 ALA A O 1
ATOM 5081 N N . LEU A 1 681 ? -3.662 15.378 -1.046 1.00 94.44 681 LEU A N 1
ATOM 5082 C CA . LEU A 1 681 ? -2.359 14.904 -0.615 1.00 94.44 681 LEU A CA 1
ATOM 5083 C C . LEU A 1 681 ? -2.441 13.502 -0.022 1.00 94.44 681 LEU A C 1
ATOM 5085 O O . LEU A 1 681 ? -3.432 13.110 0.597 1.00 94.44 681 LEU A O 1
ATOM 5089 N N . LEU A 1 682 ? -1.339 12.771 -0.148 1.00 96.00 682 LEU A N 1
ATOM 5090 C CA . LEU A 1 682 ? -1.086 11.552 0.604 1.00 96.00 682 LEU A CA 1
ATOM 5091 C C . LEU A 1 682 ? 0.215 11.703 1.394 1.00 96.00 682 LEU A C 1
ATOM 5093 O O . LEU A 1 682 ? 1.271 11.971 0.827 1.00 96.00 682 LEU A O 1
ATOM 5097 N N . ALA A 1 683 ? 0.153 11.482 2.701 1.00 97.62 683 ALA A N 1
ATOM 5098 C CA . ALA A 1 683 ? 1.319 11.303 3.547 1.00 97.62 683 ALA A CA 1
ATOM 5099 C C . ALA A 1 683 ? 1.721 9.829 3.600 1.00 97.62 683 ALA A C 1
ATOM 5101 O O . ALA A 1 683 ? 0.885 8.934 3.711 1.00 97.62 683 ALA A O 1
ATOM 5102 N N . THR A 1 684 ? 3.025 9.590 3.587 1.00 96.75 684 THR A N 1
ATOM 5103 C CA . THR A 1 684 ? 3.657 8.279 3.790 1.00 96.75 684 THR A CA 1
ATOM 5104 C C . THR A 1 684 ? 4.737 8.418 4.853 1.00 96.75 684 THR A C 1
ATOM 5106 O O . THR A 1 684 ? 5.379 9.464 4.941 1.00 96.75 684 THR A O 1
ATOM 5109 N N . ALA A 1 685 ? 4.967 7.377 5.645 1.00 95.00 685 ALA A N 1
ATOM 5110 C CA . ALA A 1 685 ? 6.002 7.344 6.675 1.00 95.00 685 ALA A CA 1
ATOM 5111 C C . ALA A 1 685 ? 6.711 5.992 6.707 1.00 95.00 685 ALA A C 1
ATOM 5113 O O . ALA A 1 685 ? 6.079 4.954 6.497 1.00 95.00 685 ALA A O 1
ATOM 5114 N N . ASN A 1 686 ? 8.019 6.003 6.974 1.00 92.62 686 ASN A N 1
ATOM 5115 C CA . ASN A 1 686 ? 8.855 4.812 6.855 1.00 92.62 686 ASN A CA 1
ATOM 5116 C C . ASN A 1 686 ? 9.681 4.465 8.102 1.00 92.62 686 ASN A C 1
ATOM 5118 O O . ASN A 1 686 ? 9.799 5.229 9.066 1.00 92.62 686 ASN A O 1
ATOM 5122 N N . ASN A 1 687 ? 10.322 3.299 8.032 1.00 90.94 687 ASN A N 1
ATOM 5123 C CA . ASN A 1 687 ? 11.158 2.743 9.094 1.00 90.94 687 ASN A CA 1
ATOM 5124 C C . ASN A 1 687 ? 12.475 3.492 9.376 1.00 90.94 687 ASN A C 1
ATOM 5126 O O . ASN A 1 687 ? 13.178 3.138 10.326 1.00 90.94 687 ASN A O 1
ATOM 5130 N N . LYS A 1 688 ? 12.825 4.514 8.585 1.00 87.88 688 LYS A N 1
ATOM 5131 C CA . LYS A 1 688 ? 14.058 5.307 8.730 1.00 87.88 688 LYS A CA 1
ATOM 5132 C C . LYS A 1 688 ? 13.835 6.729 9.234 1.00 87.88 688 LYS A C 1
ATOM 5134 O O . LYS A 1 688 ? 14.793 7.485 9.293 1.00 87.88 688 LYS A O 1
ATOM 5139 N N . GLY A 1 689 ? 12.616 7.087 9.627 1.00 92.69 689 GLY A N 1
ATOM 5140 C CA . GLY A 1 689 ? 12.355 8.423 10.166 1.00 92.69 689 GLY A CA 1
ATOM 5141 C C . GLY A 1 689 ? 12.054 9.473 9.107 1.00 92.69 689 GLY A C 1
ATOM 5142 O O . GLY A 1 689 ? 12.179 10.665 9.372 1.00 92.69 689 GLY A O 1
ATOM 5143 N N . ILE A 1 690 ? 11.657 9.041 7.912 1.00 93.06 690 ILE A N 1
ATOM 5144 C CA . ILE A 1 690 ? 11.322 9.938 6.811 1.00 93.06 690 ILE A CA 1
ATOM 5145 C C . ILE A 1 690 ? 9.825 9.826 6.540 1.00 93.06 690 ILE A C 1
ATOM 5147 O O . ILE A 1 690 ? 9.302 8.725 6.327 1.00 93.06 690 ILE A O 1
ATOM 5151 N N . ALA A 1 691 ? 9.153 10.974 6.523 1.00 95.94 691 ALA A N 1
ATOM 5152 C CA . ALA A 1 691 ? 7.817 11.099 5.962 1.00 95.94 691 ALA A CA 1
ATOM 5153 C C . ALA A 1 691 ? 7.886 11.799 4.599 1.00 95.94 691 ALA A C 1
ATOM 5155 O O . ALA A 1 691 ? 8.802 12.572 4.335 1.00 95.94 691 ALA A O 1
ATOM 5156 N N . ARG A 1 692 ? 6.937 11.522 3.707 1.00 94.50 692 ARG A N 1
ATOM 5157 C CA . ARG A 1 692 ? 6.800 12.235 2.428 1.00 94.50 692 ARG A CA 1
ATOM 5158 C C . ARG A 1 692 ? 5.358 12.609 2.170 1.00 94.50 692 ARG A C 1
ATOM 5160 O O . ARG A 1 692 ? 4.460 11.834 2.504 1.00 94.50 692 ARG A O 1
ATOM 5167 N N . LEU A 1 693 ? 5.182 13.766 1.544 1.00 94.62 693 LEU A N 1
ATOM 5168 C CA . LEU A 1 693 ? 3.913 14.249 1.025 1.00 94.62 693 LEU A CA 1
ATOM 5169 C C . LEU A 1 693 ? 3.895 14.096 -0.488 1.00 94.62 693 LEU A C 1
ATOM 5171 O O . LEU A 1 693 ? 4.814 14.533 -1.178 1.00 94.62 693 LEU A O 1
ATOM 5175 N N . TRP A 1 694 ? 2.830 13.492 -0.982 1.00 91.12 694 TRP A N 1
ATOM 5176 C CA . TRP A 1 694 ? 2.615 13.187 -2.383 1.00 91.12 694 TRP A CA 1
ATOM 5177 C C . TRP A 1 694 ? 1.354 13.881 -2.861 1.00 91.12 694 TRP A C 1
ATOM 5179 O O . TRP A 1 694 ? 0.383 13.976 -2.110 1.00 91.12 694 TRP A O 1
ATOM 5189 N N . ASN A 1 695 ? 1.335 14.300 -4.117 1.00 83.81 695 ASN A N 1
ATOM 5190 C CA . ASN A 1 695 ? 0.098 14.662 -4.781 1.00 83.81 695 ASN A CA 1
ATOM 5191 C C . ASN A 1 695 ? -0.695 13.376 -5.046 1.00 83.81 695 ASN A C 1
ATOM 5193 O O . ASN A 1 695 ? -0.255 12.488 -5.776 1.00 83.81 695 ASN A O 1
ATOM 5197 N N . ALA A 1 696 ? -1.874 13.265 -4.442 1.00 82.31 696 ALA A N 1
ATOM 5198 C CA . ALA A 1 696 ? -2.693 12.061 -4.512 1.00 82.31 696 ALA A CA 1
ATOM 5199 C C . ALA A 1 696 ? -3.249 11.772 -5.917 1.00 82.31 696 ALA A C 1
ATOM 5201 O O . ALA A 1 696 ? -3.641 10.640 -6.195 1.00 82.31 696 ALA A O 1
ATOM 5202 N N . ARG A 1 697 ? -3.313 12.777 -6.802 1.00 74.44 697 ARG A N 1
ATOM 5203 C CA . ARG A 1 697 ? -3.905 12.638 -8.141 1.00 74.44 697 ARG A CA 1
ATOM 5204 C C . ARG A 1 697 ? -2.931 12.074 -9.163 1.00 74.44 697 ARG A C 1
ATOM 5206 O O . ARG A 1 697 ? -3.339 11.264 -9.987 1.00 74.44 697 ARG A O 1
ATOM 5213 N N . ASN A 1 698 ? -1.683 12.535 -9.143 1.00 69.56 698 ASN A N 1
ATOM 5214 C CA . ASN A 1 698 ? -0.669 12.161 -10.135 1.00 69.56 698 ASN A CA 1
ATOM 5215 C C . ASN A 1 698 ? 0.515 11.382 -9.537 1.00 69.56 698 ASN A C 1
ATOM 5217 O O . ASN A 1 698 ? 1.367 10.917 -10.285 1.00 69.56 698 ASN A O 1
ATOM 5221 N N . GLY A 1 699 ? 0.567 11.219 -8.212 1.00 72.81 699 GLY A N 1
ATOM 5222 C CA . GLY A 1 699 ? 1.620 10.479 -7.524 1.00 72.81 699 GLY A CA 1
ATOM 5223 C C . GLY A 1 699 ? 2.968 11.197 -7.463 1.00 72.81 699 GLY A C 1
ATOM 5224 O O . GLY A 1 699 ? 3.968 10.573 -7.115 1.00 72.81 699 GLY A O 1
ATOM 5225 N N . GLU A 1 700 ? 3.023 12.491 -7.783 1.00 76.50 700 GLU A N 1
ATOM 5226 C CA . GLU A 1 700 ? 4.259 13.266 -7.695 1.00 76.50 700 GLU A CA 1
ATOM 5227 C C . GLU A 1 700 ? 4.652 13.516 -6.238 1.00 76.50 700 GLU A C 1
ATOM 5229 O O . GLU A 1 700 ? 3.820 13.838 -5.384 1.00 76.50 700 GLU A O 1
ATOM 5234 N N . LEU A 1 701 ? 5.945 13.378 -5.948 1.00 83.94 701 LEU A N 1
ATOM 5235 C CA . LEU A 1 701 ? 6.505 13.744 -4.655 1.00 83.94 701 LEU A CA 1
ATOM 5236 C C . LEU A 1 701 ? 6.508 15.269 -4.526 1.00 83.94 701 LEU A C 1
ATOM 5238 O O . LEU A 1 701 ? 7.199 15.945 -5.280 1.00 83.94 701 LEU A O 1
ATOM 5242 N N . ILE A 1 702 ? 5.781 15.796 -3.543 1.00 84.81 702 ILE A N 1
ATOM 5243 C CA . ILE A 1 702 ? 5.751 17.233 -3.250 1.00 84.81 702 ILE A CA 1
ATOM 5244 C C . ILE A 1 702 ? 6.925 17.599 -2.353 1.00 84.81 702 ILE A C 1
ATOM 5246 O O . ILE A 1 702 ? 7.686 18.512 -2.651 1.00 84.81 702 ILE A O 1
ATOM 5250 N N . THR A 1 703 ? 7.076 16.893 -1.232 1.00 89.62 703 THR A N 1
ATOM 5251 C CA . THR A 1 703 ? 8.163 17.174 -0.294 1.00 89.62 703 THR A CA 1
ATOM 5252 C C . THR A 1 703 ? 8.516 15.970 0.570 1.00 89.62 703 THR A C 1
ATOM 5254 O O . THR A 1 703 ? 7.694 15.081 0.819 1.00 89.62 703 THR A O 1
ATOM 5257 N N . THR A 1 704 ? 9.764 15.951 1.035 1.00 91.19 704 THR A N 1
ATOM 5258 C CA . THR A 1 704 ? 10.281 14.982 2.000 1.00 91.19 704 THR A CA 1
ATOM 5259 C C . THR A 1 704 ? 10.490 15.680 3.340 1.00 91.19 704 THR A C 1
ATOM 5261 O O . THR A 1 704 ? 11.148 16.711 3.426 1.00 91.19 704 THR A O 1
ATOM 5264 N N . LEU A 1 705 ? 9.909 15.108 4.389 1.00 93.88 705 LEU A N 1
ATOM 5265 C CA . LEU A 1 705 ? 9.917 15.622 5.750 1.00 93.88 705 LEU A CA 1
ATOM 5266 C C . LEU A 1 705 ? 10.912 14.804 6.577 1.00 93.88 705 LEU A C 1
ATOM 5268 O O . LEU A 1 705 ? 10.639 13.663 6.967 1.00 93.88 705 LEU A O 1
ATOM 5272 N N . GLU A 1 706 ? 12.081 15.393 6.818 1.00 92.69 706 GLU A N 1
ATOM 5273 C CA . GLU A 1 706 ? 13.199 14.764 7.524 1.00 92.69 706 GLU A CA 1
ATOM 5274 C C . GLU A 1 706 ? 13.454 15.413 8.887 1.00 92.69 706 GLU A C 1
ATOM 5276 O O . GLU A 1 706 ? 13.164 16.588 9.115 1.00 92.69 706 GLU A O 1
ATOM 5281 N N . GLY A 1 707 ? 14.016 14.637 9.815 1.00 90.56 707 GLY A N 1
ATOM 5282 C CA . GLY A 1 707 ? 14.428 15.127 11.135 1.00 90.56 707 GLY A CA 1
ATOM 5283 C C . GLY A 1 707 ? 14.070 14.207 12.300 1.00 90.56 707 GLY A C 1
ATOM 5284 O O . GLY A 1 707 ? 14.395 14.534 13.446 1.00 90.56 707 GLY A O 1
ATOM 5285 N N . HIS A 1 708 ? 13.383 13.092 12.046 1.00 95.94 708 HIS A N 1
ATOM 5286 C CA . HIS A 1 708 ? 13.299 11.988 13.000 1.00 95.94 708 HIS A CA 1
ATOM 5287 C C . HIS A 1 708 ? 14.547 11.099 12.908 1.00 95.94 708 HIS A C 1
ATOM 5289 O O . HIS A 1 708 ? 15.108 10.913 11.834 1.00 95.94 708 HIS A O 1
ATOM 5295 N N . HIS A 1 709 ? 14.957 10.526 14.040 1.00 93.38 709 HIS A N 1
ATOM 5296 C CA . HIS A 1 709 ? 16.130 9.644 14.166 1.00 93.38 709 HIS A CA 1
ATOM 5297 C C . HIS A 1 709 ? 15.735 8.187 14.466 1.00 93.38 709 HIS A C 1
ATOM 5299 O O . HIS A 1 709 ? 16.535 7.384 14.942 1.00 93.38 709 HIS A O 1
ATOM 5305 N N . GLY A 1 710 ? 14.474 7.848 14.205 1.00 91.25 710 GLY A N 1
ATOM 5306 C CA . GLY A 1 710 ? 13.881 6.530 14.380 1.00 91.25 710 GLY A CA 1
ATOM 5307 C C . GLY A 1 710 ? 12.697 6.371 13.432 1.00 91.25 710 GLY A C 1
ATOM 5308 O O . GLY A 1 710 ? 12.187 7.358 12.911 1.00 91.25 710 GLY A O 1
ATOM 5309 N N . GLY A 1 711 ? 12.275 5.132 13.172 1.00 93.44 711 GLY A N 1
ATOM 5310 C CA . GLY A 1 711 ? 11.153 4.868 12.268 1.00 93.44 711 GLY A CA 1
ATOM 5311 C C . GLY A 1 711 ? 9.862 5.554 12.719 1.00 93.44 711 GLY A C 1
ATOM 5312 O O . GLY A 1 711 ? 9.562 5.573 13.914 1.00 93.44 711 GLY A O 1
ATOM 5313 N N . ILE A 1 712 ? 9.102 6.092 11.762 1.00 96.75 712 ILE A N 1
ATOM 5314 C CA . ILE A 1 712 ? 7.821 6.756 12.017 1.00 96.75 712 ILE A CA 1
ATOM 5315 C C . ILE A 1 712 ? 6.716 5.704 11.955 1.00 96.75 712 ILE A C 1
ATOM 5317 O O . ILE A 1 712 ? 6.447 5.134 10.898 1.00 96.75 712 ILE A O 1
ATOM 5321 N N . GLY A 1 713 ? 6.098 5.431 13.104 1.00 90.75 713 GLY A N 1
ATOM 5322 C CA . GLY A 1 713 ? 5.037 4.433 13.240 1.00 90.75 713 GLY A CA 1
ATOM 5323 C C . GLY A 1 713 ? 3.659 4.957 12.844 1.00 90.75 713 GLY A C 1
ATOM 5324 O O . GLY A 1 713 ? 2.843 4.194 12.348 1.00 90.75 713 GLY A O 1
ATOM 5325 N N . SER A 1 714 ? 3.400 6.256 13.006 1.00 95.31 714 SER A N 1
ATOM 5326 C CA . SER A 1 714 ? 2.071 6.837 12.786 1.00 95.31 714 SER A CA 1
ATOM 5327 C C . SER A 1 714 ? 2.167 8.210 12.130 1.00 95.31 714 SER A C 1
ATOM 5329 O O . SER A 1 714 ? 3.008 9.026 12.515 1.00 95.31 714 SER A O 1
ATOM 5331 N N . VAL A 1 715 ? 1.268 8.468 11.176 1.00 96.94 715 VAL A N 1
ATOM 5332 C CA . VAL A 1 715 ? 1.037 9.781 10.559 1.00 96.94 715 VAL A CA 1
ATOM 5333 C C . VAL A 1 715 ? -0.438 10.149 10.610 1.00 96.94 715 VAL A C 1
ATOM 5335 O O . VAL A 1 715 ? -1.290 9.278 10.461 1.00 96.94 715 VAL A O 1
ATOM 5338 N N . ALA A 1 716 ? -0.740 11.429 10.818 1.00 97.44 716 ALA A N 1
ATOM 5339 C CA . ALA A 1 716 ? -2.107 11.944 10.796 1.00 97.44 716 ALA A CA 1
ATOM 5340 C C . ALA A 1 716 ? -2.123 13.408 10.350 1.00 97.44 716 ALA A C 1
ATOM 5342 O O . ALA A 1 716 ? -1.310 14.197 10.830 1.00 97.44 716 ALA A O 1
ATOM 5343 N N . PHE A 1 717 ? -3.044 13.779 9.463 1.00 97.88 717 PHE A N 1
ATOM 5344 C CA . PHE A 1 717 ? -3.317 15.186 9.163 1.00 97.88 717 PHE A CA 1
ATOM 5345 C C . PHE A 1 717 ? -4.222 15.801 10.234 1.00 97.88 717 PHE A C 1
ATOM 5347 O O . PHE A 1 717 ? -5.040 15.101 10.838 1.00 97.88 717 PHE A O 1
ATOM 5354 N N . SER A 1 718 ? -4.093 17.108 10.459 1.00 97.38 718 SER A N 1
ATOM 5355 C CA . SER A 1 718 ? -5.112 17.869 11.180 1.00 97.38 718 SER A CA 1
ATOM 5356 C C . SER A 1 718 ? -6.416 17.911 10.367 1.00 97.38 718 SER A C 1
ATOM 5358 O O . SER A 1 718 ? -6.371 17.794 9.142 1.00 97.38 718 SER A O 1
ATOM 5360 N N . PRO A 1 719 ? -7.586 18.094 11.009 1.00 92.88 719 PRO A N 1
ATOM 5361 C CA . PRO A 1 719 ? -8.882 18.109 10.318 1.00 92.88 719 PRO A CA 1
ATOM 5362 C C . PRO A 1 719 ? -9.021 19.182 9.231 1.00 92.88 719 PRO A C 1
ATOM 5364 O O . PRO A 1 719 ? -9.765 18.993 8.275 1.00 92.88 719 PRO A O 1
ATOM 5367 N N . ASP A 1 720 ? -8.298 20.293 9.365 1.00 91.50 720 ASP A N 1
ATOM 5368 C CA . ASP A 1 720 ? -8.223 21.367 8.367 1.00 91.50 720 ASP A CA 1
ATOM 5369 C C . ASP A 1 720 ? -7.164 21.126 7.275 1.00 91.50 720 ASP A C 1
ATOM 5371 O O . ASP A 1 720 ? -7.060 21.914 6.343 1.00 91.50 720 ASP A O 1
ATOM 5375 N N . GLY A 1 721 ? -6.368 20.057 7.386 1.00 93.62 721 GLY A N 1
ATOM 5376 C CA . GLY A 1 721 ? -5.292 19.710 6.457 1.00 93.62 721 GLY A CA 1
ATOM 5377 C C . GLY A 1 721 ? -4.013 20.536 6.608 1.00 93.62 721 GLY A C 1
ATOM 5378 O O . GLY A 1 721 ? -3.010 20.182 5.996 1.00 93.62 721 GLY A O 1
ATOM 5379 N N . ALA A 1 722 ? -4.002 21.576 7.448 1.00 93.50 722 ALA A N 1
ATOM 5380 C CA . ALA A 1 722 ? -2.893 22.530 7.547 1.00 93.50 722 ALA A CA 1
ATOM 5381 C C . ALA A 1 722 ? -1.640 21.965 8.242 1.00 93.50 722 ALA A C 1
ATOM 5383 O O . ALA A 1 722 ? -0.535 22.504 8.106 1.00 93.50 722 ALA A O 1
ATOM 5384 N N . LEU A 1 723 ? -1.800 20.902 9.034 1.00 96.69 723 LEU A N 1
ATOM 5385 C CA . LEU A 1 723 ? -0.717 20.235 9.743 1.00 96.69 723 LEU A CA 1
ATOM 5386 C C . LEU A 1 723 ? -0.674 18.742 9.433 1.00 96.69 723 LEU A C 1
ATOM 5388 O O . LEU A 1 723 ? -1.698 18.075 9.320 1.00 96.69 723 LEU A O 1
ATOM 5392 N N . LEU A 1 724 ? 0.540 18.199 9.421 1.00 98.31 724 LEU A N 1
ATOM 5393 C CA . LEU A 1 724 ? 0.799 16.768 9.522 1.00 98.31 724 LEU A CA 1
ATOM 5394 C C . LEU A 1 724 ? 1.482 16.490 10.864 1.00 98.31 724 LEU A C 1
ATOM 5396 O O . LEU A 1 724 ? 2.420 17.189 11.242 1.00 98.31 724 LEU A O 1
ATOM 5400 N N . ALA A 1 725 ? 1.045 15.459 11.579 1.00 98.56 725 ALA A N 1
ATOM 5401 C CA . ALA A 1 725 ? 1.715 14.926 12.757 1.00 98.56 725 ALA A CA 1
ATOM 5402 C C . ALA A 1 725 ? 2.418 13.605 12.426 1.00 98.56 725 ALA A C 1
ATOM 5404 O O . ALA A 1 725 ? 1.836 12.741 11.770 1.00 98.56 725 ALA A O 1
ATOM 5405 N N . THR A 1 726 ? 3.642 13.425 12.921 1.00 98.56 726 THR A N 1
ATOM 5406 C CA . THR A 1 726 ? 4.411 12.171 12.833 1.00 98.56 726 THR A CA 1
ATOM 5407 C C . THR A 1 726 ? 4.803 11.692 14.231 1.00 98.56 726 THR A C 1
ATOM 5409 O O . THR A 1 726 ? 5.256 12.493 15.047 1.00 98.56 726 THR A O 1
ATOM 5412 N N . ALA A 1 727 ? 4.657 10.392 14.505 1.00 97.81 727 ALA A N 1
ATOM 5413 C CA . ALA A 1 727 ? 5.093 9.734 15.743 1.00 97.81 727 ALA A CA 1
ATOM 5414 C C . ALA A 1 727 ? 6.269 8.793 15.473 1.00 97.81 727 ALA A C 1
ATOM 5416 O O . ALA A 1 727 ? 6.181 7.957 14.568 1.00 97.81 727 ALA A O 1
ATOM 5417 N N . SER A 1 728 ? 7.352 8.907 16.241 1.00 98.06 728 SER A N 1
ATOM 5418 C CA . SER A 1 728 ? 8.599 8.200 15.952 1.00 98.06 728 SER A CA 1
ATOM 5419 C C . SER A 1 728 ? 9.138 7.377 17.117 1.00 98.06 728 SER A C 1
ATOM 5421 O O . SER A 1 728 ? 9.017 7.713 18.300 1.00 98.06 728 SER A O 1
ATOM 5423 N N . ARG A 1 729 ? 9.853 6.312 16.746 1.00 96.50 729 ARG A N 1
ATOM 5424 C CA . ARG A 1 729 ? 10.663 5.489 17.653 1.00 96.50 729 ARG A CA 1
ATOM 5425 C C . ARG A 1 729 ? 11.872 6.223 18.242 1.00 96.50 729 ARG A C 1
ATOM 5427 O O . ARG A 1 729 ? 12.547 5.669 19.099 1.00 96.50 729 ARG A O 1
ATOM 5434 N N . ASP A 1 730 ? 12.151 7.457 17.832 1.00 96.00 730 ASP A N 1
ATOM 5435 C CA . ASP A 1 730 ? 13.126 8.317 18.522 1.00 96.00 730 ASP A CA 1
ATOM 5436 C C . ASP A 1 730 ? 12.579 8.967 19.807 1.00 96.00 730 ASP A C 1
ATOM 5438 O O . ASP A 1 730 ? 13.293 9.719 20.466 1.00 96.00 730 ASP A O 1
ATOM 5442 N N . GLY A 1 731 ? 11.322 8.687 20.163 1.00 96.06 731 GLY A N 1
ATOM 5443 C CA . GLY A 1 731 ? 10.673 9.232 21.353 1.00 96.06 731 GLY A CA 1
ATOM 5444 C C . GLY A 1 731 ? 10.150 10.656 21.191 1.00 96.06 731 GLY A C 1
ATOM 5445 O O . GLY A 1 731 ? 9.804 11.313 22.170 1.00 96.06 731 GLY A O 1
ATOM 5446 N N . THR A 1 732 ? 10.045 11.141 19.955 1.00 98.12 732 THR A N 1
ATOM 5447 C CA . THR A 1 732 ? 9.436 12.434 19.647 1.00 98.12 732 THR A CA 1
ATOM 5448 C C . THR A 1 732 ? 8.225 12.285 18.735 1.00 98.12 732 THR A C 1
ATOM 5450 O O . THR A 1 732 ? 8.113 11.347 17.940 1.00 98.12 732 THR A O 1
ATOM 5453 N N . ALA A 1 733 ? 7.327 13.262 18.827 1.00 98.38 733 ALA A N 1
ATOM 5454 C CA . ALA A 1 733 ? 6.389 13.563 17.757 1.00 98.38 733 ALA A CA 1
ATOM 5455 C C . ALA A 1 733 ? 6.785 14.887 17.094 1.00 98.38 733 ALA A C 1
ATOM 5457 O O . ALA A 1 733 ? 7.387 15.754 17.734 1.00 98.38 733 ALA A O 1
ATOM 5458 N N . LYS A 1 734 ? 6.461 15.066 15.816 1.00 98.56 734 LYS A N 1
ATOM 5459 C CA . LYS A 1 734 ? 6.685 16.331 15.103 1.00 98.56 734 LYS A CA 1
ATOM 5460 C C . LYS A 1 734 ? 5.405 16.805 14.438 1.00 98.56 734 LYS A C 1
ATOM 5462 O O . LYS A 1 734 ? 4.601 15.993 13.990 1.00 98.56 734 LYS A O 1
ATOM 5467 N N . LEU A 1 735 ? 5.239 18.124 14.402 1.00 98.31 735 LEU A N 1
ATOM 5468 C CA . LEU A 1 735 ? 4.191 18.815 13.659 1.00 98.31 735 LEU A CA 1
ATOM 5469 C C . LEU A 1 735 ? 4.827 19.538 12.480 1.00 98.31 735 LEU A C 1
ATOM 5471 O O . LEU A 1 735 ? 5.747 20.336 12.670 1.00 98.31 735 LEU A O 1
ATOM 5475 N N . TRP A 1 736 ? 4.308 19.283 11.289 1.00 97.56 736 TRP A N 1
ATOM 5476 C CA . TRP A 1 736 ? 4.772 19.842 10.027 1.00 97.56 736 TRP A CA 1
ATOM 5477 C C . TRP A 1 736 ? 3.678 20.716 9.432 1.00 97.56 736 TRP A C 1
ATOM 5479 O O . TRP A 1 736 ? 2.507 20.352 9.513 1.00 97.56 736 TRP A O 1
ATOM 5489 N N . ARG A 1 737 ? 4.042 21.853 8.844 1.00 94.56 737 ARG A N 1
ATOM 5490 C CA . ARG A 1 737 ? 3.139 22.631 7.997 1.00 94.56 737 ARG A CA 1
ATOM 5491 C C . ARG A 1 737 ? 2.978 21.910 6.668 1.00 94.56 737 ARG A C 1
ATOM 5493 O O . ARG A 1 737 ? 3.958 21.466 6.074 1.00 94.56 737 ARG A O 1
ATOM 5500 N N . VAL A 1 738 ? 1.739 21.820 6.226 1.00 88.94 738 VAL A N 1
ATOM 5501 C CA . VAL A 1 738 ? 1.368 21.356 4.897 1.00 88.94 738 VAL A CA 1
ATOM 5502 C C . VAL A 1 738 ? 1.044 22.638 4.130 1.00 88.94 738 VAL A C 1
ATOM 5504 O O . VAL A 1 738 ? 0.158 23.371 4.557 1.00 88.94 738 VAL A O 1
ATOM 5507 N N . GLY A 1 739 ? 1.881 23.002 3.151 1.00 68.88 739 GLY A N 1
ATOM 5508 C CA . GLY A 1 739 ? 1.766 24.281 2.434 1.00 68.88 739 GLY A CA 1
ATOM 5509 C C . GLY A 1 739 ? 0.444 24.419 1.672 1.00 68.88 739 GLY A C 1
ATOM 5510 O O . GLY A 1 739 ? -0.165 23.401 1.344 1.00 68.88 739 GLY A O 1
ATOM 5511 N N . ASP A 1 740 ? 0.040 25.668 1.419 1.00 46.88 740 ASP A N 1
ATOM 5512 C CA . ASP A 1 740 ? -1.100 26.024 0.557 1.00 46.88 740 ASP A CA 1
ATOM 5513 C C . ASP A 1 740 ? -0.815 25.760 -0.932 1.00 46.88 740 ASP A C 1
ATOM 5515 O O . ASP A 1 740 ? 0.352 25.953 -1.358 1.00 46.88 740 ASP A O 1
#

Radius of gyration: 34.01 Å; Cα contacts (8 Å, |Δi|>4): 1671; chains: 1; bounding box: 83×86×95 Å

Secondary structure (DSSP, 8-state):
--TTPEETTTEEEEEEEEEETTEEEEEEEETTTTEEEEEEEE-HHHHHH-HHHHHHHHHHHHHHTT---TTBPPEEEEEEETTEEEEEEEPP-EEEHHHHHHH-TT---HHHHHHHHHHHHHHHHHHHHTT---S---GGGEEEETTTEEEE---S--S--SS-----TTS-S--GGG--HHHHHT----HHHHHHHHHHHHHHHHHSS-S---SSHHHHHHHHHHSPPPPHHHH-TTS-HHHHHHHHHHT-SSGGGS-SSHHHHHHHHHHHHHHHHSPPPP---------------------------------------------------PPPPPPPPP-----------------------------------PPPPP-PPPP----------------TT-SEEEEE---SS-EEEEEE-TTSSEEEEEETTS-EEEEETTT--EEEEE---SS-EEEEEE-TTSSEEEEEETTSEEEEEETTT--EEEEEE--SS-EEEEEE-TTSSEEEEEETTSEEEEEETTT--EEEEEE--SS-EEEEEE-TTSSEEEEEETTS-EEEEETTT--EEEEE---SS-EEEEEE-TTSSEEEEEETTSEEEEEETTT--EEEEEE--SS-EEEEEE-TTSSEEEEEETTTEEEEEETTT--EEEEE-S-SSEEEEEE-TTSSEEEEEETTS-EEEEETTT--EEEEE---SS-EEEEEE-TTSSEEEEEETTS-EEEEE---

pLDDT: mean 79.0, std 25.38, range [21.8, 98.75]

=== Feature glossary ===
The record interleaves many kinds of information about one protein. Here is each kind framed as the question it answers.

Q: What known structures does this most resemble?
A: Structural nearest neighbors (via Foldseek easy-search vs the PDB). Reported per hit: target PDB id, E-value, and alignment TM-score. A TM-score above ~0.5 is the conventional threshold for 'same fold'.

Q: Where is each backbone atom in 3D?
A: The mmCIF table is the protein's shape written out atom by atom. For each backbone N, Cα, C, and carbonyl O, it records an (x, y, z) coordinate triple in Å plus the residue type, chain letter, and residue number.

Q: What are the backbone torsion angles?
A: The φ/ψ torsion pair specifies the backbone conformation at each residue. φ rotates about the N–Cα bond, ψ about the Cα–C bond. Steric clashes forbid most of the (φ, ψ) plane — the allowed regions (α-helix basin, β-sheet basin, left-handed helix) are the Ramachandran-allowed regions.

Q: Which residues are buried vs exposed?
A: Solvent-accessible surface area (SASA) is the area in Å² traced out by the centre of a 1.4 Å probe sphere (a water molecule) rolled over the protein's van der Waals surface (Shrake–Rupley / Lee–Richards construction). Buried residues have near-zero SASA; fully exposed residues can exceed 200 Å². The total SASA scales roughly with the number of surface residues.

Q: How confident is the AlphaFold model at each residue?
A: pLDDT is the predicted lDDT-Cα score: AlphaFold's confidence that the local environment of each residue (all inter-atomic distances within 15 Å) is correctly placed. It is a per-residue number between 0 and 100, with higher meaning more reliable.

Q: What does the local fold look like, residue by residue?
A: 3Di is Foldseek's structural alphabet. Each residue is assigned one of twenty discrete states based on how its Cα sits relative to its spatial (not sequential) neighbors. Aligning 3Di strings finds structural homologs roughly as well as full 3D superposition, but orders of magnitude faster.

Q: How big and how compact is the whole molecule?
A: Radius of gyration (Rg) is the root-mean-square distance of Cα atoms from their centroid — a single number for overall size and compactness. A globular domain of N residues has Rg ≈ 2.2·N^0.38 Å; an extended or disordered chain has a much larger Rg. The Cα contact count is the number of residue pairs whose Cα atoms are within 8 Å and are more than four positions apart in sequence — a standard proxy for tertiary packing density. The bounding box is the smallest axis-aligned box enclosing all Cα atoms.

Q: Which residues are in helices, strands, or loops?
A: DSSP 8-state secondary structure assigns each residue one of H (α-helix), G (3₁₀-helix), I (π-helix), E (extended β-strand), B (isolated β-bridge), T (hydrogen-bonded turn), S (bend), or '-' (coil). The assignment is computed from backbone hydrogen-bond geometry via the Kabsch–Sander algorithm.

Q: How mobile is each atom in the crystal?
A: Crystallographic B-factors measure how much each atom's electron density is smeared out, in Å². They rise in mobile loops and surface residues and fall in the buried interior. In AlphaFold models this column is repurposed to hold pLDDT instead.

Q: What if only a Cα trace is available?
A: P-SEA three-state annotation labels each residue as helix, strand, or coil based purely on the geometry of the Cα trace. It serves as a fallback when the full backbone (and thus DSSP) is unavailable.

Q: What family and function is it annotated with?
A: Database cross-references. InterPro integrates a dozen domain/family signature databases into unified entries with residue-range hits. GO terms attach function/process/location labels with evidence codes. CATH codes position the fold in a four-level structural taxonomy. Organism is the NCBI-taxonomy species name.

Q: Are the domains correctly placed relative to each other?
A: Predicted Aligned Error (PAE) is an AlphaFold confidence matrix: entry (i, j) is the expected error in the position of residue j, in ångströms, when the prediction is superimposed on the true structure at residue i. Low PAE within a block of residues means that block is internally rigid and well-predicted; high PAE between two blocks means their relative placement is uncertain even if each block individually is confident.

Q: What do the diagnostic plots show?
A: Three diagnostic plots accompany the record. The Cα contact map visualizes the tertiary structure as a 2D adjacency matrix (8 Å cutoff, sequence-local contacts suppressed). The Ramachandran plot shows the distribution of backbone (φ, ψ) torsions, with points in the α and β basins reflecting secondary structure content. The PAE plot shows AlphaFold's inter-residue confidence as a color matrix.

Q: What is the amino-acid chain?
A: Primary structure: the covalent order of the twenty standard amino acids along the backbone. Two proteins with the same sequence will (almost always) fold to the same structure; two with 30% identity often share a fold but not the details.

Q: What do the rendered images show?
A: The six renders are orthographic views along the three Cartesian axes in both directions. Representation (cartoon, sticks, or surface) and color scheme (sequence-rainbow or by-chain) vary across proteins so the training set covers all the common visualization conventions.